Protein AF-A0A918FER2-F1 (afdb_monomer_lite)

InterPro domains:
  IPR001851 ABC transporter, permease [PF02653] (56-322)
  IPR025997 Periplasmic binding protein [PF13407] (488-711)
  IPR028082 Periplasmic binding protein-like I [SSF53822] (485-763)

Organism: Agromyces mediolanus (NCBI:txid41986)

Structure (mmCIF, N/CA/C/O backbone):
data_AF-A0A918FER2-F1
#
_entry.id   AF-A0A918FER2-F1
#
loop_
_atom_site.group_PDB
_atom_site.id
_atom_site.type_symbol
_atom_site.label_atom_id
_atom_site.label_alt_id
_atom_site.label_comp_id
_atom_site.label_asym_id
_atom_site.label_entity_id
_atom_site.label_seq_id
_atom_site.pdbx_PDB_ins_code
_atom_site.Cartn_x
_atom_site.Cartn_y
_atom_site.Cartn_z
_atom_site.occupancy
_atom_site.B_iso_or_equiv
_atom_site.auth_seq_id
_atom_site.auth_comp_id
_atom_site.auth_asym_id
_atom_site.auth_atom_id
_atom_site.pdbx_PDB_model_num
ATOM 1 N N . MET A 1 1 ? -54.517 50.974 -13.335 1.00 48.16 1 MET A N 1
ATOM 2 C CA . MET A 1 1 ? -53.170 50.864 -13.932 1.00 48.16 1 MET A CA 1
ATOM 3 C C . MET A 1 1 ? -52.234 51.800 -13.189 1.00 48.16 1 MET A C 1
ATOM 5 O O . MET A 1 1 ? -52.351 53.001 -13.363 1.00 48.16 1 MET A O 1
ATOM 9 N N . THR A 1 2 ? -51.326 51.252 -12.390 1.00 38.78 2 THR A N 1
ATOM 10 C CA . THR A 1 2 ? -50.052 51.884 -12.016 1.00 38.78 2 THR A CA 1
ATOM 11 C C . THR A 1 2 ? -49.075 50.735 -11.804 1.00 38.78 2 THR A C 1
ATOM 13 O O . THR A 1 2 ? -49.137 50.017 -10.811 1.00 38.78 2 THR A O 1
ATOM 16 N N . ALA A 1 3 ? -48.263 50.483 -12.828 1.00 41.47 3 ALA A N 1
ATOM 17 C CA . ALA A 1 3 ? -47.212 49.483 -12.801 1.00 41.47 3 ALA A CA 1
ATOM 18 C C . ALA A 1 3 ? -46.114 49.957 -11.840 1.00 41.47 3 ALA A C 1
ATOM 20 O O . ALA A 1 3 ? -45.508 51.006 -12.060 1.00 41.47 3 ALA A O 1
ATOM 21 N N . ALA A 1 4 ? -45.879 49.202 -10.768 1.00 41.88 4 ALA A N 1
ATOM 22 C CA . ALA A 1 4 ? -44.687 49.361 -9.954 1.00 41.88 4 ALA A CA 1
ATOM 23 C C . ALA A 1 4 ? -43.509 48.768 -10.735 1.00 41.88 4 ALA A C 1
ATOM 25 O O . ALA A 1 4 ? -43.391 47.555 -10.892 1.00 41.88 4 ALA A O 1
ATOM 26 N N . THR A 1 5 ? -42.670 49.644 -11.275 1.00 47.91 5 THR A N 1
ATOM 27 C CA . THR A 1 5 ? -41.392 49.292 -11.889 1.00 47.91 5 THR A CA 1
ATOM 28 C C . THR A 1 5 ? -40.481 48.700 -10.812 1.00 47.91 5 THR A C 1
ATOM 30 O O . THR A 1 5 ? -39.968 49.431 -9.965 1.00 47.91 5 THR A O 1
ATOM 33 N N . GLU A 1 6 ? -40.281 47.380 -10.820 1.00 47.19 6 GLU A N 1
ATOM 34 C CA . GLU A 1 6 ? -39.258 46.738 -9.991 1.00 47.19 6 GLU A CA 1
ATOM 35 C C . GLU A 1 6 ? -37.868 47.238 -10.416 1.00 47.19 6 GLU A C 1
ATOM 37 O O . GLU A 1 6 ? -37.349 46.907 -11.486 1.00 47.19 6 GLU A O 1
ATOM 42 N N . LEU A 1 7 ? -37.259 48.077 -9.577 1.00 54.41 7 LEU A N 1
ATOM 43 C CA . LEU A 1 7 ? -35.878 48.523 -9.732 1.00 54.41 7 LEU A CA 1
ATOM 44 C C . LEU A 1 7 ? -34.942 47.314 -9.592 1.00 54.41 7 LEU A C 1
ATOM 46 O O . LEU A 1 7 ? -34.794 46.743 -8.512 1.00 54.41 7 LEU A O 1
ATOM 50 N N . ARG A 1 8 ? -34.289 46.925 -10.693 1.00 53.41 8 ARG A N 1
ATOM 51 C CA . ARG A 1 8 ? -33.249 45.886 -10.687 1.00 53.41 8 ARG A CA 1
ATOM 52 C C . ARG A 1 8 ? -32.100 46.310 -9.752 1.00 53.41 8 ARG A C 1
ATOM 54 O O . ARG A 1 8 ? -31.626 47.439 -9.872 1.00 53.41 8 ARG A O 1
ATOM 61 N N . PRO A 1 9 ? -31.595 45.421 -8.875 1.00 56.19 9 PRO A N 1
ATOM 62 C CA . PRO A 1 9 ? -30.518 45.758 -7.944 1.00 56.19 9 PRO A CA 1
ATOM 63 C C . PRO A 1 9 ? -29.244 46.152 -8.697 1.00 56.19 9 PRO A C 1
ATOM 65 O O . PRO A 1 9 ? -28.885 45.499 -9.687 1.00 56.19 9 PRO A O 1
ATOM 68 N N . SER A 1 10 ? -28.565 47.200 -8.217 1.00 66.88 10 SER A N 1
ATOM 69 C CA . SER A 1 10 ? -27.328 47.727 -8.808 1.00 66.88 10 SER A CA 1
ATOM 70 C C . SER A 1 10 ? -26.169 46.729 -8.680 1.00 66.88 10 SER A C 1
ATOM 72 O O . SER A 1 10 ? -26.169 45.868 -7.797 1.00 66.88 10 SER A O 1
ATOM 74 N N . ALA A 1 11 ? -25.154 46.829 -9.546 1.00 57.12 11 ALA A N 1
ATOM 75 C CA . ALA A 1 11 ? -24.003 45.916 -9.548 1.00 57.12 11 ALA A CA 1
ATOM 76 C C . ALA A 1 11 ? -23.303 45.826 -8.173 1.00 57.12 11 ALA A C 1
ATOM 78 O O . ALA A 1 11 ? -22.949 44.733 -7.735 1.00 57.12 11 ALA A O 1
ATOM 79 N N . GLY A 1 12 ? -23.208 46.941 -7.437 1.00 60.78 12 GLY A N 1
ATOM 80 C CA . GLY A 1 12 ? -22.651 46.974 -6.079 1.00 60.78 12 GLY A CA 1
ATOM 81 C C . GLY A 1 12 ? -23.504 46.240 -5.035 1.00 60.78 12 GLY A C 1
ATOM 82 O O . GLY A 1 12 ? -22.964 45.572 -4.157 1.00 60.78 12 GLY A O 1
ATOM 83 N N . GLN A 1 13 ? -24.836 46.281 -5.153 1.00 65.75 13 GLN A N 1
ATOM 84 C CA . GLN A 1 13 ? -25.739 45.521 -4.277 1.00 65.75 13 GLN A CA 1
ATOM 85 C C . GLN A 1 13 ? -25.707 44.018 -4.587 1.00 65.75 13 GLN A C 1
ATOM 87 O O . GLN A 1 13 ? -25.812 43.202 -3.671 1.00 65.75 13 GLN A O 1
ATOM 92 N N . ARG A 1 14 ? -25.498 43.645 -5.858 1.00 59.22 14 ARG A N 1
ATOM 93 C CA . ARG A 1 14 ? -25.289 42.248 -6.272 1.00 59.22 14 ARG A CA 1
ATOM 94 C C . ARG A 1 14 ? -23.961 41.696 -5.754 1.00 59.22 14 ARG A C 1
ATOM 96 O O . ARG A 1 14 ? -23.954 40.602 -5.205 1.00 59.22 14 ARG A O 1
ATOM 103 N N . LEU A 1 15 ? -22.876 42.470 -5.846 1.00 57.56 15 LEU A N 1
ATOM 104 C CA . LEU A 1 15 ? -21.558 42.102 -5.310 1.00 57.56 15 LEU A CA 1
ATOM 105 C C . LEU A 1 15 ? -21.571 41.973 -3.779 1.00 57.56 15 LEU A C 1
ATOM 107 O O . LEU A 1 15 ? -21.057 40.996 -3.242 1.00 57.56 15 LEU A O 1
ATOM 111 N N . ALA A 1 16 ? -22.230 42.895 -3.069 1.00 58.44 16 ALA A N 1
ATOM 112 C CA . ALA A 1 16 ? -22.393 42.810 -1.616 1.00 58.44 16 ALA A CA 1
ATOM 113 C C . ALA A 1 16 ? -23.278 41.624 -1.182 1.00 58.44 16 ALA A C 1
ATOM 115 O O . ALA A 1 16 ? -23.031 41.014 -0.140 1.00 58.44 16 ALA A O 1
ATOM 116 N N . GLY A 1 17 ? -24.296 41.277 -1.978 1.00 59.69 17 GLY A N 1
ATOM 117 C CA . GLY A 1 17 ? -25.113 40.077 -1.786 1.00 59.69 17 GLY A CA 1
ATOM 118 C C . GLY A 1 17 ? -24.310 38.791 -1.983 1.00 59.69 17 GLY A C 1
ATOM 119 O O . GLY A 1 17 ? -24.342 37.928 -1.109 1.00 59.69 17 GLY A O 1
ATOM 120 N N . LEU A 1 18 ? -23.530 38.715 -3.069 1.00 58.47 18 LEU A N 1
ATOM 121 C CA . LEU A 1 18 ? -22.666 37.580 -3.404 1.00 58.47 18 LEU A CA 1
ATOM 122 C C . LEU A 1 18 ? -21.584 37.358 -2.334 1.00 58.47 18 LEU A C 1
ATOM 124 O O . LEU A 1 18 ? -21.415 36.240 -1.848 1.00 58.47 18 LEU A O 1
ATOM 128 N N . ALA A 1 19 ? -20.922 38.433 -1.892 1.00 57.97 19 ALA A N 1
ATOM 129 C CA . ALA A 1 19 ? -19.929 38.396 -0.820 1.00 57.97 19 ALA A CA 1
ATOM 130 C C . ALA A 1 19 ? -20.535 37.925 0.514 1.00 57.97 19 ALA A C 1
ATOM 132 O O . ALA A 1 19 ? -19.949 37.096 1.205 1.00 57.97 19 ALA A O 1
ATOM 133 N N . ARG A 1 20 ? -21.751 38.372 0.861 1.00 58.91 20 ARG A N 1
ATOM 134 C CA . ARG A 1 20 ? -22.459 37.897 2.066 1.00 58.91 20 ARG A CA 1
ATOM 135 C C . ARG A 1 20 ? -22.850 36.420 1.990 1.00 58.91 20 ARG A C 1
ATOM 137 O O . ARG A 1 20 ? -22.833 35.750 3.019 1.00 58.91 20 ARG A O 1
ATOM 144 N N . THR A 1 21 ? -23.189 35.896 0.812 1.00 60.78 21 THR A N 1
ATOM 145 C CA . THR A 1 21 ? -23.451 34.457 0.623 1.00 60.78 21 THR A CA 1
ATOM 146 C C . THR A 1 21 ? -22.181 33.610 0.666 1.00 60.78 21 THR A C 1
ATOM 148 O O . THR A 1 21 ? -22.208 32.543 1.278 1.00 60.78 21 THR A O 1
ATOM 151 N N . LEU A 1 22 ? -21.071 34.093 0.102 1.00 57.53 22 LEU A N 1
ATOM 152 C CA . LEU A 1 22 ? -19.774 33.406 0.110 1.00 57.53 22 LEU A CA 1
ATOM 153 C C . LEU A 1 22 ? -19.157 33.342 1.518 1.00 57.53 22 LEU A C 1
ATOM 155 O O . LEU A 1 22 ? -18.599 32.321 1.896 1.00 57.53 22 LEU A O 1
ATOM 159 N N . ILE A 1 23 ? -19.350 34.385 2.330 1.00 60.88 23 ILE A N 1
ATOM 160 C CA . ILE A 1 23 ? -18.881 34.452 3.729 1.00 60.88 23 ILE A CA 1
ATOM 161 C C . ILE A 1 23 ? -19.868 33.764 4.699 1.00 60.88 23 ILE A C 1
ATOM 163 O O . ILE A 1 23 ? -19.594 33.602 5.889 1.00 60.88 23 ILE A O 1
ATOM 167 N N . SER A 1 24 ? -21.038 33.325 4.222 1.00 66.56 24 SER A N 1
ATOM 168 C CA . SER A 1 24 ? -21.959 32.549 5.056 1.00 66.56 24 SER A CA 1
ATOM 169 C C . SER A 1 24 ? -21.382 31.153 5.349 1.00 66.56 24 SER A C 1
ATOM 171 O O . SER A 1 24 ? -20.681 30.603 4.498 1.00 66.56 24 SER A O 1
ATOM 173 N N . PRO A 1 25 ? -21.737 30.504 6.477 1.00 61.22 25 PRO A N 1
ATOM 174 C CA . PRO A 1 25 ? -21.296 29.135 6.777 1.00 61.22 25 PRO A CA 1
ATOM 175 C C . PRO A 1 25 ? -21.616 28.108 5.676 1.00 61.22 25 PRO A C 1
ATOM 177 O O . PRO A 1 25 ? -21.004 27.053 5.626 1.00 61.22 25 PRO A O 1
ATOM 180 N N . ARG A 1 26 ? -22.572 28.417 4.785 1.00 70.12 26 ARG A N 1
ATOM 181 C CA . ARG A 1 26 ? -22.946 27.578 3.635 1.00 70.12 26 ARG A CA 1
ATOM 182 C C . ARG A 1 26 ? -22.037 27.780 2.416 1.00 70.12 26 ARG A C 1
ATOM 184 O O . ARG A 1 26 ? -21.954 26.883 1.589 1.00 70.12 26 ARG A O 1
ATOM 191 N N . GLY A 1 27 ? -21.423 28.958 2.278 1.00 76.25 27 GLY A N 1
ATOM 192 C CA . GLY A 1 27 ? -20.553 29.331 1.156 1.00 76.25 27 GLY A CA 1
ATOM 193 C C . GLY A 1 27 ? -19.060 29.159 1.445 1.00 76.25 27 GLY A C 1
ATOM 194 O O . GLY A 1 27 ? -18.279 29.006 0.510 1.00 76.25 27 GLY A O 1
ATOM 195 N N . ALA A 1 28 ? -18.674 29.124 2.725 1.00 85.50 28 ALA A N 1
ATOM 196 C CA . ALA A 1 28 ? -17.279 29.045 3.152 1.00 85.50 28 ALA A CA 1
ATOM 197 C C . ALA A 1 28 ? -16.548 27.797 2.627 1.00 85.50 28 ALA A C 1
ATOM 199 O O . ALA A 1 28 ? -15.401 27.909 2.209 1.00 85.50 28 ALA A O 1
ATOM 200 N N . VAL A 1 29 ? -17.216 26.637 2.576 1.00 89.81 29 VAL A N 1
ATOM 201 C CA . VAL A 1 29 ? -16.616 25.401 2.039 1.00 89.81 29 VAL A CA 1
ATOM 202 C C . VAL A 1 29 ? -16.303 25.503 0.545 1.00 89.81 29 VAL A C 1
ATOM 204 O O . VAL A 1 29 ? -15.283 24.998 0.100 1.00 89.81 29 VAL A O 1
ATOM 207 N N . PHE A 1 30 ? -17.124 26.216 -0.232 1.00 92.12 30 PHE A N 1
ATOM 208 C CA . PHE A 1 30 ? -16.874 26.423 -1.661 1.00 92.12 30 PHE A CA 1
ATOM 209 C C . PHE A 1 30 ? -15.722 27.398 -1.888 1.00 92.12 30 PHE A C 1
ATOM 211 O O . PHE A 1 30 ? -14.919 27.184 -2.788 1.00 92.12 30 PHE A O 1
ATOM 218 N N . LEU A 1 31 ? -15.616 28.444 -1.059 1.00 90.88 31 LEU A N 1
ATOM 219 C CA . LEU A 1 31 ? -14.439 29.314 -1.070 1.00 90.88 31 LEU A CA 1
ATOM 220 C C . LEU A 1 31 ? -13.173 28.526 -0.731 1.00 90.88 31 LEU A C 1
ATOM 222 O O . LEU A 1 31 ? -12.190 28.643 -1.451 1.00 90.88 31 LEU A O 1
ATOM 226 N N . LEU A 1 32 ? -13.208 27.717 0.333 1.00 91.50 32 LEU A N 1
ATOM 227 C CA . LEU A 1 32 ? -12.089 26.862 0.725 1.00 91.50 32 LEU A CA 1
ATOM 228 C C . LEU A 1 32 ? -11.700 25.912 -0.411 1.00 91.50 32 LEU A C 1
ATOM 230 O O . LEU A 1 32 ? -10.533 25.857 -0.771 1.00 91.50 32 LEU A O 1
ATOM 234 N N . LEU A 1 33 ? -12.672 25.225 -1.014 1.00 94.56 33 LEU A N 1
ATOM 235 C CA . LEU A 1 33 ? -12.437 24.328 -2.141 1.00 94.56 33 LEU A CA 1
ATOM 236 C C . LEU A 1 33 ? -11.772 25.057 -3.313 1.00 94.56 33 LEU A C 1
ATOM 238 O O . LEU A 1 33 ? -10.762 24.587 -3.817 1.00 94.56 33 LEU A O 1
ATOM 242 N N . VAL A 1 34 ? -12.287 26.221 -3.724 1.00 95.06 34 VAL A N 1
ATOM 243 C CA . VAL A 1 34 ? -11.679 27.006 -4.812 1.00 95.06 34 VAL A CA 1
ATOM 244 C C . VAL A 1 34 ? -10.248 27.417 -4.465 1.00 95.06 34 VAL A C 1
ATOM 246 O O . VAL A 1 34 ? -9.369 27.299 -5.312 1.00 95.06 34 VAL A O 1
ATOM 249 N N . LEU A 1 35 ? -9.994 27.861 -3.231 1.00 95.31 35 LEU A N 1
ATOM 250 C CA . LEU A 1 35 ? -8.645 28.218 -2.783 1.00 95.31 35 LEU A CA 1
ATOM 251 C C . LEU A 1 35 ? -7.691 27.019 -2.823 1.00 95.31 35 LEU A C 1
ATOM 253 O O . LEU A 1 35 ? -6.567 27.166 -3.293 1.00 95.31 35 LEU A O 1
ATOM 257 N N . LEU A 1 36 ? -8.143 25.846 -2.374 1.00 95.44 36 LEU A N 1
ATOM 258 C CA . LEU A 1 36 ? -7.354 24.616 -2.417 1.00 95.44 36 LEU A CA 1
ATOM 259 C C . LEU A 1 36 ? -7.064 24.194 -3.858 1.00 95.44 36 LEU A C 1
ATOM 261 O O . LEU A 1 36 ? -5.912 23.947 -4.183 1.00 95.44 36 LEU A O 1
ATOM 265 N N . LEU A 1 37 ? -8.063 24.185 -4.744 1.00 94.38 37 LEU A N 1
ATOM 266 C CA . LEU A 1 37 ? -7.865 23.827 -6.153 1.00 94.38 37 LEU A CA 1
ATOM 267 C C . LEU A 1 37 ? -6.895 24.782 -6.863 1.00 94.38 37 LEU A C 1
ATOM 269 O O . LEU A 1 37 ? -6.052 24.332 -7.632 1.00 94.38 37 LEU A O 1
ATOM 273 N N . VAL A 1 38 ? -6.973 26.087 -6.579 1.00 95.50 38 VAL A N 1
ATOM 274 C CA . VAL A 1 38 ? -6.016 27.075 -7.105 1.00 95.50 38 VAL A CA 1
ATOM 275 C C . VAL A 1 38 ? -4.612 26.833 -6.549 1.00 95.50 38 VAL A C 1
ATOM 277 O O . VAL A 1 38 ? -3.648 26.921 -7.303 1.00 95.50 38 VAL A O 1
ATOM 280 N N . ALA A 1 39 ? -4.479 26.506 -5.261 1.00 93.31 39 ALA A N 1
ATOM 281 C CA . ALA A 1 39 ? -3.186 26.189 -4.657 1.00 93.31 39 ALA A CA 1
ATOM 282 C C . ALA A 1 39 ? -2.562 24.920 -5.262 1.00 93.31 39 ALA A C 1
ATOM 284 O O . ALA A 1 39 ? -1.378 24.921 -5.581 1.00 93.31 39 ALA A O 1
ATOM 285 N N . ILE A 1 40 ? -3.364 23.873 -5.484 1.00 91.00 40 ILE A N 1
ATOM 286 C CA . ILE A 1 40 ? -2.924 22.633 -6.136 1.00 91.00 40 ILE A CA 1
ATOM 287 C C . ILE A 1 40 ? -2.462 22.926 -7.564 1.00 91.00 40 ILE A C 1
ATOM 289 O O . ILE A 1 40 ? -1.357 22.544 -7.923 1.00 91.00 40 ILE A O 1
ATOM 293 N N . ALA A 1 41 ? -3.260 23.652 -8.352 1.00 91.19 41 ALA A N 1
ATOM 294 C CA . ALA A 1 41 ? -2.900 24.020 -9.722 1.00 91.19 41 ALA A CA 1
ATOM 295 C C . ALA A 1 41 ? -1.647 24.913 -9.797 1.00 91.19 41 ALA A C 1
ATOM 297 O O . ALA A 1 41 ? -0.934 24.893 -10.795 1.00 91.19 41 ALA A O 1
ATOM 298 N N . ALA A 1 42 ? -1.372 25.705 -8.756 1.00 91.56 42 ALA A N 1
ATOM 299 C CA . ALA A 1 42 ? -0.164 26.519 -8.676 1.00 91.56 42 ALA A CA 1
ATOM 300 C C . ALA A 1 42 ? 1.094 25.694 -8.350 1.00 91.56 42 ALA A C 1
ATOM 302 O O . ALA A 1 42 ? 2.165 26.027 -8.849 1.00 91.56 42 ALA A O 1
ATOM 303 N N . LEU A 1 43 ? 0.974 24.644 -7.527 1.00 87.75 43 LEU A N 1
ATOM 304 C CA . LEU A 1 43 ? 2.083 23.733 -7.210 1.00 87.75 43 LEU A CA 1
ATOM 305 C C . LEU A 1 43 ? 2.320 22.695 -8.310 1.00 87.75 43 LEU A C 1
ATOM 307 O O . LEU A 1 43 ? 3.462 22.365 -8.606 1.00 87.75 43 LEU A O 1
ATOM 311 N N . ASN A 1 44 ? 1.247 22.203 -8.924 1.00 84.88 44 ASN A N 1
ATOM 312 C CA . ASN A 1 44 ? 1.282 21.226 -10.000 1.00 84.88 44 ASN A CA 1
ATOM 313 C C . ASN A 1 44 ? 0.408 21.722 -11.169 1.00 84.88 44 ASN A C 1
ATOM 315 O O . ASN A 1 44 ? -0.805 21.482 -11.175 1.00 84.88 44 ASN A O 1
ATOM 319 N N . PRO A 1 45 ? 1.000 22.417 -12.161 1.00 86.56 45 PRO A N 1
ATOM 320 C CA . PRO A 1 45 ? 0.268 22.940 -13.314 1.00 86.56 45 PRO A CA 1
ATOM 321 C C . PRO A 1 45 ? -0.505 21.877 -14.103 1.00 86.56 45 PRO A C 1
ATOM 323 O O . PRO A 1 45 ? -1.579 22.185 -14.618 1.00 86.56 45 PRO A O 1
ATOM 326 N N . SER A 1 46 ? -0.025 20.627 -14.144 1.00 83.44 46 SER A N 1
ATOM 327 C CA . SER A 1 46 ? -0.708 19.517 -14.824 1.00 83.44 46 SER A CA 1
ATOM 328 C C . SER A 1 46 ? -2.064 19.198 -14.193 1.00 83.44 46 SER A C 1
ATOM 330 O O . SER A 1 46 ? -2.974 18.751 -14.880 1.00 83.44 46 SER A O 1
ATOM 332 N N . PHE A 1 47 ? -2.276 19.504 -12.908 1.00 80.62 47 PHE A N 1
ATOM 333 C CA . PHE A 1 47 ? -3.588 19.349 -12.268 1.00 80.62 47 PHE A CA 1
ATOM 334 C C . PHE A 1 47 ? -4.675 20.239 -12.898 1.00 80.62 47 PHE A C 1
ATOM 336 O O . PHE A 1 47 ? -5.863 19.925 -12.813 1.00 80.62 47 PHE A O 1
ATOM 343 N N . ALA A 1 48 ? -4.289 21.356 -13.528 1.00 87.75 48 ALA A N 1
ATOM 344 C CA . ALA A 1 48 ? -5.225 22.229 -14.231 1.00 87.75 48 ALA A CA 1
ATOM 345 C C . ALA A 1 48 ? -5.696 21.642 -15.574 1.00 87.75 48 ALA A C 1
ATOM 347 O O . ALA A 1 48 ? -6.661 22.150 -16.153 1.00 87.75 48 ALA A O 1
ATOM 348 N N . GLU A 1 49 ? -5.042 20.589 -16.071 1.00 87.94 49 GLU A N 1
ATOM 349 C CA . GLU A 1 49 ? -5.477 19.888 -17.272 1.00 87.94 49 GLU A CA 1
ATOM 350 C C . GLU A 1 49 ? -6.826 19.197 -17.019 1.00 87.94 49 GLU A C 1
ATOM 352 O O . GLU A 1 49 ? -7.005 18.528 -15.995 1.00 87.94 49 GLU A O 1
ATOM 357 N N . PRO A 1 50 ? -7.805 19.317 -17.935 1.00 87.06 50 PRO A N 1
ATOM 358 C CA . PRO A 1 50 ? -9.138 18.766 -17.701 1.00 87.06 50 PRO A CA 1
ATOM 359 C C . PRO A 1 50 ? -9.154 17.241 -17.498 1.00 87.06 50 PRO A C 1
ATOM 361 O O . PRO A 1 50 ? -9.987 16.744 -16.739 1.00 87.06 50 PRO A O 1
ATOM 364 N N . SER A 1 51 ? -8.228 16.515 -18.133 1.00 79.50 51 SER A N 1
ATOM 365 C CA . SER A 1 51 ? -8.035 15.066 -17.987 1.00 79.50 51 SER A CA 1
ATOM 366 C C . SER A 1 51 ? -7.538 14.681 -16.584 1.00 79.50 51 SER A C 1
ATOM 368 O O . SER A 1 51 ? -8.016 13.712 -15.996 1.00 79.50 51 SER A O 1
ATOM 370 N N . GLN A 1 52 ? -6.637 15.467 -15.991 1.00 81.62 52 GLN A N 1
ATOM 371 C CA . GLN A 1 52 ? -6.161 15.257 -14.620 1.00 81.62 52 GLN A CA 1
ATOM 372 C C . GLN A 1 52 ? -7.228 15.651 -13.597 1.00 81.62 52 GLN A C 1
ATOM 374 O O . GLN A 1 52 ? -7.491 14.926 -12.634 1.00 81.62 52 GLN A O 1
ATOM 379 N N . PHE A 1 53 ? -7.924 16.762 -13.846 1.00 88.81 53 PHE A N 1
ATOM 380 C CA . PHE A 1 53 ? -9.008 17.209 -12.982 1.00 88.81 53 PHE A CA 1
ATOM 381 C C . PHE A 1 53 ? -10.161 16.197 -12.929 1.00 88.81 53 PHE A C 1
ATOM 383 O O . PHE A 1 53 ? -10.681 15.915 -11.847 1.00 88.81 53 PHE A O 1
ATOM 390 N N . ILE A 1 54 ? -10.562 15.603 -14.061 1.00 90.50 54 ILE A N 1
ATOM 391 C CA . ILE A 1 54 ? -11.649 14.613 -14.060 1.00 90.50 54 ILE A CA 1
ATOM 392 C C . ILE A 1 54 ? -11.253 13.319 -13.332 1.00 90.50 54 ILE A C 1
ATOM 394 O O . ILE A 1 54 ? -12.086 12.762 -12.615 1.00 90.50 54 ILE A O 1
ATOM 398 N N . ARG A 1 55 ? -9.983 12.893 -13.412 1.00 84.75 55 ARG A N 1
ATOM 399 C CA . ARG A 1 55 ? -9.448 11.760 -12.630 1.00 84.75 55 ARG A CA 1
ATOM 400 C C . ARG A 1 55 ? -9.464 12.046 -11.130 1.00 84.75 55 ARG A C 1
ATOM 402 O O . ARG A 1 55 ? -9.852 11.185 -10.341 1.00 84.75 55 ARG A O 1
ATOM 409 N N . PHE A 1 56 ? -9.138 13.276 -10.725 1.00 89.69 56 PHE A N 1
ATOM 410 C CA . PHE A 1 56 ? -9.315 13.705 -9.337 1.00 89.69 56 PHE A CA 1
ATOM 411 C C . PHE A 1 56 ? -10.784 13.588 -8.904 1.00 89.69 56 PHE A C 1
ATOM 413 O O . PHE A 1 56 ? -11.074 12.988 -7.870 1.00 89.69 56 PHE A O 1
ATOM 420 N N . VAL A 1 57 ? -11.733 14.083 -9.707 1.00 93.69 57 VAL A N 1
ATOM 421 C CA . VAL A 1 57 ? -13.167 13.975 -9.385 1.00 93.69 57 VAL A CA 1
ATOM 422 C C . VAL A 1 57 ? -13.622 12.512 -9.300 1.00 93.69 57 VAL A C 1
ATOM 424 O O . VAL A 1 57 ? -14.393 12.178 -8.399 1.00 93.69 57 VAL A O 1
ATOM 427 N N . GLN A 1 58 ? -13.126 11.634 -10.179 1.00 90.56 58 GLN A N 1
ATOM 428 C CA . GLN A 1 58 ? -13.395 10.192 -10.145 1.00 90.56 58 GLN A CA 1
ATOM 429 C C . GLN A 1 58 ? -12.969 9.556 -8.821 1.00 90.56 58 GLN A C 1
ATOM 431 O O . GLN A 1 58 ? -13.772 8.839 -8.225 1.00 90.56 58 GLN A O 1
ATOM 436 N N . ARG A 1 59 ? -11.759 9.863 -8.335 1.00 88.19 59 ARG A N 1
ATOM 437 C CA . ARG A 1 59 ? -11.236 9.363 -7.052 1.00 88.19 59 ARG A CA 1
ATOM 438 C C . ARG A 1 59 ? -12.030 9.876 -5.848 1.00 88.19 59 ARG A C 1
ATOM 440 O O . ARG A 1 59 ? -12.224 9.154 -4.878 1.00 88.19 59 ARG A O 1
ATOM 447 N N . VAL A 1 60 ? -12.514 11.118 -5.904 1.00 94.69 60 VAL A N 1
ATOM 448 C CA . VAL A 1 60 ? -13.269 11.742 -4.800 1.00 94.69 60 VAL A CA 1
ATOM 449 C C . VAL A 1 60 ? -14.742 11.315 -4.770 1.00 94.69 60 VAL A C 1
ATOM 451 O O . VAL A 1 60 ? -15.399 11.402 -3.728 1.00 94.69 60 VAL A O 1
ATOM 454 N N . ALA A 1 61 ? -15.291 10.838 -5.889 1.00 96.69 61 ALA A N 1
ATOM 455 C CA . ALA A 1 61 ? -16.710 10.516 -6.008 1.00 96.69 61 ALA A CA 1
ATOM 456 C C . ALA A 1 61 ? -17.233 9.511 -4.956 1.00 96.69 61 ALA A C 1
ATOM 458 O O . ALA A 1 61 ? -18.266 9.819 -4.349 1.00 96.69 61 ALA A O 1
ATOM 459 N N . PRO A 1 62 ? -16.556 8.381 -4.655 1.00 96.50 62 PRO A N 1
ATOM 460 C CA . PRO A 1 62 ? -16.988 7.465 -3.598 1.00 96.50 62 PRO A CA 1
ATOM 461 C C . PRO A 1 62 ? -17.082 8.155 -2.232 1.00 96.50 62 PRO A C 1
ATOM 463 O O . PRO A 1 62 ? -18.116 8.069 -1.569 1.00 96.50 62 PRO A O 1
ATOM 466 N N . VAL A 1 63 ? -16.064 8.934 -1.850 1.00 96.50 63 VAL A N 1
ATOM 467 C CA . VAL A 1 63 ? -16.037 9.686 -0.582 1.00 96.50 63 VAL A CA 1
ATOM 468 C C . VAL A 1 63 ? -17.198 10.682 -0.508 1.00 96.50 63 VAL A C 1
ATOM 470 O O . VAL A 1 63 ? -17.896 10.765 0.505 1.00 96.50 63 VAL A O 1
ATOM 473 N N . ALA A 1 64 ? -17.466 11.407 -1.597 1.00 98.12 64 ALA A N 1
ATOM 474 C CA . ALA A 1 64 ? -18.583 12.344 -1.668 1.00 98.12 64 ALA A CA 1
ATOM 475 C C . ALA A 1 64 ? -19.952 11.645 -1.553 1.00 98.12 64 ALA A C 1
ATOM 477 O O . ALA A 1 64 ? -20.857 12.179 -0.908 1.00 98.12 64 ALA A O 1
ATOM 478 N N . ILE A 1 65 ? -20.112 10.444 -2.120 1.00 98.44 65 ILE A N 1
ATOM 479 C CA . ILE A 1 65 ? -21.338 9.638 -2.006 1.00 98.44 65 ILE A CA 1
ATOM 480 C C . ILE A 1 65 ? -21.565 9.186 -0.558 1.00 98.44 65 ILE A C 1
ATOM 482 O O . ILE A 1 65 ? -22.676 9.351 -0.039 1.00 98.44 65 ILE A O 1
ATOM 486 N N . VAL A 1 66 ? -20.526 8.686 0.122 1.00 98.06 66 VAL A N 1
ATOM 487 C CA . VAL A 1 66 ? -20.608 8.315 1.546 1.00 98.06 66 VAL A CA 1
ATOM 488 C C . VAL A 1 66 ? -20.932 9.543 2.402 1.00 98.06 66 VAL A C 1
ATOM 490 O O . VAL A 1 66 ? -21.844 9.489 3.225 1.00 98.06 66 VAL A O 1
ATOM 493 N N . ALA A 1 67 ? -20.295 10.692 2.145 1.00 98.00 67 ALA A N 1
ATOM 494 C CA . ALA A 1 67 ? -20.593 11.951 2.834 1.00 98.00 67 ALA A CA 1
ATOM 495 C C . ALA A 1 67 ? -22.052 12.414 2.636 1.00 98.00 67 ALA A C 1
ATOM 497 O O . ALA A 1 67 ? -22.683 12.914 3.570 1.00 98.00 67 ALA A O 1
ATOM 498 N N . ILE A 1 68 ? -22.635 12.217 1.447 1.00 98.31 68 ILE A N 1
ATOM 499 C CA . ILE A 1 68 ? -24.061 12.487 1.189 1.00 98.31 68 ILE A CA 1
ATOM 500 C C . ILE A 1 68 ? -24.966 11.562 2.017 1.00 98.31 68 ILE A C 1
ATOM 502 O O . ILE A 1 68 ? -25.996 12.014 2.519 1.00 98.31 68 ILE A O 1
ATOM 506 N N . GLY A 1 69 ? -24.599 10.289 2.184 1.00 97.69 69 GLY A N 1
ATOM 507 C CA . GLY A 1 69 ? -25.315 9.364 3.067 1.00 97.69 69 GLY A CA 1
ATOM 508 C C . GLY A 1 69 ? -25.243 9.817 4.526 1.00 97.69 69 GLY A C 1
ATOM 509 O O . GLY A 1 69 ? -26.273 10.024 5.177 1.00 97.69 69 GLY A O 1
ATOM 510 N N . GLN A 1 70 ? -24.023 10.089 4.994 1.00 97.31 70 GLN A N 1
ATOM 511 C CA . GLN A 1 70 ? -23.745 10.510 6.364 1.00 97.31 70 GLN A CA 1
ATOM 512 C C . GLN A 1 70 ? -24.418 11.845 6.718 1.00 97.31 70 GLN A C 1
ATOM 514 O O . GLN A 1 70 ? -24.868 12.051 7.846 1.00 97.31 70 GLN A O 1
ATOM 519 N N . TYR A 1 71 ? -24.580 12.746 5.742 1.00 97.19 71 TYR A N 1
ATOM 520 C CA . TYR A 1 71 ? -25.347 13.983 5.897 1.00 97.19 71 TYR A CA 1
ATOM 521 C C . TYR A 1 71 ? -26.758 13.739 6.452 1.00 97.19 71 TYR A C 1
ATOM 523 O O . TYR A 1 71 ? -27.189 14.459 7.356 1.00 97.19 71 TYR A O 1
ATOM 531 N N . PHE A 1 72 ? -27.491 12.750 5.931 1.00 97.25 72 PHE A N 1
ATOM 532 C CA . PHE A 1 72 ? -28.868 12.500 6.366 1.00 97.25 72 PHE A CA 1
ATOM 533 C C . PHE A 1 72 ? -28.937 11.995 7.808 1.00 97.25 72 PHE A C 1
ATOM 535 O O . PHE A 1 72 ? -29.860 12.370 8.534 1.00 97.25 72 PHE A O 1
ATOM 542 N N . VAL A 1 73 ? -27.948 11.208 8.232 1.00 96.94 73 VAL A N 1
ATOM 543 C CA . VAL A 1 73 ? -27.832 10.698 9.603 1.00 96.94 73 VAL A CA 1
ATOM 544 C C . VAL A 1 73 ? -27.474 11.834 10.567 1.00 96.94 73 VAL A C 1
ATOM 546 O O . VAL A 1 73 ? -28.211 12.086 11.526 1.00 96.94 73 VAL A O 1
ATOM 549 N N . ILE A 1 74 ? -26.429 12.610 10.254 1.00 95.50 74 ILE A N 1
ATOM 550 C CA . ILE A 1 74 ? -25.953 13.709 11.111 1.00 95.50 74 ILE A CA 1
ATOM 551 C C . ILE A 1 74 ? -26.995 14.817 11.234 1.00 95.50 74 ILE A C 1
ATOM 553 O O . ILE A 1 74 ? -27.246 15.304 12.337 1.00 95.50 74 ILE A O 1
ATOM 557 N N . VAL A 1 75 ? -27.665 15.209 10.144 1.00 94.88 75 VAL A N 1
ATOM 558 C CA . VAL A 1 75 ? -28.727 16.228 10.213 1.00 94.88 75 VAL A CA 1
ATOM 559 C C . VAL A 1 75 ? -29.921 15.755 11.044 1.00 94.88 75 VAL A C 1
ATOM 561 O O . VAL A 1 75 ? -30.570 16.592 11.675 1.00 94.88 75 VAL A O 1
ATOM 564 N N . GLY A 1 76 ? -30.178 14.446 11.092 1.00 93.06 76 GLY A N 1
ATOM 565 C CA . GLY A 1 76 ? -31.173 13.822 11.967 1.00 93.06 76 GLY A CA 1
ATOM 566 C C . GLY A 1 76 ? -30.780 13.764 13.448 1.00 93.06 76 GLY A C 1
ATOM 567 O O . GLY A 1 76 ? -31.619 13.396 14.271 1.00 93.06 76 GLY A O 1
ATOM 568 N N . GLY A 1 77 ? -29.550 14.166 13.788 1.00 91.19 77 GLY A N 1
ATOM 569 C CA . GLY A 1 77 ? -29.013 14.164 15.149 1.00 91.19 77 GLY A CA 1
ATOM 570 C C . GLY A 1 77 ? -28.361 12.845 15.567 1.00 91.19 77 GLY A C 1
ATOM 571 O O . GLY A 1 77 ? -28.213 12.613 16.762 1.00 91.19 77 GLY A O 1
ATOM 572 N N . GLU A 1 78 ? -27.998 11.988 14.611 1.00 94.69 78 GLU A N 1
ATOM 573 C CA . GLU A 1 78 ? -27.407 10.667 14.850 1.00 94.69 78 GLU A CA 1
ATOM 574 C C . GLU A 1 78 ? -26.015 10.546 14.198 1.00 94.69 78 GLU A C 1
ATOM 576 O O . GLU A 1 78 ? -25.582 11.451 13.486 1.00 94.69 78 GLU A O 1
ATOM 581 N N . PHE A 1 79 ? -25.324 9.422 14.412 1.00 93.44 79 PHE A N 1
ATOM 582 C CA . PHE A 1 79 ? -24.044 9.091 13.769 1.00 93.44 79 PHE A CA 1
ATOM 583 C C . PHE A 1 79 ? -24.081 7.686 13.169 1.00 93.44 79 PHE A C 1
ATOM 585 O O . PHE A 1 79 ? -24.668 6.788 13.771 1.00 93.44 79 PHE A O 1
ATOM 592 N N . ASP A 1 80 ? -23.430 7.492 12.022 1.00 96.69 80 ASP A N 1
ATOM 593 C CA . ASP A 1 80 ? -23.198 6.164 11.453 1.00 96.69 80 ASP A CA 1
ATOM 594 C C . ASP A 1 80 ? -21.702 5.910 11.267 1.00 96.69 80 ASP A C 1
ATOM 596 O O . ASP A 1 80 ? -21.068 6.500 10.394 1.00 96.69 80 ASP A O 1
ATOM 600 N N . LEU A 1 81 ? -21.142 5.058 12.124 1.00 95.94 81 LEU A N 1
ATOM 601 C CA . LEU A 1 81 ? -19.752 4.606 12.053 1.00 95.94 81 LEU A CA 1
ATOM 602 C C . LEU A 1 81 ? -19.579 3.323 11.236 1.00 95.94 81 LEU A C 1
ATOM 604 O O . LEU A 1 81 ? -18.462 2.947 10.912 1.00 95.94 81 LEU A O 1
ATOM 608 N N . SER A 1 82 ? -20.670 2.654 10.857 1.00 97.31 82 SER A N 1
ATOM 609 C CA . SER A 1 82 ? -20.585 1.373 10.149 1.00 97.31 82 SER A CA 1
ATOM 610 C C . SER A 1 82 ? -20.221 1.522 8.669 1.00 97.31 82 SER A C 1
ATOM 612 O O . SER A 1 82 ? -19.912 0.530 8.014 1.00 97.31 82 SER A O 1
ATOM 614 N N . MET A 1 83 ? -20.222 2.745 8.126 1.00 94.88 83 MET A N 1
ATOM 615 C CA . MET A 1 83 ? -20.079 2.993 6.687 1.00 94.88 83 MET A CA 1
ATOM 616 C C . MET A 1 83 ? -18.804 2.391 6.091 1.00 94.88 83 MET A C 1
ATOM 618 O O . MET A 1 83 ? -18.888 1.788 5.024 1.00 94.88 83 MET A O 1
ATOM 622 N N . GLY A 1 84 ? -17.659 2.498 6.773 1.00 92.69 84 GLY A N 1
ATOM 623 C CA . GLY A 1 84 ? -16.412 1.906 6.290 1.00 92.69 84 GLY A CA 1
ATOM 624 C C . GLY A 1 84 ? -16.468 0.385 6.231 1.00 92.69 84 GLY A C 1
ATOM 625 O O . GLY A 1 84 ? -16.213 -0.209 5.190 1.00 92.69 84 GLY A O 1
ATOM 626 N N . SER A 1 85 ? -16.934 -0.259 7.301 1.00 95.06 85 SER A N 1
ATOM 627 C CA . SER A 1 85 ? -17.127 -1.717 7.311 1.00 95.06 85 SER A CA 1
ATOM 628 C C . SER A 1 85 ? -18.149 -2.202 6.272 1.00 95.06 85 SER A C 1
ATOM 630 O O . SER A 1 85 ? -17.979 -3.276 5.705 1.00 95.06 85 SER A O 1
ATOM 632 N N . VAL A 1 86 ? -19.178 -1.397 5.964 1.00 97.94 86 VAL A N 1
ATOM 633 C CA . VAL A 1 86 ? -20.126 -1.693 4.882 1.00 97.94 86 VAL A CA 1
ATOM 634 C C . VAL A 1 86 ? -19.415 -1.621 3.537 1.00 97.94 86 VAL A C 1
ATOM 636 O O . VAL A 1 86 ? -19.555 -2.552 2.757 1.00 97.94 86 VAL A O 1
ATOM 639 N N . VAL A 1 87 ? -18.629 -0.571 3.267 1.00 97.25 87 VAL A N 1
ATOM 640 C CA . VAL A 1 87 ? -17.815 -0.468 2.040 1.00 97.25 87 VAL A CA 1
ATOM 641 C C . VAL A 1 87 ? -16.921 -1.700 1.886 1.00 97.25 87 VAL A C 1
ATOM 643 O O . VAL A 1 87 ? -16.974 -2.349 0.844 1.00 97.25 87 VAL A O 1
ATOM 646 N N . THR A 1 88 ? -16.171 -2.064 2.930 1.00 93.50 88 THR A N 1
ATOM 647 C CA . THR A 1 88 ? -15.322 -3.264 2.946 1.00 93.50 88 THR A CA 1
ATOM 648 C C . THR A 1 88 ? -16.124 -4.531 2.639 1.00 93.50 88 THR A C 1
ATOM 650 O O . THR A 1 88 ? -15.743 -5.298 1.759 1.00 93.50 88 THR A O 1
ATOM 653 N N . ALA A 1 89 ? -17.257 -4.742 3.317 1.00 94.88 89 ALA A N 1
ATOM 654 C CA . ALA A 1 89 ? -18.091 -5.919 3.094 1.00 94.88 89 ALA A CA 1
ATOM 655 C C . ALA A 1 89 ? -18.587 -5.997 1.645 1.00 94.88 89 ALA A C 1
ATOM 657 O O . ALA A 1 89 ? -18.567 -7.069 1.053 1.00 94.88 89 ALA A O 1
ATOM 658 N N . GLN A 1 90 ? -18.977 -4.872 1.041 1.00 95.31 90 GLN A N 1
ATOM 659 C CA . GLN A 1 90 ? -19.403 -4.854 -0.359 1.00 95.31 90 GLN A CA 1
ATOM 660 C C . GLN A 1 90 ? -18.276 -5.205 -1.325 1.00 95.31 90 GLN A C 1
ATOM 662 O O . GLN A 1 90 ? -18.497 -5.947 -2.279 1.00 95.31 90 GLN A O 1
ATOM 667 N N . VAL A 1 91 ? -17.076 -4.687 -1.080 1.00 91.44 91 VAL A N 1
ATOM 668 C CA . VAL A 1 91 ? -15.903 -4.988 -1.903 1.00 91.44 91 VAL A CA 1
ATOM 669 C C . VAL A 1 91 ? -15.600 -6.489 -1.868 1.00 91.44 91 VAL A C 1
ATOM 671 O O . VAL A 1 91 ? -15.456 -7.113 -2.918 1.00 91.44 91 VAL A O 1
ATOM 674 N N . VAL A 1 92 ? -15.620 -7.089 -0.676 1.00 90.25 92 VAL A N 1
ATOM 675 C CA . VAL A 1 92 ? -15.409 -8.530 -0.473 1.00 90.25 92 VAL A CA 1
ATOM 676 C C . VAL A 1 92 ? -16.524 -9.371 -1.098 1.00 90.25 92 VAL A C 1
ATOM 678 O O . VAL A 1 92 ? -16.221 -10.342 -1.790 1.00 90.25 92 VAL A O 1
ATOM 681 N N . ILE A 1 93 ? -17.794 -8.981 -0.931 1.00 92.50 93 ILE A N 1
ATOM 682 C CA . ILE A 1 93 ? -18.947 -9.637 -1.573 1.00 92.50 93 ILE A CA 1
ATOM 683 C C . ILE A 1 93 ? -18.785 -9.640 -3.096 1.00 92.50 93 ILE A C 1
ATOM 685 O O . ILE A 1 93 ? -19.032 -10.663 -3.733 1.00 92.50 93 ILE A O 1
ATOM 689 N N . ALA A 1 94 ? -18.368 -8.515 -3.683 1.00 90.31 94 ALA A N 1
ATOM 690 C CA . ALA A 1 94 ? -18.150 -8.421 -5.119 1.00 90.31 94 ALA A CA 1
ATOM 691 C C . ALA A 1 94 ? -17.035 -9.372 -5.576 1.00 90.31 94 ALA A C 1
ATOM 693 O O . ALA A 1 94 ? -17.279 -10.178 -6.469 1.00 90.31 94 ALA A O 1
ATOM 694 N N . GLY A 1 95 ? -15.856 -9.330 -4.944 1.00 85.50 95 GLY A N 1
ATOM 695 C CA . GLY A 1 95 ? -14.727 -10.198 -5.305 1.00 85.50 95 GLY A CA 1
ATOM 696 C C . GLY A 1 95 ? -15.050 -11.689 -5.192 1.00 85.50 95 GLY A C 1
ATOM 697 O O . GLY A 1 95 ? -14.936 -12.421 -6.172 1.00 85.50 95 GLY A O 1
ATOM 698 N N . ASN A 1 96 ? -15.556 -12.119 -4.033 1.00 84.69 96 ASN A N 1
ATOM 699 C CA . ASN A 1 96 ? -15.760 -13.538 -3.725 1.00 84.69 96 ASN A CA 1
ATOM 700 C C . ASN A 1 96 ? -16.954 -14.154 -4.472 1.00 84.69 96 ASN A C 1
ATOM 702 O O . ASN A 1 96 ? -16.902 -15.315 -4.869 1.00 84.69 96 ASN A O 1
ATOM 706 N N . LEU A 1 97 ? -18.054 -13.410 -4.666 1.00 89.00 97 LEU A N 1
ATOM 707 C CA . LEU A 1 97 ? -19.275 -13.991 -5.245 1.00 89.00 97 LEU A CA 1
ATOM 708 C C . LEU A 1 97 ? -19.399 -13.799 -6.754 1.00 89.00 97 LEU A C 1
ATOM 710 O O . LEU A 1 97 ? -20.032 -14.630 -7.409 1.00 89.00 97 LEU A O 1
ATOM 714 N N . ILE A 1 98 ? -18.839 -12.724 -7.318 1.00 88.25 98 ILE A N 1
ATOM 715 C CA . ILE A 1 98 ? -18.825 -12.541 -8.776 1.00 88.25 98 ILE A CA 1
ATOM 716 C C . ILE A 1 98 ? -17.726 -13.421 -9.376 1.00 88.25 98 ILE A C 1
ATOM 718 O O . ILE A 1 98 ? -17.982 -14.135 -10.348 1.00 88.25 98 ILE A O 1
ATOM 722 N N . GLY A 1 99 ? -16.525 -13.421 -8.781 1.00 77.50 99 GLY A N 1
ATOM 723 C CA . GLY A 1 99 ? -15.351 -14.060 -9.378 1.00 77.50 99 GLY A CA 1
ATOM 724 C C . GLY A 1 99 ? -15.155 -13.597 -10.827 1.00 77.50 99 GLY A C 1
ATOM 725 O O . GLY A 1 99 ? -15.497 -12.469 -11.168 1.00 77.50 99 GLY A O 1
ATOM 726 N N . GLN A 1 100 ? -14.681 -14.478 -11.708 1.00 80.56 100 GLN A N 1
ATOM 727 C CA . GLN A 1 100 ? -14.503 -14.181 -13.142 1.00 80.56 100 GLN A CA 1
ATOM 728 C C . GLN A 1 100 ? -15.768 -14.411 -14.001 1.00 80.56 100 GLN A C 1
ATOM 730 O O . GLN A 1 100 ? -15.708 -14.363 -15.226 1.00 80.56 100 GLN A O 1
ATOM 735 N N . ASP A 1 101 ? -16.928 -14.666 -13.387 1.00 83.94 101 ASP A N 1
ATOM 736 C CA . ASP A 1 101 ? -18.174 -14.964 -14.103 1.00 83.94 101 ASP A CA 1
ATOM 737 C C . ASP A 1 101 ? -19.066 -13.716 -14.218 1.00 83.94 101 ASP A C 1
ATOM 739 O O . ASP A 1 101 ? -19.783 -13.341 -13.286 1.00 83.94 101 ASP A O 1
ATOM 743 N N . GLU A 1 102 ? -19.072 -13.085 -15.397 1.00 87.69 102 GLU A N 1
ATOM 744 C CA . GLU A 1 102 ? -19.893 -11.895 -15.667 1.00 87.69 102 GLU A CA 1
ATOM 745 C C . GLU A 1 102 ? -21.398 -12.127 -15.458 1.00 87.69 102 GLU A C 1
ATOM 747 O O . GLU A 1 102 ? -22.127 -11.189 -15.121 1.00 87.69 102 GLU A O 1
ATOM 752 N N . SER A 1 103 ? -21.892 -13.363 -15.598 1.00 90.31 103 SER A N 1
ATOM 753 C CA . SER A 1 103 ? -23.317 -13.659 -15.407 1.00 90.31 103 SER A CA 1
ATOM 754 C C . SER A 1 103 ? -23.768 -13.450 -13.956 1.00 90.31 103 SER A C 1
ATOM 756 O O . SER A 1 103 ? -24.942 -13.157 -13.701 1.00 90.31 103 SER A O 1
ATOM 758 N N . LYS A 1 104 ? -22.827 -13.511 -13.002 1.00 90.69 104 LYS A N 1
ATOM 759 C CA . LYS A 1 104 ? -23.068 -13.266 -11.576 1.00 90.69 104 LYS A CA 1
ATOM 760 C C . LYS A 1 104 ? -23.073 -11.782 -11.211 1.00 90.69 104 LYS A C 1
ATOM 762 O O . LYS A 1 104 ? -23.594 -11.430 -10.153 1.00 90.69 104 LYS A O 1
ATOM 767 N N . ALA A 1 105 ? -22.587 -10.894 -12.080 1.00 90.38 105 ALA A N 1
ATOM 768 C CA . ALA A 1 105 ? -22.458 -9.467 -11.783 1.00 90.38 105 ALA A CA 1
ATOM 769 C C . ALA A 1 105 ? -23.795 -8.815 -11.381 1.00 90.38 105 ALA A C 1
ATOM 771 O O . ALA A 1 105 ? -23.889 -8.146 -10.353 1.00 90.38 105 ALA A O 1
ATOM 772 N N . LEU A 1 106 ? -24.861 -9.044 -12.155 1.00 93.19 106 LEU A N 1
ATOM 773 C CA . LEU A 1 106 ? -26.194 -8.499 -11.868 1.00 93.19 106 LEU A CA 1
ATOM 774 C C . LEU A 1 106 ? -26.858 -9.080 -10.604 1.00 93.19 106 LEU A C 1
ATOM 776 O O . LEU A 1 106 ? -27.333 -8.286 -9.784 1.00 93.19 106 LEU A O 1
ATOM 780 N N . PRO A 1 107 ? -26.940 -10.413 -10.404 1.00 95.31 107 PRO A N 1
ATOM 781 C CA . PRO A 1 107 ? -27.540 -10.961 -9.189 1.00 95.31 107 PRO A CA 1
ATOM 782 C C . PRO A 1 107 ? -26.740 -10.599 -7.932 1.00 95.31 107 PRO A C 1
ATOM 784 O O . PRO A 1 107 ? -27.350 -10.285 -6.909 1.00 95.31 107 PRO A O 1
ATOM 787 N N . VAL A 1 108 ? -25.404 -10.555 -8.004 1.00 95.25 108 VAL A N 1
ATOM 788 C CA . VAL A 1 108 ? -24.577 -10.118 -6.870 1.00 95.25 108 VAL A CA 1
ATOM 789 C C . VAL A 1 108 ? -24.751 -8.623 -6.610 1.00 95.25 108 VAL A C 1
ATOM 791 O O . VAL A 1 108 ? -24.919 -8.243 -5.460 1.00 95.25 108 VAL A O 1
ATOM 794 N N . LEU A 1 109 ? -24.850 -7.766 -7.632 1.00 95.38 109 LEU A N 1
ATOM 795 C CA . LEU A 1 109 ? -25.167 -6.346 -7.426 1.00 95.38 109 LEU A CA 1
ATOM 796 C C . LEU A 1 109 ? -26.508 -6.151 -6.694 1.00 95.38 109 LEU A C 1
ATOM 798 O O . LEU A 1 109 ? -26.626 -5.302 -5.807 1.00 95.38 109 LEU A O 1
ATOM 802 N N . ALA A 1 110 ? -27.526 -6.945 -7.035 1.00 96.62 110 ALA A N 1
ATOM 803 C CA . ALA A 1 110 ? -28.805 -6.922 -6.328 1.00 96.62 110 ALA A CA 1
ATOM 804 C C . ALA A 1 110 ? -28.662 -7.385 -4.866 1.00 96.62 110 ALA A C 1
ATOM 806 O O . ALA A 1 110 ? -29.241 -6.764 -3.969 1.00 96.62 110 ALA A O 1
ATOM 807 N N . LEU A 1 111 ? -27.858 -8.426 -4.617 1.00 97.19 111 LEU A N 1
ATOM 808 C CA . LEU A 1 111 ? -27.513 -8.890 -3.272 1.00 97.19 111 LEU A CA 1
ATOM 809 C C . LEU A 1 111 ? -26.785 -7.804 -2.471 1.00 97.19 111 LEU A C 1
ATOM 811 O O . LEU A 1 111 ? -27.171 -7.543 -1.337 1.00 97.19 111 LEU A O 1
ATOM 815 N N . MET A 1 112 ? -25.799 -7.130 -3.062 1.00 97.38 112 MET A N 1
ATOM 816 C CA . MET A 1 112 ? -25.033 -6.042 -2.449 1.00 97.38 112 MET A CA 1
ATOM 817 C C . MET A 1 112 ? -25.946 -4.901 -1.987 1.00 97.38 112 MET A C 1
ATOM 819 O O . MET A 1 112 ? -25.894 -4.474 -0.829 1.00 97.38 112 MET A O 1
ATOM 823 N N . LEU A 1 113 ? -26.850 -4.450 -2.866 1.00 98.00 113 LEU A N 1
ATOM 824 C CA . LEU A 1 113 ? -27.857 -3.433 -2.543 1.00 98.00 113 LEU A CA 1
ATOM 825 C C . LEU A 1 113 ? -28.806 -3.897 -1.429 1.00 98.00 113 LEU A C 1
ATOM 827 O O . LEU A 1 113 ? -29.134 -3.116 -0.533 1.00 98.00 113 LEU A O 1
ATOM 831 N N . GLY A 1 114 ? -29.227 -5.164 -1.467 1.00 98.25 114 GLY A N 1
ATOM 832 C CA . GLY A 1 114 ? -30.040 -5.780 -0.420 1.00 98.25 114 GLY A CA 1
ATOM 833 C C . GLY A 1 114 ? -29.318 -5.828 0.927 1.00 98.25 114 GLY A C 1
ATOM 834 O O . GLY A 1 114 ? -29.884 -5.415 1.937 1.00 98.25 114 GLY A O 1
ATOM 835 N N . PHE A 1 115 ? -28.056 -6.256 0.935 1.00 98.12 115 PHE A N 1
ATOM 836 C CA . PHE A 1 115 ? -27.215 -6.347 2.124 1.00 98.12 115 PHE A CA 1
ATOM 837 C C . PHE A 1 115 ? -27.037 -4.975 2.780 1.00 98.12 115 PHE A C 1
ATOM 839 O O . PHE A 1 115 ? -27.361 -4.813 3.956 1.00 98.12 115 PHE A O 1
ATOM 846 N N . GLY A 1 116 ? -26.660 -3.948 2.011 1.00 98.12 116 GLY A N 1
ATOM 847 C CA . GLY A 1 116 ? -26.569 -2.576 2.520 1.00 98.12 116 GLY A CA 1
ATOM 848 C C . GLY A 1 116 ? -27.901 -2.062 3.077 1.00 98.12 116 GLY A C 1
ATOM 849 O O . GLY A 1 116 ? -27.968 -1.509 4.176 1.00 98.12 116 GLY A O 1
ATOM 850 N N . ALA A 1 117 ? -29.012 -2.304 2.375 1.00 98.19 117 ALA A N 1
ATOM 851 C CA . ALA A 1 117 ? -30.332 -1.925 2.876 1.00 98.19 117 ALA A CA 1
ATOM 852 C C . ALA A 1 117 ? -30.673 -2.608 4.213 1.00 98.19 117 ALA A C 1
ATOM 854 O O . ALA A 1 117 ? -31.241 -1.958 5.095 1.00 98.19 117 ALA A O 1
ATOM 855 N N . VAL A 1 118 ? -30.310 -3.886 4.383 1.00 98.50 118 VAL A N 1
ATOM 856 C CA . VAL A 1 118 ? -30.510 -4.645 5.627 1.00 98.50 118 VAL A CA 1
ATOM 857 C C . VAL A 1 118 ? -29.653 -4.085 6.757 1.00 98.50 118 VAL A C 1
ATOM 859 O O . VAL A 1 118 ? -30.193 -3.841 7.834 1.00 98.50 118 VAL A O 1
ATOM 862 N N . ILE A 1 119 ? -28.368 -3.805 6.530 1.00 98.44 119 ILE A N 1
ATOM 863 C CA . ILE A 1 119 ? -27.503 -3.213 7.563 1.00 98.44 119 ILE A CA 1
ATOM 864 C C . ILE A 1 119 ? -28.059 -1.865 8.031 1.00 98.44 119 ILE A C 1
ATOM 866 O O . ILE A 1 119 ? -28.233 -1.637 9.231 1.00 98.44 119 ILE A O 1
ATOM 870 N N . GLY A 1 120 ? -28.430 -0.990 7.093 1.00 98.06 120 GLY A N 1
ATOM 871 C CA . GLY A 1 120 ? -29.050 0.291 7.423 1.00 98.06 120 GLY A CA 1
ATOM 872 C C . GLY A 1 120 ? -30.394 0.143 8.148 1.00 98.06 120 GLY A C 1
ATOM 873 O O . GLY A 1 120 ? -30.691 0.907 9.070 1.00 98.06 120 GLY A O 1
ATOM 874 N N . LEU A 1 121 ? -31.198 -0.859 7.783 1.00 98.38 121 LEU A N 1
ATOM 875 C CA . LEU A 1 121 ? -32.454 -1.178 8.461 1.00 98.38 121 LEU A CA 1
ATOM 876 C C . LEU A 1 121 ? -32.211 -1.649 9.901 1.00 98.38 121 LEU A C 1
ATOM 878 O O . LEU A 1 121 ? -32.871 -1.149 10.809 1.00 98.38 121 LEU A O 1
ATOM 882 N N . VAL A 1 122 ? -31.263 -2.562 10.122 1.00 98.25 122 VAL A N 1
ATOM 883 C CA . VAL A 1 122 ? -30.912 -3.091 11.449 1.00 98.25 122 VAL A CA 1
ATOM 884 C C . VAL A 1 122 ? -30.407 -1.968 12.350 1.00 98.25 122 VAL A C 1
ATOM 886 O O . VAL A 1 122 ? -30.997 -1.729 13.406 1.00 98.25 122 VAL A O 1
ATOM 889 N N . ASN A 1 123 ? -29.404 -1.206 11.901 1.00 97.88 123 ASN A N 1
ATOM 890 C CA . ASN A 1 123 ? -28.888 -0.050 12.640 1.00 97.88 123 ASN A CA 1
ATOM 891 C C . ASN A 1 123 ? -30.015 0.933 12.968 1.00 97.88 123 ASN A C 1
ATOM 893 O O . ASN A 1 123 ? -30.218 1.329 14.118 1.00 97.88 123 ASN A O 1
ATOM 897 N N . GLY A 1 124 ? -30.817 1.272 11.960 1.00 97.06 124 GLY A N 1
ATOM 898 C CA . GLY A 1 124 ? -31.919 2.203 12.100 1.00 97.06 124 GLY A CA 1
ATOM 899 C C . GLY A 1 124 ? -33.019 1.733 13.050 1.00 97.06 124 GLY A C 1
ATOM 900 O O . GLY A 1 124 ? -33.564 2.549 13.792 1.00 97.06 124 GLY A O 1
ATOM 901 N N . LEU A 1 125 ? -33.381 0.449 13.055 1.00 97.25 125 LEU A N 1
ATOM 902 C CA . LEU A 1 125 ? -34.386 -0.111 13.963 1.00 97.25 125 LEU A CA 1
ATOM 903 C C . LEU A 1 125 ? -33.873 -0.163 15.401 1.00 97.25 125 LEU A C 1
ATOM 905 O O . LEU A 1 125 ? -34.595 0.253 16.306 1.00 97.25 125 LEU A O 1
ATOM 909 N N . ILE A 1 126 ? -32.629 -0.584 15.628 1.00 97.06 126 ILE A N 1
ATOM 910 C CA . ILE A 1 126 ? -32.041 -0.604 16.974 1.00 97.06 126 ILE A CA 1
ATOM 911 C C . ILE A 1 126 ? -32.003 0.823 17.548 1.00 97.06 126 ILE A C 1
ATOM 913 O O . ILE A 1 126 ? -32.467 1.064 18.664 1.00 97.06 126 ILE A O 1
ATOM 917 N N . VAL A 1 127 ? -31.559 1.805 16.760 1.00 96.06 127 VAL A N 1
ATOM 918 C CA . VAL A 1 127 ? -31.509 3.207 17.204 1.00 96.06 127 VAL A CA 1
ATOM 919 C C . VAL A 1 127 ? -32.904 3.782 17.445 1.00 96.06 127 VAL A C 1
ATOM 921 O O . VAL A 1 127 ? -33.160 4.439 18.453 1.00 96.06 127 VAL A O 1
ATOM 924 N N . SER A 1 128 ? -33.837 3.558 16.523 1.00 91.75 128 SER A N 1
ATOM 925 C CA . SER A 1 128 ? -35.136 4.233 16.559 1.00 91.75 128 SER A CA 1
ATOM 926 C C . SER A 1 128 ? -36.179 3.558 17.453 1.00 91.75 128 SER A C 1
ATOM 928 O O . SER A 1 128 ? -36.984 4.254 18.080 1.00 91.75 128 SER A O 1
ATOM 930 N N . PHE A 1 129 ? -36.178 2.225 17.513 1.00 90.00 129 PHE A N 1
ATOM 931 C CA . PHE A 1 129 ? -37.157 1.415 18.234 1.00 90.00 129 PHE A CA 1
ATOM 932 C C . PHE A 1 129 ? -36.645 1.027 19.622 1.00 90.00 129 PHE A C 1
ATOM 934 O O . PHE A 1 129 ? -37.336 1.279 20.611 1.00 90.00 129 PHE A O 1
ATOM 941 N N . LEU A 1 130 ? -35.417 0.497 19.708 1.00 90.81 130 LEU A N 1
ATOM 942 C CA . LEU A 1 130 ? -34.793 0.118 20.986 1.00 90.81 130 LEU A CA 1
ATOM 943 C C . LEU A 1 130 ? -34.185 1.318 21.729 1.00 90.81 130 LEU A C 1
ATOM 945 O O . LEU A 1 130 ? -33.897 1.213 22.917 1.00 90.81 130 LEU A O 1
ATOM 949 N N . LYS A 1 131 ? -34.065 2.478 21.064 1.00 89.12 131 LYS A N 1
ATOM 950 C CA . LYS A 1 131 ? -33.563 3.745 21.633 1.00 89.12 131 LYS A CA 1
ATOM 951 C C . LYS A 1 131 ? -32.126 3.659 22.153 1.00 89.12 131 LYS A C 1
ATOM 953 O O . LYS A 1 131 ? -31.752 4.405 23.058 1.00 89.12 131 LYS A O 1
ATOM 958 N N . VAL A 1 132 ? -31.327 2.767 21.574 1.00 93.75 132 VAL A N 1
ATOM 959 C CA . VAL A 1 132 ? -29.890 2.692 21.848 1.00 93.75 132 VAL A CA 1
ATOM 960 C C . VAL A 1 132 ? -29.195 3.859 21.129 1.00 93.75 132 VAL A C 1
ATOM 962 O O . VAL A 1 132 ? -29.565 4.167 19.993 1.00 93.75 132 VAL A O 1
ATOM 965 N N . PRO A 1 133 ? -28.210 4.535 21.747 1.00 92.50 133 PRO A N 1
ATOM 966 C CA . PRO A 1 133 ? -27.453 5.593 21.081 1.00 92.50 133 PRO A CA 1
ATOM 967 C C . PRO A 1 133 ? -26.811 5.115 19.770 1.00 92.50 133 PRO A C 1
ATOM 969 O O . PRO A 1 133 ? -26.129 4.092 19.750 1.00 92.50 133 PRO A O 1
ATOM 972 N N . SER A 1 134 ? -26.983 5.877 18.688 1.00 94.81 134 SER A N 1
ATOM 973 C CA . SER A 1 134 ? -26.509 5.516 17.340 1.00 94.81 134 SER A CA 1
ATOM 974 C C . SER A 1 134 ? -25.013 5.269 17.230 1.00 94.81 134 SER A C 1
ATOM 976 O O . SER A 1 134 ? -24.600 4.338 16.541 1.00 94.81 134 SER A O 1
ATOM 978 N N . PHE A 1 135 ? -24.210 6.035 17.965 1.00 92.31 135 PHE A N 1
ATOM 979 C CA . PHE A 1 135 ? -22.766 5.833 18.039 1.00 92.31 135 PHE A CA 1
ATOM 980 C C . PHE A 1 135 ? -22.411 4.405 18.485 1.00 92.31 135 PHE A C 1
ATOM 982 O O . PHE A 1 135 ? -21.608 3.752 17.836 1.00 92.31 135 PHE A O 1
ATOM 989 N N . ILE A 1 136 ? -23.060 3.892 19.540 1.00 93.94 136 ILE A N 1
ATOM 990 C CA . ILE A 1 136 ? -22.791 2.546 20.077 1.00 93.94 136 ILE A CA 1
ATOM 991 C C . ILE A 1 136 ? -23.254 1.472 19.091 1.00 93.94 136 ILE A C 1
ATOM 993 O O . ILE A 1 136 ? -22.516 0.532 18.817 1.00 93.94 136 ILE A O 1
ATOM 997 N N . VAL A 1 137 ? -24.462 1.620 18.536 1.00 97.00 137 VAL A N 1
ATOM 998 C CA . VAL A 1 137 ? -25.026 0.644 17.587 1.00 97.00 137 VAL A CA 1
ATOM 999 C C . VAL A 1 137 ? -24.143 0.513 16.354 1.00 97.00 137 VAL A C 1
ATOM 1001 O O . VAL A 1 137 ? -23.815 -0.593 15.942 1.00 97.00 137 VAL A O 1
ATOM 1004 N N . THR A 1 138 ? -23.753 1.642 15.769 1.00 97.19 138 THR A N 1
ATOM 1005 C CA . THR A 1 138 ? -23.002 1.642 14.513 1.00 97.19 138 THR A CA 1
ATOM 1006 C C . THR A 1 138 ? -21.522 1.339 14.703 1.00 97.19 138 THR A C 1
ATOM 1008 O O . THR A 1 138 ? -20.947 0.724 13.816 1.00 97.19 138 THR A O 1
ATOM 1011 N N . LEU A 1 139 ? -20.930 1.657 15.861 1.00 93.44 139 LEU A N 1
ATOM 1012 C CA . LEU A 1 139 ? -19.611 1.144 16.243 1.00 93.44 139 LEU A CA 1
ATOM 1013 C C . LEU A 1 139 ? -19.641 -0.383 16.405 1.00 93.44 139 LEU A C 1
ATOM 1015 O O . LEU A 1 139 ? -18.784 -1.076 15.873 1.00 93.44 139 LEU A O 1
ATOM 1019 N N . GLY A 1 140 ? -20.653 -0.921 17.092 1.00 95.50 140 GLY A N 1
ATOM 1020 C CA . GLY A 1 140 ? -20.825 -2.367 17.240 1.00 95.50 140 GLY A CA 1
ATOM 1021 C C . GLY A 1 140 ? -21.034 -3.067 15.896 1.00 95.50 140 GLY A C 1
ATOM 1022 O O . GLY A 1 140 ? -20.399 -4.080 15.628 1.00 95.50 140 GLY A O 1
ATOM 1023 N N . MET A 1 141 ? -21.860 -2.491 15.017 1.00 97.94 141 MET A N 1
ATOM 1024 C CA . MET A 1 141 ? -22.039 -2.985 13.649 1.00 97.94 141 MET A CA 1
ATOM 1025 C C . MET A 1 141 ? -20.742 -2.908 12.838 1.00 97.94 141 MET A C 1
ATOM 1027 O O . MET A 1 141 ? -20.452 -3.832 12.089 1.00 97.94 141 MET A O 1
ATOM 1031 N N . MET A 1 142 ? -19.954 -1.840 13.006 1.00 95.50 142 MET A N 1
ATOM 1032 C CA . MET A 1 142 ? -18.651 -1.691 12.357 1.00 95.50 142 MET A CA 1
ATOM 1033 C C . MET A 1 142 ? -17.714 -2.848 12.707 1.00 95.50 142 MET A C 1
ATOM 1035 O O . MET A 1 142 ? -17.155 -3.479 11.814 1.00 95.50 142 MET A O 1
ATOM 1039 N N . LEU A 1 143 ? -17.591 -3.150 14.003 1.00 91.88 143 LEU A N 1
ATOM 1040 C CA . LEU A 1 143 ? -16.765 -4.250 14.500 1.00 91.88 143 LEU A CA 1
ATOM 1041 C C . LEU A 1 143 ? -17.312 -5.614 14.065 1.00 91.88 143 LEU A C 1
ATOM 1043 O O . LEU A 1 143 ? -16.545 -6.462 13.624 1.00 91.88 143 LEU A O 1
ATOM 1047 N N . ALA A 1 144 ? -18.631 -5.813 14.137 1.00 96.00 144 ALA A N 1
ATOM 1048 C CA . ALA A 1 144 ? -19.270 -7.066 13.745 1.00 96.00 144 ALA A CA 1
ATOM 1049 C C . ALA A 1 144 ? -19.097 -7.364 12.249 1.00 96.00 144 ALA A C 1
ATOM 1051 O O . ALA A 1 144 ? -18.770 -8.489 11.884 1.00 96.00 144 ALA A O 1
ATOM 1052 N N . LEU A 1 145 ? -19.283 -6.362 11.384 1.00 95.06 145 LEU A N 1
ATOM 1053 C CA . LEU A 1 145 ? -19.084 -6.510 9.943 1.00 95.06 145 LEU A CA 1
ATOM 1054 C C . LEU A 1 145 ? -17.618 -6.738 9.595 1.00 95.06 145 LEU A C 1
ATOM 1056 O O . LEU A 1 145 ? -17.332 -7.601 8.774 1.00 95.06 145 LEU A O 1
ATOM 1060 N N . LEU A 1 146 ? -16.699 -6.000 10.222 1.00 86.81 146 LEU A N 1
ATOM 1061 C CA . LEU A 1 146 ? -15.271 -6.201 9.993 1.00 86.81 146 LEU A CA 1
ATOM 1062 C C . LEU A 1 146 ? -14.832 -7.604 10.431 1.00 86.81 146 LEU A C 1
ATOM 1064 O O . LEU A 1 146 ? -14.172 -8.291 9.661 1.00 86.81 146 LEU A O 1
ATOM 1068 N N . GLY A 1 147 ? -15.247 -8.056 11.617 1.00 85.88 147 GLY A N 1
ATOM 1069 C CA . GLY A 1 147 ? -14.964 -9.409 12.097 1.00 85.88 147 GLY A CA 1
ATOM 1070 C C . GLY A 1 147 ? -15.560 -10.490 11.194 1.00 85.88 147 GLY A C 1
ATOM 1071 O O . GLY A 1 147 ? -14.875 -11.451 10.868 1.00 85.88 147 GLY A O 1
ATOM 1072 N N . ALA A 1 148 ? -16.798 -10.308 10.722 1.00 91.69 148 ALA A N 1
ATOM 1073 C CA . ALA A 1 148 ? -17.429 -11.235 9.782 1.00 91.69 148 ALA A CA 1
ATOM 1074 C C . ALA A 1 148 ? -16.702 -11.287 8.431 1.00 91.69 148 ALA A C 1
ATOM 1076 O O . ALA A 1 148 ? -16.548 -12.365 7.866 1.00 91.69 148 ALA A O 1
ATOM 1077 N N . VAL A 1 149 ? -16.237 -10.139 7.927 1.00 88.44 149 VAL A N 1
ATOM 1078 C CA . VAL A 1 149 ? -15.422 -10.080 6.710 1.00 88.44 149 VAL A CA 1
ATOM 1079 C C . VAL A 1 149 ? -14.104 -10.816 6.912 1.00 88.44 149 VAL A C 1
ATOM 1081 O O . VAL A 1 149 ? -13.791 -11.683 6.111 1.00 88.44 149 VAL A O 1
ATOM 1084 N N . LEU A 1 150 ? -13.359 -10.513 7.978 1.00 81.75 150 LEU A N 1
ATOM 1085 C CA . LEU A 1 150 ? -12.063 -11.144 8.240 1.00 81.75 150 LEU A CA 1
ATOM 1086 C C . LEU A 1 150 ? -12.190 -12.654 8.446 1.00 81.75 150 LEU A C 1
ATOM 1088 O O . LEU A 1 150 ? -11.357 -13.399 7.944 1.00 81.75 150 LEU A O 1
ATOM 1092 N N . TYR A 1 151 ? -13.249 -13.094 9.132 1.00 84.81 151 TYR A N 1
ATOM 1093 C CA . TYR A 1 151 ? -13.571 -14.509 9.290 1.00 84.81 151 TYR A CA 1
ATOM 1094 C C . TYR A 1 151 ? -13.872 -15.176 7.945 1.00 84.81 151 TYR A C 1
ATOM 1096 O O . TYR A 1 151 ? -13.357 -16.252 7.671 1.00 84.81 151 TYR A O 1
ATOM 1104 N N . TRP A 1 152 ? -14.674 -14.534 7.088 1.00 83.25 152 TRP A N 1
ATOM 1105 C CA . TRP A 1 152 ? -15.014 -15.091 5.779 1.00 83.25 152 TRP A CA 1
ATOM 1106 C C . TRP A 1 152 ? -13.806 -15.143 4.836 1.00 83.25 152 TRP A C 1
ATOM 1108 O O . TRP A 1 152 ? -13.664 -16.097 4.083 1.00 83.25 152 TRP A O 1
ATOM 1118 N N . THR A 1 153 ? -12.925 -14.144 4.883 1.00 78.81 153 THR A N 1
ATOM 1119 C CA . THR A 1 153 ? -11.765 -14.070 3.986 1.00 78.81 153 THR A CA 1
ATOM 1120 C C . THR A 1 153 ? -10.505 -14.729 4.552 1.00 78.81 153 THR A C 1
ATOM 1122 O O . THR A 1 153 ? -9.475 -14.698 3.895 1.00 78.81 153 THR A O 1
ATOM 1125 N N . GLY A 1 154 ? -10.501 -15.216 5.797 1.00 70.12 154 GLY A N 1
ATOM 1126 C CA . GLY A 1 154 ? -9.263 -15.651 6.466 1.00 70.12 154 GLY A CA 1
ATOM 1127 C C . GLY A 1 154 ? -8.180 -14.560 6.521 1.00 70.12 154 GLY A C 1
ATOM 1128 O O . GLY A 1 154 ? -6.996 -14.860 6.553 1.00 70.12 154 GLY A O 1
ATOM 1129 N N . GLY A 1 155 ? -8.576 -13.281 6.467 1.00 63.25 155 GLY A N 1
ATOM 1130 C CA . GLY A 1 155 ? -7.657 -12.137 6.365 1.00 63.25 155 GLY A CA 1
ATOM 1131 C C . GLY A 1 155 ? -7.246 -11.696 4.946 1.00 63.25 155 GLY A C 1
ATOM 1132 O O . GLY A 1 155 ? -6.780 -10.565 4.808 1.00 63.25 155 GLY A O 1
ATOM 1133 N N . ALA A 1 156 ? -7.505 -12.479 3.889 1.00 56.75 156 ALA A N 1
ATOM 1134 C CA . ALA A 1 156 ? -7.141 -12.144 2.502 1.00 56.75 156 ALA A CA 1
ATOM 1135 C C . ALA A 1 156 ? -8.310 -12.350 1.517 1.00 56.75 156 ALA A C 1
ATOM 1137 O O . ALA A 1 156 ? -8.952 -13.391 1.490 1.00 56.75 156 ALA A O 1
ATOM 1138 N N . ALA A 1 157 ? -8.628 -11.355 0.685 1.00 58.97 157 ALA A N 1
ATOM 1139 C CA . ALA A 1 157 ? -9.760 -11.477 -0.237 1.00 58.97 157 ALA A CA 1
ATOM 1140 C C . ALA A 1 157 ? -9.421 -12.309 -1.491 1.00 58.97 157 ALA A C 1
ATOM 1142 O O . ALA A 1 157 ? -8.326 -12.201 -2.038 1.00 58.97 157 ALA A O 1
ATOM 1143 N N . THR A 1 158 ? -10.383 -13.092 -1.995 1.00 55.12 158 THR A N 1
ATOM 1144 C CA . THR A 1 158 ? -10.204 -13.949 -3.178 1.00 55.12 158 THR A CA 1
ATOM 1145 C C . THR A 1 158 ? -10.346 -13.156 -4.486 1.00 55.12 158 THR A C 1
ATOM 1147 O O . THR A 1 158 ? -11.434 -13.075 -5.052 1.00 55.12 158 THR A O 1
ATOM 1150 N N . GLY A 1 159 ? -9.257 -12.575 -4.987 1.00 62.00 159 GLY A N 1
ATOM 1151 C CA . GLY A 1 159 ? -9.177 -12.007 -6.340 1.00 62.00 159 GLY A CA 1
ATOM 1152 C C . GLY A 1 159 ? -10.177 -10.883 -6.689 1.00 62.00 159 GLY A C 1
ATOM 1153 O O . GLY A 1 159 ? -11.106 -10.539 -5.958 1.00 62.00 159 GLY A O 1
ATOM 1154 N N . ASN A 1 160 ? -9.972 -10.265 -7.853 1.00 77.50 160 ASN A N 1
ATOM 1155 C CA . ASN A 1 160 ? -10.856 -9.212 -8.358 1.00 77.50 160 ASN A CA 1
ATOM 1156 C C . ASN A 1 160 ? -12.053 -9.810 -9.127 1.00 77.50 160 ASN A C 1
ATOM 1158 O O . ASN A 1 160 ? -11.890 -10.833 -9.796 1.00 77.50 160 ASN A O 1
ATOM 1162 N N . PRO A 1 161 ? -13.246 -9.184 -9.087 1.00 81.94 161 PRO A N 1
ATOM 1163 C CA . PRO A 1 161 ? -14.385 -9.633 -9.879 1.00 81.94 161 PRO A CA 1
ATOM 1164 C C . PRO A 1 161 ? -14.170 -9.351 -11.369 1.00 81.94 161 PRO A C 1
ATOM 1166 O O . PRO A 1 161 ? -13.326 -8.531 -11.734 1.00 81.94 161 PRO A O 1
ATOM 1169 N N . ALA A 1 162 ? -14.978 -9.993 -12.214 1.00 84.31 162 ALA A N 1
ATOM 1170 C CA . ALA A 1 162 ? -14.930 -9.879 -13.667 1.00 84.31 162 ALA A CA 1
ATOM 1171 C C . ALA A 1 162 ? -14.852 -8.413 -14.127 1.00 84.31 162 ALA A C 1
ATOM 1173 O O . ALA A 1 162 ? -15.536 -7.536 -13.582 1.00 84.31 162 ALA A O 1
ATOM 1174 N N . ASP A 1 163 ? -14.042 -8.152 -15.156 1.00 81.25 163 ASP A N 1
ATOM 1175 C CA . ASP A 1 163 ? -13.714 -6.793 -15.600 1.00 81.25 163 ASP A CA 1
ATOM 1176 C C . ASP A 1 163 ? -14.951 -5.952 -15.934 1.00 81.25 163 ASP A C 1
ATOM 1178 O O . ASP A 1 163 ? -15.000 -4.775 -15.575 1.00 81.25 163 ASP A O 1
ATOM 1182 N N . GLY A 1 164 ? -15.998 -6.552 -16.511 1.00 84.19 164 GLY A N 1
ATOM 1183 C CA . GLY A 1 164 ? -17.261 -5.861 -16.777 1.00 84.19 164 GLY A CA 1
ATOM 1184 C C . GLY A 1 164 ? -17.900 -5.222 -15.532 1.00 84.19 164 GLY A C 1
ATOM 1185 O O . GLY A 1 164 ? -18.523 -4.164 -15.632 1.00 84.19 164 GLY A O 1
ATOM 1186 N N . PHE A 1 165 ? -17.713 -5.805 -14.341 1.00 87.81 165 PHE A N 1
ATOM 1187 C CA . PHE A 1 165 ? -18.156 -5.202 -13.079 1.00 87.81 165 PHE A CA 1
ATOM 1188 C C . PHE A 1 165 ? -17.214 -4.080 -12.620 1.00 87.81 165 PHE A C 1
ATOM 1190 O O . PHE A 1 165 ? -17.675 -3.028 -12.171 1.00 87.81 165 PHE A O 1
ATOM 1197 N N . ARG A 1 166 ? -15.895 -4.262 -12.773 1.00 86.50 166 ARG A N 1
ATOM 1198 C CA . ARG A 1 166 ? -14.878 -3.253 -12.417 1.00 86.50 166 ARG A CA 1
ATOM 1199 C C . ARG A 1 166 ? -15.003 -1.985 -13.259 1.00 86.50 166 ARG A C 1
ATOM 1201 O O . ARG A 1 166 ? -14.779 -0.885 -12.747 1.00 86.50 166 ARG A O 1
ATOM 1208 N N . GLU A 1 167 ? -15.456 -2.105 -14.507 1.00 87.25 167 GLU A N 1
ATOM 1209 C CA . GLU A 1 167 ? -15.733 -0.967 -15.391 1.00 87.25 167 GLU A CA 1
ATOM 1210 C C . GLU A 1 167 ? -16.741 0.033 -14.800 1.00 87.25 167 GLU A C 1
ATOM 1212 O O . GLU A 1 167 ? -16.695 1.211 -15.146 1.00 87.25 167 GLU A O 1
ATOM 1217 N N . ILE A 1 168 ? -17.599 -0.363 -13.851 1.00 88.56 168 ILE A N 1
ATOM 1218 C CA . ILE A 1 168 ? -18.500 0.566 -13.144 1.00 88.56 168 ILE A CA 1
ATOM 1219 C C . ILE A 1 168 ? -17.706 1.607 -12.328 1.00 88.56 168 ILE A C 1
ATOM 1221 O O . ILE A 1 168 ? -18.137 2.755 -12.198 1.00 88.56 168 ILE A O 1
ATOM 1225 N N . GLY A 1 169 ? -16.549 1.216 -11.781 1.00 84.31 169 GLY A N 1
ATOM 1226 C CA . GLY A 1 169 ? -15.684 2.065 -10.958 1.00 84.31 169 GLY A CA 1
ATOM 1227 C C . GLY A 1 169 ? -14.582 2.790 -11.737 1.00 84.31 169 GLY A C 1
ATOM 1228 O O . GLY A 1 169 ? -14.404 4.003 -11.567 1.00 84.31 169 GLY A O 1
ATOM 1229 N N . ARG A 1 170 ? -13.853 2.070 -12.604 1.00 83.00 170 ARG A N 1
ATOM 1230 C CA . ARG A 1 170 ? -12.719 2.630 -13.374 1.00 83.00 170 ARG A CA 1
ATOM 1231 C C . ARG A 1 170 ? -13.085 3.143 -14.766 1.00 83.00 170 ARG A C 1
ATOM 1233 O O . ARG A 1 170 ? -12.400 4.023 -15.284 1.00 83.00 170 ARG A O 1
ATOM 1240 N N . GLY A 1 171 ? -14.162 2.624 -15.351 1.00 86.50 171 GLY A N 1
ATOM 1241 C CA . GLY A 1 171 ? -14.572 2.912 -16.719 1.00 86.50 171 GLY A CA 1
ATOM 1242 C C . GLY A 1 171 ? -15.339 4.224 -16.880 1.00 86.50 171 GLY A C 1
ATOM 1243 O O . GLY A 1 171 ? -15.635 4.961 -15.932 1.00 86.50 171 GLY A O 1
ATOM 1244 N N . GLY A 1 172 ? -15.701 4.520 -18.126 1.00 89.00 172 GLY A N 1
ATOM 1245 C CA . GLY A 1 172 ? -16.425 5.736 -18.471 1.00 89.00 172 GLY A CA 1
ATOM 1246 C C . GLY A 1 172 ? -16.723 5.867 -19.956 1.00 89.00 172 GLY A C 1
ATOM 1247 O O . GLY A 1 172 ? -16.332 5.039 -20.777 1.00 89.00 172 GLY A O 1
ATOM 1248 N N . ILE A 1 173 ? -17.407 6.950 -20.308 1.00 89.62 173 ILE A N 1
ATOM 1249 C CA . ILE A 1 173 ? -17.698 7.309 -21.696 1.00 89.62 173 ILE A CA 1
ATOM 1250 C C . ILE A 1 173 ? -16.436 7.939 -22.295 1.00 89.62 173 ILE A C 1
ATOM 1252 O O . ILE A 1 173 ? -16.065 9.047 -21.908 1.00 89.62 173 ILE A O 1
ATOM 1256 N N . ARG A 1 174 ? -15.772 7.233 -23.216 1.00 87.44 174 ARG A N 1
ATOM 1257 C CA . ARG A 1 174 ? -14.551 7.693 -23.904 1.00 87.44 174 ARG A CA 1
ATOM 1258 C C . ARG A 1 174 ? -14.873 8.584 -25.114 1.00 87.44 174 ARG A C 1
ATOM 1260 O O . ARG A 1 174 ? -15.972 8.519 -25.664 1.00 87.44 174 ARG A O 1
ATOM 1267 N N . GLY A 1 175 ? -13.900 9.387 -25.547 1.00 80.94 175 GLY A N 1
ATOM 1268 C CA . GLY A 1 175 ? -13.979 10.217 -26.756 1.00 80.94 175 GLY A CA 1
ATOM 1269 C C . GLY A 1 175 ? -14.702 11.552 -26.564 1.00 80.94 175 GLY A C 1
ATOM 1270 O O . GLY A 1 175 ? -15.202 12.126 -27.532 1.00 80.94 175 GLY A O 1
ATOM 1271 N N . ILE A 1 176 ? -14.792 12.048 -25.326 1.00 86.00 176 ILE A N 1
ATOM 1272 C CA . ILE A 1 176 ? -15.415 13.346 -25.044 1.00 86.00 176 ILE A CA 1
ATOM 1273 C C . ILE A 1 176 ? -14.373 14.449 -25.254 1.00 86.00 176 ILE A C 1
ATOM 1275 O O . ILE A 1 176 ? -13.350 14.442 -24.567 1.00 86.00 176 ILE A O 1
ATOM 1279 N N . PRO A 1 177 ? -14.626 15.427 -26.146 1.00 79.00 177 PRO A N 1
ATOM 1280 C CA . PRO A 1 177 ? -13.702 16.532 -26.359 1.00 79.00 177 PRO A CA 1
ATOM 1281 C C . PRO A 1 177 ? -13.357 17.227 -25.036 1.00 79.00 177 PRO A C 1
ATOM 1283 O O . PRO A 1 177 ? -14.253 17.485 -24.233 1.00 79.00 177 PRO A O 1
ATOM 1286 N N . VAL A 1 178 ? -12.081 17.578 -24.850 1.00 80.12 178 VAL A N 1
ATOM 1287 C CA . VAL A 1 178 ? -11.507 18.282 -23.682 1.00 80.12 178 VAL A CA 1
ATOM 1288 C C . VAL A 1 178 ? -11.148 17.394 -22.483 1.00 80.12 178 VAL A C 1
ATOM 1290 O O . VAL A 1 178 ? -10.114 17.656 -21.884 1.00 80.12 178 VAL A O 1
ATOM 1293 N N . ILE A 1 179 ? -11.942 16.379 -22.119 1.00 79.12 179 ILE A N 1
ATOM 1294 C CA . ILE A 1 179 ? -11.714 15.563 -20.897 1.00 79.12 179 ILE A CA 1
ATOM 1295 C C . ILE A 1 179 ? -11.317 14.102 -21.162 1.00 79.12 179 ILE A C 1
ATOM 1297 O O . ILE A 1 179 ? -11.024 13.387 -20.208 1.00 79.12 179 ILE A O 1
ATOM 1301 N N . ASP A 1 180 ? -11.326 13.668 -22.425 1.00 79.69 180 ASP A N 1
ATOM 1302 C CA . ASP A 1 180 ? -11.052 12.314 -22.940 1.00 79.69 180 ASP A CA 1
ATOM 1303 C C . ASP A 1 180 ? -12.029 11.225 -22.472 1.00 79.69 180 ASP A C 1
ATOM 1305 O O . ASP A 1 180 ? -12.622 10.525 -23.300 1.00 79.69 180 ASP A O 1
ATOM 1309 N N . ILE A 1 181 ? -12.263 11.115 -21.164 1.00 84.62 181 ILE A N 1
ATOM 1310 C CA . ILE A 1 181 ? -13.174 10.162 -20.534 1.00 84.62 181 ILE A CA 1
ATOM 1311 C C . ILE A 1 181 ? -14.085 10.865 -19.520 1.00 84.62 181 ILE A C 1
ATOM 1313 O O . ILE A 1 181 ? -13.637 11.672 -18.708 1.00 84.62 181 ILE A O 1
ATOM 1317 N N . LEU A 1 182 ? -15.382 10.548 -19.544 1.00 91.25 182 LEU A N 1
ATOM 1318 C CA . LEU A 1 182 ? -16.320 10.878 -18.467 1.00 91.25 182 LEU A CA 1
ATOM 1319 C C . LEU A 1 182 ? -16.576 9.620 -17.628 1.00 91.25 182 LEU A C 1
ATOM 1321 O O . LEU A 1 182 ? -17.316 8.742 -18.083 1.00 91.25 182 LEU A O 1
ATOM 1325 N N . PRO A 1 183 ? -15.999 9.519 -16.420 1.00 92.00 183 PRO A N 1
ATOM 1326 C CA . PRO A 1 183 ? -16.098 8.316 -15.601 1.00 92.00 183 PRO A CA 1
ATOM 1327 C C . PRO A 1 183 ? -17.521 8.060 -15.103 1.00 92.00 183 PRO A C 1
ATOM 1329 O O . PRO A 1 183 ? -18.249 8.994 -14.741 1.00 92.00 183 PRO A O 1
ATOM 1332 N N . TRP A 1 184 ? -17.910 6.787 -15.013 1.00 92.81 184 TRP A N 1
ATOM 1333 C CA . TRP A 1 184 ? -19.227 6.405 -14.492 1.00 92.81 184 TRP A CA 1
ATOM 1334 C C . TRP A 1 184 ? -19.425 6.837 -13.037 1.00 92.81 184 TRP A C 1
ATOM 1336 O O . TRP A 1 184 ? -20.526 7.249 -12.668 1.00 92.81 184 TRP A O 1
ATOM 1346 N N . SER A 1 185 ? -18.358 6.855 -12.234 1.00 92.75 185 SER A N 1
ATOM 1347 C CA . SER A 1 185 ? -18.386 7.346 -10.851 1.00 92.75 185 SER A CA 1
ATOM 1348 C C . SER A 1 185 ? -18.848 8.805 -10.746 1.00 92.75 185 SER A C 1
ATOM 1350 O O . SER A 1 185 ? -19.619 9.145 -9.847 1.00 92.75 185 SER A O 1
ATOM 1352 N N . VAL A 1 186 ? -18.463 9.662 -11.701 1.00 94.75 186 VAL A N 1
ATOM 1353 C CA . VAL A 1 186 ? -18.888 11.070 -11.761 1.00 94.75 186 VAL A CA 1
ATOM 1354 C C . VAL A 1 186 ? -20.373 11.163 -12.102 1.00 94.75 186 VAL A C 1
ATOM 1356 O O . VAL A 1 186 ? -21.111 11.921 -11.469 1.00 94.75 186 VAL A O 1
ATOM 1359 N N . VAL A 1 187 ? -20.843 10.361 -13.060 1.00 96.25 187 VAL A N 1
ATOM 1360 C CA . VAL A 1 187 ? -22.266 10.297 -13.429 1.00 96.25 187 VAL A CA 1
ATOM 1361 C C . VAL A 1 187 ? -23.108 9.815 -12.245 1.00 96.25 187 VAL A C 1
ATOM 1363 O O . VAL A 1 187 ? -24.109 10.446 -11.900 1.00 96.25 187 VAL A O 1
ATOM 1366 N N . ILE A 1 188 ? -22.679 8.743 -11.577 1.00 97.06 188 ILE A N 1
ATOM 1367 C CA . ILE A 1 188 ? -23.348 8.175 -10.403 1.00 97.06 188 ILE A CA 1
ATOM 1368 C C . ILE A 1 188 ? -23.369 9.187 -9.255 1.00 97.06 188 ILE A C 1
ATOM 1370 O O . ILE A 1 188 ? -24.428 9.405 -8.667 1.00 97.06 188 ILE A O 1
ATOM 1374 N N . LEU A 1 189 ? -22.258 9.878 -8.981 1.00 97.81 189 LEU A N 1
ATOM 1375 C CA . LEU A 1 189 ? -22.210 10.960 -7.996 1.00 97.81 189 LEU A CA 1
ATOM 1376 C C . LEU A 1 189 ? -23.243 12.048 -8.306 1.00 97.81 189 LEU A C 1
ATOM 1378 O O . LEU A 1 189 ? -23.969 12.475 -7.407 1.00 97.81 189 LEU A O 1
ATOM 1382 N N . VAL A 1 190 ? -23.337 12.498 -9.562 1.00 97.88 190 VAL A N 1
ATOM 1383 C CA . VAL A 1 190 ? -24.319 13.514 -9.970 1.00 97.88 190 VAL A CA 1
ATOM 1384 C C . VAL A 1 190 ? -25.744 13.011 -9.742 1.00 97.88 190 VAL A C 1
ATOM 1386 O O . VAL A 1 190 ? -26.561 13.742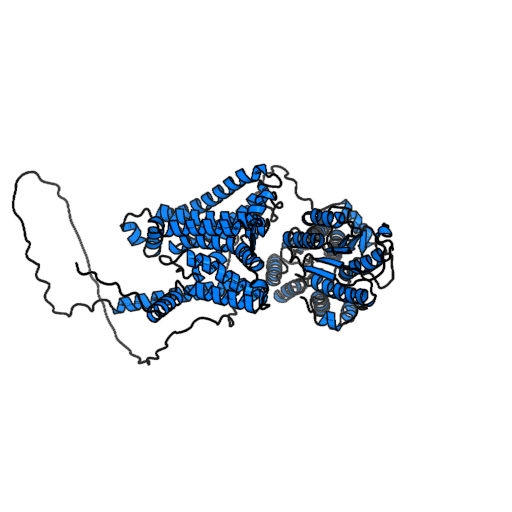 -9.179 1.00 97.88 190 VAL A O 1
ATOM 1389 N N . VAL A 1 191 ? -26.046 11.765 -10.114 1.00 98.00 191 VAL A N 1
ATOM 1390 C CA . VAL A 1 191 ? -27.364 11.151 -9.888 1.00 98.00 191 VAL A CA 1
ATOM 1391 C C . VAL A 1 191 ? -27.686 11.081 -8.393 1.00 98.00 191 VAL A C 1
ATOM 1393 O O . VAL A 1 191 ? -28.745 11.556 -7.974 1.00 98.00 191 VAL A O 1
ATOM 1396 N N . VAL A 1 192 ? -26.768 10.565 -7.572 1.00 98.00 192 VAL A N 1
ATOM 1397 C CA . VAL A 1 192 ? -26.921 10.479 -6.112 1.00 98.00 192 VAL A CA 1
ATOM 1398 C C . VAL A 1 192 ? -27.123 11.867 -5.506 1.00 98.00 192 VAL A C 1
ATOM 1400 O O . VAL A 1 192 ? -28.032 12.060 -4.698 1.00 98.00 192 VAL A O 1
ATOM 1403 N N . LEU A 1 193 ? -26.345 12.864 -5.928 1.00 97.88 193 LEU A N 1
ATOM 1404 C CA . LEU A 1 193 ? -26.465 14.237 -5.447 1.00 97.88 193 LEU A CA 1
ATOM 1405 C C . LEU A 1 193 ? -27.817 14.857 -5.823 1.00 97.88 193 LEU A C 1
ATOM 1407 O O . LEU A 1 193 ? -28.449 15.503 -4.985 1.00 97.88 193 LEU A O 1
ATOM 1411 N N . VAL A 1 194 ? -28.297 14.650 -7.053 1.00 97.81 194 VAL A N 1
ATOM 1412 C CA . VAL A 1 194 ? -29.616 15.126 -7.499 1.00 97.81 194 VAL A CA 1
ATOM 1413 C C . VAL A 1 194 ? -30.731 14.489 -6.670 1.00 97.81 194 VAL A C 1
ATOM 1415 O O . VAL A 1 194 ? -31.605 15.208 -6.174 1.00 97.81 194 VAL A O 1
ATOM 1418 N N . LEU A 1 195 ? -30.682 13.170 -6.457 1.00 97.31 195 LEU A N 1
ATOM 1419 C CA . LEU A 1 195 ? -31.643 12.453 -5.617 1.00 97.31 195 LEU A CA 1
ATOM 1420 C C . LEU A 1 195 ? -31.601 12.947 -4.169 1.00 97.31 195 LEU A C 1
ATOM 1422 O O . LEU A 1 195 ? -32.644 13.235 -3.579 1.00 97.31 195 LEU A O 1
ATOM 1426 N N . ALA A 1 196 ? -30.410 13.130 -3.606 1.00 96.69 196 ALA A N 1
ATOM 1427 C CA . ALA A 1 196 ? -30.237 13.615 -2.246 1.00 96.69 196 ALA A CA 1
ATOM 1428 C C . ALA A 1 196 ? -30.777 15.044 -2.073 1.00 96.69 196 ALA A C 1
ATOM 1430 O O . ALA A 1 196 ? -31.500 15.341 -1.119 1.00 96.69 196 ALA A O 1
ATOM 1431 N N . VAL A 1 197 ? -30.509 15.933 -3.031 1.00 96.31 197 VAL A N 1
ATOM 1432 C CA . VAL A 1 197 ? -31.071 17.289 -3.062 1.00 96.31 197 VAL A CA 1
ATOM 1433 C C . VAL A 1 197 ? -32.596 17.257 -3.183 1.00 96.31 197 VAL A C 1
ATOM 1435 O O . VAL A 1 197 ? -33.286 18.053 -2.536 1.00 96.31 197 VAL A O 1
ATOM 1438 N N . TRP A 1 198 ? -33.136 16.344 -3.989 1.00 95.44 198 TRP A N 1
ATOM 1439 C CA . TRP A 1 198 ? -34.574 16.146 -4.114 1.00 95.44 198 TRP A CA 1
ATOM 1440 C C . TRP A 1 198 ? -35.189 15.696 -2.781 1.00 95.44 198 TRP A C 1
ATOM 1442 O O . TRP A 1 198 ? -36.079 16.382 -2.272 1.00 95.44 198 TRP A O 1
ATOM 1452 N N . PHE A 1 199 ? -34.663 14.646 -2.141 1.00 93.69 199 PHE A N 1
ATOM 1453 C CA . PHE A 1 199 ? -35.126 14.170 -0.830 1.00 93.69 199 PHE A CA 1
ATOM 1454 C C . PHE A 1 199 ? -35.022 15.236 0.267 1.00 93.69 199 PHE A C 1
ATOM 1456 O O . PHE A 1 199 ? -35.970 15.422 1.038 1.00 93.69 199 PHE A O 1
ATOM 1463 N N . ALA A 1 200 ? -33.923 15.996 0.298 1.00 92.81 200 ALA A N 1
ATOM 1464 C CA . ALA A 1 200 ? -33.693 17.060 1.274 1.00 92.81 200 ALA A CA 1
ATOM 1465 C C . ALA A 1 200 ? -34.729 18.198 1.179 1.00 92.81 200 ALA A C 1
ATOM 1467 O O . ALA A 1 200 ? -35.057 18.834 2.182 1.00 92.81 200 ALA A O 1
ATOM 1468 N N . ARG A 1 201 ? -35.275 18.465 -0.017 1.00 92.25 201 ARG A N 1
ATOM 1469 C CA . ARG A 1 201 ? -36.285 19.519 -0.235 1.00 92.25 201 ARG A CA 1
ATOM 1470 C C . ARG A 1 201 ? -37.719 19.072 0.047 1.00 92.25 201 ARG A C 1
ATOM 1472 O O . ARG A 1 201 ? -38.585 19.927 0.271 1.00 92.25 201 ARG A O 1
ATOM 1479 N N . ARG A 1 202 ? -37.984 17.765 0.017 1.00 93.50 202 ARG A N 1
ATOM 1480 C CA . ARG A 1 202 ? -39.307 17.166 0.253 1.00 93.50 202 ARG A CA 1
ATOM 1481 C C . ARG A 1 202 ? -39.654 17.157 1.752 1.00 93.50 202 ARG A C 1
ATOM 1483 O O . ARG A 1 202 ? -38.792 17.444 2.585 1.00 93.50 202 ARG A O 1
ATOM 1490 N N . PRO A 1 203 ? -40.916 16.846 2.124 1.00 92.12 203 PRO A N 1
ATOM 1491 C CA . PRO A 1 203 ? -41.317 16.761 3.529 1.00 92.12 203 PRO A CA 1
ATOM 1492 C C . PRO A 1 203 ? -40.386 15.877 4.365 1.00 92.12 203 PRO A C 1
ATOM 1494 O O . PRO A 1 203 ? -40.048 16.265 5.473 1.00 92.12 203 PRO A O 1
ATOM 1497 N N . PHE A 1 204 ? -39.886 14.778 3.788 1.00 91.75 204 PHE A N 1
ATOM 1498 C CA . PHE A 1 204 ? -38.897 13.891 4.404 1.00 91.75 204 PHE A CA 1
ATOM 1499 C C . PHE A 1 204 ? -37.668 14.640 4.949 1.00 91.75 204 PHE A C 1
ATOM 1501 O O . PHE A 1 204 ? -37.426 14.609 6.153 1.00 91.75 204 PHE A O 1
ATOM 1508 N N . GLY A 1 205 ? -36.948 15.394 4.109 1.00 92.25 205 GLY A N 1
ATOM 1509 C CA . GLY A 1 205 ? -35.777 16.165 4.542 1.00 92.25 205 GLY A CA 1
ATOM 1510 C C . GLY A 1 205 ? -36.098 17.232 5.592 1.00 92.25 205 GLY A C 1
ATOM 1511 O O . GLY A 1 205 ? -35.354 17.405 6.556 1.00 92.25 205 GLY A O 1
ATOM 1512 N N . ARG A 1 206 ? -37.251 17.905 5.470 1.00 91.12 206 ARG A N 1
ATOM 1513 C CA . ARG A 1 206 ? -37.713 18.879 6.478 1.00 91.12 206 ARG A CA 1
ATOM 1514 C C . ARG A 1 206 ? -37.999 18.213 7.824 1.00 91.12 206 ARG A C 1
ATOM 1516 O O . ARG A 1 206 ? -37.700 18.798 8.861 1.00 91.12 206 ARG A O 1
ATOM 1523 N N . THR A 1 207 ? -38.553 17.002 7.812 1.00 92.81 207 THR A N 1
ATOM 1524 C CA . THR A 1 207 ? -38.808 16.215 9.021 1.00 92.81 207 THR A CA 1
ATOM 1525 C C . THR A 1 207 ? -37.510 15.740 9.668 1.00 92.81 207 THR A C 1
ATOM 1527 O O . THR A 1 207 ? -37.407 15.835 10.885 1.00 92.81 207 THR A O 1
ATOM 1530 N N . ILE A 1 208 ? -36.503 15.311 8.897 1.00 94.50 208 ILE A N 1
ATOM 1531 C CA . ILE A 1 208 ? -35.173 14.956 9.434 1.00 94.50 208 ILE A CA 1
ATOM 1532 C C . ILE A 1 208 ? -34.547 16.156 10.148 1.00 94.50 208 ILE A C 1
ATOM 1534 O O . ILE A 1 208 ? -34.128 16.043 11.296 1.00 94.50 208 ILE A O 1
ATOM 1538 N N . ILE A 1 209 ? -34.553 17.328 9.505 1.00 92.44 209 ILE A N 1
ATOM 1539 C CA . ILE A 1 209 ? -34.049 18.572 10.103 1.00 92.44 209 ILE A CA 1
ATOM 1540 C C . ILE A 1 209 ? -34.809 18.903 11.398 1.00 92.44 209 ILE A C 1
ATOM 1542 O O . ILE A 1 209 ? -34.195 19.239 12.406 1.00 92.44 209 ILE A O 1
ATOM 1546 N N . ALA A 1 210 ? -36.140 18.788 11.401 1.00 90.62 210 ALA A N 1
ATOM 1547 C CA . ALA A 1 210 ? -36.939 19.038 12.601 1.00 90.62 210 ALA A CA 1
ATOM 1548 C C . ALA A 1 210 ? -36.625 18.047 13.737 1.00 90.62 210 ALA A C 1
ATOM 1550 O O . ALA A 1 210 ? -36.566 18.451 14.898 1.00 90.62 210 ALA A O 1
ATOM 1551 N N . LEU A 1 211 ? -36.399 16.770 13.405 1.00 90.38 211 LEU A N 1
ATOM 1552 C CA . LEU A 1 211 ? -36.011 15.731 14.361 1.00 90.38 211 LEU A CA 1
ATOM 1553 C C . LEU A 1 211 ? -34.635 16.003 14.973 1.00 90.38 211 LEU A C 1
ATOM 1555 O O . LEU A 1 211 ? -34.490 15.838 16.181 1.00 90.38 211 LEU A O 1
ATOM 1559 N N . GLY A 1 212 ? -33.665 16.445 14.169 1.00 90.31 212 GLY A N 1
ATOM 1560 C CA . GLY A 1 212 ? -32.329 16.783 14.654 1.00 90.31 212 GLY A CA 1
ATOM 1561 C C . GLY A 1 212 ? -32.274 18.075 15.475 1.00 90.31 212 GLY A C 1
ATOM 1562 O O . GLY A 1 212 ? -31.484 18.163 16.404 1.00 90.31 212 GLY A O 1
ATOM 1563 N N . ASP A 1 213 ? -33.112 19.079 15.184 1.00 88.81 213 ASP A N 1
ATOM 1564 C CA . ASP A 1 213 ? -33.131 20.326 15.973 1.00 88.81 213 ASP A CA 1
ATOM 1565 C C . ASP A 1 213 ? -33.850 20.138 17.320 1.00 88.81 213 ASP A C 1
ATOM 1567 O O . ASP A 1 213 ? -33.356 20.571 18.364 1.00 88.81 213 ASP A O 1
ATOM 1571 N N . ASN A 1 214 ? -35.022 19.485 17.319 1.00 87.62 214 ASN A N 1
ATOM 1572 C CA . ASN A 1 214 ? -35.752 19.162 18.543 1.00 87.62 214 ASN A CA 1
ATOM 1573 C C . ASN A 1 214 ? -36.625 17.897 18.381 1.00 87.62 214 ASN A C 1
ATOM 1575 O O . ASN A 1 214 ? -37.786 17.991 17.954 1.00 87.62 214 ASN A O 1
ATOM 1579 N N . PRO A 1 215 ? -36.126 16.716 18.796 1.00 84.69 215 PRO A N 1
ATOM 1580 C CA . PRO A 1 215 ? -36.844 15.454 18.614 1.00 84.69 215 PRO A CA 1
ATOM 1581 C C . PRO A 1 215 ? -38.151 15.395 19.419 1.00 84.69 215 PRO A C 1
ATOM 1583 O O . PRO A 1 215 ? -39.119 14.766 18.988 1.00 84.69 215 PRO A O 1
ATOM 1586 N N . THR A 1 216 ? -38.212 16.083 20.563 1.00 83.88 216 THR A N 1
ATOM 1587 C CA . THR A 1 216 ? -39.398 16.143 21.427 1.00 83.88 216 THR A CA 1
ATOM 1588 C C . THR A 1 216 ? -40.534 16.905 20.749 1.00 83.88 216 THR A C 1
ATOM 1590 O O . THR A 1 216 ? -41.650 16.395 20.649 1.00 83.88 216 THR A O 1
ATOM 1593 N N . THR A 1 217 ? -40.250 18.097 20.215 1.00 84.00 217 THR A N 1
ATOM 1594 C CA . THR A 1 217 ? -41.246 18.907 19.496 1.00 84.00 217 THR A CA 1
ATOM 1595 C C . THR A 1 217 ? -41.700 18.219 18.213 1.00 84.00 217 THR A C 1
ATOM 1597 O O . THR A 1 217 ? -42.893 18.187 17.924 1.00 84.00 217 THR A O 1
ATOM 1600 N N . ALA A 1 218 ? -40.778 17.604 17.465 1.00 84.81 218 ALA A N 1
ATOM 1601 C CA . ALA A 1 218 ? -41.120 16.859 16.256 1.00 84.81 218 ALA A CA 1
ATOM 1602 C C . ALA A 1 218 ? -42.096 15.701 16.541 1.00 84.81 218 ALA A C 1
ATOM 1604 O O . ALA A 1 218 ? -43.024 15.466 15.759 1.00 84.81 218 ALA A O 1
ATOM 1605 N N . ARG A 1 219 ? -41.937 15.011 17.679 1.00 82.00 219 ARG A N 1
ATOM 1606 C CA . ARG A 1 219 ? -42.844 13.936 18.106 1.00 82.00 219 ARG A CA 1
ATOM 1607 C C . ARG A 1 219 ? -44.236 14.456 18.475 1.00 82.00 219 ARG A C 1
ATOM 1609 O O . ARG A 1 219 ? -45.222 13.833 18.092 1.00 82.00 219 ARG A O 1
ATOM 1616 N N . PHE A 1 220 ? -44.332 15.598 19.161 1.00 86.81 220 PHE A N 1
ATOM 1617 C CA . PHE A 1 220 ? -45.626 16.224 19.477 1.00 86.81 220 PHE A CA 1
ATOM 1618 C C . PHE A 1 220 ? -46.380 16.715 18.234 1.00 86.81 220 PHE A C 1
ATOM 1620 O O . PHE A 1 220 ? -47.606 16.735 18.236 1.00 86.81 220 PHE A O 1
ATOM 1627 N N . SER A 1 221 ? -45.670 17.006 17.144 1.00 84.06 221 SER A N 1
ATOM 1628 C CA . SER A 1 221 ? -46.260 17.318 15.835 1.00 84.06 221 SER A CA 1
ATOM 1629 C C . SER A 1 221 ? -46.752 16.082 15.056 1.00 84.06 221 SER A C 1
ATOM 1631 O O . SER A 1 221 ? -47.043 16.187 13.866 1.00 84.06 221 SER A O 1
ATOM 1633 N N . GLY A 1 222 ? -46.814 14.900 15.685 1.00 82.56 222 GLY A N 1
ATOM 1634 C CA . GLY A 1 222 ? -47.355 13.672 15.087 1.00 82.56 222 GLY A CA 1
ATOM 1635 C C . GLY A 1 222 ? -46.440 12.987 14.065 1.00 82.56 222 GLY A C 1
ATOM 1636 O O . GLY A 1 222 ? -46.882 12.092 13.344 1.00 82.56 222 GLY A O 1
ATOM 1637 N N . THR A 1 223 ? -45.165 13.383 13.976 1.00 84.06 223 THR A N 1
ATOM 1638 C CA . THR A 1 223 ? -44.227 12.754 13.036 1.00 84.06 223 THR A CA 1
ATOM 1639 C C . THR A 1 223 ? -43.876 11.334 13.485 1.00 84.06 223 THR A C 1
ATOM 1641 O O . THR A 1 223 ? -43.593 11.079 14.657 1.00 84.06 223 THR A O 1
ATOM 1644 N N . ARG A 1 224 ? -43.872 10.385 12.539 1.00 85.94 224 ARG A N 1
ATOM 1645 C CA . ARG A 1 224 ? -43.398 9.011 12.772 1.00 85.94 224 ARG A CA 1
ATOM 1646 C C . ARG A 1 224 ? -41.871 9.004 12.832 1.00 85.94 224 ARG A C 1
ATOM 1648 O O . ARG A 1 224 ? -41.206 8.596 11.885 1.00 85.94 224 ARG A O 1
ATOM 1655 N N . SER A 1 225 ? -41.332 9.502 13.942 1.00 84.56 225 SER A N 1
ATOM 1656 C CA . SER A 1 225 ? -39.896 9.710 14.143 1.00 84.56 225 SER A CA 1
ATOM 1657 C C . SER A 1 225 ? -39.073 8.443 13.927 1.00 84.56 225 SER A C 1
ATOM 1659 O O . SER A 1 225 ? -37.974 8.533 13.389 1.00 84.56 225 SER A O 1
ATOM 1661 N N . TRP A 1 226 ? -39.612 7.279 14.304 1.00 89.31 226 TRP A N 1
ATOM 1662 C CA . TRP A 1 226 ? -38.874 6.026 14.225 1.00 89.31 226 TRP A CA 1
ATOM 1663 C C . TRP A 1 226 ? -38.521 5.660 12.777 1.00 89.31 226 TRP A C 1
ATOM 1665 O O . TRP A 1 226 ? -37.348 5.525 12.458 1.00 89.31 226 TRP A O 1
ATOM 1675 N N . TRP A 1 227 ? -39.508 5.648 11.875 1.00 91.50 227 TRP A N 1
ATOM 1676 C CA . TRP A 1 227 ? -39.295 5.291 10.470 1.00 91.50 227 TRP A CA 1
ATOM 1677 C C . TRP A 1 227 ? -38.425 6.308 9.734 1.00 91.50 227 TRP A C 1
ATOM 1679 O O . TRP A 1 227 ? -37.598 5.936 8.905 1.00 91.50 227 TRP A O 1
ATOM 1689 N N . VAL A 1 228 ? -38.588 7.598 10.047 1.00 93.38 228 VAL A N 1
ATOM 1690 C CA . VAL A 1 228 ? -37.763 8.649 9.439 1.00 93.38 228 VAL A CA 1
ATOM 1691 C C . VAL A 1 228 ? -36.296 8.458 9.822 1.00 93.38 228 VAL A C 1
ATOM 1693 O O . VAL A 1 228 ? -35.454 8.504 8.933 1.00 93.38 228 VAL A O 1
ATOM 1696 N N . LYS A 1 229 ? -35.995 8.172 11.098 1.00 93.44 229 LYS A N 1
ATOM 1697 C CA . LYS A 1 229 ? -34.630 7.852 11.544 1.00 93.44 229 LYS A CA 1
ATOM 1698 C C . LYS A 1 229 ? -34.115 6.545 10.939 1.00 93.44 229 LYS A C 1
ATOM 1700 O O . LYS A 1 229 ? -32.996 6.511 10.454 1.00 93.44 229 LYS A O 1
ATOM 1705 N N . THR A 1 230 ? -34.916 5.482 10.890 1.00 96.69 230 THR A N 1
ATOM 1706 C CA . THR A 1 230 ? -34.495 4.227 10.241 1.00 96.69 230 THR A CA 1
ATOM 1707 C C . THR A 1 230 ? -34.127 4.445 8.775 1.00 96.69 230 THR A C 1
ATOM 1709 O O . THR A 1 230 ? -33.085 3.986 8.316 1.00 96.69 230 THR A O 1
ATOM 1712 N N . SER A 1 231 ? -34.935 5.227 8.058 1.00 96.69 231 SER A N 1
ATOM 1713 C CA . SER A 1 231 ? -34.696 5.537 6.648 1.00 96.69 231 SER A CA 1
ATOM 1714 C C . SER A 1 231 ? -33.381 6.295 6.425 1.00 96.69 231 SER A C 1
ATOM 1716 O O . SER A 1 231 ? -32.769 6.122 5.376 1.00 96.69 231 SER A O 1
ATOM 1718 N N . THR A 1 232 ? -32.911 7.115 7.378 1.00 97.19 232 THR A N 1
ATOM 1719 C CA . THR A 1 232 ? -31.612 7.797 7.229 1.00 97.19 232 THR A CA 1
ATOM 1720 C C . THR A 1 232 ? -30.438 6.825 7.301 1.00 97.19 232 THR A C 1
ATOM 1722 O O . THR A 1 232 ? -29.510 6.974 6.516 1.00 97.19 232 THR A O 1
ATOM 1725 N N . PHE A 1 233 ? -30.497 5.800 8.160 1.00 98.31 233 PHE A N 1
ATOM 1726 C CA . PHE A 1 233 ? -29.477 4.739 8.200 1.00 98.31 233 PHE A CA 1
ATOM 1727 C C . PHE A 1 233 ? -29.516 3.847 6.954 1.00 98.31 233 PHE A C 1
ATOM 1729 O O . PHE A 1 233 ? -28.471 3.441 6.457 1.00 98.31 233 PHE A O 1
ATOM 1736 N N . MET A 1 234 ? -30.700 3.598 6.385 1.00 98.25 234 MET A N 1
ATOM 1737 C CA . MET A 1 234 ? -30.807 2.915 5.089 1.00 98.25 234 MET A CA 1
ATOM 1738 C C . MET A 1 234 ? -30.154 3.722 3.963 1.00 98.25 234 MET A C 1
ATOM 1740 O O . MET A 1 234 ? -29.393 3.162 3.183 1.00 98.25 234 MET A O 1
ATOM 1744 N N . ILE A 1 235 ? -30.403 5.036 3.890 1.00 97.94 235 ILE A N 1
ATOM 1745 C CA . ILE A 1 235 ? -29.752 5.914 2.900 1.00 97.94 235 ILE A CA 1
ATOM 1746 C C . ILE A 1 235 ? -28.233 5.924 3.107 1.00 97.94 235 ILE A C 1
ATOM 1748 O O . ILE A 1 235 ? -27.491 5.831 2.137 1.00 97.94 235 ILE A O 1
ATOM 1752 N N . SER A 1 236 ? -27.781 5.992 4.360 1.00 98.06 236 SER A N 1
ATOM 1753 C CA . SER A 1 236 ? -26.368 5.915 4.740 1.00 98.06 236 SER A CA 1
ATOM 1754 C C . SER A 1 236 ? -25.702 4.641 4.211 1.00 98.06 236 SER A C 1
ATOM 1756 O O . SER A 1 236 ? -24.762 4.709 3.420 1.00 98.06 236 SER A O 1
ATOM 1758 N N . SER A 1 237 ? -26.244 3.472 4.555 1.00 98.44 237 SER A N 1
ATOM 1759 C CA . SER A 1 237 ? -25.670 2.186 4.155 1.00 98.44 237 SER A CA 1
ATOM 1760 C C . SER A 1 237 ? -25.789 1.916 2.647 1.00 98.44 237 SER A C 1
ATOM 1762 O O . SER A 1 237 ? -24.880 1.346 2.046 1.00 98.44 237 SER A O 1
ATOM 1764 N N . LEU A 1 238 ? -26.848 2.401 1.987 1.00 98.44 238 LEU A N 1
ATOM 1765 C CA . LEU A 1 238 ? -26.954 2.359 0.523 1.00 98.44 238 LEU A CA 1
ATOM 1766 C C . LEU A 1 238 ? -25.917 3.262 -0.156 1.00 98.44 238 LEU A C 1
ATOM 1768 O O . LEU A 1 238 ? -25.324 2.852 -1.148 1.00 98.44 238 LEU A O 1
ATOM 1772 N N . SER A 1 239 ? -25.645 4.455 0.381 1.00 98.38 239 SER A N 1
ATOM 1773 C CA . SER A 1 239 ? -24.549 5.303 -0.101 1.00 98.38 239 SER A CA 1
ATOM 1774 C C . SER A 1 239 ? -23.191 4.620 0.070 1.00 98.38 239 SER A C 1
ATOM 1776 O O . SER A 1 239 ? -22.405 4.600 -0.873 1.00 98.38 239 SER A O 1
ATOM 1778 N N . ALA A 1 240 ? -22.930 4.019 1.236 1.00 98.19 240 ALA A N 1
ATOM 1779 C CA . ALA A 1 240 ? -21.737 3.201 1.464 1.00 98.19 240 ALA A CA 1
ATOM 1780 C C . ALA A 1 240 ? -21.661 2.029 0.474 1.00 98.19 240 ALA A C 1
ATOM 1782 O O . ALA A 1 240 ? -20.594 1.716 -0.041 1.00 98.19 240 ALA A O 1
ATOM 1783 N N . THR A 1 241 ? -22.806 1.445 0.120 1.00 98.31 241 THR A N 1
ATOM 1784 C CA . THR A 1 241 ? -22.862 0.353 -0.851 1.00 98.31 241 THR A CA 1
ATOM 1785 C C . THR A 1 241 ? -22.502 0.795 -2.259 1.00 98.31 241 THR A C 1
ATOM 1787 O O . THR A 1 241 ? -21.676 0.162 -2.908 1.00 98.31 241 THR A O 1
ATOM 1790 N N . VAL A 1 242 ? -23.063 1.914 -2.718 1.00 98.06 242 VAL A N 1
ATOM 1791 C CA . VAL A 1 242 ? -22.708 2.500 -4.017 1.00 98.06 242 VAL A CA 1
ATOM 1792 C C . VAL A 1 242 ? -21.226 2.878 -4.050 1.00 98.06 242 VAL A C 1
ATOM 1794 O O . VAL A 1 242 ? -20.562 2.625 -5.049 1.00 98.06 242 VAL A O 1
ATOM 1797 N N . ALA A 1 243 ? -20.689 3.438 -2.964 1.00 97.56 243 ALA A N 1
ATOM 1798 C CA . ALA A 1 243 ? -19.262 3.726 -2.864 1.00 97.56 243 ALA A CA 1
ATOM 1799 C C . ALA A 1 243 ? -18.409 2.450 -2.938 1.00 97.56 243 ALA A C 1
ATOM 1801 O O . ALA A 1 243 ? -17.439 2.438 -3.684 1.00 97.56 243 ALA A O 1
ATOM 1802 N N . GLY A 1 244 ? -18.804 1.369 -2.256 1.00 95.69 244 GLY A N 1
ATOM 1803 C CA . GLY A 1 244 ? -18.148 0.061 -2.353 1.00 95.69 244 GLY A CA 1
ATOM 1804 C C . GLY A 1 244 ? -18.121 -0.481 -3.782 1.00 95.69 244 GLY A C 1
ATOM 1805 O O . GLY A 1 244 ? -17.054 -0.835 -4.266 1.00 95.69 244 GLY A O 1
ATOM 1806 N N . VAL A 1 245 ? -19.251 -0.446 -4.501 1.00 95.50 245 VAL A N 1
ATOM 1807 C CA . VAL A 1 245 ? -19.315 -0.860 -5.920 1.00 95.50 245 VAL A CA 1
ATOM 1808 C C . VAL A 1 245 ? -18.338 -0.060 -6.789 1.00 95.50 245 VAL A C 1
ATOM 1810 O O . VAL A 1 245 ? -17.659 -0.628 -7.638 1.00 95.50 245 VAL A O 1
ATOM 1813 N N . LEU A 1 246 ? -18.242 1.255 -6.576 1.00 94.69 246 LEU A N 1
ATOM 1814 C CA . LEU A 1 246 ? -17.293 2.098 -7.308 1.00 94.69 246 LEU A CA 1
ATOM 1815 C C . LEU A 1 246 ? -15.837 1.789 -6.939 1.00 94.69 246 LEU A C 1
ATOM 1817 O O . LEU A 1 246 ? -14.966 1.805 -7.806 1.00 94.69 246 LEU A O 1
ATOM 1821 N N . LEU A 1 247 ? -15.572 1.514 -5.662 1.00 91.12 247 LEU A N 1
ATOM 1822 C CA . LEU A 1 247 ? -14.229 1.247 -5.158 1.00 91.12 247 LEU A CA 1
ATOM 1823 C C . LEU A 1 247 ? -13.695 -0.112 -5.594 1.00 91.12 247 LEU A C 1
ATOM 1825 O O . LEU A 1 247 ? -12.500 -0.206 -5.813 1.00 91.12 247 LEU A O 1
ATOM 1829 N N . VAL A 1 248 ? -14.543 -1.112 -5.840 1.00 88.06 248 VAL A N 1
ATOM 1830 C CA . VAL A 1 248 ? -14.112 -2.390 -6.441 1.00 88.06 248 VAL A CA 1
ATOM 1831 C C . VAL A 1 248 ? -13.356 -2.173 -7.756 1.00 88.06 248 VAL A C 1
ATOM 1833 O O . VAL A 1 248 ? -12.352 -2.826 -8.021 1.00 88.06 248 VAL A O 1
ATOM 1836 N N . GLY A 1 249 ? -13.830 -1.247 -8.594 1.00 77.62 249 GLY A N 1
ATOM 1837 C CA . GLY A 1 249 ? -13.181 -0.951 -9.868 1.00 77.62 249 GLY A CA 1
ATOM 1838 C C . GLY A 1 249 ? -11.901 -0.126 -9.744 1.00 77.62 249 GLY A C 1
ATOM 1839 O O . GLY A 1 249 ? -11.052 -0.232 -10.617 1.00 77.62 249 GLY A O 1
ATOM 1840 N N . TYR A 1 250 ? -11.780 0.699 -8.698 1.00 69.69 250 TYR A N 1
ATOM 1841 C CA . TYR A 1 250 ? -10.715 1.702 -8.556 1.00 69.69 250 TYR A CA 1
ATOM 1842 C C . TYR A 1 250 ? -9.617 1.327 -7.546 1.00 69.69 250 TYR A C 1
ATOM 1844 O O . TYR A 1 250 ? -8.469 1.705 -7.729 1.00 69.69 250 TYR A O 1
ATOM 1852 N N . ALA A 1 251 ? -9.978 0.641 -6.463 1.00 67.00 251 ALA A N 1
ATOM 1853 C CA . ALA A 1 251 ? -9.113 0.291 -5.335 1.00 67.00 251 ALA A CA 1
ATOM 1854 C C . ALA A 1 251 ? -8.907 -1.230 -5.184 1.00 67.00 251 ALA A C 1
ATOM 1856 O O . ALA A 1 251 ? -8.252 -1.660 -4.240 1.00 67.00 251 ALA A O 1
ATOM 1857 N N . GLY A 1 252 ? -9.490 -2.038 -6.078 1.00 70.50 252 GLY A N 1
ATOM 1858 C CA . GLY A 1 252 ? -9.426 -3.498 -6.016 1.00 70.50 252 GLY A CA 1
ATOM 1859 C C . GLY A 1 252 ? -10.206 -4.100 -4.843 1.00 70.50 252 GLY A C 1
ATOM 1860 O O . GLY A 1 252 ? -11.048 -3.445 -4.216 1.00 70.50 252 GLY A O 1
ATOM 1861 N N . VAL A 1 253 ? -9.947 -5.380 -4.565 1.00 76.56 253 VAL A N 1
ATOM 1862 C CA . VAL A 1 253 ? -10.608 -6.137 -3.496 1.00 76.56 253 VAL A CA 1
ATOM 1863 C C . VAL A 1 253 ? -9.646 -6.424 -2.347 1.00 76.56 253 VAL A C 1
ATOM 1865 O O . VAL A 1 253 ? -8.875 -7.372 -2.404 1.00 76.56 253 VAL A O 1
ATOM 1868 N N . HIS A 1 254 ? -9.759 -5.657 -1.257 1.00 70.25 254 HIS A N 1
ATOM 1869 C CA . HIS A 1 254 ? -9.057 -5.937 0.001 1.00 70.25 254 HIS A CA 1
ATOM 1870 C C . HIS A 1 254 ? -9.956 -5.707 1.232 1.00 70.25 254 HIS A C 1
ATOM 1872 O O . HIS A 1 254 ? -10.797 -4.799 1.221 1.00 70.25 254 HIS A O 1
ATOM 1878 N N . PRO A 1 255 ? -9.756 -6.450 2.342 1.00 71.69 255 PRO A N 1
ATOM 1879 C CA . PRO A 1 255 ? -10.510 -6.261 3.590 1.00 71.69 255 PRO A CA 1
ATOM 1880 C C . PRO A 1 255 ? -10.309 -4.887 4.264 1.00 71.69 255 PRO A C 1
ATOM 1882 O O . PRO A 1 255 ? -11.001 -4.542 5.221 1.00 71.69 255 PRO A O 1
ATOM 1885 N N . SER A 1 256 ? -9.377 -4.070 3.775 1.00 79.12 256 SER A N 1
ATOM 1886 C CA . SER A 1 256 ? -9.063 -2.737 4.297 1.00 79.12 256 SER A CA 1
ATOM 1887 C C . SER A 1 256 ? -9.653 -1.580 3.479 1.00 79.12 256 SER A C 1
ATOM 1889 O O . SER A 1 256 ? -9.590 -0.448 3.952 1.00 79.12 256 SER A O 1
ATOM 1891 N N . VAL A 1 257 ? -10.274 -1.821 2.313 1.00 84.31 257 VAL A N 1
ATOM 1892 C CA . VAL A 1 257 ? -10.679 -0.750 1.368 1.00 84.31 257 VAL A CA 1
ATOM 1893 C C . VAL A 1 257 ? -11.596 0.305 1.995 1.00 84.31 257 VAL A C 1
ATOM 1895 O O . VAL A 1 257 ? -11.475 1.494 1.704 1.00 84.31 257 VAL A O 1
ATOM 1898 N N . GLY A 1 258 ? -12.521 -0.105 2.863 1.00 86.19 258 GLY A N 1
ATOM 1899 C CA . GLY A 1 258 ? -13.438 0.807 3.541 1.00 86.19 258 GLY A CA 1
ATOM 1900 C C . GLY A 1 258 ? -12.905 1.418 4.839 1.00 86.19 258 GLY A C 1
ATOM 1901 O O . GLY A 1 258 ? -13.593 2.249 5.429 1.00 86.19 258 GLY A O 1
ATOM 1902 N N . ARG A 1 259 ? -11.715 1.035 5.317 1.00 87.12 259 ARG A N 1
ATOM 1903 C CA . ARG A 1 259 ? -11.182 1.488 6.612 1.00 87.12 259 ARG A CA 1
ATOM 1904 C C . ARG A 1 259 ? -11.072 3.017 6.645 1.00 87.12 259 ARG A C 1
ATOM 1906 O O . ARG A 1 259 ? -10.514 3.625 5.737 1.00 87.12 259 ARG A O 1
ATOM 1913 N N . GLY A 1 260 ? -11.620 3.648 7.685 1.00 86.81 260 GLY A N 1
ATOM 1914 C CA . GLY A 1 260 ? -11.545 5.097 7.883 1.00 86.81 260 GLY A CA 1
ATOM 1915 C C . GLY A 1 260 ? -12.575 5.919 7.100 1.00 86.81 260 GLY A C 1
ATOM 1916 O O . GLY A 1 260 ? -12.744 7.107 7.400 1.00 86.81 260 GLY A O 1
ATOM 1917 N N . TYR A 1 261 ? -13.327 5.325 6.160 1.00 92.81 261 TYR A N 1
ATOM 1918 C CA . TYR A 1 261 ? -14.343 6.044 5.374 1.00 92.81 261 TYR A CA 1
ATOM 1919 C C . TYR A 1 261 ? -15.431 6.671 6.250 1.00 92.81 261 TYR A C 1
ATOM 1921 O O . TYR A 1 261 ? -15.958 7.734 5.916 1.00 92.81 261 TYR A O 1
ATOM 1929 N N . GLU A 1 262 ? -15.759 6.056 7.385 1.00 92.56 262 GLU A N 1
ATOM 1930 C CA . GLU A 1 262 ? -16.674 6.605 8.381 1.00 92.56 262 GLU A CA 1
ATOM 1931 C C . GLU A 1 262 ? -16.189 7.954 8.928 1.00 92.56 262 GLU A C 1
ATOM 1933 O O . GLU A 1 262 ? -16.959 8.919 8.984 1.00 92.56 262 GLU A O 1
ATOM 1938 N N . PHE A 1 263 ? -14.901 8.066 9.263 1.00 91.81 263 PHE A N 1
ATOM 1939 C CA . PHE A 1 263 ? -14.315 9.294 9.791 1.00 91.81 263 PHE A CA 1
ATOM 1940 C C . PHE A 1 263 ? -14.091 10.331 8.691 1.00 91.81 263 PHE A C 1
ATOM 1942 O O . PHE A 1 263 ? -14.345 11.521 8.915 1.00 91.81 263 PHE A O 1
ATOM 1949 N N . THR A 1 264 ? -13.706 9.907 7.486 1.00 93.25 264 THR A N 1
ATOM 1950 C CA . THR A 1 264 ? -13.564 10.800 6.329 1.00 93.25 264 THR A CA 1
ATOM 1951 C C . THR A 1 264 ? -14.915 11.409 5.954 1.00 93.25 264 THR A C 1
ATOM 1953 O O . THR A 1 264 ? -15.019 12.625 5.779 1.00 93.25 264 THR A O 1
ATOM 1956 N N . ALA A 1 265 ? -15.989 10.613 5.936 1.00 95.19 265 ALA A N 1
ATOM 1957 C CA . ALA A 1 265 ? -17.340 11.096 5.668 1.00 95.19 265 ALA A CA 1
ATOM 1958 C C . ALA A 1 265 ? -17.838 12.076 6.742 1.00 95.19 265 ALA A C 1
ATOM 1960 O O . ALA A 1 265 ? -18.409 13.115 6.404 1.00 95.19 265 ALA A O 1
ATOM 1961 N N . ILE A 1 266 ? -17.597 11.796 8.030 1.00 93.69 266 ILE A N 1
ATOM 1962 C CA . ILE A 1 266 ? -17.928 12.731 9.120 1.00 93.69 266 ILE A CA 1
ATOM 1963 C C . ILE A 1 266 ? -17.171 14.045 8.926 1.00 93.69 266 ILE A C 1
ATOM 1965 O O . ILE A 1 266 ? -17.780 15.115 8.954 1.00 93.69 266 ILE A O 1
ATOM 1969 N N . THR A 1 267 ? -15.864 13.975 8.680 1.00 93.31 267 THR A N 1
ATOM 1970 C CA . THR A 1 267 ? -15.009 15.153 8.490 1.00 93.31 267 THR A CA 1
ATOM 1971 C C . THR A 1 267 ? -15.479 15.990 7.306 1.00 93.31 267 THR A C 1
ATOM 1973 O O . THR A 1 267 ? -15.656 17.199 7.443 1.00 93.31 267 THR A O 1
ATOM 1976 N N . ALA A 1 268 ? -15.776 15.353 6.172 1.00 94.88 268 ALA A N 1
ATOM 1977 C CA . ALA A 1 268 ? -16.313 15.997 4.979 1.00 94.88 268 ALA A CA 1
ATOM 1978 C C . ALA A 1 268 ? -17.645 16.717 5.254 1.00 94.88 268 ALA A C 1
ATOM 1980 O O . ALA A 1 268 ? -17.808 17.895 4.929 1.00 94.88 268 ALA A O 1
ATOM 1981 N N . VAL A 1 269 ? -18.596 16.039 5.904 1.00 94.19 269 VAL A N 1
ATOM 1982 C CA . VAL A 1 269 ? -19.911 16.600 6.256 1.00 94.19 269 VAL A CA 1
ATOM 1983 C C . VAL A 1 269 ? -19.769 17.816 7.177 1.00 94.19 269 VAL A C 1
ATOM 1985 O O . VAL A 1 269 ? -20.441 18.837 6.994 1.00 94.19 269 VAL A O 1
ATOM 1988 N N . VAL A 1 270 ? -18.863 17.726 8.146 1.00 91.44 270 VAL A N 1
ATOM 1989 C CA . VAL A 1 270 ? -18.589 18.777 9.125 1.00 91.44 270 VAL A CA 1
ATOM 1990 C C . VAL A 1 270 ? -17.873 19.972 8.496 1.00 91.44 270 VAL A C 1
ATOM 1992 O O . VAL A 1 270 ? -18.272 21.114 8.737 1.00 91.44 270 VAL A O 1
ATOM 1995 N N . LEU A 1 271 ? -16.885 19.730 7.633 1.00 90.50 271 LEU A N 1
ATOM 1996 C CA . LEU A 1 271 ? -16.214 20.759 6.837 1.00 90.50 271 LEU A CA 1
ATOM 1997 C C . LEU A 1 271 ? -17.204 21.471 5.900 1.00 90.50 271 LEU A C 1
ATOM 1999 O O . LEU A 1 271 ? -17.138 22.685 5.715 1.00 90.50 271 LEU A O 1
ATOM 2003 N N . GLY A 1 272 ? -18.202 20.732 5.404 1.00 89.50 272 GLY A N 1
ATOM 2004 C CA . GLY A 1 272 ? -19.375 21.246 4.694 1.00 89.50 272 GLY A CA 1
ATOM 2005 C C . GLY A 1 272 ? -20.334 22.103 5.535 1.00 89.50 272 GLY A C 1
ATOM 2006 O O . GLY A 1 272 ? -21.349 22.582 5.024 1.00 89.50 272 GLY A O 1
ATOM 2007 N N . GLY A 1 273 ? -20.054 22.319 6.823 1.00 86.81 273 GLY A N 1
ATOM 2008 C CA . GLY A 1 273 ? -20.823 23.203 7.701 1.00 86.81 273 GLY A CA 1
ATOM 2009 C C . GLY A 1 273 ? -22.086 22.572 8.291 1.00 86.81 273 GLY A C 1
ATOM 2010 O O . GLY A 1 273 ? -22.996 23.289 8.727 1.00 86.81 273 GLY A O 1
ATOM 2011 N N . VAL A 1 274 ? -22.176 21.242 8.293 1.00 89.56 274 VAL A N 1
ATOM 2012 C CA . VAL A 1 274 ? -23.254 20.508 8.962 1.00 89.56 274 VAL A CA 1
ATOM 2013 C C . VAL A 1 274 ? -22.957 20.424 10.455 1.00 89.56 274 VAL A C 1
ATOM 2015 O O . VAL A 1 274 ? -21.834 20.162 10.877 1.00 89.56 274 VAL A O 1
ATOM 2018 N N . VAL A 1 275 ? -23.969 20.689 11.277 1.00 87.19 275 VAL A N 1
ATOM 2019 C CA . VAL A 1 275 ? -23.788 20.760 12.728 1.00 87.19 275 VAL A CA 1
ATOM 2020 C C . VAL A 1 275 ? -23.833 19.360 13.329 1.00 87.19 275 VAL A C 1
ATOM 2022 O O . VAL A 1 275 ? -24.851 18.677 13.232 1.00 87.19 275 VAL A O 1
ATOM 2025 N N . LEU A 1 276 ? -22.753 18.977 14.015 1.00 80.12 276 LEU A N 1
ATOM 2026 C CA . LEU A 1 276 ? -22.703 17.781 14.856 1.00 80.12 276 LEU A CA 1
ATOM 2027 C C . LEU A 1 276 ? -23.755 17.902 15.967 1.00 80.12 276 LEU A C 1
ATOM 2029 O O . LEU A 1 276 ? -23.703 18.831 16.776 1.00 80.12 276 LEU A O 1
ATOM 2033 N N . GLY A 1 277 ? -24.747 17.009 15.952 1.00 73.69 277 GLY A N 1
ATOM 2034 C CA . GLY A 1 277 ? -25.946 17.080 16.797 1.00 73.69 277 GLY A CA 1
ATOM 2035 C C . GLY A 1 277 ? -27.234 17.463 16.057 1.00 73.69 277 GLY A C 1
ATOM 2036 O O . GLY A 1 277 ? -28.292 17.486 16.673 1.00 73.69 277 GLY A O 1
ATOM 2037 N N . GLY A 1 278 ? -27.164 17.720 14.748 1.00 85.50 278 GLY A N 1
ATOM 2038 C CA . GLY A 1 278 ? -28.328 17.781 13.869 1.00 85.50 278 GLY A CA 1
ATOM 2039 C C . GLY A 1 278 ? -29.022 19.134 13.751 1.00 85.50 278 GLY A C 1
ATOM 2040 O O . GLY A 1 278 ? -28.568 20.180 14.222 1.00 85.50 278 GLY A O 1
ATOM 2041 N N . GLY A 1 279 ? -30.116 19.130 12.989 1.00 85.50 279 GLY A N 1
ATOM 2042 C CA . GLY A 1 279 ? -31.006 20.277 12.813 1.00 85.50 279 GLY A CA 1
ATOM 2043 C C . GLY A 1 279 ? -30.518 21.369 11.862 1.00 85.50 279 GLY A C 1
ATOM 2044 O O . GLY A 1 279 ? -31.286 22.268 11.515 1.00 85.50 279 GLY A O 1
ATOM 2045 N N . ARG A 1 280 ? -29.259 21.333 11.404 1.00 88.25 280 ARG A N 1
ATOM 2046 C CA . ARG A 1 280 ? -28.722 22.296 10.425 1.00 88.25 280 ARG A CA 1
ATOM 2047 C C . ARG A 1 280 ? -27.669 21.661 9.528 1.00 88.25 280 ARG A C 1
ATOM 2049 O O . ARG A 1 280 ? -26.670 21.145 10.012 1.00 88.25 280 ARG A O 1
ATOM 2056 N N . GLY A 1 281 ? -27.856 21.804 8.220 1.00 89.19 281 GLY A N 1
ATOM 2057 C CA . GLY A 1 281 ? -26.879 21.387 7.221 1.00 89.19 281 GLY A CA 1
ATOM 2058 C C . GLY A 1 281 ? -27.416 21.528 5.800 1.00 89.19 281 GLY A C 1
ATOM 2059 O O . GLY A 1 281 ? -28.627 21.641 5.599 1.00 89.19 281 GLY A O 1
ATOM 2060 N N . TRP A 1 282 ? -26.525 21.485 4.810 1.00 91.25 282 TRP A N 1
ATOM 2061 C CA . TRP A 1 282 ? -26.893 21.458 3.395 1.00 91.25 282 TRP A CA 1
ATOM 2062 C C . TRP A 1 282 ? -26.148 20.339 2.664 1.00 91.25 282 TRP A C 1
ATOM 2064 O O . TRP A 1 282 ? -24.924 20.313 2.677 1.00 91.25 282 TRP A O 1
ATOM 2074 N N . VAL A 1 283 ? -26.885 19.438 2.009 1.00 94.56 283 VAL A N 1
ATOM 2075 C CA . VAL A 1 283 ? -26.311 18.230 1.387 1.00 94.56 283 VAL A CA 1
ATOM 2076 C C . VAL A 1 283 ? -25.265 18.531 0.311 1.00 94.56 283 VAL A C 1
ATOM 2078 O O . VAL A 1 283 ? -24.256 17.845 0.220 1.00 94.56 283 VAL A O 1
ATOM 2081 N N . VAL A 1 284 ? -25.451 19.610 -0.457 1.00 95.06 284 VAL A N 1
ATOM 2082 C CA . VAL A 1 284 ? -24.477 20.020 -1.484 1.00 95.06 284 VAL A CA 1
ATOM 2083 C C . VAL A 1 284 ? -23.183 20.515 -0.840 1.00 95.06 284 VAL A C 1
ATOM 2085 O O . VAL A 1 284 ? -22.106 20.266 -1.367 1.00 95.06 284 VAL A O 1
ATOM 2088 N N . ALA A 1 285 ? -23.273 21.178 0.316 1.00 91.44 285 ALA A N 1
ATOM 2089 C CA . ALA A 1 285 ? -22.088 21.597 1.055 1.00 91.44 285 ALA A CA 1
ATOM 2090 C C . ALA A 1 285 ? -21.363 20.408 1.701 1.00 91.44 285 ALA A C 1
ATOM 2092 O O . ALA A 1 285 ? -20.143 20.437 1.768 1.00 91.44 285 ALA A O 1
ATOM 2093 N N . ALA A 1 286 ? -22.078 19.351 2.108 1.00 94.06 286 ALA A N 1
ATOM 2094 C CA . ALA A 1 286 ? -21.457 18.106 2.567 1.00 94.06 286 ALA A CA 1
ATOM 2095 C C . ALA A 1 286 ? -20.660 17.415 1.445 1.00 94.06 286 ALA A C 1
ATOM 2097 O O . ALA A 1 286 ? -19.510 17.046 1.656 1.00 94.06 286 ALA A O 1
ATOM 2098 N N . ALA A 1 287 ? -21.227 17.329 0.235 1.00 96.62 287 ALA A N 1
ATOM 2099 C CA . ALA A 1 287 ? -20.500 16.833 -0.934 1.00 96.62 287 ALA A CA 1
ATOM 2100 C C . ALA A 1 287 ? -19.278 17.714 -1.257 1.00 96.62 287 ALA A C 1
ATOM 2102 O O . ALA A 1 287 ? -18.180 17.201 -1.436 1.00 96.62 287 ALA A O 1
ATOM 2103 N N . ALA A 1 288 ? -19.433 19.044 -1.254 1.00 96.06 288 ALA A N 1
ATOM 2104 C CA . ALA A 1 288 ? -18.315 19.974 -1.443 1.00 96.06 288 ALA A CA 1
ATOM 2105 C C . ALA A 1 288 ? -17.247 19.862 -0.340 1.00 96.06 288 ALA A C 1
ATOM 2107 O O . ALA A 1 288 ? -16.071 20.083 -0.607 1.00 96.06 288 ALA A O 1
ATOM 2108 N N . GLY A 1 289 ? -17.642 19.498 0.881 1.00 95.62 289 GLY A N 1
ATOM 2109 C CA . GLY A 1 289 ? -16.734 19.211 1.985 1.00 95.62 289 GLY A CA 1
ATOM 2110 C C . GLY A 1 289 ? -15.863 17.983 1.734 1.00 95.62 289 GLY A C 1
ATOM 2111 O O . GLY A 1 289 ? -14.687 18.025 2.072 1.00 95.62 289 GLY A O 1
ATOM 2112 N N . ALA A 1 290 ? -16.384 16.944 1.071 1.00 97.12 290 ALA A N 1
ATOM 2113 C CA . ALA A 1 290 ? -15.575 15.801 0.635 1.00 97.12 290 ALA A CA 1
ATOM 2114 C C . ALA A 1 290 ? -14.519 16.230 -0.393 1.00 97.12 290 ALA A C 1
ATOM 2116 O O . ALA A 1 290 ? -13.344 15.925 -0.231 1.00 97.12 290 ALA A O 1
ATOM 2117 N N . PHE A 1 291 ? -14.910 17.038 -1.386 1.00 97.56 291 PHE A N 1
ATOM 2118 C CA . PHE A 1 291 ? -13.958 17.620 -2.337 1.00 97.56 291 PHE A CA 1
ATOM 2119 C C . PHE A 1 291 ? -12.919 18.515 -1.667 1.00 97.56 291 PHE A C 1
ATOM 2121 O O . PHE A 1 291 ? -11.751 18.454 -2.030 1.00 97.56 291 PHE A O 1
ATOM 2128 N N . ALA A 1 292 ? -13.315 19.340 -0.696 1.00 96.38 292 ALA A N 1
ATOM 2129 C CA . ALA A 1 292 ? -12.382 20.207 0.016 1.00 96.38 292 ALA A CA 1
ATOM 2130 C C . ALA A 1 292 ? -11.392 19.395 0.864 1.00 96.38 292 ALA A C 1
ATOM 2132 O O . ALA A 1 292 ? -10.212 19.725 0.896 1.00 96.38 292 ALA A O 1
ATOM 2133 N N . LEU A 1 293 ? -11.856 18.329 1.518 1.00 94.81 293 LEU A N 1
ATOM 2134 C CA . LEU A 1 293 ? -11.009 17.450 2.318 1.00 94.81 293 LEU A CA 1
ATOM 2135 C C . LEU A 1 293 ? -9.996 16.696 1.443 1.00 94.81 293 LEU A C 1
ATOM 2137 O O . LEU A 1 293 ? -8.803 16.724 1.725 1.00 94.81 293 LEU A O 1
ATOM 2141 N N . GLU A 1 294 ? -10.440 16.104 0.335 1.00 93.94 294 GLU A N 1
ATOM 2142 C CA . GLU A 1 294 ? -9.537 15.385 -0.572 1.00 93.94 294 GLU A CA 1
ATOM 2143 C C . GLU A 1 294 ? -8.606 16.318 -1.357 1.00 93.94 294 GLU A C 1
ATOM 2145 O O . GLU A 1 294 ? -7.454 15.971 -1.625 1.00 93.94 294 GLU A O 1
ATOM 2150 N N . ALA A 1 295 ? -9.054 17.534 -1.684 1.00 94.38 295 ALA A N 1
ATOM 2151 C CA . ALA A 1 295 ? -8.183 18.568 -2.235 1.00 94.38 295 ALA A CA 1
ATOM 2152 C C . ALA A 1 295 ? -7.101 18.971 -1.220 1.00 94.38 295 ALA A C 1
ATOM 2154 O O . ALA A 1 295 ? -5.943 19.120 -1.594 1.00 94.38 295 ALA A O 1
ATOM 2155 N N . LEU A 1 296 ? -7.440 19.095 0.068 1.00 93.88 296 LEU A N 1
ATOM 2156 C CA . LEU A 1 296 ? -6.455 19.369 1.114 1.00 93.88 296 LEU A CA 1
ATOM 2157 C C . LEU A 1 296 ? -5.398 18.261 1.191 1.00 93.88 296 LEU A C 1
ATOM 2159 O O . LEU A 1 296 ? -4.212 18.569 1.219 1.00 93.88 296 LEU A O 1
ATOM 2163 N N . PHE A 1 297 ? -5.798 16.990 1.181 1.00 89.06 297 PHE A N 1
ATOM 2164 C CA . PHE A 1 297 ? -4.839 15.881 1.206 1.00 89.06 297 PHE A CA 1
ATOM 2165 C C . PHE A 1 297 ? -3.990 15.804 -0.064 1.00 89.06 297 PHE A C 1
ATOM 2167 O O . PHE A 1 297 ? -2.785 15.595 0.022 1.00 89.06 297 PHE A O 1
ATOM 2174 N N . THR A 1 298 ? -4.585 16.068 -1.228 1.00 85.94 298 THR A N 1
ATOM 2175 C CA . THR A 1 298 ? -3.843 16.163 -2.495 1.00 85.94 298 THR A CA 1
ATOM 2176 C C . THR A 1 298 ? -2.813 17.298 -2.449 1.00 85.94 298 THR A C 1
ATOM 2178 O O . THR A 1 298 ? -1.682 17.125 -2.892 1.00 85.94 298 THR A O 1
ATOM 2181 N N . LEU A 1 299 ? -3.175 18.443 -1.863 1.00 89.00 299 LEU A N 1
ATOM 2182 C CA . LEU A 1 299 ? -2.267 19.572 -1.674 1.00 89.00 299 LEU A CA 1
ATOM 2183 C C . LEU A 1 299 ? -1.105 19.225 -0.734 1.00 89.00 299 LEU A C 1
ATOM 2185 O O . LEU A 1 299 ? 0.032 19.570 -1.036 1.00 89.00 299 LEU A O 1
ATOM 2189 N N . LEU A 1 300 ? -1.385 18.560 0.392 1.00 85.81 300 LEU A N 1
ATOM 2190 C CA . LEU A 1 300 ? -0.355 18.118 1.338 1.00 85.81 300 LEU A CA 1
ATOM 2191 C C . LEU A 1 300 ? 0.624 17.142 0.679 1.00 85.81 300 LEU A C 1
ATOM 2193 O O . LEU A 1 300 ? 1.830 17.304 0.836 1.00 85.81 300 LEU A O 1
ATOM 2197 N N . ASN A 1 301 ? 0.108 16.208 -0.122 1.00 81.56 301 ASN A N 1
ATOM 2198 C CA . ASN A 1 301 ? 0.931 15.267 -0.873 1.00 81.56 301 ASN A CA 1
ATOM 2199 C C . ASN A 1 301 ? 1.875 15.988 -1.850 1.00 81.56 301 ASN A C 1
ATOM 2201 O O . ASN A 1 301 ? 3.077 15.762 -1.832 1.00 81.56 301 ASN A O 1
ATOM 2205 N N . PHE A 1 302 ? 1.365 16.936 -2.646 1.00 80.75 302 PHE A N 1
ATOM 2206 C CA . PHE A 1 302 ? 2.213 17.740 -3.541 1.00 80.75 302 PHE A CA 1
ATOM 2207 C C . PHE A 1 302 ? 3.169 18.688 -2.814 1.00 80.75 302 PHE A C 1
ATOM 2209 O O . PHE A 1 302 ? 4.159 19.121 -3.396 1.00 80.75 302 PHE A O 1
ATOM 2216 N N . ALA A 1 303 ? 2.897 19.017 -1.553 1.00 77.94 303 ALA A N 1
ATOM 2217 C CA . ALA A 1 303 ? 3.813 19.774 -0.710 1.00 77.94 303 ALA A CA 1
ATOM 2218 C C . ALA A 1 303 ? 4.895 18.892 -0.050 1.00 77.94 303 ALA A C 1
ATOM 2220 O O . ALA A 1 303 ? 5.656 19.405 0.770 1.00 77.94 303 ALA A O 1
ATOM 2221 N N . GLY A 1 304 ? 4.959 17.593 -0.373 1.00 76.25 304 GLY A N 1
ATOM 2222 C CA . GLY A 1 304 ? 5.928 16.647 0.188 1.00 76.25 304 GLY A CA 1
ATOM 2223 C C . GLY A 1 304 ? 5.650 16.275 1.646 1.00 76.25 304 GLY A C 1
ATOM 2224 O O . GLY A 1 304 ? 6.552 15.836 2.354 1.00 76.25 304 GLY A O 1
ATOM 2225 N N . VAL A 1 305 ? 4.422 16.490 2.132 1.00 76.00 305 VAL A N 1
ATOM 2226 C CA . VAL A 1 305 ? 4.039 16.107 3.495 1.00 76.00 305 VAL A CA 1
ATOM 2227 C C . VAL A 1 305 ? 3.740 14.606 3.515 1.00 76.00 305 VAL A C 1
ATOM 2229 O O . VAL A 1 305 ? 2.876 14.169 2.751 1.00 76.00 305 VAL A O 1
ATOM 2232 N N . PRO A 1 306 ? 4.381 13.824 4.405 1.00 69.38 306 PRO A N 1
ATOM 2233 C CA . PRO A 1 306 ? 4.113 12.395 4.528 1.00 69.38 306 PRO A CA 1
ATOM 2234 C C . PRO A 1 306 ? 2.626 12.088 4.744 1.00 69.38 306 PRO A C 1
ATOM 2236 O O . PRO A 1 306 ? 1.927 12.787 5.487 1.00 69.38 306 PRO A O 1
ATOM 2239 N N . SER A 1 307 ? 2.140 11.009 4.131 1.00 64.88 307 SER A N 1
ATOM 2240 C CA . SER A 1 307 ? 0.738 10.574 4.213 1.00 64.88 307 SER A CA 1
ATOM 2241 C C . SER A 1 307 ? 0.295 10.224 5.640 1.00 64.88 307 SER A C 1
ATOM 2243 O O . SER A 1 307 ? -0.889 10.352 5.952 1.00 64.88 307 SER A O 1
ATOM 2245 N N . THR A 1 308 ? 1.230 9.895 6.537 1.00 71.56 308 THR A N 1
ATOM 2246 C CA . THR A 1 308 ? 0.985 9.640 7.970 1.00 71.56 308 THR A CA 1
ATOM 2247 C C . THR A 1 308 ? 0.319 10.819 8.688 1.00 71.56 308 THR A C 1
ATOM 2249 O O . THR A 1 308 ? -0.434 10.632 9.644 1.00 71.56 308 THR A O 1
ATOM 2252 N N . TYR A 1 309 ? 0.500 12.051 8.200 1.00 75.44 309 TYR A N 1
ATOM 2253 C CA . TYR A 1 309 ? -0.166 13.228 8.766 1.00 75.44 309 TYR A CA 1
ATOM 2254 C C . TYR A 1 309 ? -1.651 13.335 8.396 1.00 75.44 309 TYR A C 1
ATOM 2256 O O . TYR A 1 309 ? -2.361 14.151 8.991 1.00 75.44 309 TYR A O 1
ATOM 2264 N N . ARG A 1 310 ? -2.147 12.540 7.438 1.00 75.75 310 ARG A N 1
ATOM 2265 C CA . ARG A 1 310 ? -3.536 12.602 6.954 1.00 75.75 310 ARG A CA 1
ATOM 2266 C C . ARG A 1 310 ? -4.538 12.428 8.092 1.00 75.75 310 ARG A C 1
ATOM 2268 O O . ARG A 1 310 ? -5.410 13.282 8.274 1.00 75.75 310 ARG A O 1
ATOM 2275 N N . ASP A 1 311 ? -4.364 11.386 8.896 1.00 79.06 311 ASP A N 1
ATOM 2276 C CA . ASP A 1 311 ? -5.276 11.056 9.995 1.00 79.06 311 ASP A CA 1
ATOM 2277 C C . ASP A 1 311 ? -5.170 12.056 11.146 1.00 79.06 311 ASP A C 1
ATOM 2279 O O . ASP A 1 311 ? -6.185 12.461 11.720 1.00 79.06 311 ASP A O 1
ATOM 2283 N N . ALA A 1 312 ? -3.960 12.550 11.428 1.00 83.00 312 ALA A N 1
ATOM 2284 C CA . ALA A 1 312 ? -3.742 13.604 12.414 1.00 83.00 312 ALA A CA 1
ATOM 2285 C C . ALA A 1 312 ? -4.464 14.906 12.019 1.00 83.00 312 ALA A C 1
ATOM 2287 O O . ALA A 1 312 ? -5.168 15.511 12.834 1.00 83.00 312 ALA A O 1
ATOM 2288 N N . VAL A 1 313 ? -4.349 15.320 10.751 1.00 84.75 313 VAL A N 1
ATOM 2289 C CA . VAL A 1 313 ? -5.055 16.489 10.204 1.00 84.75 313 VAL A CA 1
ATOM 2290 C C . VAL A 1 313 ? -6.567 16.266 10.238 1.00 84.75 313 VAL A C 1
ATOM 2292 O O . VAL A 1 313 ? -7.308 17.154 10.667 1.00 84.75 313 VAL A O 1
ATOM 2295 N N . GLN A 1 314 ? -7.038 15.080 9.848 1.00 85.56 314 GLN A N 1
ATOM 2296 C CA . GLN A 1 314 ? -8.452 14.716 9.900 1.00 85.56 314 GLN A CA 1
ATOM 2297 C C . GLN A 1 314 ? -9.012 14.807 11.329 1.00 85.56 314 GLN A C 1
ATOM 2299 O O . GLN A 1 314 ? -10.028 15.472 11.561 1.00 85.56 314 GLN A O 1
ATOM 2304 N N . GLY A 1 315 ? -8.320 14.216 12.306 1.00 85.88 315 GLY A N 1
ATOM 2305 C CA . GLY A 1 315 ? -8.683 14.275 13.721 1.00 85.88 315 GLY A CA 1
ATOM 2306 C C . GLY A 1 315 ? -8.715 15.709 14.255 1.00 85.88 315 GLY A C 1
ATOM 2307 O O . GLY A 1 315 ? -9.683 16.111 14.909 1.00 85.88 315 GLY A O 1
ATOM 2308 N N . ALA A 1 316 ? -7.716 16.524 13.903 1.00 88.44 316 ALA A N 1
ATOM 2309 C CA . ALA A 1 316 ? -7.682 17.937 14.264 1.00 88.44 316 ALA A CA 1
ATOM 2310 C C . ALA A 1 316 ? -8.892 18.706 13.704 1.00 88.44 316 ALA A C 1
ATOM 2312 O O . ALA A 1 316 ? -9.516 19.482 14.434 1.00 88.44 316 ALA A O 1
ATOM 2313 N N . ILE A 1 317 ? -9.283 18.465 12.445 1.00 88.12 317 ILE A N 1
ATOM 2314 C CA . ILE A 1 317 ? -10.466 19.091 11.831 1.00 88.12 317 ILE A CA 1
ATOM 2315 C C . ILE A 1 317 ? -11.737 18.738 12.615 1.00 88.12 317 ILE A C 1
ATOM 2317 O O . ILE A 1 317 ? -12.525 19.635 12.934 1.00 88.12 317 ILE A O 1
ATOM 2321 N N . ILE A 1 318 ? -11.929 17.462 12.969 1.00 84.50 318 ILE A N 1
ATOM 2322 C CA . ILE A 1 318 ? -13.090 17.017 13.755 1.00 84.50 318 ILE A CA 1
ATOM 2323 C C . ILE A 1 318 ? -13.118 17.724 15.117 1.00 84.50 318 ILE A C 1
ATOM 2325 O O . ILE A 1 318 ? -14.139 18.318 15.479 1.00 84.50 318 ILE A O 1
ATOM 2329 N N . ILE A 1 319 ? -12.006 17.706 15.860 1.00 85.38 319 ILE A N 1
ATOM 2330 C CA . ILE A 1 319 ? -11.907 18.322 17.193 1.00 85.38 319 ILE A CA 1
ATOM 2331 C C . ILE A 1 319 ? -12.228 19.816 17.120 1.00 85.38 319 ILE A C 1
ATOM 2333 O O . ILE A 1 319 ? -13.059 20.315 17.887 1.00 85.38 319 ILE A O 1
ATOM 2337 N N . LEU A 1 320 ? -11.612 20.535 16.177 1.00 83.75 320 LEU A N 1
ATOM 2338 C CA . LEU A 1 320 ? -11.830 21.969 15.990 1.00 83.75 320 LEU A CA 1
ATOM 2339 C C . LEU A 1 320 ? -13.290 22.276 15.657 1.00 83.75 320 LEU A C 1
ATOM 2341 O O . LEU A 1 320 ? -13.872 23.220 16.202 1.00 83.75 320 LEU A O 1
ATOM 2345 N N . ALA A 1 321 ? -13.914 21.463 14.811 1.00 78.31 321 ALA A N 1
ATOM 2346 C CA . ALA A 1 321 ? -15.304 21.655 14.447 1.00 78.31 321 ALA A CA 1
ATOM 2347 C C . ALA A 1 321 ? -16.273 21.385 15.610 1.00 78.31 321 ALA A C 1
ATOM 2349 O O . ALA A 1 321 ? -17.209 22.165 15.829 1.00 78.31 321 ALA A O 1
ATOM 2350 N N . VAL A 1 322 ? -16.032 20.336 16.404 1.00 77.69 322 VAL A N 1
ATOM 2351 C CA . VAL A 1 322 ? -16.790 20.059 17.635 1.00 77.69 322 VAL A CA 1
ATOM 2352 C C . VAL A 1 322 ? -16.626 21.210 18.630 1.00 77.69 322 VAL A C 1
ATOM 2354 O O . VAL A 1 322 ? -17.622 21.723 19.151 1.00 77.69 322 VAL A O 1
ATOM 2357 N N . ALA A 1 323 ? -15.393 21.666 18.864 1.00 80.31 323 ALA A N 1
ATOM 2358 C CA . ALA A 1 323 ? -15.092 22.763 19.781 1.00 80.31 323 ALA A CA 1
ATOM 2359 C C . ALA A 1 323 ? -15.787 24.071 19.357 1.00 80.31 323 ALA A C 1
ATOM 2361 O O . ALA A 1 323 ? -16.392 24.774 20.180 1.00 80.31 323 ALA A O 1
ATOM 2362 N N . TYR A 1 324 ? -15.782 24.376 18.058 1.00 79.44 324 TYR A N 1
ATOM 2363 C CA . TYR A 1 324 ? -16.495 25.521 17.499 1.00 79.44 324 TYR A CA 1
ATOM 2364 C C . TYR A 1 324 ? -18.020 25.402 17.677 1.00 79.44 324 TYR A C 1
ATOM 2366 O O . TYR A 1 324 ? -18.690 26.348 18.113 1.00 79.44 324 TYR A O 1
ATOM 2374 N N . SER A 1 325 ? -18.593 24.226 17.412 1.00 70.81 325 SER A N 1
ATOM 2375 C CA . SER A 1 325 ? -20.026 23.974 17.615 1.00 70.81 325 SER A CA 1
ATOM 2376 C C . SER A 1 325 ? -20.431 24.131 19.091 1.00 70.81 325 SER A C 1
ATOM 2378 O O . SER A 1 325 ? -21.397 24.828 19.420 1.00 70.81 325 SER A O 1
ATOM 2380 N N . ALA A 1 326 ? -19.640 23.577 20.015 1.00 72.94 326 ALA A N 1
ATOM 2381 C CA . ALA A 1 326 ? -19.908 23.629 21.450 1.00 72.94 326 ALA A CA 1
ATOM 2382 C C . ALA A 1 326 ? -19.864 25.061 22.018 1.00 72.94 326 ALA A C 1
ATOM 2384 O O . ALA A 1 326 ? -20.720 25.453 22.823 1.00 72.94 326 ALA A O 1
ATOM 2385 N N . THR A 1 327 ? -18.891 25.872 21.595 1.00 73.12 327 THR A N 1
ATOM 2386 C CA . THR A 1 327 ? -18.724 27.258 22.068 1.00 73.12 327 THR A CA 1
ATOM 2387 C C . THR A 1 327 ? -19.816 28.187 21.535 1.00 73.12 327 THR A C 1
ATOM 2389 O O . THR A 1 327 ? -20.406 28.959 22.301 1.00 73.12 327 THR A O 1
ATOM 2392 N N . THR A 1 328 ? -20.167 28.069 20.252 1.00 68.44 328 THR A N 1
ATOM 2393 C CA . THR A 1 328 ? -21.235 28.870 19.630 1.00 68.44 328 THR A CA 1
ATOM 2394 C C . THR A 1 328 ? -22.621 28.532 20.188 1.00 68.44 328 THR A C 1
ATOM 2396 O O . THR A 1 328 ? -23.440 29.432 20.411 1.00 68.44 328 THR A O 1
ATOM 2399 N N . PHE A 1 329 ? -22.885 27.260 20.501 1.00 62.06 329 PHE A N 1
ATOM 2400 C CA . PHE A 1 329 ? -24.131 26.832 21.139 1.00 62.06 329 PHE A CA 1
ATOM 2401 C C . PHE A 1 329 ? -24.279 27.382 22.570 1.00 62.06 329 PHE A C 1
ATOM 2403 O O . PHE A 1 329 ? -25.336 27.913 22.932 1.00 62.06 329 PHE A O 1
ATOM 2410 N N . ARG A 1 330 ? -23.205 27.337 23.375 1.00 60.38 330 ARG A N 1
ATOM 2411 C CA . ARG A 1 330 ? -23.181 27.898 24.742 1.00 60.38 330 ARG A CA 1
ATOM 2412 C C . ARG A 1 330 ? -23.377 29.419 24.754 1.00 60.38 330 ARG A C 1
ATOM 2414 O O . ARG A 1 330 ? -24.123 29.927 25.595 1.00 60.38 330 ARG A O 1
ATOM 2421 N N . ALA A 1 331 ? -22.772 30.142 23.809 1.00 58.78 331 ALA A N 1
ATOM 2422 C CA . ALA A 1 331 ? -22.926 31.593 23.685 1.00 58.78 331 ALA A CA 1
ATOM 2423 C C . ALA A 1 331 ? -24.385 32.009 23.408 1.00 58.78 331 ALA A C 1
ATOM 2425 O O . ALA A 1 331 ? -24.892 32.953 24.014 1.00 58.78 331 ALA A O 1
ATOM 2426 N N . ARG A 1 332 ? -25.100 31.259 22.559 1.00 58.34 332 ARG A N 1
ATOM 2427 C CA . ARG A 1 332 ? -26.514 31.523 22.231 1.00 58.34 332 ARG A CA 1
ATOM 2428 C C . ARG A 1 332 ? -27.469 31.238 23.392 1.00 58.34 332 ARG A C 1
ATOM 2430 O O . ARG A 1 332 ? -28.404 32.009 23.604 1.00 58.34 332 ARG A O 1
ATOM 2437 N N . ARG A 1 333 ? -27.232 30.176 24.176 1.00 56.53 333 ARG A N 1
ATOM 2438 C CA . ARG A 1 333 ? -28.018 29.901 25.399 1.00 56.53 333 ARG A CA 1
ATOM 2439 C C . ARG A 1 333 ? -27.838 30.996 26.453 1.00 56.53 333 ARG A C 1
ATOM 2441 O O . ARG A 1 333 ? -28.821 31.401 27.065 1.00 56.53 333 ARG A O 1
ATOM 2448 N N . ARG A 1 334 ? -26.617 31.521 26.618 1.00 50.06 334 ARG A N 1
ATOM 2449 C CA . ARG A 1 334 ? -26.348 32.671 27.501 1.00 50.06 334 ARG A CA 1
ATOM 2450 C C . ARG A 1 334 ? -27.049 33.950 27.032 1.00 50.06 334 ARG A C 1
ATOM 2452 O O . ARG A 1 334 ? -27.598 34.651 27.869 1.00 50.06 334 ARG A O 1
ATOM 2459 N N . GLY A 1 335 ? -27.091 34.221 25.724 1.00 49.62 335 GLY A N 1
ATOM 2460 C CA . GLY A 1 335 ? -27.829 35.365 25.165 1.00 49.62 335 GLY A CA 1
ATOM 2461 C C . GLY A 1 335 ? -29.337 35.305 25.443 1.00 49.62 335 GLY A C 1
ATOM 2462 O O . GLY A 1 335 ? -29.901 36.263 25.959 1.00 49.62 335 GLY A O 1
ATOM 2463 N N . ARG A 1 336 ? -29.973 34.145 25.220 1.00 52.03 336 ARG A N 1
ATOM 2464 C CA . ARG A 1 336 ? -31.406 33.944 25.519 1.00 52.03 336 ARG A CA 1
ATOM 2465 C C . ARG A 1 336 ? -31.748 34.013 27.009 1.00 52.03 336 ARG A C 1
ATOM 2467 O O . ARG A 1 336 ? -32.832 34.466 27.351 1.00 52.03 336 ARG A O 1
ATOM 2474 N N . ALA A 1 337 ? -30.845 33.584 27.892 1.00 52.50 337 ALA A N 1
ATOM 2475 C CA . ALA A 1 337 ? -31.038 33.711 29.339 1.00 52.50 337 ALA A CA 1
ATOM 2476 C C . ALA A 1 337 ? -30.979 35.175 29.821 1.00 52.50 337 ALA A C 1
ATOM 2478 O O . ALA A 1 337 ? -31.571 35.499 30.845 1.00 52.50 337 ALA A O 1
ATOM 2479 N N . LEU A 1 338 ? -30.297 36.055 29.077 1.00 53.94 338 LEU A N 1
ATOM 2480 C CA . LEU A 1 338 ? -30.222 37.495 29.349 1.00 53.94 338 LEU A CA 1
ATOM 2481 C C . LEU A 1 338 ? -31.394 38.288 28.737 1.00 53.94 338 LEU A C 1
ATOM 2483 O O . LEU A 1 338 ? -31.686 39.381 29.208 1.00 53.94 338 LEU A O 1
ATOM 2487 N N . GLU A 1 339 ? -32.069 37.743 27.718 1.00 49.34 339 GLU A N 1
ATOM 2488 C CA . GLU A 1 339 ? -33.271 38.318 27.082 1.00 49.34 339 GLU A CA 1
ATOM 2489 C C . GLU A 1 339 ? -34.596 37.815 27.679 1.00 49.34 339 GLU A C 1
ATOM 2491 O O . GLU A 1 339 ? -35.668 38.239 27.241 1.00 49.34 339 GLU A O 1
ATOM 2496 N N . ALA A 1 340 ? -34.562 36.921 28.674 1.00 44.94 340 ALA A N 1
ATOM 2497 C CA . ALA A 1 340 ? -35.769 36.548 29.406 1.00 44.94 340 ALA A CA 1
ATOM 2498 C C . ALA A 1 340 ? -36.399 37.823 30.013 1.00 44.94 340 ALA A C 1
ATOM 2500 O O . ALA A 1 340 ? -35.675 38.589 30.657 1.00 44.94 340 ALA A O 1
ATOM 2501 N N . PRO A 1 341 ? -37.707 38.090 29.809 1.00 49.22 341 PRO A N 1
ATOM 2502 C CA . PRO A 1 341 ? -38.319 39.321 30.286 1.00 49.22 341 PRO A CA 1
ATOM 2503 C C . PRO A 1 341 ? -38.096 39.443 31.791 1.00 49.22 341 PRO A C 1
ATOM 2505 O O . PRO A 1 341 ? -38.430 38.524 32.543 1.00 49.22 341 PRO A O 1
ATOM 2508 N N . ALA A 1 342 ? -37.508 40.564 32.216 1.00 54.69 342 ALA A N 1
ATOM 2509 C CA . ALA A 1 342 ? -37.325 40.875 33.623 1.00 54.69 342 ALA A CA 1
ATOM 2510 C C . ALA A 1 342 ? -38.658 40.661 34.352 1.00 54.69 342 ALA A C 1
ATOM 2512 O O . ALA A 1 342 ? -39.700 41.152 33.910 1.00 54.69 342 ALA A O 1
ATOM 2513 N N . GLY A 1 343 ? -38.615 39.874 35.428 1.00 54.78 343 GLY A N 1
ATOM 2514 C CA . GLY A 1 343 ? -39.782 39.569 36.243 1.00 54.78 343 GLY A CA 1
ATOM 2515 C C . GLY A 1 343 ? -40.580 40.832 36.563 1.00 54.78 343 GLY A C 1
ATOM 2516 O O . GLY A 1 343 ? -40.021 41.903 36.802 1.00 54.78 343 GLY A O 1
ATOM 2517 N N . ARG A 1 344 ? -41.905 40.687 36.528 1.00 53.84 344 ARG A N 1
ATOM 2518 C CA . ARG A 1 344 ? -42.887 41.729 36.843 1.00 53.84 344 ARG A CA 1
ATOM 2519 C C . ARG A 1 344 ? -42.462 42.491 38.114 1.00 53.84 344 ARG A C 1
ATOM 2521 O O . ARG A 1 344 ? -42.155 41.829 39.106 1.00 53.84 344 ARG A O 1
ATOM 2528 N N . PRO A 1 345 ? -42.440 43.839 38.125 1.00 60.22 345 PRO A N 1
ATOM 2529 C CA . PRO A 1 345 ? -42.081 44.579 39.330 1.00 60.22 345 PRO A CA 1
ATOM 2530 C C . PRO A 1 345 ? -43.031 44.198 40.482 1.00 60.22 345 PRO A C 1
ATOM 2532 O O . PRO A 1 345 ? -44.241 44.059 40.247 1.00 60.22 345 PRO A O 1
ATOM 2535 N N . PRO A 1 346 ? -42.516 44.000 41.710 1.00 52.12 346 PRO A N 1
ATOM 2536 C CA . PRO A 1 346 ? -43.347 43.611 42.840 1.00 52.12 346 PRO A CA 1
ATOM 2537 C C . PRO A 1 346 ? -44.355 44.730 43.130 1.00 52.12 346 PRO A C 1
ATOM 2539 O O . PRO A 1 346 ? -43.963 45.854 43.426 1.00 52.12 346 PRO A O 1
ATOM 2542 N N . GLY A 1 347 ? -45.650 44.423 43.001 1.00 60.12 347 GLY A N 1
ATOM 2543 C CA . GLY A 1 347 ? -46.753 45.355 43.277 1.00 60.12 347 GLY A CA 1
ATOM 2544 C C . GLY A 1 347 ? -47.698 45.658 42.107 1.00 60.12 347 GLY A C 1
ATOM 2545 O O . GLY A 1 347 ? -48.680 46.366 42.304 1.00 60.12 347 GLY A O 1
ATOM 2546 N N . ALA A 1 348 ? -47.468 45.125 40.902 1.00 52.50 348 ALA A N 1
ATOM 2547 C CA . ALA A 1 348 ? -48.427 45.288 39.805 1.00 52.50 348 ALA A CA 1
ATOM 2548 C C . ALA A 1 348 ? -49.713 44.459 40.060 1.00 52.50 348 ALA A C 1
ATOM 2550 O O . ALA A 1 348 ? -49.600 43.240 40.230 1.00 52.50 348 ALA A O 1
ATOM 2551 N N . PRO A 1 349 ? -50.924 45.059 40.041 1.00 60.47 349 PRO A N 1
ATOM 2552 C CA . PRO A 1 349 ? -52.176 44.323 40.223 1.00 60.47 349 PRO A CA 1
ATOM 2553 C C . PRO A 1 349 ? -52.335 43.215 39.169 1.00 60.47 349 PRO A C 1
ATOM 2555 O O . PRO A 1 349 ? -51.877 43.385 38.030 1.00 60.47 349 PRO A O 1
ATOM 2558 N N . PRO A 1 350 ? -52.966 42.072 39.492 1.00 57.56 350 PRO A N 1
ATOM 2559 C CA . PRO A 1 350 ? -53.267 41.052 38.492 1.00 57.56 350 PRO A CA 1
ATOM 2560 C C . PRO A 1 350 ? -54.108 41.652 37.349 1.00 57.56 350 PRO A C 1
ATOM 2562 O O . PRO A 1 350 ? -54.896 42.569 37.595 1.00 57.56 350 PRO A O 1
ATOM 2565 N N . PRO A 1 351 ? -53.924 41.196 36.094 1.00 57.19 351 PRO A N 1
ATOM 2566 C CA . PRO A 1 351 ? -54.713 41.695 34.973 1.00 57.19 351 PRO A CA 1
ATOM 2567 C C . PRO A 1 351 ? -56.195 41.436 35.252 1.00 57.19 351 PRO A C 1
ATOM 2569 O O . PRO A 1 351 ? -56.562 40.318 35.614 1.00 57.19 351 PRO A O 1
ATOM 2572 N N . GLN A 1 352 ? -57.037 42.458 35.103 1.00 52.19 352 GLN A N 1
ATOM 2573 C CA . GLN A 1 352 ? -58.483 42.265 35.136 1.00 52.19 352 GLN A CA 1
ATOM 2574 C C . GLN A 1 352 ? -58.876 41.361 33.964 1.00 52.19 352 GLN A C 1
ATOM 2576 O O . GLN A 1 352 ? -58.447 41.588 32.831 1.00 52.19 352 GLN A O 1
ATOM 2581 N N . ALA A 1 353 ? -59.648 40.315 34.258 1.00 45.38 353 ALA A N 1
ATOM 2582 C CA . ALA A 1 353 ? -60.204 39.431 33.248 1.00 45.38 353 ALA A CA 1
ATOM 2583 C C . ALA A 1 353 ? -61.030 40.255 32.248 1.00 45.38 353 ALA A C 1
ATOM 2585 O O . ALA A 1 353 ? -61.864 41.071 32.645 1.00 45.38 353 ALA A O 1
ATOM 2586 N N . ALA A 1 354 ? -60.772 40.063 30.955 1.00 43.66 354 ALA A N 1
ATOM 2587 C CA . ALA A 1 354 ? -61.612 40.619 29.904 1.00 43.66 354 ALA A CA 1
ATOM 2588 C C . ALA A 1 354 ? -63.035 40.031 30.020 1.00 43.66 354 ALA A C 1
ATOM 2590 O O . ALA A 1 354 ? -63.166 38.855 30.366 1.00 43.66 354 ALA A O 1
ATOM 2591 N N . PRO A 1 355 ? -64.094 40.818 29.761 1.00 41.31 355 PRO A N 1
ATOM 2592 C CA . PRO A 1 355 ? -65.467 40.359 29.929 1.00 41.31 355 PRO A CA 1
ATOM 2593 C C . PRO A 1 355 ? -65.798 39.231 28.945 1.00 41.31 355 PRO A C 1
ATOM 2595 O O . PRO A 1 355 ? -65.572 39.357 27.740 1.00 41.31 355 PRO A O 1
ATOM 2598 N N . GLU A 1 356 ? -66.347 38.137 29.474 1.00 40.78 356 GLU A N 1
ATOM 2599 C CA . GLU A 1 356 ? -66.901 37.028 28.701 1.00 40.78 356 GLU A CA 1
ATOM 2600 C C . GLU A 1 356 ? -68.040 37.530 27.805 1.00 40.78 356 GLU A C 1
ATOM 2602 O O . GLU A 1 356 ? -69.090 37.969 28.277 1.00 40.78 356 GLU A O 1
ATOM 2607 N N . THR A 1 357 ? -67.854 37.443 26.491 1.00 38.22 357 THR A N 1
ATOM 2608 C CA . THR A 1 357 ? -68.945 37.564 25.527 1.00 38.22 357 THR A CA 1
ATOM 2609 C C . THR A 1 357 ? -69.570 36.188 25.313 1.00 38.22 357 THR A C 1
ATOM 2611 O O . THR A 1 357 ? -69.080 35.361 24.549 1.00 38.22 357 THR A O 1
ATOM 2614 N N . SER A 1 358 ? -70.681 35.938 26.003 1.00 39.41 358 SER A N 1
ATOM 2615 C CA . SER A 1 358 ? -71.598 34.840 25.688 1.00 39.41 358 SER A CA 1
ATOM 2616 C C . SER A 1 358 ? -72.507 35.225 24.513 1.00 39.41 358 SER A C 1
ATOM 2618 O O . SER A 1 358 ? -73.025 36.345 24.493 1.00 39.41 358 SER A O 1
ATOM 2620 N N . PRO A 1 359 ? -72.809 34.292 23.594 1.00 42.53 359 PRO A N 1
ATOM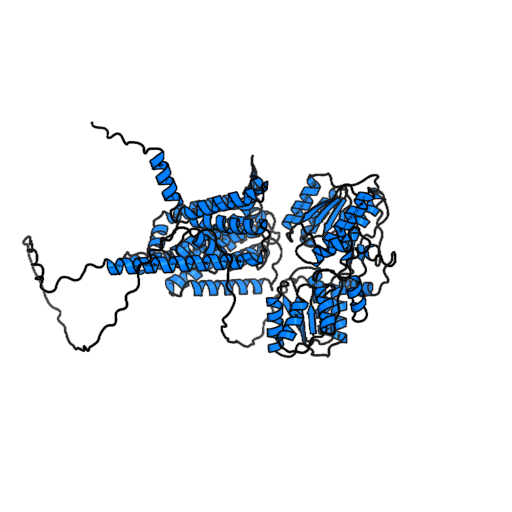 2621 C CA . PRO A 1 359 ? -74.113 34.250 22.959 1.00 42.53 359 PRO A CA 1
ATOM 2622 C C . PRO A 1 359 ? -74.882 32.993 23.388 1.00 42.53 359 PRO A C 1
ATOM 2624 O O . PRO A 1 359 ? -74.588 31.872 22.988 1.00 42.53 359 PRO A O 1
ATOM 2627 N N . ALA A 1 360 ? -75.868 33.248 24.244 1.00 35.94 360 ALA A N 1
ATOM 2628 C CA . ALA A 1 360 ? -77.239 32.746 24.255 1.00 35.94 360 ALA A CA 1
ATOM 2629 C C . ALA A 1 360 ? -77.599 31.395 23.582 1.00 35.94 360 ALA A C 1
ATOM 2631 O O . ALA A 1 360 ? -77.586 31.253 22.365 1.00 35.94 360 ALA A O 1
ATOM 2632 N N . SER A 1 361 ? -78.214 30.551 24.425 1.00 37.75 361 SER A N 1
ATOM 2633 C CA . SER A 1 361 ? -79.538 29.924 24.237 1.00 37.75 361 SER A CA 1
ATOM 2634 C C . SER A 1 361 ? -79.707 28.734 23.281 1.00 37.75 361 SER A C 1
ATOM 2636 O O . SER A 1 361 ? -79.816 28.901 22.070 1.00 37.75 361 SER A O 1
ATOM 2638 N N . GLY A 1 362 ? -80.042 27.582 23.882 1.00 32.53 362 GLY A N 1
ATOM 2639 C CA . GLY A 1 362 ? -81.080 26.692 23.349 1.00 32.53 362 GLY A CA 1
ATOM 2640 C C . GLY A 1 362 ? -80.967 25.219 23.754 1.00 32.53 362 GLY A C 1
ATOM 2641 O O . GLY A 1 362 ? -80.326 24.483 23.027 1.00 32.53 362 GLY A O 1
ATOM 2642 N N . ALA A 1 363 ? -81.635 24.842 24.863 1.00 32.56 363 ALA A N 1
ATOM 2643 C CA . ALA A 1 363 ? -82.347 23.572 25.168 1.00 32.56 363 ALA A CA 1
ATOM 2644 C C . ALA A 1 363 ? -81.692 22.209 24.798 1.00 32.56 363 ALA A C 1
ATOM 2646 O O . ALA A 1 363 ? -81.222 22.022 23.692 1.00 32.56 363 ALA A O 1
ATOM 2647 N N . LYS A 1 364 ? -81.742 21.117 25.571 1.00 33.69 364 LYS A N 1
ATOM 2648 C CA . LYS A 1 364 ? -82.513 20.657 26.744 1.00 33.69 364 LYS A CA 1
ATOM 2649 C C . LYS A 1 364 ? -81.920 19.266 27.117 1.00 33.69 364 LYS A C 1
ATOM 2651 O O . LYS A 1 364 ? -81.584 18.555 26.179 1.00 33.69 364 LYS A O 1
ATOM 2656 N N . THR A 1 365 ? -81.875 18.924 28.420 1.00 34.00 365 THR A N 1
ATOM 2657 C CA . THR A 1 365 ? -82.059 17.576 29.062 1.00 34.00 365 THR A CA 1
ATOM 2658 C C . THR A 1 365 ? -81.215 16.376 28.561 1.00 34.00 365 THR A C 1
ATOM 2660 O O . THR A 1 365 ? -81.123 16.158 27.366 1.00 34.00 365 THR A O 1
ATOM 2663 N N . ASP A 1 366 ? -80.615 15.484 29.356 1.00 32.53 366 ASP A N 1
ATOM 2664 C CA . ASP A 1 366 ? -80.877 15.012 30.721 1.00 32.53 366 ASP A CA 1
ATOM 2665 C C . ASP A 1 366 ? -79.676 14.176 31.248 1.00 32.53 366 ASP A C 1
ATOM 2667 O O . ASP A 1 366 ? -78.858 13.692 30.470 1.00 32.53 366 ASP A O 1
ATOM 2671 N N . GLU A 1 367 ? -79.663 13.986 32.574 1.00 33.12 367 GLU A N 1
ATOM 2672 C CA . GLU A 1 367 ? -79.058 12.887 33.363 1.00 33.12 367 GLU A CA 1
ATOM 2673 C C . GLU A 1 367 ? -77.551 12.864 33.759 1.00 33.12 367 GLU A C 1
ATOM 2675 O O . GLU A 1 367 ? -76.622 12.680 32.979 1.00 33.12 367 GLU A O 1
ATOM 2680 N N . LEU A 1 368 ? -77.377 12.996 35.085 1.00 30.02 368 LEU A N 1
ATOM 2681 C CA . LEU A 1 368 ? -76.277 12.627 36.004 1.00 30.02 368 LEU A CA 1
ATOM 2682 C C . LEU A 1 368 ? -76.171 11.083 36.193 1.00 30.02 368 LEU A C 1
ATOM 2684 O O . LEU A 1 368 ? -77.030 10.384 35.660 1.00 30.02 368 LEU A O 1
ATOM 2688 N N . PRO A 1 369 ? -75.316 10.511 37.089 1.00 52.06 369 PRO A N 1
ATOM 2689 C CA . PRO A 1 369 ? -74.103 11.006 37.781 1.00 52.06 369 PRO A CA 1
ATOM 2690 C C . PRO A 1 369 ? -72.916 9.998 37.748 1.00 52.06 369 PRO A C 1
ATOM 2692 O O . PRO A 1 369 ? -73.055 8.849 37.340 1.00 52.06 369 PRO A O 1
ATOM 2695 N N . GLY A 1 370 ? -71.753 10.381 38.295 1.00 31.67 370 GLY A N 1
ATOM 2696 C CA . GLY A 1 370 ? -70.656 9.434 38.550 1.00 31.67 370 GLY A CA 1
ATOM 2697 C C . GLY A 1 370 ? -69.489 10.011 39.350 1.00 31.67 370 GLY A C 1
ATOM 2698 O O . GLY A 1 370 ? -68.449 10.330 38.793 1.00 31.67 370 GLY A O 1
ATOM 2699 N N . ASP A 1 371 ? -69.715 10.157 40.650 1.00 35.44 371 ASP A N 1
ATOM 2700 C CA . ASP A 1 371 ? -68.808 10.557 41.734 1.00 35.44 371 ASP A CA 1
ATOM 2701 C C . ASP A 1 371 ? -67.526 9.693 41.845 1.00 35.44 371 ASP A C 1
ATOM 2703 O O . ASP A 1 371 ? -67.606 8.480 41.655 1.00 35.44 371 ASP A O 1
ATOM 2707 N N . ALA A 1 372 ? -66.376 10.296 42.203 1.00 33.00 372 ALA A N 1
ATOM 2708 C CA . ALA A 1 372 ? -65.517 9.836 43.313 1.00 33.00 372 ALA A CA 1
ATOM 2709 C C . ALA A 1 372 ? -64.118 10.508 43.385 1.00 33.00 372 ALA A C 1
ATOM 2711 O O . ALA A 1 372 ? -63.213 10.213 42.611 1.00 33.00 372 ALA A O 1
ATOM 2712 N N . ARG A 1 373 ? -63.935 11.267 44.478 1.00 31.34 373 ARG A N 1
ATOM 2713 C CA . ARG A 1 373 ? -62.830 11.170 45.469 1.00 31.34 373 ARG A CA 1
ATOM 2714 C C . ARG A 1 373 ? -61.401 11.660 45.131 1.00 31.34 373 ARG A C 1
ATOM 2716 O O . ARG A 1 373 ? -60.535 10.943 44.650 1.00 31.34 373 ARG A O 1
ATOM 2723 N N . HIS A 1 374 ? -61.158 12.881 45.607 1.00 31.89 374 HIS A N 1
ATOM 2724 C CA . HIS A 1 374 ? -60.051 13.372 46.464 1.00 31.89 374 HIS A CA 1
ATOM 2725 C C . HIS A 1 374 ? -59.544 12.395 47.576 1.00 31.89 374 HIS A C 1
ATOM 2727 O O . HIS A 1 374 ? -60.241 11.405 47.803 1.00 31.89 374 HIS A O 1
ATOM 2733 N N . PRO A 1 375 ? -58.491 12.691 48.403 1.00 49.09 375 PRO A N 1
ATOM 2734 C CA . PRO A 1 375 ? -57.602 13.884 48.480 1.00 49.09 375 PRO A CA 1
ATOM 2735 C C . PRO A 1 375 ? -56.109 13.636 48.919 1.00 49.09 375 PRO A C 1
ATOM 2737 O O . PRO A 1 375 ? -55.696 12.509 49.166 1.00 49.09 375 PRO A O 1
ATOM 2740 N N . CYS A 1 376 ? -55.386 14.758 49.148 1.00 30.75 376 CYS A N 1
ATOM 2741 C CA . CYS A 1 376 ? -54.353 15.014 50.193 1.00 30.75 376 CYS A CA 1
ATOM 2742 C C . CYS A 1 376 ? -52.877 14.622 49.936 1.00 30.75 376 CYS A C 1
ATOM 2744 O O . CYS A 1 376 ? -52.625 13.589 49.338 1.00 30.75 376 CYS A O 1
ATOM 2746 N N . THR A 1 377 ? -51.822 15.301 50.430 1.00 34.78 377 THR A N 1
ATOM 2747 C CA . THR A 1 377 ? -51.497 16.654 50.978 1.00 34.78 377 THR A CA 1
ATOM 2748 C C . THR A 1 377 ? -49.973 16.680 51.300 1.00 34.78 377 THR A C 1
ATOM 2750 O O . THR A 1 377 ? -49.348 15.625 51.328 1.00 34.78 377 THR A O 1
ATOM 2753 N N . HIS A 1 378 ? -49.443 17.872 51.653 1.00 32.81 378 HIS A N 1
ATOM 2754 C CA . HIS A 1 378 ? -48.192 18.185 52.402 1.00 32.81 378 HIS A CA 1
ATOM 2755 C C . HIS A 1 378 ? -46.847 18.190 51.643 1.00 32.81 378 HIS A C 1
ATOM 2757 O O . HIS A 1 378 ? -46.655 17.408 50.728 1.00 32.81 378 HIS A O 1
ATOM 2763 N N . SER A 1 379 ? -45.821 18.984 51.992 1.00 29.64 379 SER A N 1
ATOM 2764 C CA . SER A 1 379 ? -45.656 20.272 52.703 1.00 29.64 379 SER A CA 1
ATOM 2765 C C . SER A 1 379 ? -44.172 20.696 52.608 1.00 29.64 379 SER A C 1
ATOM 2767 O O . SER A 1 379 ? -43.322 19.822 52.535 1.00 29.64 379 SER A O 1
ATOM 2769 N N . LEU A 1 380 ? -43.923 22.014 52.619 1.00 34.31 380 LEU A N 1
ATOM 2770 C CA . LEU A 1 380 ? -42.791 22.804 53.159 1.00 34.31 380 LEU A CA 1
ATOM 2771 C C . LEU A 1 380 ? -41.378 22.186 53.311 1.00 34.31 380 LEU A C 1
ATOM 2773 O O . LEU A 1 380 ? -41.214 21.166 53.961 1.00 34.31 380 LEU A O 1
ATOM 2777 N N . ASP A 1 381 ? -40.356 22.913 52.828 1.00 30.58 381 ASP A N 1
ATOM 2778 C CA . ASP A 1 381 ? -39.382 23.607 53.701 1.00 30.58 381 ASP A CA 1
ATOM 2779 C C . ASP A 1 381 ? -38.442 24.566 52.939 1.00 30.58 381 ASP A C 1
ATOM 2781 O O . ASP A 1 381 ? -38.140 24.393 51.757 1.00 30.58 381 ASP A O 1
ATOM 2785 N N . ALA A 1 382 ? -38.026 25.624 53.639 1.00 32.84 382 ALA A N 1
ATOM 2786 C CA . ALA A 1 382 ? -37.173 26.719 53.187 1.00 32.84 382 ALA A CA 1
ATOM 2787 C C . ALA A 1 382 ? -36.134 27.056 54.267 1.00 32.84 382 ALA A C 1
ATOM 2789 O O . ALA A 1 382 ? -36.521 27.240 55.409 1.00 32.84 382 ALA A O 1
ATOM 2790 N N . GLU A 1 383 ? -34.867 27.233 53.881 1.00 31.78 383 GLU A N 1
ATOM 2791 C CA . GLU A 1 383 ? -33.757 27.913 54.588 1.00 31.78 383 GLU A CA 1
ATOM 2792 C C . GLU A 1 383 ? -32.595 27.990 53.560 1.00 31.78 383 GLU A C 1
ATOM 2794 O O . GLU A 1 383 ? -32.429 27.075 52.766 1.00 31.78 383 GLU A O 1
ATOM 2799 N N . GLY A 1 384 ? -31.746 29.006 53.387 1.00 28.61 384 GLY A N 1
ATOM 2800 C CA . GLY A 1 384 ? -31.481 30.260 54.078 1.00 28.61 384 GLY A CA 1
ATOM 2801 C C . GLY A 1 384 ? -29.972 30.581 53.977 1.00 28.61 384 GLY A C 1
ATOM 2802 O O . GLY A 1 384 ? -29.169 29.790 54.446 1.00 28.61 384 GLY A O 1
ATOM 2803 N N . ARG A 1 385 ? -29.613 31.781 53.463 1.00 31.58 385 ARG A N 1
ATOM 2804 C CA . ARG A 1 385 ? -28.320 32.523 53.639 1.00 31.58 385 ARG A CA 1
ATOM 2805 C C . ARG A 1 385 ? -27.066 31.983 52.897 1.00 31.58 385 ARG A C 1
ATOM 2807 O O . ARG A 1 385 ? -26.943 30.799 52.674 1.00 31.58 385 ARG A O 1
ATOM 2814 N N . GLN A 1 386 ? -26.053 32.764 52.485 1.00 29.95 386 GLN A N 1
ATOM 2815 C CA . GLN A 1 386 ? -25.744 34.202 52.540 1.00 29.95 386 GLN A CA 1
ATOM 2816 C C . GLN A 1 386 ? -24.572 34.542 51.578 1.00 29.95 386 GLN A C 1
ATOM 2818 O O . GLN A 1 386 ? -23.610 33.796 51.480 1.00 29.95 386 GLN A O 1
ATOM 2823 N N . ARG A 1 387 ? -24.650 35.745 50.987 1.00 31.47 387 ARG A N 1
ATOM 2824 C CA . ARG A 1 387 ? -23.591 36.751 50.712 1.00 31.47 387 ARG A CA 1
ATOM 2825 C C . ARG A 1 387 ? -22.287 36.405 49.953 1.00 31.47 387 ARG A C 1
ATOM 2827 O O . ARG A 1 387 ? -21.335 35.886 50.508 1.00 31.47 387 ARG A O 1
ATOM 2834 N N . ASN A 1 388 ? -22.211 37.027 48.769 1.00 32.03 388 ASN A N 1
ATOM 2835 C CA . ASN A 1 388 ? -21.315 38.140 48.395 1.00 32.03 388 ASN A CA 1
ATOM 2836 C C . ASN A 1 388 ? -19.793 37.978 48.578 1.00 32.03 388 ASN A C 1
ATOM 2838 O O . ASN A 1 388 ? -19.297 38.074 49.693 1.00 32.03 388 ASN A O 1
ATOM 2842 N N . GLN A 1 389 ? -19.059 38.026 47.461 1.00 32.00 389 GLN A N 1
ATOM 2843 C CA . GLN A 1 389 ? -17.894 38.905 47.305 1.00 32.00 389 GLN A CA 1
ATOM 2844 C C . GLN A 1 389 ? -17.653 39.192 45.816 1.00 32.00 389 GLN A C 1
ATOM 2846 O O . GLN A 1 389 ? -17.538 38.287 44.994 1.00 32.00 389 GLN A O 1
ATOM 2851 N N . GLY A 1 390 ? -17.645 40.478 45.467 1.00 29.20 390 GLY A N 1
ATOM 2852 C CA . GLY A 1 390 ? -17.378 40.944 44.114 1.00 29.20 390 GLY A CA 1
ATOM 2853 C C . GLY A 1 390 ? -15.891 40.913 43.780 1.00 29.20 390 GLY A C 1
ATOM 2854 O O . GLY A 1 390 ? -15.038 41.112 44.643 1.00 29.20 390 GLY A O 1
ATOM 2855 N N . ARG A 1 391 ? -15.584 40.763 42.490 1.00 28.88 391 ARG A N 1
ATOM 2856 C CA . ARG A 1 391 ? -14.315 41.232 41.939 1.00 28.88 391 ARG A CA 1
ATOM 2857 C C . ARG A 1 391 ? -14.502 41.734 40.512 1.00 28.88 391 ARG A C 1
ATOM 2859 O O . ARG A 1 391 ? -14.954 41.028 39.618 1.00 28.88 391 ARG A O 1
ATOM 2866 N N . PHE A 1 392 ? -14.174 43.009 40.372 1.00 32.72 392 PHE A N 1
ATOM 2867 C CA . PHE A 1 392 ? -13.994 43.775 39.149 1.00 32.72 392 PHE A CA 1
ATOM 2868 C C . PHE A 1 392 ? -12.949 43.090 38.254 1.00 32.72 392 PHE A C 1
ATOM 2870 O O . PHE A 1 392 ? -11.816 42.935 38.701 1.00 32.72 392 PHE A O 1
ATOM 2877 N N . VAL A 1 393 ? -13.280 42.745 37.003 1.00 30.80 393 VAL A N 1
ATOM 2878 C CA . VAL A 1 393 ? -12.272 42.552 35.943 1.00 30.80 393 VAL A CA 1
ATOM 2879 C C . VAL A 1 393 ? -12.792 43.077 34.598 1.00 30.80 393 VAL A C 1
ATOM 2881 O O . VAL A 1 393 ? -13.717 42.550 33.989 1.00 30.80 393 VAL A O 1
ATOM 2884 N N . MET A 1 394 ? -12.170 44.186 34.204 1.00 29.06 394 MET A N 1
ATOM 2885 C CA . MET A 1 394 ? -11.852 44.708 32.873 1.00 29.06 394 MET A CA 1
ATOM 2886 C C . MET A 1 394 ? -12.446 44.006 31.630 1.00 29.06 394 MET A C 1
ATOM 2888 O O . MET A 1 394 ? -12.100 42.882 31.278 1.00 29.06 394 MET A O 1
ATOM 2892 N N . ARG A 1 395 ? -13.255 44.759 30.870 1.00 32.34 395 ARG A N 1
ATOM 2893 C CA . ARG A 1 395 ? -13.631 44.457 29.479 1.00 32.34 395 ARG A CA 1
ATOM 2894 C C . ARG A 1 395 ? -12.403 44.572 28.565 1.00 32.34 395 ARG A C 1
ATOM 2896 O O . ARG A 1 395 ? -11.943 45.683 28.312 1.00 32.34 395 ARG A O 1
ATOM 2903 N N . ARG A 1 396 ? -11.960 43.467 27.962 1.00 29.52 396 ARG A N 1
ATOM 2904 C CA . ARG A 1 396 ? -11.267 43.487 26.662 1.00 29.52 396 ARG A CA 1
ATOM 2905 C C . ARG A 1 396 ? -12.211 42.933 25.599 1.00 29.52 396 ARG A C 1
ATOM 2907 O O . ARG A 1 396 ? -12.664 41.797 25.686 1.00 29.52 396 ARG A O 1
ATOM 2914 N N . ARG A 1 397 ? -12.547 43.771 24.617 1.00 31.80 397 ARG A N 1
ATOM 2915 C CA . ARG A 1 397 ? -13.220 43.359 23.382 1.00 31.80 397 ARG A CA 1
ATOM 2916 C C . ARG A 1 397 ? -12.195 42.605 22.536 1.00 31.80 397 ARG A C 1
ATOM 2918 O O . ARG A 1 397 ? -11.283 43.234 22.018 1.00 31.80 397 ARG A O 1
ATOM 2925 N N . PHE A 1 398 ? -12.354 41.294 22.397 1.00 26.98 398 PHE A N 1
ATOM 2926 C CA . PHE A 1 398 ? -11.744 40.547 21.301 1.00 26.98 398 PHE A CA 1
ATOM 2927 C C . PHE A 1 398 ? -12.787 40.410 20.192 1.00 26.98 398 PHE A C 1
ATOM 2929 O O . PHE A 1 398 ? -13.789 39.712 20.332 1.00 26.98 398 PHE A O 1
ATOM 2936 N N . THR A 1 399 ? -12.579 41.149 19.108 1.00 27.94 399 THR A N 1
ATOM 2937 C CA . THR A 1 399 ? -13.204 40.901 17.809 1.00 27.94 399 THR A CA 1
ATOM 2938 C C . THR A 1 399 ? -12.608 39.619 17.244 1.00 27.94 399 THR A C 1
ATOM 2940 O O . THR A 1 399 ? -11.436 39.594 16.888 1.00 27.94 399 THR A O 1
ATOM 2943 N N . VAL A 1 400 ? -13.408 38.553 17.186 1.00 28.80 400 VAL A N 1
ATOM 2944 C CA . VAL A 1 400 ? -13.056 37.325 16.465 1.00 28.80 400 VAL A CA 1
ATOM 2945 C C . VAL A 1 400 ? -13.342 37.573 14.988 1.00 28.80 400 VAL A C 1
ATOM 2947 O O . VAL A 1 400 ? -14.491 37.528 14.551 1.00 28.80 400 VAL A O 1
ATOM 2950 N N . ALA A 1 401 ? -12.292 37.886 14.242 1.00 28.78 401 ALA A N 1
ATOM 2951 C CA . ALA A 1 401 ? -12.253 37.780 12.796 1.00 28.78 401 ALA A CA 1
ATOM 2952 C C . ALA A 1 401 ? -11.042 36.909 12.446 1.00 28.78 401 ALA A C 1
ATOM 2954 O O . ALA A 1 401 ? -9.970 37.109 13.010 1.00 28.78 401 ALA A O 1
ATOM 2955 N N . SER A 1 402 ? -11.264 35.972 11.522 1.00 29.66 402 SER A N 1
ATOM 2956 C CA . SER A 1 402 ? -10.273 35.093 10.887 1.00 29.66 402 SER A CA 1
ATOM 2957 C C . SER A 1 402 ? -9.853 33.855 11.693 1.00 29.66 402 SER A C 1
ATOM 2959 O O . SER A 1 402 ? -8.970 33.902 12.538 1.00 29.66 402 SER A O 1
ATOM 2961 N N . ALA A 1 403 ? -10.467 32.719 11.356 1.00 30.38 403 ALA A N 1
ATOM 2962 C CA . ALA A 1 403 ? -9.888 31.390 11.535 1.00 30.38 403 ALA A CA 1
ATOM 2963 C C . ALA A 1 403 ? -9.857 30.721 10.152 1.00 30.38 403 ALA A C 1
ATOM 2965 O O . ALA A 1 403 ? -10.796 30.046 9.742 1.00 30.38 403 ALA A O 1
ATOM 2966 N N . MET A 1 404 ? -8.802 31.016 9.402 1.00 33.56 404 MET A N 1
ATOM 2967 C CA . MET A 1 404 ? -8.273 30.187 8.325 1.00 33.56 404 MET A CA 1
ATOM 2968 C C . MET A 1 404 ? -6.754 30.333 8.402 1.00 33.56 404 MET A C 1
ATOM 2970 O O . MET A 1 404 ? -6.264 31.450 8.556 1.00 33.56 404 MET A O 1
ATOM 2974 N N . VAL A 1 405 ? -6.065 29.199 8.274 1.00 35.53 405 VAL A N 1
ATOM 2975 C CA . VAL A 1 405 ? -4.612 28.992 8.384 1.00 35.53 405 VAL A CA 1
ATOM 2976 C C . VAL A 1 405 ? -4.094 28.950 9.827 1.00 35.53 405 VAL A C 1
ATOM 2978 O O . VAL A 1 405 ? -4.007 29.961 10.516 1.00 35.53 405 VAL A O 1
ATOM 2981 N N . GLY A 1 406 ? -3.742 27.742 10.271 1.00 30.00 406 GLY A N 1
ATOM 2982 C CA . GLY A 1 406 ? -3.078 27.496 11.550 1.00 30.00 406 GLY A CA 1
ATOM 2983 C C . GLY A 1 406 ? -3.327 26.086 12.075 1.00 30.00 406 GLY A C 1
ATOM 2984 O O . GLY A 1 406 ? -3.981 25.932 13.100 1.00 30.00 406 GLY A O 1
ATOM 2985 N N . ALA A 1 407 ? -2.838 25.064 11.371 1.00 29.52 407 ALA A N 1
ATOM 2986 C CA . ALA A 1 407 ? -2.778 23.696 11.885 1.00 29.52 407 ALA A CA 1
ATOM 2987 C C . ALA A 1 407 ? -1.350 23.154 11.738 1.00 29.52 407 ALA A C 1
ATOM 2989 O O . ALA A 1 407 ? -1.112 22.196 11.022 1.00 29.52 407 ALA A O 1
ATOM 2990 N N . VAL A 1 408 ? -0.400 23.815 12.401 1.00 33.16 408 VAL A N 1
ATOM 2991 C CA . VAL A 1 408 ? 0.870 23.217 12.830 1.00 33.16 408 VAL A CA 1
ATOM 2992 C C . VAL A 1 408 ? 1.190 23.857 14.174 1.00 33.16 408 VAL A C 1
ATOM 2994 O O . VAL A 1 408 ? 1.588 25.018 14.205 1.00 33.16 408 VAL A O 1
ATOM 2997 N N . ALA A 1 409 ? 0.903 23.144 15.266 1.00 28.61 409 ALA A N 1
ATOM 2998 C CA . ALA A 1 409 ? 1.571 23.257 16.567 1.00 28.61 409 ALA A CA 1
ATOM 2999 C C . ALA A 1 409 ? 0.771 22.523 17.659 1.00 28.61 409 ALA A C 1
ATOM 3001 O O . ALA A 1 409 ? -0.332 22.938 18.008 1.00 28.61 409 ALA A O 1
ATOM 3002 N N . LEU A 1 410 ? 1.432 21.519 18.246 1.00 28.83 410 LEU A N 1
ATOM 3003 C CA . LEU A 1 410 ? 1.159 20.838 19.516 1.00 28.83 410 LEU A CA 1
ATOM 3004 C C . LEU A 1 410 ? -0.090 19.946 19.607 1.00 28.83 410 LEU A C 1
ATOM 3006 O O . LEU A 1 410 ? -1.213 20.433 19.655 1.00 28.83 410 LEU A O 1
ATOM 3010 N N . MET A 1 411 ? 0.139 18.655 19.872 1.00 27.92 411 MET A N 1
ATOM 3011 C CA . MET A 1 411 ? -0.040 18.112 21.227 1.00 27.92 411 MET A CA 1
ATOM 3012 C C . MET A 1 411 ? 0.619 16.733 21.362 1.00 27.92 411 MET A C 1
ATOM 3014 O O . MET A 1 411 ? 0.280 15.792 20.656 1.00 27.92 411 MET A O 1
ATOM 3018 N N . THR A 1 412 ? 1.555 16.648 22.305 1.00 31.67 412 THR A N 1
ATOM 3019 C CA . THR A 1 412 ? 2.078 15.423 22.904 1.00 31.67 412 THR A CA 1
ATOM 3020 C C . THR A 1 412 ? 1.304 15.097 24.190 1.00 31.67 412 THR A C 1
ATOM 3022 O O . THR A 1 412 ? 0.890 16.002 24.914 1.00 31.67 412 THR A O 1
ATOM 3025 N N . LEU A 1 413 ? 1.224 13.791 24.471 1.00 29.98 413 LEU A N 1
ATOM 3026 C CA . LEU A 1 413 ? 0.963 13.103 25.746 1.00 29.98 413 LEU A CA 1
ATOM 3027 C C . LEU A 1 413 ? -0.480 12.886 26.262 1.00 29.98 413 LEU A C 1
ATOM 3029 O O . LEU A 1 413 ? -1.191 13.807 26.657 1.00 29.98 413 LEU A O 1
ATOM 3033 N N . ALA A 1 414 ? -0.728 11.579 26.448 1.00 28.56 414 ALA A N 1
ATOM 3034 C CA . ALA A 1 414 ? -1.298 10.890 27.613 1.00 28.56 414 ALA A CA 1
ATOM 3035 C C . ALA A 1 414 ? -2.772 10.449 27.578 1.00 28.56 414 ALA A C 1
ATOM 3037 O O . ALA A 1 414 ? -3.690 11.266 27.538 1.00 28.56 414 ALA A O 1
ATOM 3038 N N . GLY A 1 415 ? -2.967 9.145 27.823 1.00 24.83 415 GLY A N 1
ATOM 3039 C CA . GLY A 1 415 ? -3.949 8.707 28.818 1.00 24.83 415 GLY A CA 1
ATOM 3040 C C . GLY A 1 415 ? -4.714 7.419 28.519 1.00 24.83 415 GLY A C 1
ATOM 3041 O O . GLY A 1 415 ? -5.823 7.481 28.008 1.00 24.83 415 GLY A O 1
ATOM 3042 N N . CYS A 1 416 ? -4.117 6.298 28.926 1.00 23.00 416 CYS A N 1
ATOM 3043 C CA . CYS A 1 416 ? -4.681 5.038 29.431 1.00 23.00 416 CYS A CA 1
ATOM 3044 C C . CYS A 1 416 ? -6.213 4.845 29.452 1.00 23.00 416 CYS A C 1
ATOM 3046 O O . CYS A 1 416 ? -6.924 5.619 30.093 1.00 23.00 416 CYS A O 1
ATOM 3048 N N . THR A 1 417 ? -6.679 3.675 28.992 1.00 26.14 417 THR A N 1
ATOM 3049 C CA . THR A 1 417 ? -7.835 2.986 29.598 1.00 26.14 417 THR A CA 1
ATOM 3050 C C . THR A 1 417 ? -7.604 1.475 29.659 1.00 26.14 417 THR A C 1
ATOM 3052 O O . THR A 1 417 ? -7.130 0.878 28.702 1.00 26.14 417 THR A O 1
ATOM 3055 N N . THR A 1 418 ? -7.954 0.901 30.802 1.00 27.06 418 THR A N 1
ATOM 3056 C CA . THR A 1 418 ? -7.816 -0.488 31.268 1.00 27.06 418 THR A CA 1
ATOM 3057 C C . THR A 1 418 ? -8.927 -1.433 30.768 1.00 27.06 418 THR A C 1
ATOM 3059 O O . THR A 1 418 ? -10.078 -1.006 30.821 1.00 27.06 418 THR A O 1
ATOM 3062 N N . ASP A 1 419 ? -8.552 -2.667 30.372 1.00 26.44 419 ASP A N 1
ATOM 3063 C CA . ASP A 1 419 ? -9.113 -4.040 30.610 1.00 26.44 419 ASP A CA 1
ATOM 3064 C C . ASP A 1 419 ? -10.648 -4.296 30.770 1.00 26.44 419 ASP A C 1
ATOM 3066 O O . ASP A 1 419 ? -11.359 -3.383 31.191 1.00 26.44 419 ASP A O 1
ATOM 3070 N N . PRO A 1 420 ? -11.206 -5.533 30.582 1.00 35.44 420 PRO A N 1
ATOM 3071 C CA . PRO A 1 420 ? -10.537 -6.845 30.619 1.00 35.44 420 PRO A CA 1
ATOM 3072 C C . PRO A 1 420 ? -10.927 -7.924 29.573 1.00 35.44 420 PRO A C 1
ATOM 3074 O O . PRO A 1 420 ? -11.978 -7.902 28.933 1.00 35.44 420 PRO A O 1
ATOM 3077 N N . SER A 1 421 ? -10.020 -8.900 29.507 1.00 25.23 421 SER A N 1
ATOM 3078 C CA . SER A 1 421 ? -10.099 -10.317 29.117 1.00 25.23 421 SER A CA 1
ATOM 3079 C C . SER A 1 421 ? -11.465 -11.022 28.983 1.00 25.23 421 SER A C 1
ATOM 3081 O O . SER A 1 421 ? -12.340 -10.945 29.847 1.00 25.23 421 SER A O 1
ATOM 3083 N N . VAL A 1 422 ? -11.557 -11.880 27.956 1.00 24.34 422 VAL A N 1
ATOM 3084 C CA . VAL A 1 422 ? -12.383 -13.099 27.962 1.00 24.34 422 VAL A CA 1
ATOM 3085 C C . VAL A 1 422 ? -11.548 -14.253 27.404 1.00 24.34 422 VAL A C 1
ATOM 3087 O O . VAL A 1 422 ? -11.150 -14.241 26.245 1.00 24.34 422 VAL A O 1
ATOM 3090 N N . THR A 1 423 ? -11.283 -15.235 28.260 1.00 23.08 423 THR A N 1
ATOM 3091 C CA . THR A 1 423 ? -10.656 -16.523 27.952 1.00 23.08 423 THR A CA 1
ATOM 3092 C C . THR A 1 423 ? -11.695 -17.552 27.493 1.00 23.08 423 THR A C 1
ATOM 3094 O O . THR A 1 423 ? -12.635 -17.846 28.228 1.00 23.08 423 THR A O 1
ATOM 3097 N N . ASP A 1 424 ? -11.439 -18.088 26.304 1.00 24.88 424 ASP A N 1
ATOM 3098 C CA . ASP A 1 424 ? -11.281 -19.509 25.961 1.00 24.88 424 ASP A CA 1
ATOM 3099 C C . ASP A 1 424 ? -12.467 -20.494 25.790 1.00 24.88 424 ASP A C 1
ATOM 3101 O O . ASP A 1 424 ? -13.371 -20.624 26.615 1.00 24.88 424 ASP A O 1
ATOM 3105 N N . SER A 1 425 ? -12.283 -21.314 24.743 1.00 24.00 425 SER A N 1
ATOM 3106 C CA . SER A 1 425 ? -12.766 -22.681 24.468 1.00 24.00 425 SER A CA 1
ATOM 3107 C C . SER A 1 425 ? -14.226 -22.963 24.048 1.00 24.00 425 SER A C 1
ATOM 3109 O O . SER A 1 425 ? -15.176 -22.878 24.825 1.00 24.00 425 SER A O 1
ATOM 3111 N N . SER A 1 426 ? -14.402 -23.451 22.809 1.00 23.50 426 SER A N 1
ATOM 3112 C CA . SER A 1 426 ? -15.040 -24.760 22.530 1.00 23.50 426 SER A CA 1
ATOM 3113 C C . SER A 1 426 ? -14.953 -25.155 21.043 1.00 23.50 426 SER A C 1
ATOM 3115 O O . SER A 1 426 ? -15.188 -24.347 20.149 1.00 23.50 426 SER A O 1
ATOM 3117 N N . GLU A 1 427 ? -14.589 -26.418 20.821 1.00 22.95 427 GLU A N 1
ATOM 3118 C CA . GLU A 1 427 ? -14.321 -27.092 19.545 1.00 22.95 427 GLU A CA 1
ATOM 3119 C C . GLU A 1 427 ? -15.567 -27.387 18.677 1.00 22.95 427 GLU A C 1
ATOM 3121 O O . GLU A 1 427 ? -16.626 -27.741 19.200 1.00 22.95 427 GLU A O 1
ATOM 3126 N N . ALA A 1 428 ? -15.313 -27.407 17.353 1.00 27.14 428 ALA A N 1
ATOM 3127 C CA . ALA A 1 428 ? -15.910 -28.222 16.271 1.00 27.14 428 ALA A CA 1
ATOM 3128 C C . ALA A 1 428 ? -17.348 -27.898 15.768 1.00 27.14 428 ALA A C 1
ATOM 3130 O O . ALA A 1 428 ? -18.192 -27.485 16.563 1.00 27.14 428 ALA A O 1
ATOM 3131 N N . PRO A 1 429 ? -17.690 -28.125 14.466 1.00 28.20 429 PRO A N 1
ATOM 3132 C CA . PRO A 1 429 ? -17.113 -29.144 13.572 1.00 28.20 429 PRO A CA 1
ATOM 3133 C C . PRO A 1 429 ? -16.751 -28.723 12.129 1.00 28.20 429 PRO A C 1
ATOM 3135 O O . PRO A 1 429 ? -17.191 -27.703 11.605 1.00 28.20 429 PRO A O 1
ATOM 3138 N N . GLU A 1 430 ? -15.967 -29.604 11.501 1.00 30.77 430 GLU A N 1
ATOM 3139 C CA . GLU A 1 430 ? -15.594 -29.670 10.083 1.00 30.77 430 GLU A CA 1
ATOM 3140 C C . GLU A 1 430 ? -16.782 -29.493 9.118 1.00 30.77 430 GLU A C 1
ATOM 3142 O O . GLU A 1 430 ? -17.795 -30.192 9.230 1.00 30.77 430 GLU A O 1
ATOM 3147 N N . SER A 1 431 ? -16.614 -28.655 8.088 1.00 23.81 431 SER A N 1
ATOM 3148 C CA . SER A 1 431 ? -17.315 -28.838 6.813 1.00 23.81 431 SER A CA 1
ATOM 3149 C C . SER A 1 431 ? -16.608 -28.147 5.640 1.00 23.81 431 SER A C 1
ATOM 3151 O O . SER A 1 431 ? -16.509 -26.924 5.612 1.00 23.81 431 SER A O 1
ATOM 3153 N N . SER A 1 432 ? -16.244 -28.991 4.666 1.00 23.61 432 SER A N 1
ATOM 3154 C CA . SER A 1 432 ? -15.967 -28.766 3.236 1.00 23.61 432 SER A CA 1
ATOM 3155 C C . SER A 1 432 ? -14.795 -27.864 2.835 1.00 23.61 432 SER A C 1
ATOM 3157 O O . SER A 1 432 ? -14.911 -26.645 2.841 1.00 23.61 432 SER A O 1
ATOM 3159 N N . GLU A 1 433 ? -13.730 -28.528 2.376 1.00 28.66 433 GLU A N 1
ATOM 3160 C CA . GLU A 1 433 ? -12.600 -28.013 1.595 1.00 28.66 433 GLU A CA 1
ATOM 3161 C C . GLU A 1 433 ? -13.059 -27.086 0.450 1.00 28.66 433 GLU A C 1
ATOM 3163 O O . GLU A 1 433 ? -13.571 -27.532 -0.579 1.00 28.66 433 GLU A O 1
ATOM 3168 N N . GLU A 1 434 ? -12.844 -25.785 0.630 1.00 25.25 434 GLU A N 1
ATOM 3169 C CA . GLU A 1 434 ? -12.653 -24.818 -0.450 1.00 25.25 434 GLU A CA 1
ATOM 3170 C C . GLU A 1 434 ? -11.138 -24.625 -0.587 1.00 25.25 434 GLU A C 1
ATOM 3172 O O . GLU A 1 434 ? -10.456 -24.415 0.414 1.00 25.25 434 GLU A O 1
ATOM 3177 N N . ALA A 1 435 ? -10.597 -24.785 -1.798 1.00 27.66 435 ALA A N 1
ATOM 3178 C CA . ALA A 1 435 ? -9.157 -24.830 -2.044 1.00 27.66 435 ALA A CA 1
ATOM 3179 C C . ALA A 1 435 ? -8.448 -23.568 -1.519 1.00 27.66 435 ALA A C 1
ATOM 3181 O O . ALA A 1 435 ? -8.535 -22.495 -2.120 1.00 27.66 435 ALA A O 1
ATOM 3182 N N . SER A 1 436 ? -7.740 -23.719 -0.399 1.00 27.61 436 SER A N 1
ATOM 3183 C CA . SER A 1 436 ? -6.734 -22.781 0.083 1.00 27.61 436 SER A CA 1
ATOM 3184 C C . SER A 1 436 ? -5.683 -22.590 -1.005 1.00 27.61 436 SER A C 1
ATOM 3186 O O . SER A 1 436 ? -5.222 -23.573 -1.586 1.00 27.61 436 SER A O 1
ATOM 3188 N N . VAL A 1 437 ? -5.290 -21.347 -1.290 1.00 43.78 437 VAL A N 1
ATOM 3189 C CA . VAL A 1 437 ? -4.053 -21.104 -2.042 1.00 43.78 437 VAL A CA 1
ATOM 3190 C C . VAL A 1 437 ? -2.928 -21.658 -1.177 1.00 43.78 437 VAL A C 1
ATOM 3192 O O . VAL A 1 437 ? -2.597 -21.089 -0.140 1.00 43.78 437 VAL A O 1
ATOM 3195 N N . GLU A 1 438 ? -2.427 -22.828 -1.546 1.00 58.47 438 GLU A N 1
ATOM 3196 C CA . GLU A 1 438 ? -1.307 -23.463 -0.872 1.00 58.47 438 GLU A CA 1
ATOM 3197 C C . GLU A 1 438 ? -0.057 -22.663 -1.252 1.00 58.47 438 GLU A C 1
ATOM 3199 O O . GLU A 1 438 ? 0.465 -22.779 -2.357 1.00 58.47 438 GLU A O 1
ATOM 3204 N N . TRP A 1 439 ? 0.371 -21.762 -0.365 1.00 70.38 439 TRP A N 1
ATOM 3205 C CA . TRP A 1 439 ? 1.578 -20.950 -0.562 1.00 70.38 439 TRP A CA 1
ATOM 3206 C C . TRP A 1 439 ? 2.861 -21.784 -0.511 1.00 70.38 439 TRP A C 1
ATOM 3208 O O . TRP A 1 439 ? 3.922 -21.316 -0.923 1.00 70.38 439 TRP A O 1
ATOM 3218 N N . PHE A 1 440 ? 2.763 -23.017 -0.012 1.00 85.56 440 PHE A N 1
ATOM 3219 C CA . PHE A 1 440 ? 3.870 -23.944 0.099 1.00 85.56 440 PHE A CA 1
ATOM 3220 C C . PHE A 1 440 ? 3.932 -24.872 -1.125 1.00 85.56 440 PHE A C 1
ATOM 3222 O O . PHE A 1 440 ? 3.160 -25.817 -1.251 1.00 85.56 440 PHE A O 1
ATOM 3229 N N . ASP A 1 441 ? 4.890 -24.621 -2.016 1.00 89.00 441 ASP A N 1
ATOM 3230 C CA . ASP A 1 441 ? 5.234 -25.514 -3.124 1.00 89.00 441 ASP A CA 1
ATOM 3231 C C . ASP A 1 441 ? 6.491 -26.310 -2.750 1.00 89.00 441 ASP A C 1
ATOM 3233 O O . ASP A 1 441 ? 7.599 -25.772 -2.700 1.00 89.00 441 ASP A O 1
ATOM 3237 N N . GLN A 1 442 ? 6.321 -27.610 -2.497 1.00 91.69 442 GLN A N 1
ATOM 3238 C CA . GLN A 1 442 ? 7.414 -28.494 -2.087 1.00 91.69 442 GLN A CA 1
ATOM 3239 C C . GLN A 1 442 ? 8.514 -28.616 -3.157 1.00 91.69 442 GLN A C 1
ATOM 3241 O O . GLN A 1 442 ? 9.689 -28.705 -2.809 1.00 91.69 442 GLN A O 1
ATOM 3246 N N . ALA A 1 443 ? 8.170 -28.596 -4.449 1.00 93.00 443 ALA A N 1
ATOM 3247 C CA . ALA A 1 443 ? 9.160 -28.711 -5.518 1.00 93.00 443 ALA A CA 1
ATOM 3248 C C . ALA A 1 443 ? 9.997 -27.430 -5.640 1.00 93.00 443 ALA A C 1
ATOM 3250 O O . ALA A 1 443 ? 11.216 -27.504 -5.815 1.00 93.00 443 ALA A O 1
ATOM 3251 N N . LEU A 1 444 ? 9.361 -26.262 -5.510 1.00 91.50 444 LEU A N 1
ATOM 3252 C CA . LEU A 1 444 ? 10.061 -24.979 -5.496 1.00 91.50 444 LEU A CA 1
ATOM 3253 C C . LEU A 1 444 ? 10.911 -24.814 -4.226 1.00 91.50 444 LEU A C 1
ATOM 3255 O O . LEU A 1 444 ? 12.043 -24.342 -4.322 1.00 91.50 444 LEU A O 1
ATOM 3259 N N . PHE A 1 445 ? 10.411 -25.252 -3.066 1.00 94.88 445 PHE A N 1
ATOM 3260 C CA . PHE A 1 445 ? 11.175 -25.309 -1.816 1.00 94.88 445 PHE A CA 1
ATOM 3261 C C . PHE A 1 445 ? 12.452 -26.146 -1.982 1.00 94.88 445 PHE A C 1
ATOM 3263 O O . PHE A 1 445 ? 13.545 -25.671 -1.674 1.00 94.88 445 PHE A O 1
ATOM 3270 N N . ASP A 1 446 ? 12.340 -27.360 -2.532 1.00 95.75 446 ASP A N 1
ATOM 3271 C CA . ASP A 1 446 ? 13.488 -28.252 -2.737 1.00 95.75 446 ASP A CA 1
ATOM 3272 C C . ASP A 1 446 ? 14.486 -27.686 -3.761 1.00 95.75 446 ASP A C 1
ATOM 3274 O O . ASP A 1 446 ? 15.700 -27.778 -3.550 1.00 95.75 446 ASP A O 1
ATOM 3278 N N . LYS A 1 447 ? 13.992 -27.062 -4.845 1.00 94.94 447 LYS A N 1
ATOM 3279 C CA . LYS A 1 447 ? 14.826 -26.372 -5.847 1.00 94.94 447 LYS A CA 1
ATOM 3280 C C . LYS A 1 447 ? 15.646 -25.259 -5.192 1.00 94.94 447 LYS A C 1
ATOM 3282 O O . LYS A 1 447 ? 16.874 -25.283 -5.272 1.00 94.94 447 LYS A O 1
ATOM 3287 N N . GLN A 1 448 ? 14.982 -24.330 -4.506 1.00 95.69 448 GLN A N 1
ATOM 3288 C CA . GLN A 1 448 ? 15.641 -23.183 -3.878 1.00 95.69 448 GLN A CA 1
ATOM 3289 C C . GLN A 1 448 ? 16.602 -23.612 -2.762 1.00 95.69 448 GLN A C 1
ATOM 3291 O O . GLN A 1 448 ? 17.686 -23.045 -2.627 1.00 95.69 448 GLN A O 1
ATOM 3296 N N . ASN A 1 449 ? 16.260 -24.650 -1.992 1.00 96.06 449 ASN A N 1
ATOM 3297 C CA . ASN A 1 449 ? 17.160 -25.186 -0.975 1.00 96.06 449 ASN A CA 1
ATOM 3298 C C . ASN A 1 449 ? 18.451 -25.756 -1.587 1.00 96.06 449 ASN A C 1
ATOM 3300 O O . ASN A 1 449 ? 19.544 -25.509 -1.082 1.00 96.06 449 ASN A O 1
ATOM 3304 N N . ALA A 1 450 ? 18.346 -26.488 -2.700 1.00 95.75 450 ALA A N 1
ATOM 3305 C CA . ALA A 1 450 ? 19.518 -27.003 -3.402 1.00 95.75 450 ALA A CA 1
ATOM 3306 C C . ALA A 1 450 ? 20.393 -25.865 -3.960 1.00 95.75 450 ALA A C 1
ATOM 3308 O O . ALA A 1 450 ? 21.621 -25.910 -3.839 1.00 95.75 450 ALA A O 1
ATOM 3309 N N . GLU A 1 451 ? 19.766 -24.826 -4.520 1.00 95.44 451 GLU A N 1
ATOM 3310 C CA . GLU A 1 451 ? 20.435 -23.665 -5.120 1.00 95.44 451 GLU A CA 1
ATOM 3311 C C . GLU A 1 451 ? 21.282 -22.860 -4.125 1.00 95.44 451 GLU A C 1
ATOM 3313 O O . GLU A 1 451 ? 22.336 -22.362 -4.521 1.00 95.44 451 GLU A O 1
ATOM 3318 N N . ARG A 1 452 ? 20.917 -22.814 -2.832 1.00 94.25 452 ARG A N 1
ATOM 3319 C CA . ARG A 1 452 ? 21.712 -22.153 -1.767 1.00 94.25 452 ARG A CA 1
ATOM 3320 C C . ARG A 1 452 ? 23.155 -22.653 -1.684 1.00 94.25 452 ARG A C 1
ATOM 3322 O O . ARG A 1 452 ? 24.045 -21.924 -1.256 1.00 94.25 452 ARG A O 1
ATOM 3329 N N . THR A 1 453 ? 23.391 -23.904 -2.078 1.00 92.56 453 THR A N 1
ATOM 3330 C CA . THR A 1 453 ? 24.709 -24.556 -1.992 1.00 92.56 453 THR A CA 1
ATOM 3331 C C . THR A 1 453 ? 25.492 -24.540 -3.306 1.00 92.56 453 THR A C 1
ATOM 3333 O O . THR A 1 453 ? 26.634 -25.005 -3.355 1.00 92.56 453 THR A O 1
ATOM 3336 N N . VAL A 1 454 ? 24.901 -24.014 -4.383 1.00 94.38 454 VAL A N 1
ATOM 3337 C CA . VAL A 1 454 ? 25.542 -23.946 -5.697 1.00 94.38 454 VAL A CA 1
ATOM 3338 C C . VAL A 1 454 ? 26.496 -22.757 -5.741 1.00 94.38 454 VAL A C 1
ATOM 3340 O O . VAL A 1 454 ? 26.139 -21.640 -5.379 1.00 94.38 454 VAL A O 1
ATOM 3343 N N . VAL A 1 455 ? 27.722 -22.986 -6.217 1.00 93.12 455 VAL A N 1
ATOM 3344 C CA . VAL A 1 455 ? 28.686 -21.905 -6.457 1.00 93.12 455 VAL A CA 1
ATOM 3345 C C . VAL A 1 455 ? 28.244 -21.127 -7.701 1.00 93.12 455 VAL A C 1
ATOM 3347 O O . VAL A 1 455 ? 28.179 -21.734 -8.772 1.00 93.12 455 VAL A O 1
ATOM 3350 N N . PRO A 1 456 ? 27.964 -19.815 -7.603 1.00 93.94 456 PRO A N 1
ATOM 3351 C CA . PRO A 1 456 ? 27.514 -19.035 -8.749 1.00 93.94 456 PRO A CA 1
ATOM 3352 C C . PRO A 1 456 ? 28.576 -18.945 -9.851 1.00 93.94 456 PRO A C 1
ATOM 3354 O O . PRO A 1 456 ? 29.765 -18.759 -9.585 1.00 93.94 456 PRO A O 1
ATOM 3357 N N . GLU A 1 457 ? 28.141 -19.022 -11.105 1.00 94.75 457 GLU A N 1
ATOM 3358 C CA . GLU A 1 457 ? 28.989 -18.845 -12.280 1.00 94.75 457 GLU A CA 1
ATOM 3359 C C . GLU A 1 457 ? 29.062 -17.366 -12.666 1.00 94.75 457 GLU A C 1
ATOM 3361 O O . GLU A 1 457 ? 28.036 -16.705 -12.782 1.00 94.75 457 GLU A O 1
ATOM 3366 N N . GLY A 1 458 ? 30.263 -16.833 -12.905 1.00 93.38 458 GLY A N 1
ATOM 3367 C CA . GLY A 1 458 ? 30.455 -15.453 -13.356 1.00 93.38 458 GLY A CA 1
ATOM 3368 C C . GLY A 1 458 ? 31.707 -14.793 -12.771 1.00 93.38 458 GLY A C 1
ATOM 3369 O O . GLY A 1 458 ? 32.501 -15.449 -12.096 1.00 93.38 458 GLY A O 1
ATOM 3370 N N . PRO A 1 459 ? 31.930 -13.499 -13.053 1.00 93.88 459 PRO A N 1
ATOM 3371 C CA . PRO A 1 459 ? 33.073 -12.763 -12.523 1.00 93.88 459 PRO A CA 1
ATOM 3372 C C . PRO A 1 459 ? 33.024 -12.633 -10.991 1.00 93.88 459 PRO A C 1
ATOM 3374 O O . PRO A 1 459 ? 31.987 -12.324 -10.402 1.00 93.88 459 PRO A O 1
ATOM 3377 N N . GLU A 1 460 ? 34.169 -12.846 -10.339 1.00 90.12 460 GLU A N 1
ATOM 3378 C CA . GLU A 1 460 ? 34.334 -12.630 -8.897 1.00 90.12 460 GLU A CA 1
ATOM 3379 C C . GLU A 1 460 ? 34.173 -11.139 -8.554 1.00 90.12 460 GLU A C 1
ATOM 3381 O O . GLU A 1 460 ? 34.617 -10.265 -9.303 1.00 90.12 460 GLU A O 1
ATOM 3386 N N . GLY A 1 461 ? 33.511 -10.841 -7.432 1.00 89.25 461 GLY A N 1
ATOM 3387 C CA . GLY A 1 461 ? 33.240 -9.467 -6.994 1.00 89.25 461 GLY A CA 1
ATOM 3388 C C . GLY A 1 461 ? 32.158 -8.733 -7.795 1.00 89.25 461 GLY A C 1
ATOM 3389 O O . GLY A 1 461 ? 31.949 -7.547 -7.567 1.00 89.25 461 GLY A O 1
ATOM 3390 N N . GLN A 1 462 ? 31.468 -9.411 -8.719 1.00 94.75 462 GLN A N 1
ATOM 3391 C CA . GLN A 1 462 ? 30.379 -8.837 -9.520 1.00 94.75 462 GLN A CA 1
ATOM 3392 C C . GLN A 1 462 ? 29.128 -9.728 -9.453 1.00 94.75 462 GLN A C 1
ATOM 3394 O O . GLN A 1 462 ? 28.729 -10.319 -10.460 1.00 94.75 462 GLN A O 1
ATOM 3399 N N . PRO A 1 463 ? 28.498 -9.858 -8.272 1.00 95.00 463 PRO A N 1
ATOM 3400 C CA . PRO A 1 463 ? 27.389 -10.790 -8.062 1.00 95.00 463 PRO A CA 1
ATOM 3401 C C . PRO A 1 463 ? 26.159 -10.493 -8.938 1.00 95.00 463 PRO A C 1
ATOM 3403 O O . PRO A 1 463 ? 25.423 -11.407 -9.286 1.00 95.00 463 PRO A O 1
ATOM 3406 N N . TRP A 1 464 ? 25.980 -9.251 -9.398 1.00 95.94 464 TRP A N 1
ATOM 3407 C CA . TRP A 1 464 ? 24.940 -8.852 -10.361 1.00 95.94 464 TRP A CA 1
ATOM 3408 C C . TRP A 1 464 ? 25.143 -9.393 -11.790 1.00 95.94 464 TRP A C 1
ATOM 3410 O O . TRP A 1 464 ? 24.255 -9.239 -12.628 1.00 95.94 464 TRP A O 1
ATOM 3420 N N . LEU A 1 465 ? 26.304 -9.982 -12.098 1.00 95.69 465 LEU A N 1
ATOM 3421 C CA . LEU A 1 465 ? 26.581 -10.702 -13.349 1.00 95.69 465 LEU A CA 1
ATOM 3422 C C . LEU A 1 465 ? 26.688 -12.216 -13.155 1.00 95.69 465 LEU A C 1
ATOM 3424 O O . LEU A 1 465 ? 26.869 -12.936 -14.138 1.00 95.69 465 LEU A O 1
ATOM 3428 N N . GLN A 1 466 ? 26.631 -12.688 -11.911 1.00 96.44 466 GLN A N 1
ATOM 3429 C CA . GLN A 1 466 ? 26.697 -14.110 -11.619 1.00 96.44 466 GLN A CA 1
ATOM 3430 C C . GLN A 1 466 ? 25.347 -14.777 -11.875 1.00 96.44 466 GLN A C 1
ATOM 3432 O O . GLN A 1 466 ? 24.321 -14.106 -11.967 1.00 96.44 466 GLN A O 1
ATOM 3437 N N . THR A 1 467 ? 25.347 -16.097 -12.011 1.00 95.44 467 THR A N 1
ATOM 3438 C CA . THR A 1 467 ? 24.130 -16.882 -12.206 1.00 95.44 467 THR A CA 1
ATOM 3439 C C . THR A 1 467 ? 24.259 -18.269 -11.587 1.00 95.44 467 THR A C 1
ATOM 3441 O O . THR A 1 467 ? 25.353 -18.826 -11.508 1.00 95.44 467 THR A O 1
ATOM 3444 N N . ILE A 1 468 ? 23.137 -18.846 -11.174 1.00 94.31 468 ILE A N 1
ATOM 3445 C CA . ILE A 1 468 ? 23.029 -20.216 -10.668 1.00 94.31 468 ILE A CA 1
ATOM 3446 C C . ILE A 1 468 ? 22.236 -21.038 -11.691 1.00 94.31 468 ILE A C 1
ATOM 3448 O O . ILE A 1 468 ? 21.198 -20.586 -12.160 1.00 94.31 468 ILE A O 1
ATOM 3452 N N . ASN A 1 469 ? 22.737 -22.223 -12.060 1.00 87.88 469 ASN A N 1
ATOM 3453 C CA . ASN A 1 469 ? 22.052 -23.190 -12.935 1.00 87.88 469 ASN A CA 1
ATOM 3454 C C . ASN A 1 469 ? 21.498 -22.611 -14.261 1.00 87.88 469 ASN A C 1
ATOM 3456 O O . ASN A 1 469 ? 20.409 -22.983 -14.693 1.00 87.88 469 ASN A O 1
ATOM 3460 N N . ALA A 1 470 ? 22.234 -21.708 -14.918 1.00 88.00 470 ALA A N 1
ATOM 3461 C CA . ALA A 1 470 ? 21.720 -20.975 -16.075 1.00 88.00 470 ALA A CA 1
ATOM 3462 C C . ALA A 1 470 ? 21.471 -21.850 -17.312 1.00 88.00 470 ALA A C 1
ATOM 3464 O O . ALA A 1 470 ? 22.394 -22.435 -17.885 1.00 88.00 470 ALA A O 1
ATOM 3465 N N . GLU A 1 471 ? 20.236 -21.816 -17.808 1.00 93.94 471 GLU A N 1
ATOM 3466 C CA . GLU A 1 471 ? 19.910 -22.169 -19.189 1.00 93.94 471 GLU A CA 1
ATOM 3467 C C . GLU A 1 471 ? 19.944 -20.904 -20.051 1.00 93.94 471 GLU A C 1
ATOM 3469 O O . GLU A 1 471 ? 19.279 -19.923 -19.737 1.00 93.94 471 GLU A O 1
ATOM 3474 N N . LEU A 1 472 ? 20.739 -20.897 -21.123 1.00 95.94 472 LEU A N 1
ATOM 3475 C CA . LEU A 1 472 ? 20.949 -19.710 -21.955 1.00 95.94 472 LEU A CA 1
ATOM 3476 C C . LEU A 1 472 ? 19.956 -19.633 -23.123 1.00 95.94 472 LEU A C 1
ATOM 3478 O O . LEU A 1 472 ? 19.722 -20.627 -23.811 1.00 95.94 472 LEU A O 1
ATOM 3482 N N . VAL A 1 473 ? 19.455 -18.428 -23.408 1.00 95.44 473 VAL A N 1
ATOM 3483 C CA . VAL A 1 473 ? 18.633 -18.122 -24.586 1.00 95.44 473 VAL A CA 1
ATOM 3484 C C . VAL A 1 473 ? 19.411 -17.318 -25.627 1.00 95.44 473 VAL A C 1
ATOM 3486 O O . VAL A 1 473 ? 20.195 -16.422 -25.302 1.00 95.44 473 VAL A O 1
ATOM 3489 N N . ASP A 1 474 ? 19.179 -17.631 -26.904 1.00 95.88 474 ASP A N 1
ATOM 3490 C CA . ASP A 1 474 ? 19.725 -16.871 -28.029 1.00 95.88 474 ASP A CA 1
ATOM 3491 C C . ASP A 1 474 ? 18.995 -15.535 -28.210 1.00 95.88 474 ASP A C 1
ATOM 3493 O O . ASP A 1 474 ? 17.781 -15.474 -28.413 1.00 95.88 474 ASP A O 1
ATOM 3497 N N . THR A 1 475 ? 19.762 -14.450 -28.175 1.00 97.25 475 THR A N 1
ATOM 3498 C CA . THR A 1 475 ? 19.271 -13.075 -28.312 1.00 97.25 475 THR A CA 1
ATOM 3499 C C . THR A 1 475 ? 19.699 -12.438 -29.633 1.00 97.25 475 THR A C 1
ATOM 3501 O O . THR A 1 475 ? 19.409 -11.264 -29.860 1.00 97.25 475 THR A O 1
ATOM 3504 N N . ALA A 1 476 ? 20.340 -13.183 -30.546 1.00 97.19 476 ALA A N 1
ATOM 3505 C CA . ALA A 1 476 ? 20.883 -12.649 -31.798 1.00 97.19 476 ALA A CA 1
ATOM 3506 C C . ALA A 1 476 ? 19.845 -11.900 -32.657 1.00 97.19 476 ALA A C 1
ATOM 3508 O O . ALA A 1 476 ? 20.194 -10.967 -33.380 1.00 97.19 476 ALA A O 1
ATOM 3509 N N . GLN A 1 477 ? 18.561 -12.261 -32.553 1.00 96.25 477 GLN A N 1
ATOM 3510 C CA . GLN A 1 477 ? 17.454 -11.566 -33.222 1.00 96.25 477 GLN A CA 1
ATOM 3511 C C . GLN A 1 477 ? 17.239 -10.114 -32.750 1.00 96.25 477 GLN A C 1
ATOM 3513 O O . GLN A 1 477 ? 16.688 -9.307 -33.497 1.00 96.25 477 GLN A O 1
ATOM 3518 N N . TYR A 1 478 ? 17.688 -9.772 -31.541 1.00 96.69 478 TYR A N 1
ATOM 3519 C CA . TYR A 1 478 ? 17.596 -8.434 -30.949 1.00 96.69 478 TYR A CA 1
ATOM 3520 C C . TYR A 1 478 ? 18.884 -7.614 -31.113 1.00 96.69 478 TYR A C 1
ATOM 3522 O O . TYR A 1 478 ? 18.930 -6.445 -30.712 1.00 96.69 478 TYR A O 1
ATOM 3530 N N . ALA A 1 479 ? 19.919 -8.201 -31.727 1.00 96.62 479 ALA A N 1
ATOM 3531 C CA . ALA A 1 479 ? 21.191 -7.538 -31.958 1.00 96.62 479 ALA A CA 1
ATOM 3532 C C . ALA A 1 479 ? 20.991 -6.249 -32.763 1.00 96.62 479 ALA A C 1
ATOM 3534 O O . ALA A 1 479 ? 20.341 -6.223 -33.813 1.00 96.62 479 ALA A O 1
ATOM 3535 N N . SER A 1 480 ? 21.555 -5.151 -32.274 1.00 93.19 480 SER A N 1
ATOM 3536 C CA . SER A 1 480 ? 21.360 -3.844 -32.885 1.00 93.19 480 SER A CA 1
ATOM 3537 C C . SER A 1 480 ? 22.541 -2.911 -32.636 1.00 93.19 480 SER A C 1
ATOM 3539 O O . SER A 1 480 ? 23.335 -3.095 -31.720 1.00 93.19 480 SER A O 1
ATOM 3541 N N . THR A 1 481 ? 22.686 -1.906 -33.499 1.00 90.75 481 THR A N 1
ATOM 3542 C CA . THR A 1 481 ? 23.763 -0.914 -33.401 1.00 90.75 481 THR A CA 1
ATOM 3543 C C . THR A 1 481 ? 23.216 0.447 -33.002 1.00 90.75 481 THR A C 1
ATOM 3545 O O . THR A 1 481 ? 22.199 0.883 -33.549 1.00 90.75 481 THR A O 1
ATOM 3548 N N . GLY A 1 482 ? 23.959 1.154 -32.154 1.00 91.75 482 GLY A N 1
ATOM 3549 C CA . GLY A 1 482 ? 23.605 2.488 -31.677 1.00 91.75 482 GLY A CA 1
ATOM 3550 C C . GLY A 1 482 ? 22.707 2.463 -30.436 1.00 91.75 482 GLY A C 1
ATOM 3551 O O . GLY A 1 482 ? 22.200 1.405 -30.067 1.00 91.75 482 GLY A O 1
ATOM 3552 N N . PRO A 1 483 ? 22.521 3.628 -29.796 1.00 94.88 483 PRO A N 1
ATOM 3553 C CA . PRO A 1 483 ? 21.826 3.722 -28.521 1.00 94.88 483 PRO A CA 1
ATOM 3554 C C . PRO A 1 483 ? 20.323 3.446 -28.669 1.00 94.88 483 PRO A C 1
ATOM 3556 O O . PRO A 1 483 ? 19.705 3.878 -29.647 1.00 94.88 483 PRO A O 1
ATOM 3559 N N . LYS A 1 484 ? 19.753 2.728 -27.695 1.00 97.56 484 LYS A N 1
ATOM 3560 C CA . LYS A 1 484 ? 18.365 2.233 -27.683 1.00 97.56 484 LYS A CA 1
ATOM 3561 C C . LYS A 1 484 ? 17.518 2.833 -26.568 1.00 97.56 484 LYS A C 1
ATOM 3563 O O . LYS A 1 484 ? 18.047 3.141 -25.503 1.00 97.56 484 LYS A O 1
ATOM 3568 N N . LYS A 1 485 ? 16.207 2.966 -26.784 1.00 97.88 485 LYS A N 1
ATOM 3569 C CA . LYS A 1 485 ? 15.276 3.425 -25.744 1.00 97.88 485 LYS A CA 1
ATOM 3570 C C . LYS A 1 485 ? 14.818 2.257 -24.868 1.00 97.88 485 LYS A C 1
ATOM 3572 O O . LYS A 1 485 ? 14.245 1.292 -25.372 1.00 97.88 485 LYS A O 1
ATOM 3577 N N . ALA A 1 486 ? 15.014 2.376 -23.557 1.00 98.38 486 ALA A N 1
ATOM 3578 C CA . ALA A 1 486 ? 14.433 1.466 -22.574 1.00 98.38 486 ALA A CA 1
ATOM 3579 C C . ALA A 1 486 ? 13.126 2.040 -22.005 1.00 98.38 486 ALA A C 1
ATOM 3581 O O . ALA A 1 486 ? 13.013 3.244 -21.777 1.00 98.38 486 ALA A O 1
ATOM 3582 N N . CYS A 1 487 ? 12.148 1.178 -21.755 1.00 98.69 487 CYS A N 1
ATOM 3583 C CA . CYS A 1 487 ? 10.898 1.539 -21.092 1.00 98.69 487 CYS A CA 1
ATOM 3584 C C . CYS A 1 487 ? 10.764 0.707 -19.824 1.00 98.69 487 CYS A C 1
ATOM 3586 O O . CYS A 1 487 ? 10.685 -0.518 -19.901 1.00 98.69 487 CYS A O 1
ATOM 3588 N N . PHE A 1 488 ? 10.800 1.363 -18.666 1.00 98.56 488 PHE A N 1
ATOM 3589 C CA . PHE A 1 488 ? 10.793 0.703 -17.368 1.00 98.56 488 PHE A CA 1
ATOM 3590 C C . PHE A 1 488 ? 9.447 0.899 -16.662 1.00 98.56 488 PHE A C 1
ATOM 3592 O O . PHE A 1 488 ? 9.100 2.011 -16.263 1.00 98.56 488 PHE A O 1
ATOM 3599 N N . ALA A 1 489 ? 8.694 -0.191 -16.504 1.00 98.06 489 ALA A N 1
ATOM 3600 C CA . ALA A 1 489 ? 7.472 -0.238 -15.705 1.00 98.06 489 ALA A CA 1
ATOM 3601 C C . ALA A 1 489 ? 7.784 -0.825 -14.320 1.00 98.06 489 ALA A C 1
ATOM 3603 O O . ALA A 1 489 ? 7.979 -2.034 -14.169 1.00 98.06 489 ALA A O 1
ATOM 3604 N N . ASN A 1 490 ? 7.834 0.036 -13.310 1.00 97.06 490 ASN A N 1
ATOM 3605 C CA . ASN A 1 490 ? 8.208 -0.315 -11.945 1.00 97.06 490 ASN A CA 1
ATOM 3606 C C . ASN A 1 490 ? 6.978 -0.491 -11.043 1.00 97.06 490 ASN A C 1
ATOM 3608 O O . ASN A 1 490 ? 6.033 0.291 -11.142 1.00 97.06 490 ASN A O 1
ATOM 3612 N N . ALA A 1 491 ? 7.017 -1.460 -10.124 1.00 91.94 491 ALA A N 1
ATOM 3613 C CA . ALA A 1 491 ? 5.959 -1.660 -9.134 1.00 91.94 491 ALA A CA 1
ATOM 3614 C C . ALA A 1 491 ? 5.824 -0.457 -8.185 1.00 91.94 491 ALA A C 1
ATOM 3616 O O . ALA A 1 491 ? 4.736 0.101 -8.033 1.00 91.94 491 ALA A O 1
ATOM 3617 N N . SER A 1 492 ? 6.923 -0.051 -7.544 1.00 90.50 492 SER A N 1
ATOM 3618 C CA . SER A 1 492 ? 6.947 1.081 -6.612 1.00 90.50 492 SER A CA 1
ATOM 3619 C C . SER A 1 492 ? 8.365 1.481 -6.196 1.00 90.50 492 SER A C 1
ATOM 3621 O O . SER A 1 492 ? 9.346 0.777 -6.442 1.00 90.50 492 SER A O 1
ATOM 3623 N N . ILE A 1 493 ? 8.468 2.603 -5.492 1.00 92.06 493 ILE A N 1
ATOM 3624 C CA . ILE A 1 493 ? 9.643 3.045 -4.719 1.00 92.06 493 ILE A CA 1
ATOM 3625 C C . ILE A 1 493 ? 9.282 3.230 -3.231 1.00 92.06 493 ILE A C 1
ATOM 3627 O O . ILE A 1 493 ? 9.840 4.080 -2.531 1.00 92.06 493 ILE A O 1
ATOM 3631 N N . SER A 1 494 ? 8.299 2.459 -2.751 1.00 84.88 494 SER A N 1
ATOM 3632 C CA . SER A 1 494 ? 7.608 2.689 -1.475 1.00 84.88 494 SER A CA 1
ATOM 3633 C C . SER A 1 494 ? 8.383 2.267 -0.228 1.00 84.88 494 SER A C 1
ATOM 3635 O O . SER A 1 494 ? 8.035 2.715 0.863 1.00 84.88 494 SER A O 1
ATOM 3637 N N . ASN A 1 495 ? 9.444 1.471 -0.375 1.00 86.31 495 ASN A N 1
ATOM 3638 C CA . ASN A 1 495 ? 10.273 1.008 0.737 1.00 86.31 495 ASN A CA 1
ATOM 3639 C C . ASN A 1 495 ? 11.777 1.254 0.495 1.00 86.31 495 ASN A C 1
ATOM 3641 O O . ASN A 1 495 ? 12.196 1.493 -0.647 1.00 86.31 495 ASN A O 1
ATOM 3645 N N . PRO A 1 496 ? 12.608 1.201 1.551 1.00 89.50 496 PRO A N 1
ATOM 3646 C CA . PRO A 1 496 ? 14.035 1.481 1.452 1.00 89.50 496 PRO A CA 1
ATOM 3647 C C . PRO A 1 496 ? 14.801 0.537 0.515 1.00 89.50 496 PRO A C 1
ATOM 3649 O O . PRO A 1 496 ? 15.670 1.012 -0.216 1.00 89.50 496 PRO A O 1
ATOM 3652 N N . TRP A 1 497 ? 14.438 -0.750 0.444 1.00 92.31 497 TRP A N 1
ATOM 3653 C CA . TRP A 1 497 ? 15.063 -1.708 -0.478 1.00 92.31 497 TRP A CA 1
ATOM 3654 C C . TRP A 1 497 ? 14.889 -1.279 -1.940 1.00 92.31 497 TRP A C 1
ATOM 3656 O O . TRP A 1 497 ? 15.866 -1.165 -2.689 1.00 92.31 497 TRP A O 1
ATOM 3666 N N . ARG A 1 498 ? 13.654 -0.941 -2.337 1.00 92.69 498 ARG A N 1
ATOM 3667 C CA . ARG A 1 498 ? 13.352 -0.443 -3.689 1.00 92.69 498 ARG A CA 1
ATOM 3668 C C . ARG A 1 498 ? 14.038 0.890 -3.967 1.00 92.69 498 ARG A C 1
ATOM 3670 O O . ARG A 1 498 ? 14.483 1.118 -5.084 1.00 92.69 498 ARG A O 1
ATOM 3677 N N . GLN A 1 499 ? 14.176 1.759 -2.967 1.00 94.44 499 GLN A N 1
ATOM 3678 C CA . GLN A 1 499 ? 14.873 3.040 -3.119 1.00 94.44 499 GLN A CA 1
ATOM 3679 C C . GLN A 1 499 ? 16.379 2.868 -3.342 1.00 94.44 499 GLN A C 1
ATOM 3681 O O . GLN A 1 499 ? 16.936 3.516 -4.229 1.00 94.44 499 GLN A O 1
ATOM 3686 N N . THR A 1 500 ? 17.045 1.984 -2.593 1.00 95.38 500 THR A N 1
ATOM 3687 C CA . THR A 1 500 ? 18.460 1.664 -2.835 1.00 95.38 500 THR A CA 1
ATOM 3688 C C . THR A 1 500 ? 18.646 1.052 -4.222 1.00 95.38 500 THR A C 1
ATOM 3690 O O . THR A 1 500 ? 19.506 1.504 -4.981 1.00 95.38 500 THR A O 1
ATOM 3693 N N . GLY A 1 501 ? 17.773 0.115 -4.601 1.00 96.38 501 GLY A N 1
ATOM 3694 C CA . GLY A 1 501 ? 17.781 -0.503 -5.924 1.00 96.38 501 GLY A CA 1
ATOM 3695 C C . GLY A 1 501 ? 17.574 0.508 -7.056 1.00 96.38 501 GLY A C 1
ATOM 3696 O O . GLY A 1 501 ? 18.331 0.533 -8.028 1.00 96.38 501 GLY A O 1
ATOM 3697 N N . TRP A 1 502 ? 16.612 1.418 -6.895 1.00 96.38 502 TRP A N 1
ATOM 3698 C CA . TRP A 1 502 ? 16.342 2.514 -7.823 1.00 96.38 502 TRP A CA 1
ATOM 3699 C C . TRP A 1 502 ? 17.574 3.393 -8.061 1.00 96.38 502 TRP A C 1
ATOM 3701 O O . TRP A 1 502 ? 17.907 3.707 -9.208 1.00 96.38 502 TRP A O 1
ATOM 3711 N N . ILE A 1 503 ? 18.272 3.788 -6.992 1.00 96.38 503 ILE A N 1
ATOM 3712 C CA . ILE A 1 503 ? 19.493 4.598 -7.091 1.00 96.38 503 ILE A CA 1
ATOM 3713 C C . ILE A 1 503 ? 20.564 3.843 -7.887 1.00 96.38 503 ILE A C 1
ATOM 3715 O O . ILE A 1 503 ? 21.144 4.411 -8.821 1.00 96.38 503 ILE A O 1
ATOM 3719 N N . THR A 1 504 ? 20.776 2.564 -7.562 1.00 97.19 504 THR A N 1
ATOM 3720 C CA . THR A 1 504 ? 21.739 1.684 -8.236 1.00 97.19 504 THR A CA 1
ATOM 3721 C C . THR A 1 504 ? 21.428 1.539 -9.726 1.00 97.19 504 THR A C 1
ATOM 3723 O O . THR A 1 504 ? 22.306 1.761 -10.565 1.00 97.19 504 THR A O 1
ATOM 3726 N N . MET A 1 505 ? 20.170 1.268 -10.081 1.00 97.62 505 MET A N 1
ATOM 3727 C CA . MET A 1 505 ? 19.726 1.164 -11.473 1.00 97.62 505 MET A CA 1
ATOM 3728 C C . MET A 1 505 ? 19.969 2.469 -12.242 1.00 97.62 505 MET A C 1
ATOM 3730 O O . MET A 1 505 ? 20.483 2.447 -13.359 1.00 97.62 505 MET A O 1
ATOM 3734 N N . ASN A 1 506 ? 19.678 3.625 -11.640 1.00 96.88 506 ASN A N 1
ATOM 3735 C CA . ASN A 1 506 ? 19.896 4.920 -12.287 1.00 96.88 506 ASN A CA 1
ATOM 3736 C C . ASN A 1 506 ? 21.381 5.259 -12.483 1.00 96.88 506 ASN A C 1
ATOM 3738 O O . ASN A 1 506 ? 21.731 5.882 -13.487 1.00 96.88 506 ASN A O 1
ATOM 3742 N N . GLN A 1 507 ? 22.279 4.854 -11.576 1.00 97.38 507 GLN A N 1
ATOM 3743 C CA . GLN A 1 507 ? 23.716 5.044 -11.816 1.00 97.38 507 GLN A CA 1
ATOM 3744 C C . GLN A 1 507 ? 24.241 4.085 -12.890 1.00 97.38 507 GLN A C 1
ATOM 3746 O O . GLN A 1 507 ? 25.044 4.496 -13.729 1.00 97.38 507 GLN A O 1
ATOM 3751 N N . GLN A 1 508 ? 23.737 2.850 -12.944 1.00 98.12 508 GLN A N 1
ATOM 3752 C CA . GLN A 1 508 ? 24.052 1.921 -14.032 1.00 98.12 508 GLN A CA 1
ATOM 3753 C C . GLN A 1 508 ? 23.527 2.422 -15.386 1.00 98.12 508 GLN A C 1
ATOM 3755 O O . GLN A 1 508 ? 24.207 2.268 -16.404 1.00 98.12 508 GLN A O 1
ATOM 3760 N N . LEU A 1 509 ? 22.355 3.061 -15.414 1.00 98.06 509 LEU A N 1
ATOM 3761 C CA . LEU A 1 509 ? 21.806 3.669 -16.624 1.00 98.06 509 LEU A CA 1
ATOM 3762 C C . LEU A 1 509 ? 22.767 4.714 -17.195 1.00 98.06 509 LEU A C 1
ATOM 3764 O O . LEU A 1 509 ? 23.046 4.676 -18.390 1.00 98.06 509 LEU A O 1
ATOM 3768 N N . LYS A 1 510 ? 23.331 5.590 -16.353 1.00 97.44 510 LYS A N 1
ATOM 3769 C CA . LYS A 1 510 ? 24.309 6.601 -16.794 1.00 97.44 510 LYS A CA 1
ATOM 3770 C C . LYS A 1 510 ? 25.523 5.967 -17.468 1.00 97.44 510 LYS A C 1
ATOM 3772 O O . LYS A 1 510 ? 25.925 6.418 -18.533 1.00 97.44 510 LYS A O 1
ATOM 3777 N N . VAL A 1 511 ? 26.053 4.878 -16.904 1.00 98.12 511 VAL A N 1
ATOM 3778 C CA . VAL A 1 511 ? 27.175 4.134 -17.507 1.00 98.12 511 VAL A CA 1
ATOM 3779 C C . VAL A 1 511 ? 26.817 3.637 -18.911 1.00 98.12 511 VAL A C 1
ATOM 3781 O O . VAL A 1 511 ? 27.623 3.751 -19.833 1.00 98.12 511 VAL A O 1
ATOM 3784 N N . LEU A 1 512 ? 25.602 3.115 -19.102 1.00 97.81 512 LEU A N 1
ATOM 3785 C CA . LEU A 1 512 ? 25.152 2.629 -20.411 1.00 97.81 512 LEU A CA 1
ATOM 3786 C C . LEU A 1 512 ? 24.799 3.753 -21.390 1.00 97.81 512 LEU A C 1
ATOM 3788 O O . LEU A 1 512 ? 24.947 3.564 -22.600 1.00 97.81 512 LEU A O 1
ATOM 3792 N N . GLN A 1 513 ? 24.374 4.915 -20.896 1.00 97.81 513 GLN A N 1
ATOM 3793 C CA . GLN A 1 513 ? 24.180 6.113 -21.712 1.00 97.81 513 GLN A CA 1
ATOM 3794 C C . GLN A 1 513 ? 25.516 6.663 -22.216 1.00 97.81 513 GLN A C 1
ATOM 3796 O O . GLN A 1 513 ? 25.669 6.900 -23.414 1.00 97.81 513 GLN A O 1
ATOM 3801 N N . ASP A 1 514 ? 26.511 6.767 -21.335 1.00 97.00 514 ASP A N 1
ATOM 3802 C CA . ASP A 1 514 ? 27.863 7.209 -21.686 1.00 97.00 514 ASP A CA 1
ATOM 3803 C C . ASP A 1 514 ? 28.551 6.233 -22.655 1.00 97.00 514 ASP A C 1
ATOM 3805 O O . ASP A 1 514 ? 29.280 6.649 -23.558 1.00 97.00 514 ASP A O 1
ATOM 3809 N N . ALA A 1 515 ? 28.276 4.932 -22.520 1.00 96.56 515 ALA A N 1
ATOM 3810 C CA . ALA A 1 515 ? 28.741 3.900 -23.446 1.00 96.56 515 ALA A CA 1
ATOM 3811 C C . ALA A 1 515 ? 27.982 3.878 -24.790 1.00 96.56 515 ALA A C 1
ATOM 3813 O O . ALA A 1 515 ? 28.361 3.129 -25.692 1.00 96.56 515 ALA A 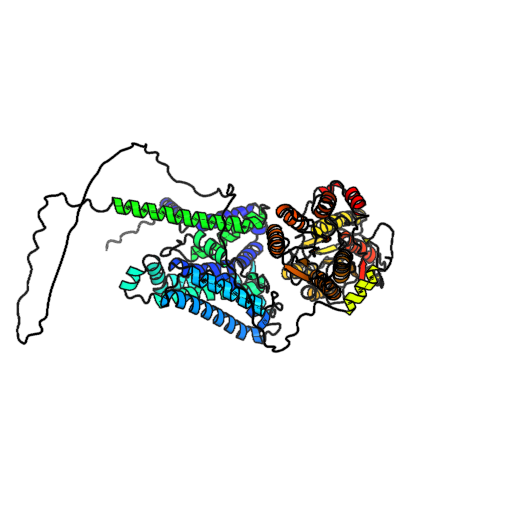O 1
ATOM 3814 N N . GLY A 1 516 ? 26.917 4.674 -24.946 1.00 96.44 516 GLY A N 1
ATOM 3815 C CA . GLY A 1 516 ? 26.103 4.718 -26.162 1.00 96.44 516 GLY A CA 1
ATOM 3816 C C . GLY A 1 516 ? 25.254 3.464 -26.399 1.00 96.44 516 GLY A C 1
ATOM 3817 O O . GLY A 1 516 ? 24.900 3.185 -27.544 1.00 96.44 516 GLY A O 1
ATOM 3818 N N . VAL A 1 517 ? 24.943 2.711 -25.340 1.00 97.00 517 VAL A N 1
ATOM 3819 C CA . VAL A 1 517 ? 24.086 1.513 -25.376 1.00 97.00 517 VAL A CA 1
ATOM 3820 C C . VAL A 1 517 ? 22.616 1.902 -25.221 1.00 97.00 517 VAL A C 1
ATOM 3822 O O . VAL A 1 517 ? 21.771 1.439 -25.984 1.00 97.00 517 VAL A O 1
ATOM 3825 N N . ILE A 1 518 ? 22.306 2.791 -24.274 1.00 97.81 518 ILE A N 1
ATOM 3826 C CA . ILE A 1 518 ? 20.946 3.286 -24.020 1.00 97.81 518 ILE A CA 1
ATOM 3827 C C . ILE A 1 518 ? 20.893 4.780 -24.348 1.00 97.81 518 ILE A C 1
ATOM 3829 O O . ILE A 1 518 ? 21.754 5.534 -23.916 1.00 97.81 518 ILE A O 1
ATOM 3833 N N . SER A 1 519 ? 19.908 5.232 -25.123 1.00 97.19 519 SER A N 1
ATOM 3834 C CA . SER A 1 519 ? 19.705 6.665 -25.391 1.00 97.19 519 SER A CA 1
ATOM 3835 C C . SER A 1 519 ? 18.997 7.341 -24.224 1.00 97.19 519 SER A C 1
ATOM 3837 O O . SER A 1 519 ? 19.439 8.365 -23.709 1.00 97.19 519 SER A O 1
ATOM 3839 N N . GLU A 1 520 ? 17.896 6.743 -23.790 1.00 96.88 520 GLU A N 1
ATOM 3840 C CA . GLU A 1 520 ? 17.058 7.209 -22.696 1.00 96.88 520 GLU A CA 1
ATOM 3841 C C . GLU A 1 520 ? 16.322 6.019 -22.079 1.00 96.88 520 GLU A C 1
ATOM 3843 O O . GLU A 1 520 ? 16.120 4.994 -22.739 1.00 96.88 520 GLU A O 1
ATOM 3848 N N . MET A 1 521 ? 15.919 6.172 -20.821 1.00 97.75 521 MET A N 1
ATOM 3849 C CA . MET A 1 521 ? 14.999 5.258 -20.161 1.00 97.75 521 MET A CA 1
ATOM 3850 C C . MET A 1 521 ? 13.797 6.057 -19.680 1.00 97.75 521 MET A C 1
ATOM 3852 O O . MET A 1 521 ? 13.949 6.968 -18.866 1.00 97.75 521 MET A O 1
ATOM 3856 N N . GLU A 1 522 ? 12.619 5.742 -20.209 1.00 97.69 522 GLU A N 1
ATOM 3857 C CA . GLU A 1 522 ? 11.371 6.291 -19.690 1.00 97.69 522 GLU A CA 1
ATOM 3858 C C . GLU A 1 522 ? 10.872 5.372 -18.585 1.00 97.69 522 GLU A C 1
ATOM 3860 O O . GLU A 1 522 ? 10.646 4.185 -18.822 1.00 97.69 522 GLU A O 1
ATOM 3865 N N . THR A 1 523 ? 10.718 5.916 -17.383 1.00 97.06 523 THR A N 1
ATOM 3866 C CA . THR A 1 523 ? 10.319 5.133 -16.218 1.00 97.06 523 THR A CA 1
ATOM 3867 C C . THR A 1 523 ? 8.962 5.564 -15.703 1.00 97.06 523 THR A C 1
ATOM 3869 O O . THR A 1 523 ? 8.686 6.760 -15.589 1.00 97.06 523 THR A O 1
ATOM 3872 N N . ARG A 1 524 ? 8.134 4.583 -15.348 1.00 96.00 524 ARG A N 1
ATOM 3873 C CA . ARG A 1 524 ? 6.830 4.784 -14.721 1.00 96.00 524 ARG A CA 1
ATOM 3874 C C . ARG A 1 524 ? 6.749 3.983 -13.433 1.00 96.00 524 ARG A C 1
ATOM 3876 O O . ARG A 1 524 ? 7.081 2.800 -13.420 1.00 96.00 524 ARG A O 1
ATOM 3883 N N . ASP A 1 525 ? 6.366 4.666 -12.362 1.00 93.44 525 ASP A N 1
ATOM 3884 C CA . ASP A 1 525 ? 6.232 4.095 -11.028 1.00 93.44 525 ASP A CA 1
ATOM 3885 C C . ASP A 1 525 ? 4.756 3.875 -10.709 1.00 93.44 525 ASP A C 1
ATOM 3887 O O . ASP A 1 525 ? 3.979 4.832 -10.647 1.00 93.44 525 ASP A O 1
ATOM 3891 N N . ALA A 1 526 ? 4.375 2.616 -10.513 1.00 89.50 526 ALA A N 1
ATOM 3892 C CA . ALA A 1 526 ? 2.981 2.245 -10.345 1.00 89.50 526 ALA A CA 1
ATOM 3893 C C . ALA A 1 526 ? 2.436 2.496 -8.932 1.00 89.50 526 ALA A C 1
ATOM 3895 O O . ALA A 1 526 ? 1.224 2.412 -8.733 1.00 89.50 526 ALA A O 1
ATOM 3896 N N . GLN A 1 527 ? 3.295 2.842 -7.967 1.00 88.62 527 GLN A N 1
ATOM 3897 C CA . GLN A 1 527 ? 2.915 3.134 -6.581 1.00 88.62 527 GLN A CA 1
ATOM 3898 C C . GLN A 1 527 ? 2.138 1.977 -5.927 1.00 88.62 527 GLN A C 1
ATOM 3900 O O . GLN A 1 527 ? 1.092 2.191 -5.313 1.00 88.62 527 GLN A O 1
ATOM 3905 N N . ASP A 1 528 ? 2.644 0.752 -6.104 1.00 81.62 528 ASP A N 1
ATOM 3906 C CA . ASP A 1 528 ? 2.082 -0.505 -5.586 1.00 81.62 528 ASP A CA 1
ATOM 3907 C C . ASP A 1 528 ? 0.682 -0.847 -6.144 1.00 81.62 528 ASP A C 1
ATOM 3909 O O . ASP A 1 528 ? -0.075 -1.620 -5.553 1.00 81.62 528 ASP A O 1
ATOM 3913 N N . SER A 1 529 ? 0.313 -0.275 -7.297 1.00 84.06 529 SER A N 1
ATOM 3914 C CA . SER A 1 529 ? -0.984 -0.491 -7.947 1.00 84.06 529 SER A CA 1
ATOM 3915 C C . SER A 1 529 ? -0.844 -1.311 -9.226 1.00 84.06 529 SER A C 1
ATOM 3917 O O . SER A 1 529 ? -0.334 -0.822 -10.236 1.00 84.06 529 SER A O 1
ATOM 3919 N N . ASP A 1 530 ? -1.403 -2.525 -9.216 1.00 82.25 530 ASP A N 1
ATOM 3920 C CA . ASP A 1 530 ? -1.494 -3.380 -10.406 1.00 82.25 530 ASP A CA 1
ATOM 3921 C C . ASP A 1 530 ? -2.156 -2.642 -11.580 1.00 82.25 530 ASP A C 1
ATOM 3923 O O . ASP A 1 530 ? -1.654 -2.646 -12.700 1.00 82.25 530 ASP A O 1
ATOM 3927 N N . ASP A 1 531 ? -3.272 -1.952 -11.327 1.00 71.81 531 ASP A N 1
ATOM 3928 C CA . ASP A 1 531 ? -4.014 -1.242 -12.374 1.00 71.81 531 ASP A CA 1
ATOM 3929 C C . ASP A 1 531 ? -3.186 -0.103 -12.990 1.00 71.81 531 ASP A C 1
ATOM 3931 O O . ASP A 1 531 ? -3.272 0.149 -14.194 1.00 71.81 531 ASP A O 1
ATOM 3935 N N . THR A 1 532 ? -2.378 0.582 -12.175 1.00 82.81 532 THR A N 1
ATOM 3936 C CA . THR A 1 532 ? -1.480 1.637 -12.660 1.00 82.81 532 THR A CA 1
ATOM 3937 C C . THR A 1 532 ? -0.374 1.027 -13.509 1.00 82.81 532 THR A C 1
ATOM 3939 O O . THR A 1 532 ? -0.144 1.492 -14.622 1.00 82.81 532 THR A O 1
ATOM 3942 N N . GLN A 1 533 ? 0.246 -0.059 -13.040 1.00 93.56 533 GLN A N 1
ATOM 3943 C CA . GLN A 1 533 ? 1.339 -0.696 -13.764 1.00 93.56 533 GLN A CA 1
ATOM 3944 C C . GLN A 1 533 ? 0.888 -1.284 -15.102 1.00 93.56 533 GLN A C 1
ATOM 3946 O O . GLN A 1 533 ? 1.581 -1.133 -16.105 1.00 93.56 533 GLN A O 1
ATOM 3951 N N . ILE A 1 534 ? -0.299 -1.897 -15.142 1.00 88.06 534 ILE A N 1
ATOM 3952 C CA . ILE A 1 534 ? -0.914 -2.372 -16.387 1.00 88.06 534 ILE A CA 1
ATOM 3953 C C . ILE A 1 534 ? -1.083 -1.206 -17.365 1.00 88.06 534 ILE A C 1
ATOM 3955 O O . ILE A 1 534 ? -0.691 -1.319 -18.525 1.00 88.06 534 ILE A O 1
ATOM 3959 N N . ALA A 1 535 ? -1.623 -0.075 -16.899 1.00 78.44 535 ALA A N 1
ATOM 3960 C CA . ALA A 1 535 ? -1.809 1.107 -17.735 1.00 78.44 535 ALA A CA 1
ATOM 3961 C C . ALA A 1 535 ? -0.479 1.712 -18.216 1.00 78.44 535 ALA A C 1
ATOM 3963 O O . ALA A 1 535 ? -0.418 2.240 -19.325 1.00 78.44 535 ALA A O 1
ATOM 3964 N N . ASP A 1 536 ? 0.576 1.634 -17.408 1.00 94.62 536 ASP A N 1
ATOM 3965 C CA . ASP A 1 536 ? 1.910 2.108 -17.768 1.00 94.62 536 ASP A CA 1
ATOM 3966 C C . ASP A 1 536 ? 2.576 1.217 -18.825 1.00 94.62 536 ASP A C 1
ATOM 3968 O O . ASP A 1 536 ? 3.171 1.736 -19.771 1.00 94.62 536 ASP A O 1
ATOM 3972 N N . ILE A 1 537 ? 2.420 -0.107 -18.720 1.00 97.31 537 ILE A N 1
ATOM 3973 C CA . ILE A 1 537 ? 2.863 -1.058 -19.751 1.00 97.31 537 ILE A CA 1
ATOM 3974 C C . ILE A 1 537 ? 2.089 -0.824 -21.054 1.00 97.31 537 ILE A C 1
ATOM 3976 O O . ILE A 1 537 ? 2.703 -0.697 -22.112 1.00 97.31 537 ILE A O 1
ATOM 3980 N N . ASP A 1 538 ? 0.760 -0.704 -20.984 1.00 88.88 538 ASP A N 1
ATOM 3981 C CA . ASP A 1 538 ? -0.078 -0.442 -22.160 1.00 88.88 538 ASP A CA 1
ATOM 3982 C C . ASP A 1 538 ? 0.281 0.896 -22.822 1.00 88.88 538 ASP A C 1
ATOM 3984 O O . ASP A 1 538 ? 0.366 0.979 -24.045 1.00 88.88 538 ASP A O 1
ATOM 3988 N N . TYR A 1 539 ? 0.582 1.927 -22.030 1.00 92.81 539 TYR A N 1
ATOM 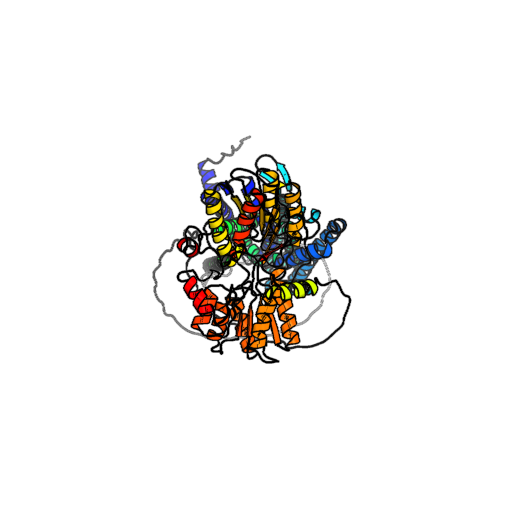3989 C CA . TYR A 1 539 ? 1.085 3.196 -22.548 1.00 92.81 539 TYR A CA 1
ATOM 3990 C C . TYR A 1 539 ? 2.400 3.020 -23.325 1.00 92.81 539 TYR A C 1
ATOM 3992 O O . TYR A 1 539 ? 2.542 3.568 -24.417 1.00 92.81 539 TYR A O 1
ATOM 4000 N N . PHE A 1 540 ? 3.359 2.253 -22.796 1.00 97.69 540 PHE A N 1
ATOM 4001 C CA . PHE A 1 540 ? 4.626 2.006 -23.488 1.00 97.69 540 PHE A CA 1
ATOM 4002 C C . PHE A 1 540 ? 4.437 1.233 -24.799 1.00 97.69 540 PHE A C 1
ATOM 4004 O O . PHE A 1 540 ? 5.127 1.506 -25.785 1.00 97.69 540 PHE A O 1
ATOM 4011 N N . ILE A 1 541 ? 3.487 0.297 -24.827 1.00 95.44 541 ILE A N 1
ATOM 4012 C CA . ILE A 1 541 ? 3.102 -0.434 -26.039 1.00 95.44 541 ILE A CA 1
ATOM 4013 C C . ILE A 1 541 ? 2.491 0.526 -27.070 1.00 95.44 541 ILE A C 1
ATOM 4015 O O . ILE A 1 541 ? 2.907 0.515 -28.231 1.00 95.44 541 ILE A O 1
ATOM 4019 N N . ASP A 1 542 ? 1.554 1.376 -26.648 1.00 90.81 542 ASP A N 1
ATOM 4020 C CA . ASP A 1 542 ? 0.839 2.320 -27.514 1.00 90.81 542 ASP A CA 1
ATOM 4021 C C . ASP A 1 542 ? 1.762 3.396 -28.110 1.00 90.81 542 ASP A C 1
ATOM 4023 O O . ASP A 1 542 ? 1.623 3.753 -29.284 1.00 90.81 542 ASP A O 1
ATOM 4027 N N . GLU A 1 543 ? 2.734 3.891 -27.337 1.00 93.94 543 GLU A N 1
ATOM 4028 C CA . GLU A 1 543 ? 3.752 4.828 -27.828 1.00 93.94 543 GLU A CA 1
ATOM 4029 C C . GLU A 1 543 ? 4.645 4.202 -28.912 1.00 93.94 543 GLU A C 1
ATOM 4031 O O . GLU A 1 543 ? 5.180 4.909 -29.773 1.00 93.94 543 GLU A O 1
ATOM 4036 N N . GLY A 1 544 ? 4.825 2.875 -28.886 1.00 91.44 544 GLY A N 1
ATOM 4037 C CA . GLY A 1 544 ? 5.515 2.107 -29.927 1.00 91.44 544 GLY A CA 1
ATOM 4038 C C . GLY A 1 544 ? 6.992 2.468 -30.132 1.00 91.44 544 GLY A C 1
ATOM 4039 O O . GLY A 1 544 ? 7.580 2.098 -31.151 1.00 91.44 544 GLY A O 1
ATOM 4040 N N . ASN A 1 545 ? 7.597 3.205 -29.196 1.00 94.88 545 ASN A N 1
ATOM 4041 C CA . ASN A 1 545 ? 8.963 3.724 -29.296 1.00 94.88 545 ASN A CA 1
ATOM 4042 C C . ASN A 1 545 ? 9.972 3.005 -28.382 1.00 94.88 545 ASN A C 1
ATOM 4044 O O . ASN A 1 545 ? 11.148 3.362 -28.387 1.00 94.88 545 ASN A O 1
ATOM 4048 N N . CYS A 1 546 ? 9.538 1.986 -27.638 1.00 96.81 546 CYS A N 1
ATOM 4049 C CA . CYS A 1 546 ? 10.408 1.164 -26.804 1.00 96.81 546 CYS A CA 1
ATOM 4050 C C . CYS A 1 546 ? 11.231 0.187 -27.659 1.00 96.81 546 CYS A C 1
ATOM 4052 O O . CYS A 1 546 ? 10.699 -0.527 -28.517 1.00 96.81 546 CYS A O 1
ATOM 4054 N N . ASP A 1 547 ? 12.541 0.124 -27.415 1.00 98.25 547 ASP A N 1
ATOM 4055 C CA . ASP A 1 547 ? 13.410 -0.913 -27.978 1.00 98.25 547 ASP A CA 1
ATOM 4056 C C . ASP A 1 547 ? 13.530 -2.130 -27.050 1.00 98.25 547 ASP A C 1
ATOM 4058 O O . ASP A 1 547 ? 13.833 -3.218 -27.532 1.00 98.25 547 ASP A O 1
ATOM 4062 N N . ILE A 1 548 ? 13.278 -1.954 -25.750 1.00 98.62 548 ILE A N 1
ATOM 4063 C CA . ILE A 1 548 ? 13.231 -3.005 -24.726 1.00 98.62 548 ILE A CA 1
ATOM 4064 C C . ILE A 1 548 ? 12.266 -2.603 -23.606 1.00 98.62 548 ILE A C 1
ATOM 4066 O O . ILE A 1 548 ? 12.208 -1.428 -23.227 1.00 98.62 548 ILE A O 1
ATOM 4070 N N . PHE A 1 549 ? 11.540 -3.579 -23.065 1.00 98.81 549 PHE A N 1
ATOM 4071 C CA . PHE A 1 549 ? 10.738 -3.413 -21.855 1.00 98.81 549 PHE A CA 1
ATOM 4072 C C . PHE A 1 549 ? 11.493 -3.986 -20.660 1.00 98.81 549 PHE A C 1
ATOM 4074 O O . PHE A 1 549 ? 11.913 -5.141 -20.684 1.00 98.81 549 PHE A O 1
ATOM 4081 N N . LEU A 1 550 ? 11.649 -3.180 -19.616 1.00 98.75 550 LEU A N 1
ATOM 4082 C CA . LEU A 1 550 ? 12.094 -3.618 -18.299 1.00 98.75 550 LEU A CA 1
ATOM 4083 C C . LEU A 1 550 ? 10.867 -3.577 -17.390 1.00 98.75 550 LEU A C 1
ATOM 4085 O O . LEU A 1 550 ? 10.166 -2.565 -17.358 1.00 98.75 550 LEU A O 1
ATOM 4089 N N . ILE A 1 551 ? 10.564 -4.661 -16.685 1.00 98.56 551 ILE A N 1
ATOM 4090 C CA . ILE A 1 551 ? 9.348 -4.755 -15.873 1.00 98.56 551 ILE A CA 1
ATOM 4091 C C . ILE A 1 551 ? 9.709 -5.358 -14.516 1.00 98.56 551 ILE A C 1
ATOM 4093 O O . ILE A 1 551 ? 10.254 -6.454 -14.454 1.00 98.56 551 ILE A O 1
ATOM 4097 N N . SER A 1 552 ? 9.398 -4.642 -13.433 1.00 97.31 552 SER A N 1
ATOM 4098 C CA . SER A 1 552 ? 9.408 -5.183 -12.065 1.00 97.31 552 SER A CA 1
ATOM 4099 C C . SER A 1 552 ? 7.956 -5.332 -11.615 1.00 97.31 552 SER A C 1
ATOM 4101 O O . SER A 1 552 ? 7.359 -4.324 -11.235 1.00 97.31 552 SER A O 1
ATOM 4103 N N . PRO A 1 553 ? 7.333 -6.517 -11.747 1.00 94.50 553 PRO A N 1
ATOM 4104 C CA . PRO A 1 553 ? 5.903 -6.709 -11.519 1.00 94.50 553 PRO A CA 1
ATOM 4105 C C . PRO A 1 553 ? 5.470 -6.365 -10.092 1.00 94.50 553 PRO A C 1
ATOM 4107 O O . PRO A 1 553 ? 6.145 -6.716 -9.131 1.00 94.50 553 PRO A O 1
ATOM 4110 N N . ASN A 1 554 ? 4.306 -5.736 -9.929 1.00 88.56 554 ASN A N 1
ATOM 4111 C CA . ASN A 1 554 ? 3.699 -5.536 -8.616 1.00 88.56 554 ASN A CA 1
ATOM 4112 C C . ASN A 1 554 ? 3.065 -6.831 -8.093 1.00 88.56 554 ASN A C 1
ATOM 4114 O O . ASN A 1 554 ? 3.215 -7.159 -6.920 1.00 88.56 554 ASN A O 1
ATOM 4118 N N . SER A 1 555 ? 2.425 -7.621 -8.952 1.00 83.69 555 SER A N 1
ATOM 4119 C CA . SER A 1 555 ? 1.950 -8.956 -8.589 1.00 83.69 555 SER A CA 1
ATOM 4120 C C . SER A 1 555 ? 2.062 -9.936 -9.749 1.00 83.69 555 SER A C 1
ATOM 4122 O O . SER A 1 555 ? 1.825 -9.600 -10.910 1.00 83.69 555 SER A O 1
ATOM 4124 N N . THR A 1 556 ? 2.391 -11.181 -9.420 1.00 83.75 556 THR A N 1
ATOM 4125 C CA . THR A 1 556 ? 2.666 -12.232 -10.401 1.00 83.75 556 THR A CA 1
ATOM 4126 C C . THR A 1 556 ? 1.456 -12.513 -11.300 1.00 83.75 556 THR A C 1
ATOM 4128 O O . THR A 1 556 ? 1.536 -12.415 -12.527 1.00 83.75 556 THR A O 1
ATOM 4131 N N . ALA A 1 557 ? 0.290 -12.785 -10.709 1.00 79.50 557 ALA A N 1
ATOM 4132 C CA . ALA A 1 557 ? -0.907 -13.135 -11.473 1.00 79.50 557 ALA A CA 1
ATOM 4133 C C . ALA A 1 557 ? -1.489 -11.947 -12.261 1.00 79.50 557 ALA A C 1
ATOM 4135 O O . ALA A 1 557 ? -1.846 -12.106 -13.428 1.00 79.50 557 ALA A O 1
ATOM 4136 N N . ALA A 1 558 ? -1.581 -10.752 -11.662 1.00 79.38 558 ALA A N 1
ATOM 4137 C CA . ALA A 1 558 ? -2.227 -9.622 -12.332 1.00 79.38 558 ALA A CA 1
ATOM 4138 C C . ALA A 1 558 ? -1.368 -9.040 -13.462 1.00 79.38 558 ALA A C 1
ATOM 4140 O O . ALA A 1 558 ? -1.920 -8.551 -14.448 1.00 79.38 558 ALA A O 1
ATOM 4141 N N . MET A 1 559 ? -0.035 -9.095 -13.343 1.00 92.31 559 MET A N 1
ATOM 4142 C CA . MET A 1 559 ? 0.865 -8.546 -14.364 1.00 92.31 559 MET A CA 1
ATOM 4143 C C . MET A 1 559 ? 1.046 -9.462 -15.568 1.00 92.31 559 MET A C 1
ATOM 4145 O O . MET A 1 559 ? 1.356 -8.960 -16.648 1.00 92.31 559 MET A O 1
ATOM 4149 N N . THR A 1 560 ? 0.809 -10.770 -15.424 1.00 93.69 560 THR A N 1
ATOM 4150 C CA . THR A 1 560 ? 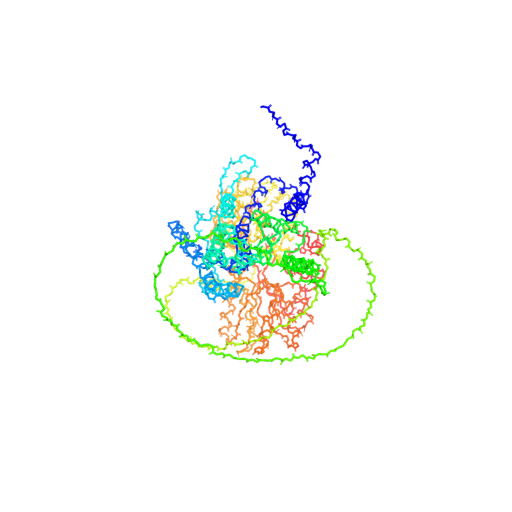1.047 -11.756 -16.493 1.00 93.69 560 THR A CA 1
ATOM 4151 C C . THR A 1 560 ? 0.437 -11.332 -17.840 1.00 93.69 560 THR A C 1
ATOM 4153 O O . THR A 1 560 ? 1.196 -11.201 -18.800 1.00 93.69 560 THR A O 1
ATOM 4156 N N . PRO A 1 561 ? -0.860 -10.965 -17.944 1.00 91.50 561 PRO A N 1
ATOM 4157 C CA . PRO A 1 561 ? -1.437 -10.582 -19.234 1.00 91.50 561 PRO A CA 1
ATOM 4158 C C . PRO A 1 561 ? -0.862 -9.285 -19.819 1.00 91.50 561 PRO A C 1
ATOM 4160 O O . PRO A 1 561 ? -0.910 -9.083 -21.030 1.00 91.50 561 PRO A O 1
ATOM 4163 N N . ALA A 1 562 ? -0.384 -8.353 -18.987 1.00 93.44 562 ALA A N 1
ATOM 4164 C CA . ALA A 1 562 ? 0.235 -7.114 -19.465 1.00 93.44 562 ALA A CA 1
ATOM 4165 C C . ALA A 1 562 ? 1.649 -7.369 -20.000 1.00 93.44 562 ALA A C 1
ATOM 4167 O O . ALA A 1 562 ? 2.021 -6.828 -21.039 1.00 93.44 562 ALA A O 1
ATOM 4168 N N . VAL A 1 563 ? 2.400 -8.249 -19.336 1.00 97.88 563 VAL A N 1
ATOM 4169 C CA . VAL A 1 563 ? 3.717 -8.694 -19.801 1.00 97.88 563 VAL A CA 1
ATOM 4170 C C . VAL A 1 563 ? 3.606 -9.455 -21.124 1.00 97.88 563 VAL A C 1
ATOM 4172 O O . VAL A 1 563 ? 4.374 -9.171 -22.040 1.00 97.88 563 VAL A O 1
ATOM 4175 N N . GLU A 1 564 ? 2.603 -10.320 -21.290 1.00 97.88 564 GLU A N 1
ATOM 4176 C CA . GLU A 1 564 ? 2.336 -10.998 -22.570 1.00 97.88 564 GLU A CA 1
ATOM 4177 C C . GLU A 1 564 ? 2.076 -10.007 -23.710 1.00 97.88 564 GLU A C 1
ATOM 4179 O O . GLU A 1 564 ? 2.663 -10.132 -24.783 1.00 97.88 564 GLU A O 1
ATOM 4184 N N . ARG A 1 565 ? 1.290 -8.949 -23.464 1.00 98.00 565 ARG A N 1
ATOM 4185 C CA . ARG A 1 565 ? 1.085 -7.886 -24.464 1.00 98.00 565 ARG A CA 1
ATOM 4186 C C . ARG A 1 565 ? 2.376 -7.146 -24.813 1.00 98.00 565 ARG A C 1
ATOM 4188 O O . ARG A 1 565 ? 2.561 -6.771 -25.969 1.00 98.00 565 ARG A O 1
ATOM 4195 N N . ALA A 1 566 ? 3.270 -6.932 -23.847 1.00 98.00 566 ALA A N 1
ATOM 4196 C CA . ALA A 1 566 ? 4.580 -6.345 -24.121 1.00 98.00 566 ALA A CA 1
ATOM 4197 C C . ALA A 1 566 ? 5.433 -7.283 -24.993 1.00 98.00 566 ALA A C 1
ATOM 4199 O O . ALA A 1 566 ? 6.045 -6.827 -25.961 1.00 98.00 566 ALA A O 1
ATOM 4200 N N . CYS A 1 567 ? 5.411 -8.591 -24.721 1.00 97.88 567 CYS A N 1
ATOM 4201 C CA . CYS A 1 567 ? 6.076 -9.613 -25.535 1.00 97.88 567 CYS A CA 1
ATOM 4202 C C . CYS A 1 567 ? 5.529 -9.656 -26.977 1.00 97.88 567 CYS A C 1
ATOM 4204 O O . CYS A 1 567 ? 6.306 -9.730 -27.933 1.00 97.88 567 CYS A O 1
ATOM 4206 N N . ASP A 1 568 ? 4.211 -9.514 -27.159 1.00 98.00 568 ASP A N 1
ATOM 4207 C CA . ASP A 1 568 ? 3.543 -9.516 -28.471 1.00 98.00 568 ASP A CA 1
ATOM 4208 C C . ASP A 1 568 ? 3.999 -8.378 -29.404 1.00 98.00 568 ASP A C 1
ATOM 4210 O O . ASP A 1 568 ? 3.830 -8.456 -30.624 1.00 98.00 568 ASP A O 1
ATOM 4214 N N . THR A 1 569 ? 4.635 -7.329 -28.867 1.00 97.56 569 THR A N 1
ATOM 4215 C CA . THR A 1 569 ? 5.255 -6.268 -29.681 1.00 97.56 569 THR A CA 1
ATOM 4216 C C . THR A 1 569 ? 6.478 -6.748 -30.475 1.00 97.56 569 THR A C 1
ATOM 4218 O O . THR A 1 569 ? 6.954 -6.044 -31.371 1.00 97.56 569 THR A O 1
ATOM 4221 N N . GLY A 1 570 ? 7.016 -7.929 -30.146 1.00 96.25 570 GLY A N 1
ATOM 4222 C CA . GLY A 1 570 ? 8.247 -8.477 -30.715 1.00 96.25 570 GLY A CA 1
ATOM 4223 C C . GLY A 1 570 ? 9.522 -7.811 -30.191 1.00 96.25 570 GLY A C 1
ATOM 4224 O O . GLY A 1 570 ? 10.605 -8.062 -30.723 1.00 96.25 570 GLY A O 1
ATOM 4225 N N . LYS A 1 571 ? 9.416 -6.946 -29.177 1.00 97.69 571 LYS A N 1
ATOM 4226 C CA . LYS A 1 571 ? 10.558 -6.359 -28.467 1.00 97.69 571 LYS A CA 1
ATOM 4227 C C . LYS A 1 571 ? 11.007 -7.283 -27.332 1.00 97.69 571 LYS A C 1
ATOM 4229 O O . LYS A 1 571 ? 10.177 -8.000 -26.780 1.00 97.69 571 LYS A O 1
ATOM 4234 N N . PRO A 1 572 ? 12.299 -7.277 -26.964 1.00 98.25 572 PRO A N 1
ATOM 4235 C CA . PRO A 1 572 ? 12.754 -8.013 -25.797 1.00 98.25 572 PRO A CA 1
ATOM 4236 C C . PRO A 1 572 ? 12.069 -7.471 -24.535 1.00 98.25 572 PRO A C 1
ATOM 4238 O O . PRO A 1 572 ? 11.941 -6.256 -24.355 1.00 98.25 572 PRO A O 1
ATOM 4241 N N . VAL A 1 573 ? 11.648 -8.387 -23.665 1.00 98.75 573 VAL A N 1
ATOM 4242 C CA . VAL A 1 573 ? 11.077 -8.088 -22.349 1.00 98.75 573 VAL A CA 1
ATOM 4243 C C . VAL A 1 573 ? 11.968 -8.718 -21.287 1.00 98.75 573 VAL A C 1
ATOM 4245 O O . VAL A 1 573 ? 12.280 -9.904 -21.362 1.00 98.75 573 VAL A O 1
ATOM 4248 N N . VAL A 1 574 ? 12.387 -7.915 -20.315 1.00 98.75 574 VAL A N 1
ATOM 4249 C CA . VAL A 1 574 ? 13.181 -8.330 -19.157 1.00 98.75 574 VAL A CA 1
ATOM 4250 C C . VAL A 1 574 ? 12.322 -8.145 -17.916 1.00 98.75 574 VAL A C 1
ATOM 4252 O O . VAL A 1 574 ? 11.899 -7.024 -17.623 1.00 98.75 574 VAL A O 1
ATOM 4255 N N . VAL A 1 575 ? 12.074 -9.233 -17.193 1.00 98.50 575 VAL A N 1
ATOM 4256 C CA . VAL A 1 575 ? 11.351 -9.213 -15.916 1.00 98.50 575 VAL A CA 1
ATOM 4257 C C . VAL A 1 575 ? 12.357 -9.351 -14.779 1.00 98.50 575 VAL A C 1
ATOM 4259 O O . VAL A 1 575 ? 13.340 -10.077 -14.920 1.00 98.50 575 VAL A O 1
ATOM 4262 N N . PHE A 1 576 ? 12.152 -8.657 -13.660 1.00 97.38 576 PHE A N 1
ATOM 4263 C CA . PHE A 1 576 ? 12.981 -8.852 -12.470 1.00 97.38 576 PHE A CA 1
ATOM 4264 C C . PHE A 1 576 ? 12.233 -8.618 -11.156 1.00 97.38 576 PHE A C 1
ATOM 4266 O O . PHE A 1 576 ? 11.156 -8.019 -11.159 1.00 97.38 576 PHE A O 1
ATOM 4273 N N . ASP A 1 577 ? 12.835 -9.045 -10.039 1.00 93.12 577 ASP A N 1
ATOM 4274 C CA . ASP A 1 577 ? 12.301 -8.983 -8.666 1.00 93.12 577 ASP A CA 1
ATOM 4275 C C . ASP A 1 577 ? 11.111 -9.926 -8.433 1.00 93.12 577 ASP A C 1
ATOM 4277 O O . ASP A 1 577 ? 11.246 -10.924 -7.727 1.00 93.12 577 ASP A O 1
ATOM 4281 N N . ARG A 1 578 ? 9.970 -9.671 -9.081 1.00 89.44 578 ARG A N 1
ATOM 4282 C CA . ARG A 1 578 ? 8.791 -10.552 -9.037 1.00 89.44 578 ARG A CA 1
ATOM 4283 C C . ARG A 1 578 ? 8.561 -11.219 -10.390 1.00 89.44 578 ARG A C 1
ATOM 4285 O O . ARG A 1 578 ? 8.876 -10.649 -11.432 1.00 89.44 578 ARG A O 1
ATOM 4292 N N . GLY A 1 579 ? 8.027 -12.436 -10.365 1.00 89.06 579 GLY A N 1
ATOM 4293 C CA . GLY A 1 579 ? 7.803 -13.239 -11.567 1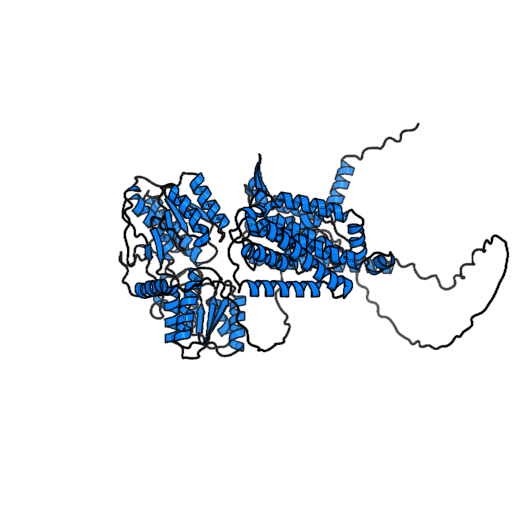.00 89.06 579 GLY A CA 1
ATOM 4294 C C . GLY A 1 579 ? 6.487 -12.933 -12.285 1.00 89.06 579 GLY A C 1
ATOM 4295 O O . GLY A 1 579 ? 5.701 -12.078 -11.880 1.00 89.06 579 GLY A O 1
ATOM 4296 N N . VAL A 1 580 ? 6.236 -13.682 -13.359 1.00 91.06 580 VAL A N 1
ATOM 4297 C CA . VAL A 1 580 ? 4.954 -13.768 -14.080 1.00 91.06 580 VAL A CA 1
ATOM 4298 C C . VAL A 1 580 ? 4.685 -15.222 -14.470 1.00 91.06 580 VAL A C 1
ATOM 4300 O O . VAL A 1 580 ? 5.599 -16.036 -14.515 1.00 91.06 580 VAL A O 1
ATOM 4303 N N . GLN A 1 581 ? 3.432 -15.565 -14.759 1.00 90.44 581 GLN A N 1
ATOM 4304 C CA . GLN A 1 581 ? 2.997 -16.922 -15.113 1.00 90.44 581 GLN A CA 1
ATOM 4305 C C . GLN A 1 581 ? 3.063 -17.160 -16.628 1.00 90.44 581 GLN A C 1
ATOM 4307 O O . GLN A 1 581 ? 2.101 -17.620 -17.239 1.00 90.44 581 GLN A O 1
ATOM 4312 N N . THR A 1 582 ? 4.179 -16.779 -17.248 1.00 91.25 582 THR A N 1
ATOM 4313 C CA . THR A 1 582 ? 4.398 -16.911 -18.690 1.00 91.25 582 THR A CA 1
ATOM 4314 C C . THR A 1 582 ? 5.892 -16.958 -18.995 1.00 91.25 582 THR A C 1
ATOM 4316 O O . THR A 1 582 ? 6.675 -16.238 -18.377 1.00 91.25 582 THR A O 1
ATOM 4319 N N . ASP A 1 583 ? 6.273 -17.755 -19.990 1.00 93.38 583 ASP A N 1
ATOM 4320 C CA . ASP A 1 583 ? 7.666 -17.910 -20.434 1.00 93.38 583 ASP A CA 1
ATOM 4321 C C . ASP A 1 583 ? 8.041 -16.899 -21.537 1.00 93.38 583 ASP A C 1
ATOM 4323 O O . ASP A 1 583 ? 9.066 -17.034 -22.200 1.00 93.38 583 ASP A O 1
ATOM 4327 N N . CYS A 1 584 ? 7.182 -15.905 -21.804 1.00 96.25 584 CYS A N 1
ATOM 4328 C CA . CYS A 1 584 ? 7.409 -14.928 -22.871 1.00 96.25 584 CYS A CA 1
ATOM 4329 C C . CYS A 1 584 ? 8.595 -13.964 -22.653 1.00 96.25 584 CYS A C 1
ATOM 4331 O O . CYS A 1 584 ? 9.174 -13.539 -23.662 1.00 96.25 584 CYS A O 1
ATOM 4333 N N . PRO A 1 585 ? 8.974 -13.572 -21.414 1.00 98.19 585 PRO A N 1
ATOM 4334 C CA . PRO A 1 585 ? 10.144 -12.731 -21.204 1.00 98.19 585 PRO A CA 1
ATOM 4335 C C . PRO A 1 585 ? 11.419 -13.397 -21.720 1.00 98.19 585 PRO A C 1
ATOM 4337 O O . PRO A 1 585 ? 11.597 -14.606 -21.626 1.00 98.19 585 PRO A O 1
ATOM 4340 N N . VAL A 1 586 ? 12.350 -12.588 -22.225 1.00 98.06 586 VAL A N 1
ATOM 4341 C CA . VAL A 1 586 ? 13.668 -13.072 -22.662 1.00 98.06 586 VAL A CA 1
ATOM 4342 C C . VAL A 1 586 ? 14.477 -13.571 -21.468 1.00 98.06 586 VAL A C 1
ATOM 4344 O O . VAL A 1 586 ? 15.236 -14.525 -21.587 1.00 98.06 586 VAL A O 1
ATOM 4347 N N . THR A 1 587 ? 14.340 -12.902 -20.325 1.00 98.25 587 THR A N 1
ATOM 4348 C CA . THR A 1 587 ? 14.992 -13.301 -19.081 1.00 98.25 587 THR A CA 1
ATOM 4349 C C . THR A 1 587 ? 14.165 -12.848 -17.883 1.00 98.25 587 THR A C 1
ATOM 4351 O O . THR A 1 587 ? 13.571 -11.760 -17.909 1.00 98.25 587 THR A O 1
ATOM 4354 N N . PHE A 1 588 ? 14.139 -13.679 -16.844 1.00 97.62 588 PHE A N 1
ATOM 4355 C CA . PHE A 1 588 ? 13.625 -13.350 -15.522 1.00 97.62 588 PHE A CA 1
ATOM 4356 C C . PHE A 1 588 ? 14.778 -13.312 -14.518 1.00 97.62 588 PHE A C 1
ATOM 4358 O O . PHE A 1 588 ? 15.432 -14.321 -14.275 1.00 97.62 588 PHE A O 1
ATOM 4365 N N . ILE A 1 589 ? 15.036 -12.142 -13.942 1.00 98.00 589 ILE A N 1
ATOM 4366 C CA . ILE A 1 589 ? 16.134 -11.912 -13.003 1.00 98.00 589 ILE A CA 1
ATOM 4367 C C . ILE A 1 589 ? 15.592 -11.899 -11.579 1.00 98.00 589 ILE A C 1
ATOM 4369 O O . ILE A 1 589 ? 14.779 -11.050 -11.218 1.00 98.00 589 ILE A O 1
ATOM 4373 N N . HIS A 1 590 ? 16.093 -12.792 -10.741 1.00 95.62 590 HIS A N 1
ATOM 4374 C CA . HIS A 1 590 ? 15.693 -12.863 -9.341 1.00 95.62 590 HIS A CA 1
ATOM 4375 C C . HIS A 1 590 ? 16.811 -13.495 -8.510 1.00 95.62 590 HIS A C 1
ATOM 4377 O O . HIS A 1 590 ? 17.634 -14.233 -9.049 1.00 95.62 590 HIS A O 1
ATOM 4383 N N . PRO A 1 591 ? 16.895 -13.226 -7.200 1.00 95.31 591 PRO A N 1
ATOM 4384 C CA . PRO A 1 591 ? 17.713 -14.044 -6.311 1.00 95.31 591 PRO A CA 1
ATOM 4385 C C . PRO A 1 591 ? 17.072 -15.433 -6.157 1.00 95.31 591 PRO A C 1
ATOM 4387 O O . PRO A 1 591 ? 15.946 -15.636 -6.604 1.00 95.31 591 PRO A O 1
ATOM 4390 N N . ILE A 1 592 ? 17.754 -16.382 -5.511 1.00 95.50 592 ILE A N 1
ATOM 4391 C CA . ILE A 1 592 ? 17.277 -17.773 -5.348 1.00 95.50 592 ILE A CA 1
ATOM 4392 C C . ILE A 1 592 ? 15.782 -17.848 -4.978 1.00 95.50 592 ILE A C 1
ATOM 4394 O O . ILE A 1 592 ? 15.026 -18.569 -5.625 1.00 95.50 592 ILE A O 1
ATOM 4398 N N . GLY A 1 593 ? 15.326 -17.041 -4.014 1.00 93.31 593 GLY A N 1
ATOM 4399 C CA . GLY A 1 593 ? 13.902 -16.794 -3.797 1.00 93.31 593 GLY A CA 1
ATOM 4400 C C . GLY A 1 593 ? 13.471 -16.771 -2.333 1.00 93.31 593 GLY A C 1
ATOM 4401 O O . GLY A 1 593 ? 14.288 -16.778 -1.405 1.00 93.31 593 GLY A O 1
ATOM 4402 N N . GLY A 1 594 ? 12.150 -16.698 -2.134 1.00 93.44 594 GLY A N 1
ATOM 4403 C CA . GLY A 1 594 ? 11.528 -16.570 -0.816 1.00 93.44 594 GLY A CA 1
ATOM 4404 C C . GLY A 1 594 ? 11.722 -17.795 0.079 1.00 93.44 594 GLY A C 1
ATOM 4405 O O . GLY A 1 594 ? 12.017 -17.626 1.259 1.00 93.44 594 GLY A O 1
ATOM 4406 N N . PHE A 1 595 ? 11.645 -19.016 -0.462 1.00 95.69 595 PHE A N 1
ATOM 4407 C CA . PHE A 1 595 ? 11.894 -20.223 0.331 1.00 95.69 595 PHE A CA 1
ATOM 4408 C C . PHE A 1 595 ? 13.351 -20.310 0.777 1.00 95.69 595 PHE A C 1
ATOM 4410 O O . PHE A 1 595 ? 13.586 -20.561 1.950 1.00 95.69 595 PHE A O 1
ATOM 4417 N N . ALA A 1 596 ? 14.327 -20.038 -0.098 1.00 96.06 596 ALA A N 1
ATOM 4418 C CA . ALA A 1 596 ? 15.738 -20.016 0.309 1.00 96.06 596 ALA A CA 1
ATOM 4419 C C . ALA A 1 596 ? 15.987 -19.032 1.461 1.00 96.06 596 ALA A C 1
ATOM 4421 O O . ALA A 1 596 ? 16.659 -19.375 2.430 1.00 96.06 596 ALA A O 1
ATOM 4422 N N . TRP A 1 597 ? 15.377 -17.846 1.383 1.00 95.56 597 TRP A N 1
ATOM 4423 C CA . TRP A 1 597 ? 15.441 -16.836 2.440 1.00 95.56 597 TRP A CA 1
ATOM 4424 C C . TRP A 1 597 ? 14.815 -17.362 3.745 1.00 95.56 597 TRP A C 1
ATOM 4426 O O . TRP A 1 597 ? 15.395 -17.223 4.824 1.00 95.56 597 TRP A O 1
ATOM 4436 N N . GLY A 1 598 ? 13.639 -17.997 3.659 1.00 96.50 598 GLY A N 1
ATOM 4437 C CA . GLY A 1 598 ? 12.942 -18.577 4.814 1.00 96.50 598 GLY A CA 1
ATOM 4438 C C . GLY A 1 598 ? 13.726 -19.712 5.469 1.00 96.50 598 GLY A C 1
ATOM 4439 O O . GLY A 1 598 ? 13.765 -19.808 6.691 1.00 96.50 598 GLY A O 1
ATOM 4440 N N . ILE A 1 599 ? 14.414 -20.525 4.666 1.00 97.44 599 ILE A N 1
ATOM 4441 C CA . ILE A 1 599 ? 15.264 -21.608 5.156 1.00 97.44 599 ILE A CA 1
ATOM 4442 C C . ILE A 1 599 ? 16.499 -21.044 5.870 1.00 97.44 599 ILE A C 1
ATOM 4444 O O . ILE A 1 599 ? 16.743 -21.430 7.008 1.00 97.44 599 ILE A O 1
ATOM 4448 N N . ASP A 1 600 ? 17.238 -20.104 5.259 1.00 96.69 600 ASP A N 1
ATOM 4449 C CA . ASP A 1 600 ? 18.420 -19.469 5.878 1.00 96.69 600 ASP A CA 1
ATOM 4450 C C . ASP A 1 600 ? 18.098 -18.899 7.269 1.00 96.69 600 ASP A C 1
ATOM 4452 O O . ASP A 1 600 ? 18.857 -19.058 8.226 1.00 96.69 600 ASP A O 1
ATOM 4456 N N . THR A 1 601 ? 16.957 -18.218 7.374 1.00 97.50 601 THR A N 1
ATOM 4457 C CA . THR A 1 601 ? 16.536 -17.571 8.617 1.00 97.50 601 THR A CA 1
ATOM 4458 C C . THR A 1 601 ? 16.023 -18.556 9.653 1.00 97.50 601 THR A C 1
ATOM 4460 O O . THR A 1 601 ? 16.363 -18.419 10.826 1.00 97.50 601 THR A O 1
ATOM 4463 N N . ALA A 1 602 ? 15.247 -19.560 9.254 1.00 97.94 602 ALA A N 1
ATOM 4464 C CA . ALA A 1 602 ? 14.748 -20.561 10.185 1.00 97.94 602 ALA A CA 1
ATOM 4465 C C . ALA A 1 602 ? 15.858 -21.477 10.702 1.00 97.94 602 ALA A C 1
ATOM 4467 O O . ALA A 1 602 ? 15.931 -21.683 11.909 1.00 97.94 602 ALA A O 1
ATOM 4468 N N . GLU A 1 603 ? 16.756 -21.959 9.835 1.00 98.06 603 GLU A N 1
ATOM 4469 C CA . GLU A 1 603 ? 17.924 -22.755 10.243 1.00 98.06 603 GLU A CA 1
ATOM 4470 C C . GLU A 1 603 ? 18.776 -21.987 11.259 1.00 98.06 603 GLU A C 1
ATOM 4472 O O . GLU A 1 603 ? 19.135 -22.534 12.298 1.00 98.06 603 GLU A O 1
ATOM 4477 N N . PHE A 1 604 ? 19.009 -20.690 11.032 1.00 98.31 604 PHE A N 1
ATOM 4478 C CA . PHE A 1 604 ? 19.743 -19.858 11.983 1.00 98.31 604 PHE A CA 1
ATOM 4479 C C . PHE A 1 604 ? 19.059 -19.747 13.351 1.00 98.31 604 PHE A C 1
ATOM 4481 O O . PHE A 1 604 ? 19.735 -19.861 14.375 1.00 98.31 604 PHE A O 1
ATOM 4488 N N . LEU A 1 605 ? 17.740 -19.521 13.397 1.00 98.38 605 LEU A N 1
ATOM 4489 C CA . LEU A 1 605 ? 17.021 -19.499 14.672 1.00 98.38 605 LEU A CA 1
ATOM 4490 C C . LEU A 1 605 ? 17.060 -20.881 15.340 1.00 98.38 605 LEU A C 1
ATOM 4492 O O . LEU A 1 605 ? 17.365 -20.964 16.522 1.00 98.38 605 LEU A O 1
ATOM 4496 N N . ILE A 1 606 ? 16.823 -21.962 14.595 1.00 98.50 606 ILE A N 1
ATOM 4497 C CA . ILE A 1 606 ? 16.835 -23.339 15.113 1.00 98.50 606 ILE A CA 1
ATOM 4498 C C . ILE A 1 606 ? 18.203 -23.709 15.700 1.00 98.50 606 ILE A C 1
ATOM 4500 O O . ILE A 1 606 ? 18.263 -24.326 16.760 1.00 98.50 606 ILE A O 1
ATOM 4504 N N . ASP A 1 607 ? 19.300 -23.296 15.066 1.00 98.25 607 ASP A N 1
ATOM 4505 C CA . ASP A 1 607 ? 20.660 -23.566 15.545 1.00 98.25 607 ASP A CA 1
ATOM 4506 C C . ASP A 1 607 ? 21.006 -22.833 16.855 1.00 98.25 607 ASP A C 1
ATOM 4508 O O . ASP A 1 607 ? 21.965 -23.201 17.540 1.00 98.25 607 ASP A O 1
ATOM 4512 N N . ASN A 1 608 ? 20.240 -21.798 17.211 1.00 98.25 608 ASN A N 1
ATOM 4513 C CA . ASN A 1 608 ? 20.479 -20.949 18.380 1.00 98.25 608 ASN A CA 1
ATOM 4514 C C . ASN A 1 608 ? 19.370 -21.027 19.443 1.00 98.25 608 ASN A C 1
ATOM 4516 O O . ASN A 1 608 ? 19.493 -20.370 20.477 1.00 98.25 608 ASN A O 1
ATOM 4520 N N . LEU A 1 609 ? 18.316 -21.809 19.205 1.00 97.94 609 LEU A N 1
ATOM 4521 C CA . LEU A 1 609 ? 17.162 -21.955 20.091 1.00 97.94 609 LEU A CA 1
ATOM 4522 C C . LEU A 1 609 ? 16.966 -23.414 20.516 1.00 97.94 609 LEU A C 1
ATOM 4524 O O . LEU A 1 609 ? 17.426 -24.354 19.869 1.00 97.94 609 LEU A O 1
ATOM 4528 N N . GLU A 1 610 ? 16.269 -23.612 21.629 1.00 97.25 610 GLU A N 1
ATOM 4529 C CA . GLU A 1 610 ? 15.908 -24.925 22.147 1.00 97.25 610 GLU A CA 1
ATOM 4530 C C . GLU A 1 610 ? 14.469 -25.307 21.777 1.00 97.25 610 GLU A C 1
ATOM 4532 O O . GLU A 1 610 ? 13.601 -24.478 21.515 1.00 97.25 610 GLU A O 1
ATOM 4537 N N . LYS A 1 611 ? 14.179 -26.611 21.779 1.00 96.81 611 LYS A N 1
ATOM 4538 C CA . LYS A 1 611 ? 12.816 -27.101 21.558 1.00 96.81 611 LYS A CA 1
ATOM 4539 C C . LYS A 1 611 ? 11.861 -26.538 22.619 1.00 96.81 611 LYS A C 1
ATOM 4541 O O . LYS A 1 611 ? 12.064 -26.774 23.810 1.00 96.81 611 LYS A O 1
ATOM 4546 N N . GLY A 1 612 ? 10.761 -25.936 22.174 1.00 95.19 612 GLY A N 1
ATOM 4547 C CA . GLY A 1 612 ? 9.775 -25.258 23.016 1.00 95.19 612 GLY A CA 1
ATOM 4548 C C . GLY A 1 612 ? 10.048 -23.766 23.212 1.00 95.19 612 GLY A C 1
ATOM 4549 O O . GLY A 1 612 ? 9.213 -23.093 23.808 1.00 95.19 612 GLY A O 1
ATOM 4550 N N . ASP A 1 613 ? 11.172 -23.245 22.711 1.00 98.06 613 ASP A N 1
ATOM 4551 C CA . ASP A 1 613 ? 11.416 -21.806 22.692 1.00 98.06 613 ASP A CA 1
ATOM 4552 C C . ASP A 1 613 ? 10.426 -21.101 21.774 1.00 98.06 613 ASP A C 1
ATOM 4554 O O . ASP A 1 613 ? 9.995 -21.629 20.744 1.00 98.06 613 ASP A O 1
ATOM 4558 N N . LYS A 1 614 ? 10.086 -19.873 22.155 1.00 98.06 614 LYS A N 1
ATOM 4559 C CA . LYS A 1 614 ? 9.098 -19.058 21.476 1.00 98.06 614 LYS A CA 1
ATOM 4560 C C . LYS A 1 614 ? 9.748 -18.119 20.470 1.00 98.06 614 LYS A C 1
ATOM 4562 O O . LYS A 1 614 ? 10.631 -17.328 20.818 1.00 98.06 614 LYS A O 1
ATOM 4567 N N . VAL A 1 615 ? 9.225 -18.142 19.247 1.00 98.50 615 VAL A N 1
ATOM 4568 C CA . VAL A 1 615 ? 9.591 -17.218 18.170 1.00 98.50 615 VAL A CA 1
ATOM 4569 C C . VAL A 1 615 ? 8.403 -16.335 17.821 1.00 98.50 615 VAL A C 1
ATOM 4571 O O . VAL A 1 615 ? 7.315 -16.825 17.532 1.00 98.50 615 VAL A O 1
ATOM 4574 N N . VAL A 1 616 ? 8.614 -15.021 17.817 1.00 97.88 616 VAL A N 1
ATOM 4575 C CA . VAL A 1 616 ? 7.630 -14.070 17.289 1.00 97.88 616 VAL A CA 1
ATOM 4576 C C . VAL A 1 616 ? 8.040 -13.684 15.876 1.00 97.88 616 VAL A C 1
ATOM 4578 O O . VAL A 1 616 ? 9.086 -13.071 15.661 1.00 97.88 616 VAL A O 1
ATOM 4581 N N . ALA A 1 617 ? 7.204 -14.056 14.916 1.00 97.44 617 ALA A N 1
ATOM 4582 C CA . ALA A 1 617 ? 7.355 -13.743 13.513 1.00 97.44 617 ALA A CA 1
ATOM 4583 C C . ALA A 1 617 ? 6.664 -12.418 13.171 1.00 97.44 617 ALA A C 1
ATOM 4585 O O . ALA A 1 617 ? 5.449 -12.256 13.297 1.00 97.44 617 ALA A O 1
ATOM 4586 N N . LEU A 1 618 ? 7.459 -11.451 12.736 1.00 95.75 618 LEU A N 1
ATOM 4587 C CA . LEU A 1 618 ? 7.039 -10.113 12.352 1.00 95.75 618 LEU A CA 1
ATOM 4588 C C . LEU A 1 618 ? 6.979 -10.047 10.828 1.00 95.75 618 LEU A C 1
ATOM 4590 O O . LEU A 1 618 ? 8.011 -9.987 10.164 1.00 95.75 618 LEU A O 1
ATOM 4594 N N . ARG A 1 619 ? 5.762 -10.084 10.287 1.00 92.56 619 ARG A N 1
ATOM 4595 C CA . ARG A 1 619 ? 5.493 -10.118 8.848 1.00 92.56 619 ARG A CA 1
ATOM 4596 C C . ARG A 1 619 ? 5.019 -8.755 8.366 1.00 92.56 619 ARG A C 1
ATOM 4598 O O . ARG A 1 619 ? 4.127 -8.190 8.990 1.00 92.56 619 ARG A O 1
ATOM 4605 N N . ILE A 1 620 ? 5.535 -8.189 7.276 1.00 84.44 620 ILE A N 1
ATOM 4606 C CA . ILE A 1 620 ? 5.088 -6.844 6.859 1.00 84.44 620 ILE A CA 1
ATOM 4607 C C . ILE A 1 620 ? 3.676 -6.883 6.253 1.00 84.44 620 ILE A C 1
ATOM 4609 O O . ILE A 1 620 ? 2.766 -6.233 6.777 1.00 84.44 620 ILE A O 1
ATOM 4613 N N . LEU A 1 621 ? 3.473 -7.596 5.139 1.00 77.69 621 LEU A N 1
ATOM 4614 C CA . LEU A 1 621 ? 2.225 -7.560 4.361 1.00 77.69 621 LEU A CA 1
ATOM 4615 C C . LEU A 1 621 ? 1.733 -8.972 4.010 1.00 77.69 621 LEU A C 1
ATOM 4617 O O . LEU A 1 621 ? 2.542 -9.797 3.589 1.00 77.69 621 LEU A O 1
ATOM 4621 N N . PRO A 1 622 ? 0.416 -9.239 4.091 1.00 79.69 622 PRO A N 1
ATOM 4622 C CA . PRO A 1 622 ? -0.162 -10.483 3.590 1.00 79.69 622 PRO A CA 1
ATOM 4623 C C . PRO A 1 622 ? -0.283 -10.482 2.061 1.00 79.69 622 PRO A C 1
ATOM 4625 O O . PRO A 1 622 ? -0.544 -9.445 1.446 1.00 79.69 622 PRO A O 1
ATOM 4628 N N . GLY A 1 623 ? -0.208 -11.666 1.455 1.00 72.31 623 GLY A N 1
ATOM 4629 C CA . GLY A 1 623 ? -0.561 -11.920 0.055 1.00 72.31 623 GLY A CA 1
ATOM 4630 C C . GLY A 1 623 ? 0.513 -11.563 -0.976 1.00 72.31 623 GLY A C 1
ATOM 4631 O O . GLY A 1 623 ? 0.220 -11.563 -2.171 1.00 72.31 623 GLY A O 1
ATOM 4632 N N . VAL A 1 624 ? 1.738 -11.260 -0.539 1.00 76.00 624 VAL A N 1
ATOM 4633 C CA . VAL A 1 624 ? 2.898 -11.083 -1.425 1.00 76.00 624 VAL A CA 1
ATOM 4634 C C . VAL A 1 624 ? 3.627 -12.416 -1.528 1.00 76.00 624 VAL A C 1
ATOM 4636 O O . VAL A 1 624 ? 4.170 -12.889 -0.537 1.00 76.00 624 VAL A O 1
ATOM 4639 N N . ASP A 1 625 ? 3.667 -12.999 -2.724 1.00 78.81 625 ASP A N 1
ATOM 4640 C CA . ASP A 1 625 ? 4.229 -14.329 -3.000 1.00 78.81 625 ASP A CA 1
ATOM 4641 C C . ASP A 1 625 ? 5.589 -14.593 -2.339 1.00 78.81 625 ASP A C 1
ATOM 4643 O O . ASP A 1 625 ? 5.738 -15.575 -1.616 1.00 78.81 625 ASP A O 1
ATOM 4647 N N . VAL A 1 626 ? 6.561 -13.698 -2.514 1.00 85.88 626 VAL A N 1
ATOM 4648 C CA . VAL A 1 626 ? 7.898 -13.835 -1.921 1.00 85.88 626 VAL A CA 1
ATOM 4649 C C . VAL A 1 626 ? 7.841 -13.839 -0.388 1.00 85.88 626 VAL A C 1
ATOM 4651 O O . VAL A 1 626 ? 8.572 -14.607 0.232 1.00 85.88 626 VAL A O 1
ATOM 4654 N N . LEU A 1 627 ? 6.982 -13.024 0.236 1.00 88.56 627 LEU A N 1
ATOM 4655 C CA . LEU A 1 627 ? 6.851 -12.957 1.701 1.00 88.56 627 LEU A CA 1
ATOM 4656 C C . LEU A 1 627 ? 6.109 -14.175 2.265 1.00 88.56 627 LEU A C 1
ATOM 4658 O O . LEU A 1 627 ? 6.488 -14.705 3.308 1.00 88.56 627 LEU A O 1
ATOM 4662 N N . GLU A 1 628 ? 5.087 -14.656 1.558 1.00 88.75 628 GLU A N 1
ATOM 4663 C CA . GLU A 1 628 ? 4.368 -15.880 1.922 1.00 88.75 628 GLU A CA 1
ATOM 4664 C C . GLU A 1 628 ? 5.290 -17.104 1.837 1.00 88.75 628 GLU A C 1
ATOM 4666 O O . GLU A 1 628 ? 5.307 -17.920 2.753 1.00 88.75 628 GLU A O 1
ATOM 4671 N N . GLN A 1 629 ? 6.132 -17.196 0.801 1.00 92.44 629 GLN A N 1
ATOM 4672 C CA . GLN A 1 629 ? 7.141 -18.257 0.684 1.00 92.44 629 GLN A CA 1
ATOM 4673 C C . GLN A 1 629 ? 8.168 -18.217 1.826 1.00 92.44 629 GLN A C 1
ATOM 4675 O O . GLN A 1 629 ? 8.520 -19.270 2.360 1.00 92.44 629 GLN A O 1
ATOM 4680 N N . ARG A 1 630 ? 8.636 -17.020 2.225 1.00 95.56 630 ARG A N 1
ATOM 4681 C CA . ARG A 1 630 ? 9.560 -16.851 3.365 1.00 95.56 630 ARG A CA 1
ATOM 4682 C C . ARG A 1 630 ? 8.969 -17.449 4.635 1.00 95.56 630 ARG A C 1
ATOM 4684 O O . ARG A 1 630 ? 9.621 -18.269 5.279 1.00 95.56 630 ARG A O 1
ATOM 4691 N N . TRP A 1 631 ? 7.737 -17.058 4.966 1.00 96.12 631 TRP A N 1
ATOM 4692 C CA . TRP A 1 631 ? 7.070 -17.547 6.168 1.00 96.12 631 TRP A CA 1
ATOM 4693 C C . TRP A 1 631 ? 6.761 -19.039 6.082 1.00 96.12 631 TRP A C 1
ATOM 4695 O O . TRP A 1 631 ? 7.083 -19.769 7.007 1.00 96.12 631 TRP A O 1
ATOM 4705 N N . ALA A 1 632 ? 6.236 -19.519 4.955 1.00 95.00 632 ALA A N 1
ATOM 4706 C CA . ALA A 1 632 ? 5.863 -20.922 4.804 1.00 95.00 632 ALA A CA 1
ATOM 4707 C C . ALA A 1 632 ? 7.072 -21.878 4.907 1.00 95.00 632 ALA A C 1
ATOM 4709 O O . ALA A 1 632 ? 6.945 -22.978 5.445 1.00 95.00 632 ALA A O 1
ATOM 4710 N N . ALA A 1 633 ? 8.262 -21.471 4.439 1.00 96.25 633 ALA A N 1
ATOM 4711 C CA . ALA A 1 633 ? 9.499 -22.212 4.710 1.00 96.25 633 ALA A CA 1
ATOM 4712 C C . ALA A 1 633 ? 9.866 -22.202 6.199 1.00 96.25 633 ALA A C 1
ATOM 4714 O O . ALA A 1 633 ? 10.209 -23.250 6.747 1.00 96.25 633 ALA A O 1
ATOM 4715 N N . ALA A 1 634 ? 9.813 -21.031 6.837 1.00 97.69 634 ALA A N 1
ATOM 4716 C CA . ALA A 1 634 ? 10.223 -20.883 8.225 1.00 97.69 634 ALA A CA 1
ATOM 4717 C C . ALA A 1 634 ? 9.291 -21.621 9.193 1.00 97.69 634 ALA A C 1
ATOM 4719 O O . ALA A 1 634 ? 9.767 -22.383 10.027 1.00 97.69 634 ALA A O 1
ATOM 4720 N N . GLU A 1 635 ? 7.979 -21.463 9.026 1.00 97.06 635 GLU A N 1
ATOM 4721 C CA . GLU A 1 635 ? 6.934 -22.137 9.799 1.00 97.06 635 GLU A CA 1
ATOM 4722 C C . GLU A 1 635 ? 7.100 -23.658 9.746 1.00 97.06 635 GLU A C 1
ATOM 4724 O O . GLU A 1 635 ? 7.199 -24.303 10.788 1.00 97.06 635 GLU A O 1
ATOM 4729 N N . LYS A 1 636 ? 7.268 -24.225 8.543 1.00 95.38 636 LYS A N 1
ATOM 4730 C CA . LYS A 1 636 ? 7.522 -25.662 8.373 1.00 95.38 636 LYS A CA 1
ATOM 4731 C C . LYS A 1 636 ? 8.744 -26.131 9.172 1.00 95.38 636 LYS A C 1
ATOM 4733 O O . LYS A 1 636 ? 8.692 -27.169 9.828 1.00 95.38 636 LYS A O 1
ATOM 4738 N N . LEU A 1 637 ? 9.854 -25.397 9.102 1.00 97.69 637 LEU A N 1
ATOM 4739 C CA . LEU A 1 637 ? 11.095 -25.778 9.783 1.00 97.69 637 LEU A CA 1
ATOM 4740 C C . LEU A 1 637 ? 11.005 -25.592 11.302 1.00 97.69 637 LEU A C 1
ATOM 4742 O O . LEU A 1 637 ? 11.528 -26.419 12.050 1.00 97.69 637 LEU A O 1
ATOM 4746 N N . PHE A 1 638 ? 10.311 -24.553 11.769 1.00 98.12 638 PHE A N 1
ATOM 4747 C CA . PHE A 1 638 ? 10.026 -24.353 13.187 1.00 98.12 638 PHE A CA 1
ATOM 4748 C C . PHE A 1 638 ? 9.165 -25.483 13.751 1.00 98.12 638 PHE A C 1
ATOM 4750 O O . PHE A 1 638 ? 9.519 -26.040 14.793 1.00 98.12 638 PHE A O 1
ATOM 4757 N N . ASP A 1 639 ? 8.123 -25.901 13.033 1.00 96.19 639 ASP A N 1
ATOM 4758 C CA . ASP A 1 639 ? 7.281 -27.036 13.414 1.00 96.19 639 ASP A CA 1
ATOM 4759 C C . ASP A 1 639 ? 8.085 -28.344 13.506 1.00 96.19 639 ASP A C 1
ATOM 4761 O O . ASP A 1 639 ? 7.964 -29.097 14.478 1.00 96.19 639 ASP A O 1
ATOM 4765 N N . GLU A 1 640 ? 8.952 -28.610 12.523 1.00 97.00 640 GLU A N 1
ATOM 4766 C CA . GLU A 1 640 ? 9.822 -29.793 12.503 1.00 97.00 640 GLU A CA 1
ATOM 4767 C C . GLU A 1 640 ? 10.845 -29.792 13.656 1.00 97.00 640 GLU A C 1
ATOM 4769 O O . GLU A 1 640 ? 11.117 -30.843 14.251 1.00 97.00 640 GLU A O 1
ATOM 4774 N N . ALA A 1 641 ? 11.377 -28.620 14.016 1.00 97.62 641 ALA A N 1
ATOM 4775 C CA . ALA A 1 641 ? 12.296 -28.438 15.139 1.00 97.62 641 ALA A CA 1
ATOM 4776 C C . ALA A 1 641 ? 11.589 -28.407 16.512 1.00 97.62 641 ALA A C 1
ATOM 4778 O O . ALA A 1 641 ? 12.220 -28.632 17.550 1.00 97.62 641 ALA A O 1
ATOM 4779 N N . GLY A 1 642 ? 10.270 -28.194 16.533 1.00 96.62 642 GLY A N 1
ATOM 4780 C CA . GLY A 1 642 ? 9.475 -28.025 17.747 1.00 96.62 642 GLY A CA 1
ATOM 4781 C C . GLY A 1 642 ? 9.677 -26.665 18.421 1.00 96.62 642 GLY A C 1
ATOM 4782 O O . GLY A 1 642 ? 9.691 -26.605 19.650 1.00 96.62 642 GLY A O 1
ATOM 4783 N N . ILE A 1 643 ? 9.866 -25.613 17.627 1.00 98.06 643 ILE A N 1
ATOM 4784 C CA . ILE A 1 643 ? 9.880 -24.209 18.047 1.00 98.06 643 ILE A CA 1
ATOM 4785 C C . ILE A 1 643 ? 8.436 -23.691 18.093 1.00 98.06 643 ILE A C 1
ATOM 4787 O O . ILE A 1 643 ? 7.652 -23.948 17.183 1.00 98.06 643 ILE A O 1
ATOM 4791 N N . GLU A 1 644 ? 8.068 -22.958 19.144 1.00 96.69 644 GLU A N 1
ATOM 4792 C CA . GLU A 1 644 ? 6.736 -22.359 19.283 1.00 96.69 644 GLU A CA 1
ATOM 4793 C C . GLU A 1 644 ? 6.685 -21.011 18.550 1.00 96.69 644 GLU A C 1
ATOM 4795 O O . GLU A 1 644 ? 6.937 -19.952 19.130 1.00 96.69 644 GLU A O 1
ATOM 4800 N N . ALA A 1 645 ? 6.381 -21.041 17.253 1.00 95.88 645 ALA A N 1
ATOM 4801 C CA . ALA A 1 645 ? 6.304 -19.834 16.437 1.00 95.88 645 ALA A CA 1
ATOM 4802 C C . ALA A 1 645 ? 4.885 -19.229 16.418 1.00 95.88 645 ALA A C 1
ATOM 4804 O O . ALA A 1 645 ? 3.888 -19.938 16.292 1.00 95.88 645 ALA A O 1
ATOM 4805 N N . VAL A 1 646 ? 4.792 -17.902 16.531 1.00 93.06 646 VAL A N 1
ATOM 4806 C CA . VAL A 1 646 ? 3.549 -17.124 16.367 1.00 93.06 646 VAL A CA 1
ATOM 4807 C C . VAL A 1 646 ? 3.795 -15.956 15.422 1.00 93.06 646 VAL A C 1
ATOM 4809 O O . VAL A 1 646 ? 4.823 -15.296 15.550 1.00 93.06 646 VAL A O 1
ATOM 4812 N N . ASP A 1 647 ? 2.873 -15.664 14.504 1.00 94.06 647 ASP A N 1
ATOM 4813 C CA . ASP A 1 647 ? 3.058 -14.612 13.503 1.00 94.06 647 ASP A CA 1
ATOM 4814 C C . ASP A 1 647 ? 2.067 -13.448 13.600 1.00 94.06 647 ASP A C 1
ATOM 4816 O O . ASP A 1 647 ? 0.925 -13.574 14.049 1.00 94.06 647 ASP A O 1
ATOM 4820 N N . TYR A 1 648 ? 2.535 -12.276 13.167 1.00 91.31 648 TYR A N 1
ATOM 4821 C CA . TYR A 1 648 ? 1.764 -11.039 13.153 1.00 91.31 648 TYR A CA 1
ATOM 4822 C C . TYR A 1 648 ? 2.084 -10.206 11.921 1.00 91.31 648 TYR A C 1
ATOM 4824 O O . TYR A 1 648 ? 3.250 -9.994 11.592 1.00 91.31 648 TYR A O 1
ATOM 4832 N N . PHE A 1 649 ? 1.049 -9.631 11.305 1.00 86.94 649 PHE A N 1
ATOM 4833 C CA . PHE A 1 649 ? 1.228 -8.606 10.282 1.00 86.94 649 PHE A CA 1
ATOM 4834 C C . PHE A 1 649 ? 1.433 -7.222 10.906 1.00 86.94 649 PHE A C 1
ATOM 4836 O O . PHE A 1 649 ? 0.566 -6.723 11.625 1.00 86.94 649 PHE A O 1
ATOM 4843 N N . THR A 1 650 ? 2.560 -6.589 10.596 1.00 86.44 650 THR A N 1
ATOM 4844 C CA . THR A 1 650 ? 3.027 -5.336 11.203 1.00 86.44 650 THR A CA 1
ATOM 4845 C C . THR A 1 650 ? 2.825 -4.125 10.298 1.00 86.44 650 THR A C 1
ATOM 4847 O O . THR A 1 650 ? 2.757 -2.998 10.785 1.00 86.44 650 THR A O 1
ATOM 4850 N N . GLY A 1 651 ? 2.755 -4.325 8.977 1.00 77.75 651 GLY A N 1
ATOM 4851 C CA . GLY A 1 651 ? 2.773 -3.234 8.002 1.00 77.75 651 GLY A CA 1
ATOM 4852 C C . GLY A 1 651 ? 4.048 -2.384 8.051 1.00 77.75 651 GLY A C 1
ATOM 4853 O O . GLY A 1 651 ? 3.986 -1.225 7.646 1.00 77.75 651 GLY A O 1
ATOM 4854 N N . ALA A 1 652 ? 5.152 -2.923 8.591 1.00 79.94 652 ALA A N 1
ATOM 4855 C CA . ALA A 1 652 ? 6.382 -2.186 8.906 1.00 79.94 652 ALA A CA 1
ATOM 4856 C C . ALA A 1 652 ? 6.167 -0.975 9.837 1.00 79.94 652 ALA A C 1
ATOM 4858 O O . ALA A 1 652 ? 6.963 -0.036 9.842 1.00 79.94 652 ALA A O 1
ATOM 4859 N N . ASP A 1 653 ? 5.092 -0.965 10.635 1.00 84.00 653 ASP A N 1
ATOM 4860 C CA . ASP A 1 653 ? 4.824 0.118 11.578 1.00 84.00 653 ASP A CA 1
ATOM 4861 C C . ASP A 1 653 ? 5.613 -0.090 12.887 1.00 84.00 653 ASP A C 1
ATOM 4863 O O . ASP A 1 653 ? 5.356 -1.055 13.616 1.00 84.00 653 ASP A O 1
ATOM 4867 N N . PRO A 1 654 ? 6.543 0.819 13.249 1.00 83.69 654 PRO A N 1
ATOM 4868 C CA . PRO A 1 654 ? 7.355 0.661 14.454 1.00 83.69 654 PRO A CA 1
ATOM 4869 C C . PRO A 1 654 ? 6.538 0.599 15.749 1.00 83.69 654 PRO A C 1
ATOM 4871 O O . PRO A 1 654 ? 6.951 -0.054 16.705 1.00 83.69 654 PRO A O 1
ATOM 4874 N N . ALA A 1 655 ? 5.395 1.291 15.815 1.00 78.50 655 ALA A N 1
ATOM 4875 C CA . ALA A 1 655 ? 4.574 1.311 17.020 1.00 78.50 655 ALA A CA 1
ATOM 4876 C C . ALA A 1 655 ? 3.807 -0.005 17.191 1.00 78.50 655 ALA A C 1
ATOM 4878 O O . ALA A 1 655 ? 3.716 -0.510 18.311 1.00 78.50 655 ALA A O 1
ATOM 4879 N N . GLU A 1 656 ? 3.299 -0.577 16.100 1.00 85.62 656 GLU A N 1
ATOM 4880 C CA . GLU A 1 656 ? 2.652 -1.886 16.117 1.00 85.62 656 GLU A CA 1
ATOM 4881 C C . GLU A 1 656 ? 3.661 -2.998 16.424 1.00 85.62 656 GLU A C 1
ATOM 4883 O O . GLU A 1 656 ? 3.367 -3.839 17.268 1.00 85.62 656 GLU A O 1
ATOM 4888 N N . ILE A 1 657 ? 4.876 -2.952 15.861 1.00 89.62 657 ILE A N 1
ATOM 4889 C CA . ILE A 1 657 ? 5.963 -3.895 16.194 1.00 89.62 657 ILE A CA 1
ATOM 4890 C C . ILE A 1 657 ? 6.271 -3.869 17.693 1.00 89.62 657 ILE A C 1
ATOM 4892 O O . ILE A 1 657 ? 6.240 -4.907 18.358 1.00 89.62 657 ILE A O 1
ATOM 4896 N N . LYS A 1 658 ? 6.511 -2.676 18.254 1.00 89.88 658 LYS A N 1
ATOM 4897 C CA . LYS A 1 658 ? 6.785 -2.525 19.690 1.00 89.88 658 LYS A CA 1
ATOM 4898 C C . LYS A 1 658 ? 5.639 -3.035 20.552 1.00 89.88 658 LYS A C 1
ATOM 4900 O O . LYS A 1 658 ? 5.881 -3.660 21.584 1.00 89.88 658 LYS A O 1
ATOM 4905 N N . LYS A 1 659 ? 4.397 -2.775 20.138 1.00 87.94 659 LYS A N 1
ATOM 4906 C CA . LYS A 1 659 ? 3.198 -3.254 20.827 1.00 87.94 659 LYS A CA 1
ATOM 4907 C C . LYS A 1 659 ? 3.104 -4.778 20.800 1.00 87.94 659 LYS A C 1
ATOM 4909 O O . LYS A 1 659 ? 2.933 -5.359 21.862 1.00 87.94 659 LYS A O 1
ATOM 4914 N N . ILE A 1 660 ? 3.266 -5.409 19.635 1.00 91.44 660 ILE A N 1
ATOM 4915 C CA . ILE A 1 660 ? 3.246 -6.872 19.485 1.00 91.44 660 ILE A CA 1
ATOM 4916 C C . ILE A 1 660 ? 4.283 -7.509 20.408 1.00 91.44 660 ILE A C 1
ATOM 4918 O O . ILE A 1 660 ? 3.942 -8.368 21.212 1.00 91.44 660 ILE A O 1
ATOM 4922 N N . ILE A 1 661 ? 5.531 -7.040 20.366 1.00 94.31 661 ILE A N 1
ATOM 4923 C CA . ILE A 1 661 ? 6.596 -7.603 21.205 1.00 94.31 661 ILE A CA 1
ATOM 4924 C C . ILE A 1 661 ? 6.308 -7.381 22.689 1.00 94.31 661 ILE A C 1
ATOM 4926 O O . ILE A 1 661 ? 6.472 -8.300 23.484 1.00 94.31 661 ILE A O 1
ATOM 4930 N N . SER A 1 662 ? 5.829 -6.194 23.070 1.00 91.25 662 SER A N 1
ATOM 4931 C CA . SER A 1 662 ? 5.440 -5.917 24.458 1.00 91.25 662 SER A CA 1
ATOM 4932 C C . SER A 1 662 ? 4.326 -6.855 24.936 1.00 91.25 662 SER A C 1
ATOM 4934 O O . SER A 1 662 ? 4.382 -7.358 26.058 1.00 91.25 662 SER A O 1
ATOM 4936 N N . ASP A 1 663 ? 3.328 -7.109 24.086 1.00 89.44 663 ASP A N 1
ATOM 4937 C CA . ASP A 1 663 ? 2.217 -8.013 24.378 1.00 89.44 663 ASP A CA 1
ATOM 4938 C C . ASP A 1 663 ? 2.698 -9.471 24.487 1.00 89.44 663 ASP A C 1
ATOM 4940 O O . ASP A 1 663 ? 2.223 -10.212 25.351 1.00 89.44 663 ASP A O 1
ATOM 4944 N N . GLU A 1 664 ? 3.663 -9.888 23.664 1.00 95.38 664 GLU A N 1
ATOM 4945 C CA . GLU A 1 664 ? 4.240 -11.234 23.719 1.00 95.38 664 GLU A CA 1
ATOM 4946 C C . GLU A 1 664 ? 5.162 -11.441 24.924 1.00 95.38 664 GLU A C 1
ATOM 4948 O O . GLU A 1 664 ? 5.053 -12.479 25.582 1.00 95.38 664 GLU A O 1
ATOM 4953 N N . LEU A 1 665 ? 5.979 -10.444 25.276 1.00 94.12 665 LEU A N 1
ATOM 4954 C CA . LEU A 1 665 ? 6.805 -10.438 26.489 1.00 94.12 665 LEU A CA 1
ATOM 4955 C C . LEU A 1 665 ? 5.952 -10.451 27.767 1.00 94.12 665 LEU A C 1
ATOM 4957 O O . LEU A 1 665 ? 6.343 -11.016 28.787 1.00 94.12 665 LEU A O 1
ATOM 4961 N N . ALA A 1 666 ? 4.751 -9.865 27.726 1.00 91.50 666 ALA A N 1
ATOM 4962 C CA . ALA A 1 666 ? 3.808 -9.932 28.840 1.00 91.50 666 ALA A CA 1
ATOM 4963 C C . ALA A 1 666 ? 3.209 -11.338 29.041 1.00 91.50 666 ALA A C 1
ATOM 4965 O O . ALA A 1 666 ? 2.752 -11.656 30.143 1.00 91.50 666 ALA A O 1
ATOM 4966 N N . LYS A 1 667 ? 3.195 -12.180 27.997 1.00 93.00 667 LYS A N 1
ATOM 4967 C CA . LYS A 1 667 ? 2.698 -13.567 28.053 1.00 93.00 667 LYS A CA 1
ATOM 4968 C C . LYS A 1 667 ? 3.768 -14.558 28.511 1.00 93.00 667 LYS A C 1
ATOM 4970 O O . LYS A 1 667 ? 3.416 -15.621 29.018 1.00 93.00 667 LYS A O 1
ATOM 4975 N N . GLY A 1 668 ? 5.044 -14.225 28.344 1.00 91.69 668 GLY A N 1
ATOM 4976 C CA . GLY A 1 668 ? 6.173 -15.078 28.693 1.00 91.69 668 GLY A CA 1
ATOM 4977 C C . GLY A 1 668 ? 7.460 -14.596 28.036 1.00 91.69 668 GLY A C 1
ATOM 4978 O O . GLY A 1 668 ? 7.487 -13.551 27.395 1.00 91.69 668 GLY A O 1
ATOM 4979 N N . GLU A 1 669 ? 8.531 -15.365 28.193 1.00 93.44 669 GLU A N 1
ATOM 4980 C CA . GLU A 1 669 ? 9.793 -15.074 27.515 1.00 93.44 669 GLU A CA 1
ATOM 4981 C C . GLU A 1 669 ? 9.654 -15.279 25.997 1.00 93.44 669 GLU A C 1
ATOM 4983 O O . GLU A 1 669 ? 8.922 -16.159 25.539 1.00 93.44 669 GLU A O 1
ATOM 4988 N N . VAL A 1 670 ? 10.342 -14.437 25.227 1.00 97.50 670 VAL A N 1
ATOM 4989 C CA . VAL A 1 670 ? 10.439 -14.526 23.767 1.00 97.50 670 VAL A CA 1
ATOM 4990 C C . VAL A 1 670 ? 11.914 -14.692 23.437 1.00 97.50 670 VAL A C 1
ATOM 4992 O O . VAL A 1 670 ? 12.687 -13.754 23.622 1.00 97.50 670 VAL A O 1
ATOM 4995 N N . GLN A 1 671 ? 12.308 -15.883 22.993 1.00 98.31 671 GLN A N 1
ATOM 4996 C CA . GLN A 1 671 ? 13.712 -16.207 22.737 1.00 98.31 671 GLN A CA 1
ATOM 4997 C C . GLN A 1 671 ? 14.144 -15.819 21.320 1.00 98.31 671 GLN A C 1
ATOM 4999 O O . GLN A 1 671 ? 15.314 -15.497 21.109 1.00 98.31 671 GLN A O 1
ATOM 5004 N N . GLY A 1 672 ? 13.214 -15.807 20.358 1.00 98.06 672 GLY A N 1
ATOM 5005 C CA . GLY A 1 672 ? 13.519 -15.482 18.969 1.00 98.06 672 GLY A CA 1
ATOM 5006 C C . GLY A 1 672 ? 12.587 -14.458 18.330 1.00 98.06 672 GLY A C 1
ATOM 5007 O O . GLY A 1 672 ? 11.383 -14.431 18.590 1.00 98.06 672 GLY A O 1
ATOM 5008 N N . ILE A 1 673 ? 13.151 -13.644 17.440 1.00 98.12 673 ILE A N 1
ATOM 5009 C CA . ILE A 1 673 ? 12.417 -12.783 16.512 1.00 98.12 673 ILE A CA 1
ATOM 5010 C C . ILE A 1 673 ? 12.761 -13.202 15.086 1.00 98.12 673 ILE A C 1
ATOM 5012 O O . ILE A 1 673 ? 13.909 -13.114 14.640 1.00 98.12 673 ILE A O 1
ATOM 5016 N N . TRP A 1 674 ? 11.744 -13.634 14.354 1.00 97.69 674 TRP A N 1
ATOM 5017 C CA . TRP A 1 674 ? 11.844 -13.866 12.921 1.00 97.69 674 TRP A CA 1
ATOM 5018 C C . TRP A 1 674 ? 11.203 -12.683 12.203 1.00 97.69 674 TRP A C 1
ATOM 5020 O O . TRP A 1 674 ? 10.099 -12.288 12.562 1.00 97.69 674 TRP A O 1
ATOM 5030 N N . MET A 1 675 ? 11.872 -12.072 11.231 1.00 92.69 675 MET A N 1
ATOM 5031 C CA . MET A 1 675 ? 11.344 -10.861 10.600 1.00 92.69 675 MET A CA 1
ATOM 5032 C C . MET A 1 675 ? 11.523 -10.905 9.095 1.00 92.69 675 MET A C 1
ATOM 5034 O O . MET A 1 675 ? 12.650 -10.949 8.619 1.00 92.69 675 MET A O 1
ATOM 5038 N N . ASP A 1 676 ? 10.418 -10.860 8.352 1.00 88.69 676 ASP A N 1
ATOM 5039 C CA . ASP A 1 676 ? 10.409 -11.121 6.910 1.00 88.69 676 ASP A CA 1
ATOM 5040 C C . ASP A 1 676 ? 10.960 -9.987 6.043 1.00 88.69 676 ASP A C 1
ATOM 5042 O O . ASP A 1 676 ? 10.960 -10.145 4.827 1.00 88.69 676 ASP A O 1
ATOM 5046 N N . ALA A 1 677 ? 11.408 -8.870 6.619 1.00 84.56 677 ALA A N 1
ATOM 5047 C CA . ALA A 1 677 ? 12.014 -7.741 5.913 1.00 84.56 677 ALA A CA 1
ATOM 5048 C C . ALA A 1 677 ? 12.734 -6.783 6.881 1.00 84.56 677 ALA A C 1
ATOM 5050 O O . ALA A 1 677 ? 12.458 -6.810 8.074 1.00 84.56 677 ALA A O 1
ATOM 5051 N N . GLY A 1 678 ? 13.645 -5.933 6.390 1.00 78.00 678 GLY A N 1
ATOM 5052 C CA . GLY A 1 678 ? 14.460 -5.046 7.245 1.00 78.00 678 GLY A CA 1
ATOM 5053 C C . GLY A 1 678 ? 13.679 -3.952 7.984 1.00 78.00 678 GLY A C 1
ATOM 5054 O O . GLY A 1 678 ? 14.001 -3.610 9.128 1.00 78.00 678 GLY A O 1
ATOM 5055 N N . ASP A 1 679 ? 12.597 -3.457 7.373 1.00 75.50 679 ASP A N 1
ATOM 5056 C CA . ASP A 1 679 ? 11.822 -2.335 7.901 1.00 75.50 679 ASP A CA 1
ATOM 5057 C C . ASP A 1 679 ? 11.172 -2.690 9.252 1.00 75.50 679 ASP A C 1
ATOM 5059 O O . ASP A 1 679 ? 10.186 -3.423 9.332 1.00 75.50 679 ASP A O 1
ATOM 5063 N N . GLY A 1 680 ? 11.706 -2.110 10.330 1.00 82.94 680 GLY A N 1
ATOM 5064 C CA . GLY A 1 680 ? 11.206 -2.313 11.691 1.00 82.94 680 GLY A CA 1
ATOM 5065 C C . GLY A 1 680 ? 12.108 -3.154 12.596 1.00 82.94 680 GLY A C 1
ATOM 5066 O O . GLY A 1 680 ? 11.801 -3.271 13.785 1.00 82.94 680 GLY A O 1
ATOM 5067 N N . ALA A 1 681 ? 13.255 -3.638 12.100 1.00 90.94 681 ALA A N 1
ATOM 5068 C CA . ALA A 1 681 ? 14.216 -4.415 12.889 1.00 90.94 681 ALA A CA 1
ATOM 5069 C C . ALA A 1 681 ? 14.634 -3.704 14.182 1.00 90.94 681 ALA A C 1
ATOM 5071 O O . ALA A 1 681 ? 14.608 -4.261 15.279 1.00 90.94 681 ALA A O 1
ATOM 5072 N N . VAL A 1 682 ? 14.990 -2.425 14.053 1.00 93.69 682 VAL A N 1
ATOM 5073 C CA . VAL A 1 682 ? 15.423 -1.599 15.182 1.00 93.69 682 VAL A CA 1
ATOM 5074 C C . VAL A 1 682 ? 14.288 -1.417 16.184 1.00 93.69 682 VAL A C 1
ATOM 5076 O O . VAL A 1 682 ? 14.522 -1.501 17.385 1.00 93.69 682 VAL A O 1
ATOM 5079 N N . ALA A 1 683 ? 13.051 -1.238 15.711 1.00 93.31 683 ALA A N 1
ATOM 5080 C CA . ALA A 1 683 ? 11.889 -1.106 16.584 1.00 93.31 683 ALA A CA 1
ATOM 5081 C C . ALA A 1 683 ? 11.645 -2.382 17.396 1.00 93.31 683 ALA A C 1
ATOM 5083 O O . ALA A 1 683 ? 11.250 -2.289 18.560 1.00 93.31 683 ALA A O 1
ATOM 5084 N N . ALA A 1 684 ? 11.915 -3.551 16.806 1.00 94.88 684 ALA A N 1
ATOM 5085 C CA . ALA A 1 684 ? 11.832 -4.814 17.515 1.00 94.88 684 ALA A CA 1
ATOM 5086 C C . ALA A 1 684 ? 12.868 -4.901 18.638 1.00 94.88 684 ALA A C 1
ATOM 5088 O O . ALA A 1 684 ? 12.509 -5.184 19.776 1.00 94.88 684 ALA A O 1
ATOM 5089 N N . ILE A 1 685 ? 14.127 -4.563 18.352 1.00 96.00 685 ILE A N 1
ATOM 5090 C CA . ILE A 1 685 ? 15.203 -4.547 19.355 1.00 96.00 685 ILE A CA 1
ATOM 5091 C C . ILE A 1 685 ? 14.891 -3.546 20.477 1.00 96.00 685 ILE A C 1
ATOM 5093 O O . ILE A 1 685 ? 14.983 -3.884 21.655 1.00 96.00 685 ILE A O 1
ATOM 5097 N N . GLU A 1 686 ? 14.459 -2.333 20.125 1.00 94.19 686 GLU A N 1
ATOM 5098 C CA . GLU A 1 686 ? 14.077 -1.301 21.095 1.00 94.19 686 GLU A CA 1
ATOM 5099 C C . GLU A 1 686 ? 12.920 -1.743 22.002 1.00 94.19 686 GLU A C 1
ATOM 5101 O O . GLU A 1 686 ? 12.853 -1.311 23.147 1.00 94.19 686 GLU A O 1
ATOM 5106 N N . ALA A 1 687 ? 12.015 -2.612 21.538 1.00 93.88 687 ALA A N 1
ATOM 5107 C CA . ALA A 1 687 ? 10.938 -3.135 22.378 1.00 93.88 687 ALA A CA 1
ATOM 5108 C C . ALA A 1 687 ? 11.471 -3.994 23.541 1.00 93.88 687 ALA A C 1
ATOM 5110 O O . ALA A 1 687 ? 10.940 -3.921 24.651 1.00 93.88 687 ALA A O 1
ATOM 5111 N N . PHE A 1 688 ? 12.540 -4.766 23.314 1.00 96.88 688 PHE A N 1
ATOM 5112 C CA . PHE A 1 688 ? 13.218 -5.517 24.376 1.00 96.88 688 PHE A CA 1
ATOM 5113 C C . PHE A 1 688 ? 13.979 -4.582 25.325 1.00 96.88 688 PHE A C 1
ATOM 5115 O O . PHE A 1 688 ? 13.914 -4.768 26.541 1.00 96.88 688 PHE A O 1
ATOM 5122 N N . GLU A 1 689 ? 14.621 -3.530 24.798 1.00 95.25 689 GLU A N 1
ATOM 5123 C CA . GLU A 1 689 ? 15.270 -2.487 25.613 1.00 95.25 689 GLU A CA 1
ATOM 5124 C C . GLU A 1 689 ? 14.259 -1.773 26.521 1.00 95.25 689 GLU A C 1
ATOM 5126 O O . GLU A 1 689 ? 14.490 -1.629 27.725 1.00 95.25 689 GLU A O 1
ATOM 5131 N N . ASP A 1 690 ? 13.118 -1.370 25.956 1.00 93.44 690 ASP A N 1
ATOM 5132 C CA . ASP A 1 690 ? 12.020 -0.699 26.655 1.00 93.44 690 ASP A CA 1
ATOM 5133 C C . ASP A 1 690 ? 11.426 -1.600 27.758 1.00 93.44 690 ASP A C 1
ATOM 5135 O O . ASP A 1 690 ? 11.037 -1.113 28.826 1.00 93.44 690 ASP A O 1
ATOM 5139 N N . ALA A 1 691 ? 11.397 -2.919 27.531 1.00 92.19 691 ALA A N 1
ATOM 5140 C CA . ALA A 1 691 ? 10.951 -3.919 28.501 1.00 92.19 691 ALA A CA 1
ATOM 5141 C C . ALA A 1 691 ? 12.020 -4.297 29.546 1.00 92.19 691 ALA A C 1
ATOM 5143 O O . ALA A 1 691 ? 11.688 -4.913 30.563 1.00 92.19 691 ALA A O 1
ATOM 5144 N N . GLY A 1 692 ? 13.289 -3.938 29.326 1.00 93.94 692 GLY A N 1
ATOM 5145 C CA . GLY A 1 692 ? 14.417 -4.409 30.134 1.00 93.94 692 GLY A CA 1
ATOM 5146 C C . GLY A 1 692 ? 14.623 -5.926 30.057 1.00 93.94 692 GLY A C 1
ATOM 5147 O O . GLY A 1 692 ? 15.070 -6.521 31.039 1.00 93.94 692 GLY A O 1
ATOM 5148 N N . ALA A 1 693 ? 14.244 -6.537 28.933 1.00 94.56 693 ALA A N 1
ATOM 5149 C CA . ALA A 1 693 ? 14.416 -7.957 28.650 1.00 94.56 693 ALA A CA 1
ATOM 5150 C C . ALA A 1 693 ? 15.771 -8.224 27.971 1.00 94.56 693 ALA A C 1
ATOM 5152 O O . ALA A 1 693 ? 16.367 -7.320 27.381 1.00 94.56 693 ALA A O 1
ATOM 5153 N N . ASP A 1 694 ? 16.253 -9.465 28.051 1.00 95.81 694 ASP A N 1
ATOM 5154 C CA . ASP A 1 694 ? 17.436 -9.892 27.299 1.00 95.81 694 ASP A CA 1
ATOM 5155 C C . ASP A 1 694 ? 17.143 -9.874 25.791 1.00 95.81 694 ASP A C 1
ATOM 5157 O O . ASP A 1 694 ? 16.020 -10.148 25.367 1.00 95.81 694 ASP A O 1
ATOM 5161 N N . TYR A 1 695 ? 18.146 -9.540 24.974 1.00 97.56 695 TYR A N 1
ATOM 5162 C CA . TYR A 1 695 ? 17.968 -9.493 23.522 1.00 97.56 695 TYR A CA 1
ATOM 5163 C C . TYR A 1 695 ? 17.667 -10.886 22.947 1.00 97.56 695 TYR A C 1
ATOM 5165 O O . TYR A 1 695 ? 18.339 -11.849 23.325 1.00 97.56 695 TYR A O 1
ATOM 5173 N N . PRO A 1 696 ? 16.720 -10.994 21.998 1.00 97.31 696 PRO A N 1
ATOM 5174 C CA . PRO A 1 696 ? 16.386 -12.260 21.361 1.00 97.31 696 PRO A CA 1
ATOM 5175 C C . PRO A 1 696 ? 17.447 -12.657 20.325 1.00 97.31 696 PRO A C 1
ATOM 5177 O O . PRO A 1 696 ? 18.209 -11.819 19.831 1.00 97.31 696 PRO A O 1
ATOM 5180 N N . VAL A 1 697 ? 17.437 -13.929 19.923 1.00 98.25 697 VAL A N 1
ATOM 5181 C CA . VAL A 1 697 ? 18.037 -14.353 18.649 1.00 98.25 697 VAL A CA 1
ATOM 5182 C C . VAL A 1 697 ? 17.189 -13.767 17.522 1.00 98.25 697 VAL A C 1
ATOM 5184 O O . VAL A 1 697 ? 15.976 -13.967 17.503 1.00 98.25 697 VAL A O 1
ATOM 5187 N N . MET A 1 698 ? 17.783 -13.019 16.592 1.00 96.44 698 MET A N 1
ATOM 5188 C CA . MET A 1 698 ? 16.995 -12.223 15.646 1.00 96.44 698 MET A CA 1
ATOM 5189 C C . MET A 1 698 ? 17.492 -12.277 14.201 1.00 96.44 698 MET A C 1
ATOM 5191 O O . MET A 1 698 ? 18.688 -12.298 13.926 1.00 96.44 698 MET A O 1
ATOM 5195 N N . THR A 1 699 ? 16.551 -12.212 13.261 1.00 96.06 699 THR A N 1
ATOM 5196 C CA . THR A 1 699 ? 16.821 -11.918 11.844 1.00 96.06 699 THR A CA 1
ATOM 5197 C C . THR A 1 699 ? 16.328 -10.513 11.489 1.00 96.06 699 THR A C 1
ATOM 5199 O O . THR A 1 699 ? 15.320 -10.074 12.041 1.00 96.06 699 THR A O 1
ATOM 5202 N N . GLY A 1 700 ? 17.040 -9.779 10.620 1.00 88.88 700 GLY A N 1
ATOM 5203 C CA . GLY A 1 700 ? 16.705 -8.366 10.364 1.00 88.88 700 GLY A CA 1
ATOM 5204 C C . GLY A 1 700 ? 17.124 -7.742 9.030 1.00 88.88 700 GLY A C 1
ATOM 5205 O O . GLY A 1 700 ? 17.368 -6.542 8.994 1.00 88.88 700 GLY A O 1
ATOM 5206 N N . GLU A 1 701 ? 17.197 -8.546 7.960 1.00 92.88 701 GLU A N 1
ATOM 5207 C CA . GLU A 1 701 ? 17.761 -8.218 6.627 1.00 92.88 701 GLU A CA 1
ATOM 5208 C C . GLU A 1 701 ? 19.109 -7.458 6.645 1.00 92.88 701 GLU A C 1
ATOM 5210 O O . GLU A 1 701 ? 19.701 -7.214 7.690 1.00 92.88 701 GLU A O 1
ATOM 5215 N N . ASP A 1 702 ? 19.682 -7.143 5.480 1.00 94.81 702 ASP A N 1
ATOM 5216 C CA . ASP A 1 702 ? 20.958 -6.424 5.362 1.00 94.81 702 ASP A CA 1
ATOM 5217 C C . ASP A 1 702 ? 20.817 -4.890 5.349 1.00 94.81 702 ASP A C 1
ATOM 5219 O O . ASP A 1 702 ? 21.659 -4.183 4.791 1.00 94.81 702 ASP A O 1
ATOM 5223 N N . GLU A 1 703 ? 19.773 -4.357 5.987 1.00 94.50 703 GLU A N 1
ATOM 5224 C CA . GLU A 1 703 ? 19.581 -2.917 6.162 1.00 94.50 703 GLU A CA 1
ATOM 5225 C C . GLU A 1 703 ? 20.588 -2.342 7.181 1.00 94.50 703 GLU A C 1
ATOM 5227 O O . GLU A 1 703 ? 20.816 -2.895 8.261 1.00 94.50 703 GLU A O 1
ATOM 5232 N N . MET A 1 704 ? 21.187 -1.189 6.873 1.00 95.12 704 MET A N 1
ATOM 5233 C CA . MET A 1 704 ? 22.239 -0.581 7.692 1.00 95.12 704 MET A CA 1
ATOM 5234 C C . MET A 1 704 ? 21.788 -0.238 9.114 1.00 95.12 704 MET A C 1
ATOM 5236 O O . MET A 1 704 ? 22.607 -0.309 10.035 1.00 95.12 704 MET A O 1
ATOM 5240 N N . SER A 1 705 ? 20.517 0.112 9.317 1.00 94.19 705 SER A N 1
ATOM 5241 C CA . SER A 1 705 ? 19.953 0.384 10.642 1.00 94.19 705 SER A CA 1
ATOM 5242 C C . SER A 1 705 ? 20.020 -0.853 11.546 1.00 94.19 705 SER A C 1
ATOM 5244 O O . SER A 1 705 ? 20.507 -0.769 12.679 1.00 94.19 705 SER A O 1
ATOM 5246 N N . PHE A 1 706 ? 19.644 -2.020 11.015 1.00 95.62 706 PHE A N 1
ATOM 5247 C CA . PHE A 1 706 ? 19.737 -3.295 11.712 1.00 95.62 706 PHE A CA 1
ATOM 5248 C C . PHE A 1 706 ? 21.187 -3.690 11.963 1.00 95.62 706 PHE A C 1
ATOM 5250 O O . PHE A 1 706 ? 21.532 -3.971 13.105 1.00 95.62 706 PHE A O 1
ATOM 5257 N N . LEU A 1 707 ? 22.063 -3.653 10.951 1.00 96.75 707 LEU A N 1
ATOM 5258 C CA . LEU A 1 707 ? 23.470 -4.047 11.125 1.00 96.75 707 LEU A CA 1
ATOM 5259 C C . LEU A 1 707 ? 24.172 -3.215 12.209 1.00 96.75 707 LEU A C 1
ATOM 5261 O O . LEU A 1 707 ? 24.950 -3.741 13.009 1.00 96.75 707 LEU A O 1
ATOM 5265 N N . ARG A 1 708 ? 23.878 -1.909 12.272 1.00 96.50 708 ARG A N 1
ATOM 5266 C CA . ARG A 1 708 ? 24.410 -1.018 13.313 1.00 96.50 708 ARG A CA 1
ATOM 5267 C C . ARG A 1 708 ? 23.862 -1.375 14.685 1.00 96.50 708 ARG A C 1
ATOM 5269 O O . ARG A 1 708 ? 24.651 -1.508 15.618 1.00 96.50 708 ARG A O 1
ATOM 5276 N N . LYS A 1 709 ? 22.545 -1.568 14.803 1.00 96.00 709 LYS A N 1
ATOM 5277 C CA . LYS A 1 709 ? 21.906 -1.925 16.075 1.00 96.00 709 LYS A CA 1
ATOM 5278 C C . LYS A 1 709 ? 22.340 -3.313 16.555 1.00 96.00 709 LYS A C 1
ATOM 5280 O O . LYS A 1 709 ? 22.593 -3.496 17.743 1.00 96.00 709 LYS A O 1
ATOM 5285 N N . TRP A 1 710 ? 22.524 -4.264 15.644 1.00 96.00 710 TRP A N 1
ATOM 5286 C CA . TRP A 1 710 ? 23.095 -5.578 15.922 1.00 96.00 710 TRP A CA 1
ATOM 5287 C C . TRP A 1 710 ? 24.501 -5.437 16.516 1.00 96.00 710 TRP A C 1
ATOM 5289 O O . TRP A 1 710 ? 24.769 -5.958 17.600 1.00 96.00 710 TRP A O 1
ATOM 5299 N N . LYS A 1 711 ? 25.384 -4.653 15.885 1.00 95.88 711 LYS A N 1
ATOM 5300 C CA . LYS A 1 711 ? 26.736 -4.432 16.413 1.00 95.88 711 LYS A CA 1
ATOM 5301 C C . LYS A 1 711 ? 26.753 -3.683 17.747 1.00 95.88 711 LYS A C 1
ATOM 5303 O O . LYS A 1 711 ? 27.578 -3.995 18.603 1.00 95.88 711 LYS A O 1
ATOM 5308 N N . GLU A 1 712 ? 25.878 -2.695 17.910 1.00 96.19 712 GLU A N 1
ATOM 5309 C CA . GLU A 1 712 ? 25.748 -1.896 19.133 1.00 96.19 712 GLU A CA 1
ATOM 5310 C C . GLU A 1 712 ? 25.321 -2.753 20.329 1.00 96.19 712 GLU A C 1
ATOM 5312 O O . GLU A 1 712 ? 25.905 -2.649 21.408 1.00 96.19 712 GLU A O 1
ATOM 5317 N N . THR A 1 713 ? 24.314 -3.603 20.131 1.00 96.31 713 THR A N 1
ATOM 5318 C CA . THR A 1 713 ? 23.725 -4.434 21.189 1.00 96.31 713 THR A CA 1
ATOM 5319 C C . THR A 1 713 ? 24.514 -5.711 21.453 1.00 96.31 713 THR A C 1
ATOM 5321 O O . THR A 1 713 ? 24.481 -6.229 22.568 1.00 96.31 713 THR A O 1
ATOM 5324 N N . GLY A 1 714 ? 25.239 -6.215 20.450 1.00 95.44 714 GLY A N 1
ATOM 5325 C CA . GLY A 1 714 ? 25.917 -7.505 20.523 1.00 95.44 714 GLY A CA 1
ATOM 5326 C C . GLY A 1 714 ? 24.952 -8.692 20.542 1.00 95.44 714 GLY A C 1
ATOM 5327 O O . GLY A 1 714 ? 25.328 -9.748 21.047 1.00 95.44 714 GLY A O 1
ATOM 5328 N N . LEU A 1 715 ? 23.724 -8.517 20.033 1.00 96.12 715 LEU A N 1
ATOM 5329 C CA . LEU A 1 715 ? 22.741 -9.599 19.932 1.00 96.12 715 LEU A CA 1
ATOM 5330 C C . LEU A 1 715 ? 23.219 -10.726 19.001 1.00 96.12 715 LEU A C 1
ATOM 5332 O O . LEU A 1 715 ? 24.111 -10.541 18.167 1.00 96.12 715 LEU A O 1
ATOM 5336 N N . THR A 1 716 ? 22.604 -11.899 19.121 1.00 97.94 716 THR A N 1
ATOM 5337 C CA . THR A 1 716 ? 22.821 -13.019 18.196 1.00 97.94 716 THR A CA 1
ATOM 5338 C C . THR A 1 716 ? 21.942 -12.810 16.967 1.00 97.94 716 THR A C 1
ATOM 5340 O O . THR A 1 716 ? 20.719 -12.894 17.067 1.00 97.94 716 THR A O 1
ATOM 5343 N N . GLY A 1 717 ? 22.551 -12.489 15.823 1.00 96.88 717 GLY A N 1
ATOM 5344 C CA . GLY A 1 717 ? 21.823 -12.023 14.644 1.00 96.88 717 GLY A CA 1
ATOM 5345 C C . GLY A 1 717 ? 22.203 -12.717 13.339 1.00 96.88 717 GLY A C 1
ATOM 5346 O O . GLY A 1 717 ? 23.296 -13.269 13.210 1.00 96.88 717 GLY A O 1
ATOM 5347 N N . LEU A 1 718 ? 21.300 -12.642 12.364 1.00 97.44 718 LEU A N 1
ATOM 5348 C CA . LEU A 1 718 ? 21.566 -12.930 10.957 1.00 97.44 718 LEU A CA 1
ATOM 5349 C C . LEU A 1 718 ? 20.899 -11.857 10.095 1.00 97.44 718 LEU A C 1
ATOM 5351 O O . LEU A 1 718 ? 19.737 -11.505 10.306 1.00 97.44 718 LEU A O 1
ATOM 5355 N N . ALA A 1 719 ? 21.618 -11.359 9.096 1.00 96.81 719 ALA A N 1
ATOM 5356 C CA . ALA A 1 719 ? 21.085 -10.416 8.120 1.00 96.81 719 ALA A CA 1
ATOM 5357 C C . ALA A 1 719 ? 20.856 -11.140 6.784 1.00 96.81 719 ALA A C 1
ATOM 5359 O O . ALA A 1 719 ? 21.775 -11.226 5.964 1.00 96.81 719 ALA A O 1
ATOM 5360 N N . PRO A 1 720 ? 19.670 -11.734 6.563 1.00 95.12 720 PRO A N 1
ATOM 5361 C CA . PRO A 1 720 ? 19.344 -12.367 5.292 1.00 95.12 720 PRO A CA 1
ATOM 5362 C C . PRO A 1 720 ? 19.335 -11.342 4.155 1.00 95.12 720 PRO A C 1
ATOM 5364 O O . PRO A 1 720 ? 18.961 -10.189 4.339 1.00 95.12 720 PRO A O 1
ATOM 5367 N N . VAL A 1 721 ? 19.761 -11.765 2.969 1.00 93.12 721 VAL A N 1
ATOM 5368 C CA . VAL A 1 721 ? 19.919 -10.874 1.814 1.00 93.12 721 VAL A CA 1
ATOM 5369 C C . VAL A 1 721 ? 18.901 -11.258 0.761 1.00 93.12 721 VAL A C 1
ATOM 5371 O O . VAL A 1 721 ? 18.863 -12.406 0.328 1.00 93.12 721 VAL A O 1
ATOM 5374 N N . TYR A 1 722 ? 18.124 -10.285 0.297 1.00 91.31 722 TYR A N 1
ATOM 5375 C CA . TYR A 1 722 ? 17.364 -10.399 -0.943 1.00 91.31 722 TYR A CA 1
ATOM 5376 C C . TYR A 1 722 ? 17.998 -9.465 -1.968 1.00 91.31 722 TYR A C 1
ATOM 5378 O O . TYR A 1 722 ? 17.773 -8.256 -1.960 1.00 91.31 722 TYR A O 1
ATOM 5386 N N . SER A 1 723 ? 18.882 -10.030 -2.786 1.00 91.00 723 SER A N 1
ATOM 5387 C CA . SER A 1 723 ? 19.950 -9.359 -3.535 1.00 91.00 723 SER A CA 1
ATOM 5388 C C . SER A 1 723 ? 19.560 -8.007 -4.129 1.00 91.00 723 SER A C 1
ATOM 5390 O O . SER A 1 723 ? 18.978 -7.942 -5.209 1.00 91.00 723 SER A O 1
ATOM 5392 N N . ASN A 1 724 ? 19.894 -6.907 -3.443 1.00 94.75 724 ASN A N 1
ATOM 5393 C CA . ASN A 1 724 ? 19.528 -5.558 -3.887 1.00 94.75 724 ASN A CA 1
ATOM 5394 C C . ASN A 1 724 ? 20.259 -5.165 -5.183 1.00 94.75 724 ASN A C 1
ATOM 5396 O O . ASN A 1 724 ? 19.694 -4.507 -6.056 1.00 94.75 724 ASN A O 1
ATOM 5400 N N . PHE A 1 725 ? 21.476 -5.681 -5.374 1.00 95.56 725 PHE A N 1
ATOM 5401 C CA . PHE A 1 725 ? 22.235 -5.528 -6.615 1.00 95.56 725 PHE A CA 1
ATOM 5402 C C . PHE A 1 725 ? 21.518 -6.058 -7.869 1.00 95.56 725 PHE A C 1
ATOM 5404 O O . PHE A 1 725 ? 21.921 -5.712 -8.981 1.00 95.56 725 PHE A O 1
ATOM 5411 N N . GLN A 1 726 ? 20.439 -6.842 -7.729 1.00 96.62 726 GLN A N 1
ATOM 5412 C CA . GLN A 1 726 ? 19.632 -7.297 -8.865 1.00 96.62 726 GLN A CA 1
ATOM 5413 C C . GLN A 1 726 ? 19.090 -6.144 -9.713 1.00 96.62 726 GLN A C 1
ATOM 5415 O O . GLN A 1 726 ? 18.925 -6.300 -10.914 1.00 96.62 726 GLN A O 1
ATOM 5420 N N . TRP A 1 727 ? 18.883 -4.959 -9.131 1.00 97.69 727 TRP A N 1
ATOM 5421 C CA . TRP A 1 727 ? 18.406 -3.769 -9.845 1.00 97.69 727 TRP A CA 1
ATOM 5422 C C . TRP A 1 727 ? 19.366 -3.279 -10.940 1.00 97.69 727 TRP A C 1
ATOM 5424 O O . TRP A 1 727 ? 18.979 -2.531 -11.838 1.00 97.69 727 TRP A O 1
ATOM 5434 N N . ARG A 1 728 ? 20.627 -3.716 -10.900 1.00 96.12 728 ARG A N 1
ATOM 5435 C CA . ARG A 1 728 ? 21.632 -3.435 -11.928 1.00 96.12 728 ARG A CA 1
ATOM 5436 C C . ARG A 1 728 ? 21.493 -4.358 -13.141 1.00 96.12 728 ARG A C 1
ATOM 5438 O O . ARG A 1 728 ? 21.726 -3.939 -14.278 1.00 96.12 728 ARG A O 1
ATOM 5445 N N . THR A 1 729 ? 21.124 -5.611 -12.901 1.00 98.06 729 THR A N 1
ATOM 5446 C CA . THR A 1 729 ? 21.167 -6.698 -13.881 1.00 98.06 729 THR A CA 1
ATOM 5447 C C . THR A 1 729 ? 20.233 -6.492 -15.082 1.00 98.06 729 THR A C 1
ATOM 5449 O O . THR A 1 729 ? 20.694 -6.765 -16.186 1.00 98.06 729 THR A O 1
ATOM 5452 N N . PRO A 1 730 ? 19.008 -5.929 -14.978 1.00 98.38 730 PRO A N 1
ATOM 5453 C CA . PRO A 1 730 ? 18.143 -5.691 -16.140 1.00 98.38 730 PRO A CA 1
ATOM 5454 C C . PRO A 1 730 ? 18.776 -4.810 -17.220 1.00 98.38 730 PRO A C 1
ATOM 5456 O O . PRO A 1 730 ? 18.611 -5.052 -18.415 1.00 98.38 730 PRO A O 1
ATOM 5459 N N . LEU A 1 731 ? 19.550 -3.803 -16.811 1.00 98.31 731 LEU A N 1
ATOM 5460 C CA . LEU A 1 731 ? 20.261 -2.917 -17.732 1.00 98.31 731 LEU A CA 1
ATOM 5461 C C . LEU A 1 731 ? 21.456 -3.622 -18.388 1.00 98.31 731 LEU A C 1
ATOM 5463 O O . LEU A 1 731 ? 21.712 -3.445 -19.579 1.00 98.31 731 LEU A O 1
ATOM 5467 N N . LEU A 1 732 ? 22.164 -4.464 -17.635 1.00 98.00 732 LEU A N 1
ATOM 5468 C CA . LEU A 1 732 ? 23.254 -5.284 -18.168 1.00 98.00 732 LEU A CA 1
ATOM 5469 C C . LEU A 1 732 ? 22.729 -6.393 -19.093 1.00 98.00 732 LEU A C 1
ATOM 5471 O O . LEU A 1 732 ? 23.346 -6.686 -20.117 1.00 98.00 732 LEU A O 1
ATOM 5475 N N . ALA A 1 733 ? 21.557 -6.953 -18.794 1.00 98.19 733 ALA A N 1
ATOM 5476 C CA . ALA A 1 733 ? 20.833 -7.853 -19.680 1.00 98.19 733 ALA A CA 1
ATOM 5477 C C . ALA A 1 733 ? 20.456 -7.133 -20.980 1.00 98.19 733 ALA A C 1
ATOM 5479 O O . ALA A 1 733 ? 20.736 -7.653 -22.055 1.00 98.19 733 ALA A O 1
ATOM 5480 N N . ALA A 1 734 ? 19.933 -5.903 -20.907 1.00 98.06 734 ALA A N 1
ATOM 5481 C CA . ALA A 1 734 ? 19.650 -5.093 -22.092 1.00 98.06 734 ALA A CA 1
ATOM 5482 C C . ALA A 1 734 ? 20.904 -4.869 -22.957 1.00 98.06 734 ALA A C 1
ATOM 5484 O O . ALA A 1 734 ? 20.855 -5.049 -24.174 1.00 98.06 734 ALA A O 1
ATOM 5485 N N . GLN A 1 735 ? 22.048 -4.547 -22.340 1.00 98.06 735 GLN A N 1
ATOM 5486 C CA . GLN A 1 735 ? 23.326 -4.418 -23.048 1.00 98.06 735 GLN A CA 1
ATOM 5487 C C . GLN A 1 735 ? 23.702 -5.708 -23.794 1.00 98.06 735 GLN A C 1
ATOM 5489 O O . GLN A 1 735 ? 24.060 -5.648 -24.971 1.00 98.06 735 GLN A O 1
ATOM 5494 N N . LYS A 1 736 ? 23.599 -6.865 -23.130 1.00 98.00 736 LYS A N 1
ATOM 5495 C CA . LYS A 1 736 ? 23.893 -8.179 -23.723 1.00 98.00 736 LYS A CA 1
ATOM 5496 C C . LYS A 1 736 ? 22.941 -8.525 -24.862 1.00 98.00 736 LYS A C 1
ATOM 5498 O O . LYS A 1 736 ? 23.393 -8.891 -25.944 1.00 98.00 736 LYS A O 1
ATOM 5503 N N . ILE A 1 737 ? 21.643 -8.318 -24.656 1.00 98.25 737 ILE A N 1
ATOM 5504 C CA . ILE A 1 737 ? 20.594 -8.547 -25.654 1.00 98.25 737 ILE A CA 1
ATOM 5505 C C . ILE A 1 737 ? 20.855 -7.707 -26.911 1.00 98.25 737 ILE A C 1
ATOM 5507 O O . ILE A 1 737 ? 20.840 -8.235 -28.022 1.00 98.25 737 ILE A O 1
ATOM 5511 N N . PHE A 1 738 ? 21.168 -6.416 -26.766 1.00 98.00 738 PHE A N 1
ATOM 5512 C CA . PHE A 1 738 ? 21.473 -5.560 -27.917 1.00 98.00 738 PHE A CA 1
ATOM 5513 C C . PHE A 1 738 ? 22.801 -5.902 -28.599 1.00 98.00 738 PHE A C 1
ATOM 5515 O O . PHE A 1 738 ? 22.944 -5.654 -29.797 1.00 98.00 738 PHE A O 1
ATOM 5522 N N . ALA A 1 739 ? 23.747 -6.510 -27.882 1.00 97.44 739 ALA A N 1
ATOM 5523 C CA . ALA A 1 739 ? 24.963 -7.071 -28.464 1.00 97.44 739 ALA A CA 1
ATOM 5524 C C . ALA A 1 739 ? 24.738 -8.434 -29.157 1.00 97.44 739 ALA A C 1
ATOM 5526 O O . ALA A 1 739 ? 25.643 -8.921 -29.836 1.00 97.44 739 ALA A O 1
ATOM 5527 N N . GLY A 1 740 ? 23.551 -9.042 -29.019 1.00 96.81 740 GLY A N 1
ATOM 5528 C CA . GLY A 1 740 ? 23.273 -10.406 -29.475 1.00 96.81 740 GLY A CA 1
ATOM 5529 C C . GLY A 1 740 ? 23.982 -11.481 -28.643 1.00 96.81 740 GLY A C 1
ATOM 5530 O O . GLY A 1 740 ? 24.207 -12.587 -29.131 1.00 96.81 740 GLY A O 1
ATOM 5531 N N . GLU A 1 741 ? 24.394 -11.148 -27.418 1.00 97.62 741 GLU A N 1
ATOM 5532 C CA . GLU A 1 741 ? 24.966 -12.093 -26.463 1.00 97.62 741 GLU A CA 1
ATOM 5533 C C . GLU A 1 741 ? 23.859 -12.870 -25.750 1.00 97.62 741 GLU A C 1
ATOM 5535 O O . GLU A 1 741 ? 22.862 -12.296 -25.305 1.00 97.62 741 GLU A O 1
ATOM 5540 N N . GLN A 1 742 ? 24.065 -14.176 -25.583 1.00 97.06 742 GLN A N 1
ATOM 5541 C CA . GLN A 1 742 ? 23.137 -15.017 -24.834 1.00 97.06 742 GLN A CA 1
ATOM 5542 C C . GLN A 1 742 ? 23.009 -14.548 -23.379 1.00 97.06 742 GLN A C 1
ATOM 5544 O O . GLN A 1 742 ? 23.990 -14.124 -22.757 1.00 97.06 742 GLN A O 1
ATOM 5549 N N . VAL A 1 743 ? 21.797 -14.664 -22.841 1.00 97.44 743 VAL A N 1
ATOM 5550 C CA . VAL A 1 743 ? 21.471 -14.389 -21.434 1.00 97.44 743 VAL A CA 1
ATOM 5551 C C . VAL A 1 743 ? 20.763 -15.604 -20.828 1.00 97.44 743 VAL A C 1
ATOM 5553 O O . VAL A 1 743 ? 20.177 -16.377 -21.585 1.00 97.44 743 VAL A O 1
ATOM 5556 N N . PRO A 1 744 ? 20.816 -15.817 -19.504 1.00 97.69 744 PRO A N 1
ATOM 5557 C CA . PRO A 1 744 ? 20.012 -16.850 -18.855 1.00 97.69 744 PRO A CA 1
ATOM 5558 C C . PRO A 1 744 ? 18.506 -16.615 -19.037 1.00 97.69 744 PRO A C 1
ATOM 5560 O O . PRO A 1 744 ? 18.059 -15.471 -18.962 1.00 97.69 744 PRO A O 1
ATOM 5563 N N . VAL A 1 745 ? 17.725 -17.678 -19.238 1.00 95.56 745 VAL A N 1
ATOM 5564 C CA . VAL A 1 745 ? 16.251 -17.637 -19.237 1.00 95.56 745 VAL A CA 1
ATOM 5565 C C . VAL A 1 745 ? 15.756 -17.276 -17.837 1.00 95.56 745 VAL A C 1
ATOM 5567 O O . VAL A 1 745 ? 15.125 -16.241 -17.651 1.00 95.56 745 VAL A O 1
ATOM 5570 N N . GLU A 1 746 ? 16.127 -18.075 -16.837 1.00 94.75 746 GLU A N 1
ATOM 5571 C CA . GLU A 1 746 ? 16.084 -17.685 -15.427 1.00 94.75 746 GLU A CA 1
ATOM 5572 C C . GLU A 1 746 ? 17.488 -17.239 -15.017 1.00 94.75 746 GLU A C 1
ATOM 5574 O O . GLU A 1 746 ? 18.441 -18.022 -15.021 1.00 94.75 746 GLU A O 1
ATOM 5579 N N . TRP A 1 747 ? 17.635 -15.960 -14.691 1.00 97.19 747 TRP A N 1
ATOM 5580 C CA . TRP A 1 747 ? 18.880 -15.385 -14.206 1.00 97.19 747 TRP A CA 1
ATOM 5581 C C . TRP A 1 747 ? 18.863 -15.359 -12.680 1.00 97.19 747 TRP A C 1
ATOM 5583 O O . TRP A 1 747 ? 18.611 -14.328 -12.051 1.00 97.19 747 TRP A O 1
ATOM 5593 N N . VAL A 1 748 ? 19.143 -16.527 -12.099 1.00 97.00 748 VAL A N 1
ATOM 5594 C CA . VAL A 1 748 ? 19.151 -16.734 -10.649 1.00 97.00 748 VAL A CA 1
ATOM 5595 C C . VAL A 1 748 ? 20.424 -16.151 -10.043 1.00 97.00 748 VAL A C 1
ATOM 5597 O O . VAL A 1 748 ? 21.524 -16.666 -10.251 1.00 97.00 748 VAL A O 1
ATOM 5600 N N . LEU A 1 749 ? 20.285 -15.063 -9.296 1.00 97.00 749 LEU A N 1
ATOM 5601 C CA . LEU A 1 749 ? 21.385 -14.344 -8.667 1.00 97.00 749 LEU A CA 1
ATOM 5602 C C . LEU A 1 749 ? 21.786 -14.973 -7.319 1.00 97.00 749 LEU A C 1
ATOM 5604 O O . LEU A 1 749 ? 20.931 -15.519 -6.614 1.00 97.00 749 LEU A O 1
ATOM 5608 N N . PRO A 1 750 ? 23.065 -14.844 -6.911 1.00 94.94 750 PRO A N 1
ATOM 5609 C CA . PRO A 1 750 ? 23.519 -15.290 -5.597 1.00 94.94 750 PRO A CA 1
ATOM 5610 C C . PRO A 1 750 ? 22.694 -14.653 -4.481 1.00 94.94 750 PRO A C 1
ATOM 5612 O O . PRO A 1 750 ? 22.447 -13.447 -4.515 1.00 94.94 750 PRO A O 1
ATOM 5615 N N . GLN A 1 751 ? 22.323 -15.445 -3.479 1.00 94.19 751 GLN A N 1
ATOM 5616 C CA . GLN A 1 751 ? 21.560 -15.015 -2.312 1.00 94.19 751 GLN A CA 1
ATOM 5617 C C . GLN A 1 751 ? 22.224 -15.612 -1.070 1.00 94.19 751 GLN A C 1
ATOM 5619 O O . GLN A 1 751 ? 22.073 -16.797 -0.798 1.00 94.19 751 GLN A O 1
ATOM 5624 N N . SER A 1 752 ? 23.021 -14.819 -0.355 1.00 92.25 752 SER A N 1
ATOM 5625 C CA . SER A 1 752 ? 23.729 -15.296 0.839 1.00 92.25 752 SER A CA 1
ATOM 5626 C C . SER A 1 752 ? 23.643 -14.261 1.957 1.00 92.25 752 SER A C 1
ATOM 5628 O O . SER A 1 752 ? 23.952 -13.090 1.691 1.00 92.25 752 SER A O 1
ATOM 5630 N N . PRO A 1 753 ? 23.263 -14.663 3.183 1.00 95.44 753 PRO A N 1
ATOM 5631 C CA . PRO A 1 753 ? 23.126 -13.756 4.319 1.00 95.44 753 PRO A CA 1
ATOM 5632 C C . PRO A 1 753 ? 24.466 -13.111 4.717 1.00 95.44 753 PRO A C 1
ATOM 5634 O O . PRO A 1 753 ? 25.530 -13.513 4.248 1.00 95.44 753 PRO A O 1
ATOM 5637 N N . ILE A 1 754 ? 24.409 -12.080 5.560 1.00 96.75 754 ILE A N 1
ATOM 5638 C CA . ILE A 1 754 ? 25.554 -11.546 6.309 1.00 96.75 754 ILE A CA 1
ATOM 5639 C C . ILE A 1 754 ? 25.556 -12.207 7.687 1.00 96.75 754 ILE A C 1
ATOM 5641 O O . ILE A 1 754 ? 24.565 -12.133 8.422 1.00 96.75 754 ILE A O 1
ATOM 5645 N N . THR A 1 755 ? 26.673 -12.842 8.033 1.00 97.00 755 THR A N 1
ATOM 5646 C CA . THR A 1 755 ? 26.851 -13.540 9.313 1.00 97.00 755 THR A CA 1
ATOM 5647 C C . THR A 1 755 ? 27.531 -12.660 10.366 1.00 97.00 755 THR A C 1
ATOM 5649 O O . THR A 1 755 ? 28.016 -11.560 10.080 1.00 97.00 755 THR A O 1
ATOM 5652 N N . ALA A 1 756 ? 27.606 -13.159 11.604 1.00 95.56 756 ALA A N 1
ATOM 5653 C CA . ALA A 1 756 ? 28.304 -12.486 12.699 1.00 95.56 756 ALA A CA 1
ATOM 5654 C C . ALA A 1 756 ? 29.800 -12.257 12.406 1.00 95.56 756 ALA A C 1
ATOM 5656 O O . ALA A 1 756 ? 30.382 -11.287 12.889 1.00 95.56 756 ALA A O 1
ATOM 5657 N N . GLU A 1 757 ? 30.432 -13.121 11.607 1.00 96.44 757 GLU A N 1
ATOM 5658 C CA . GLU A 1 757 ? 31.826 -12.959 11.183 1.00 96.44 757 GLU A CA 1
ATOM 5659 C C . GLU A 1 757 ? 32.004 -11.850 10.135 1.00 96.44 757 GLU A C 1
ATOM 5661 O O . GLU A 1 757 ? 33.084 -11.266 10.033 1.00 96.44 757 GLU A O 1
ATOM 5666 N N . GLU A 1 758 ? 30.957 -11.549 9.364 1.00 96.75 758 GLU A N 1
ATOM 5667 C CA . GLU A 1 758 ? 31.000 -10.616 8.236 1.00 96.75 758 GLU A CA 1
ATOM 5668 C C . GLU A 1 758 ? 30.438 -9.226 8.568 1.00 96.75 758 GLU A C 1
ATOM 5670 O O . GLU A 1 758 ? 30.730 -8.261 7.857 1.00 96.75 758 GLU A O 1
ATOM 5675 N N . VAL A 1 759 ? 29.654 -9.087 9.643 1.00 96.00 759 VAL A N 1
ATOM 5676 C CA . VAL A 1 759 ? 28.964 -7.830 9.987 1.00 96.00 759 VAL A CA 1
ATOM 5677 C C . VAL A 1 759 ? 29.918 -6.633 10.080 1.00 96.00 759 VAL A C 1
ATOM 5679 O O . VAL A 1 759 ? 29.628 -5.566 9.541 1.00 96.00 759 VAL A O 1
ATOM 5682 N N . ASP A 1 760 ? 31.102 -6.813 10.674 1.00 96.62 760 ASP A N 1
ATOM 5683 C CA . ASP A 1 760 ? 32.105 -5.748 10.807 1.00 96.62 760 ASP A CA 1
ATOM 5684 C C . ASP A 1 760 ? 32.676 -5.312 9.452 1.00 96.62 760 ASP A C 1
ATOM 5686 O O . ASP A 1 760 ? 32.946 -4.128 9.236 1.00 96.62 760 ASP A O 1
ATOM 5690 N N . GLN A 1 761 ? 32.829 -6.255 8.520 1.00 96.38 761 GLN A N 1
ATOM 5691 C CA . GLN A 1 761 ? 33.272 -5.958 7.163 1.00 96.38 761 GLN A CA 1
ATOM 5692 C C . GLN A 1 761 ? 32.221 -5.122 6.427 1.00 96.38 761 GLN A C 1
ATOM 5694 O O . GLN A 1 761 ? 32.569 -4.098 5.840 1.00 96.38 761 GLN A O 1
ATOM 5699 N N . TYR A 1 762 ? 30.946 -5.520 6.465 1.00 95.50 762 TYR A N 1
ATOM 5700 C CA . TYR A 1 762 ? 29.888 -4.801 5.749 1.00 95.50 762 TYR A CA 1
ATOM 5701 C C . TYR A 1 762 ? 29.554 -3.444 6.372 1.00 95.50 762 TYR A C 1
ATOM 5703 O O . TYR A 1 762 ? 29.255 -2.506 5.634 1.00 95.50 762 TYR A O 1
ATOM 5711 N N . LEU A 1 763 ? 29.694 -3.292 7.692 1.00 96.88 763 LEU A N 1
ATOM 5712 C CA . LEU A 1 763 ? 29.616 -1.986 8.349 1.00 96.88 763 LEU A CA 1
ATOM 5713 C C . LEU A 1 763 ? 30.729 -1.039 7.884 1.00 96.88 763 LEU A C 1
ATOM 5715 O O . LEU A 1 763 ? 30.461 0.136 7.647 1.00 96.88 763 LEU A O 1
ATOM 5719 N N . ALA A 1 764 ? 31.957 -1.543 7.725 1.00 96.25 764 ALA A N 1
ATOM 5720 C CA . ALA A 1 764 ? 33.081 -0.747 7.237 1.00 96.25 764 ALA A CA 1
ATOM 5721 C C . ALA A 1 764 ? 32.946 -0.385 5.748 1.00 96.25 764 ALA A C 1
ATOM 5723 O O . ALA A 1 764 ? 33.270 0.734 5.356 1.00 96.25 764 ALA A O 1
ATOM 5724 N N . LEU A 1 765 ? 32.449 -1.308 4.917 1.00 93.94 765 LEU A N 1
ATOM 5725 C CA . LEU A 1 765 ? 32.205 -1.053 3.491 1.00 93.94 765 LEU A CA 1
ATOM 5726 C C . LEU A 1 765 ? 31.122 0.010 3.259 1.00 93.94 765 LEU A C 1
ATOM 5728 O O . LEU A 1 765 ? 31.193 0.740 2.276 1.00 93.94 765 LEU A O 1
ATOM 5732 N N . ASN A 1 766 ? 30.167 0.121 4.183 1.00 95.56 766 ASN A N 1
ATOM 5733 C CA . ASN A 1 766 ? 29.030 1.038 4.115 1.00 95.56 766 ASN A CA 1
ATOM 5734 C C . ASN A 1 766 ? 29.144 2.196 5.127 1.00 95.56 766 ASN A C 1
ATOM 5736 O O . ASN A 1 766 ? 28.135 2.734 5.603 1.00 95.56 766 ASN A O 1
ATOM 5740 N N . GLU A 1 767 ? 30.369 2.586 5.494 1.00 93.62 767 GLU A N 1
ATOM 5741 C CA . GLU A 1 767 ? 30.597 3.741 6.362 1.00 93.62 767 GLU A CA 1
ATOM 5742 C C . GLU A 1 767 ? 30.028 5.013 5.707 1.00 93.62 767 GLU A C 1
ATOM 5744 O O . GLU A 1 767 ? 30.276 5.291 4.538 1.00 93.62 767 GLU A O 1
ATOM 5749 N N . GLY A 1 768 ? 29.237 5.782 6.460 1.00 90.75 768 GLY A N 1
ATOM 5750 C CA . GLY A 1 768 ? 28.579 6.997 5.959 1.00 90.75 768 GLY A CA 1
ATOM 5751 C C . GLY A 1 768 ? 27.213 6.773 5.303 1.00 90.75 768 GLY A C 1
ATOM 5752 O O . GLY A 1 768 ? 26.432 7.721 5.225 1.00 90.75 768 GLY A O 1
ATOM 5753 N N . MET A 1 769 ? 26.859 5.534 4.940 1.00 95.38 769 MET A N 1
ATOM 5754 C CA . MET A 1 769 ? 25.544 5.240 4.360 1.00 95.38 769 MET A CA 1
ATOM 5755 C C . MET A 1 769 ? 24.405 5.496 5.366 1.00 95.38 769 MET A C 1
ATOM 5757 O O . MET A 1 769 ? 24.587 5.285 6.572 1.00 95.38 769 MET A O 1
ATOM 5761 N N . PRO A 1 770 ? 23.230 5.958 4.902 1.00 93.31 770 PRO A N 1
ATOM 5762 C CA . PRO A 1 770 ? 22.074 6.215 5.754 1.00 93.31 770 PRO A CA 1
ATOM 5763 C C . PRO A 1 770 ? 21.435 4.914 6.247 1.00 93.31 770 PRO A C 1
ATOM 5765 O O . PRO A 1 770 ? 21.601 3.860 5.642 1.00 93.31 770 PRO A O 1
ATOM 5768 N N . ASP A 1 771 ? 20.648 5.014 7.315 1.00 90.19 771 ASP A N 1
ATOM 5769 C CA . ASP A 1 771 ? 20.087 3.864 8.034 1.00 90.19 771 ASP A CA 1
ATOM 5770 C C . ASP A 1 771 ? 19.284 2.907 7.138 1.00 90.19 771 ASP A C 1
ATOM 5772 O O . ASP A 1 771 ? 19.546 1.715 7.161 1.00 90.19 771 ASP A O 1
ATOM 5776 N N . GLY A 1 772 ? 18.414 3.408 6.255 1.00 88.62 772 GLY A N 1
ATOM 5777 C CA . GLY A 1 772 ? 17.651 2.542 5.344 1.00 88.62 772 GLY A CA 1
ATOM 5778 C C . GLY A 1 772 ? 18.403 2.072 4.090 1.00 88.62 772 GLY A C 1
ATOM 5779 O O . GLY A 1 772 ? 17.757 1.847 3.070 1.00 88.62 772 GLY A O 1
ATOM 5780 N N . HIS A 1 773 ? 19.735 2.114 4.063 1.00 93.75 773 HIS A N 1
ATOM 5781 C CA . HIS A 1 773 ? 20.533 1.605 2.943 1.00 93.75 773 HIS A CA 1
ATOM 5782 C C . HIS A 1 773 ? 20.731 0.089 3.088 1.00 93.75 773 HIS A C 1
ATOM 5784 O O . HIS A 1 773 ? 20.829 -0.395 4.208 1.00 93.75 773 HIS A O 1
ATOM 5790 N N . TYR A 1 774 ? 20.817 -0.651 1.982 1.00 95.06 774 TYR A N 1
ATOM 5791 C CA . TYR A 1 774 ? 21.048 -2.101 1.993 1.00 95.06 774 TYR A CA 1
ATOM 5792 C C . TYR A 1 774 ? 22.514 -2.407 1.707 1.00 95.06 774 TYR A C 1
ATOM 5794 O O . TYR A 1 774 ? 23.059 -1.923 0.718 1.00 95.06 774 TYR A O 1
ATOM 5802 N N . ALA A 1 775 ? 23.152 -3.196 2.566 1.00 95.06 775 ALA A N 1
ATOM 5803 C CA . ALA A 1 775 ? 24.600 -3.361 2.577 1.00 95.06 775 ALA A CA 1
ATOM 5804 C C . ALA A 1 775 ? 25.155 -4.074 1.335 1.00 95.06 775 ALA A C 1
ATOM 5806 O O . ALA A 1 775 ? 26.273 -3.765 0.921 1.00 95.06 775 ALA A O 1
ATOM 5807 N N . LYS A 1 776 ? 24.405 -5.008 0.726 1.00 94.69 776 LYS A N 1
ATOM 5808 C CA . LYS A 1 776 ? 24.786 -5.679 -0.533 1.00 94.69 776 LYS A CA 1
ATOM 5809 C C . LYS A 1 776 ? 24.059 -5.069 -1.743 1.00 94.69 776 LYS A C 1
ATOM 5811 O O . LYS A 1 776 ? 23.329 -5.755 -2.462 1.00 94.69 776 LYS A O 1
ATOM 5816 N N . PHE A 1 777 ? 24.261 -3.773 -1.991 1.00 94.75 777 PHE A N 1
ATOM 5817 C CA . PHE A 1 777 ? 23.610 -3.044 -3.095 1.00 94.75 777 PHE A CA 1
ATOM 5818 C C . PHE A 1 777 ? 24.349 -3.099 -4.445 1.00 94.75 777 PHE A C 1
ATOM 5820 O O . PHE A 1 777 ? 23.712 -2.911 -5.481 1.00 94.75 777 PHE A O 1
ATOM 5827 N N . GLY A 1 778 ? 25.661 -3.371 -4.471 1.00 93.69 778 GLY A N 1
ATOM 5828 C CA . GLY A 1 778 ? 26.424 -3.635 -5.703 1.00 93.69 778 GLY A CA 1
ATOM 5829 C C . GLY A 1 778 ? 26.643 -2.433 -6.632 1.00 93.69 778 GLY A C 1
ATOM 5830 O O . GLY A 1 778 ? 26.652 -2.589 -7.860 1.00 93.69 778 GLY A O 1
ATOM 5831 N N . GLY A 1 779 ? 26.756 -1.230 -6.065 1.00 93.88 779 GLY A N 1
ATOM 5832 C CA . GLY A 1 779 ? 27.001 0.018 -6.796 1.00 93.88 779 GLY A CA 1
ATOM 5833 C C . GLY A 1 779 ? 28.296 0.736 -6.406 1.00 93.88 779 GLY A C 1
ATOM 5834 O O . GLY A 1 779 ? 28.471 1.901 -6.753 1.00 93.88 779 GLY A O 1
ATOM 5835 N N . GLU A 1 780 ? 29.207 0.068 -5.704 1.00 94.12 780 GLU A N 1
ATOM 5836 C CA . GLU A 1 780 ? 30.479 0.620 -5.225 1.00 94.12 780 GLU A CA 1
ATOM 5837 C C . GLU A 1 780 ? 31.412 1.056 -6.374 1.00 94.12 780 GLU A C 1
ATOM 5839 O O . GLU A 1 780 ? 32.263 1.929 -6.200 1.00 94.12 780 GLU A O 1
ATOM 5844 N N . ASP A 1 781 ? 31.254 0.470 -7.564 1.00 94.50 781 ASP A N 1
ATOM 5845 C CA . ASP A 1 781 ? 31.990 0.798 -8.792 1.00 94.50 781 ASP A CA 1
ATOM 5846 C C . ASP A 1 781 ? 31.246 1.782 -9.716 1.00 94.50 781 ASP A C 1
ATOM 5848 O O . ASP A 1 781 ? 31.761 2.147 -10.778 1.00 94.50 781 ASP A O 1
ATOM 5852 N N . LEU A 1 782 ? 30.036 2.214 -9.346 1.00 96.94 782 LEU A N 1
ATOM 5853 C CA . LEU A 1 782 ? 29.192 3.057 -10.186 1.00 96.94 782 LEU A CA 1
ATOM 5854 C C . LEU A 1 782 ? 29.459 4.565 -9.974 1.00 96.94 782 LEU A C 1
ATOM 5856 O O . LEU A 1 782 ? 29.921 5.000 -8.913 1.00 96.94 782 LEU A O 1
ATOM 5860 N N . PRO A 1 783 ? 29.161 5.413 -10.980 1.00 96.31 783 PRO A N 1
ATOM 5861 C CA . PRO A 1 783 ? 29.391 6.850 -10.889 1.00 96.31 783 PRO A CA 1
ATOM 5862 C C . PRO A 1 783 ? 28.667 7.497 -9.705 1.00 96.31 783 PRO A C 1
ATOM 5864 O O . PRO A 1 783 ? 27.487 7.251 -9.469 1.00 96.31 783 PRO A O 1
ATOM 5867 N N . GLY A 1 784 ? 29.362 8.399 -9.009 1.00 93.75 784 GLY A N 1
ATOM 5868 C CA . GLY A 1 784 ? 28.796 9.161 -7.893 1.00 93.75 784 GLY A CA 1
ATOM 5869 C C . GLY A 1 784 ? 28.863 8.464 -6.533 1.00 93.75 784 GLY A C 1
ATOM 5870 O O . GLY A 1 784 ? 28.408 9.052 -5.554 1.00 93.75 784 GLY A O 1
ATOM 5871 N N . TYR A 1 785 ? 29.443 7.264 -6.445 1.00 95.00 785 TYR A N 1
ATOM 5872 C CA . TYR A 1 785 ? 29.718 6.615 -5.164 1.00 95.00 785 TYR A CA 1
ATOM 5873 C C . TYR A 1 785 ? 30.774 7.404 -4.352 1.00 95.00 785 TYR A C 1
ATOM 5875 O O . TYR A 1 785 ? 31.764 7.859 -4.939 1.00 95.00 785 TYR A O 1
ATOM 5883 N N . PRO A 1 786 ? 30.604 7.583 -3.023 1.00 94.88 786 PRO A N 1
ATOM 5884 C CA . PRO A 1 786 ? 29.448 7.172 -2.208 1.00 94.88 786 PRO A CA 1
ATOM 5885 C C . PRO A 1 786 ? 28.291 8.190 -2.194 1.00 94.88 786 PRO A C 1
ATOM 5887 O O . PRO A 1 786 ? 27.156 7.821 -1.901 1.00 94.88 786 PRO A O 1
ATOM 5890 N N . GLN A 1 787 ? 28.551 9.450 -2.565 1.00 95.88 787 GLN A N 1
ATOM 5891 C CA . GLN A 1 787 ? 27.665 10.598 -2.327 1.00 95.88 787 GLN A CA 1
ATOM 5892 C C . GLN A 1 787 ? 26.215 10.403 -2.796 1.00 95.88 787 GLN A C 1
ATOM 5894 O O . GLN A 1 787 ? 25.281 10.810 -2.118 1.00 95.88 787 GLN A O 1
ATOM 5899 N N . VAL A 1 788 ? 25.998 9.767 -3.948 1.00 95.38 788 VAL A N 1
ATOM 5900 C CA . VAL A 1 788 ? 24.642 9.575 -4.489 1.00 95.38 788 VAL A CA 1
ATOM 5901 C C . VAL A 1 788 ? 23.787 8.644 -3.615 1.00 95.38 788 VAL A C 1
ATOM 5903 O O . VAL A 1 788 ? 22.580 8.864 -3.488 1.00 95.38 788 VAL A O 1
ATOM 5906 N N . TRP A 1 789 ? 24.395 7.628 -2.996 1.00 94.62 789 TRP A N 1
ATOM 5907 C CA . TRP A 1 789 ? 23.710 6.727 -2.064 1.00 94.62 789 TRP A CA 1
ATOM 5908 C C . TRP A 1 789 ? 23.596 7.324 -0.663 1.00 94.62 789 TRP A C 1
ATOM 5910 O O . TRP A 1 789 ? 22.659 6.979 0.050 1.00 94.62 789 TRP A O 1
ATOM 5920 N N . GLU A 1 790 ? 24.490 8.241 -0.290 1.00 93.50 790 GLU A N 1
ATOM 5921 C CA . GLU A 1 790 ? 24.365 9.027 0.942 1.00 93.50 790 GLU A CA 1
ATOM 5922 C C . GLU A 1 790 ? 23.194 10.016 0.863 1.00 93.50 790 GLU A C 1
ATOM 5924 O O . GLU A 1 790 ? 22.387 10.106 1.788 1.00 93.50 790 GLU A O 1
ATOM 5929 N N . ASP A 1 791 ? 23.061 10.719 -0.266 1.00 91.19 791 ASP A N 1
ATOM 5930 C CA . ASP A 1 791 ? 22.056 11.769 -0.451 1.00 91.19 791 ASP A CA 1
ATOM 5931 C C . ASP A 1 791 ? 20.623 11.212 -0.598 1.00 91.19 791 ASP A C 1
ATOM 5933 O O . ASP A 1 791 ? 19.660 11.923 -0.307 1.00 91.19 791 ASP A O 1
ATOM 5937 N N . ARG A 1 792 ? 20.467 9.963 -1.077 1.00 88.50 792 ARG A N 1
ATOM 5938 C CA . ARG A 1 792 ? 19.180 9.267 -1.332 1.00 88.50 792 ARG A CA 1
ATOM 5939 C C . ARG A 1 792 ? 18.098 10.142 -1.974 1.00 88.50 792 ARG A C 1
ATOM 5941 O O . ARG A 1 792 ? 16.954 10.185 -1.524 1.00 88.50 792 ARG A O 1
ATOM 5948 N N . VAL A 1 793 ? 18.436 10.828 -3.063 1.00 82.50 793 VAL A N 1
ATOM 5949 C CA . VAL A 1 793 ? 17.447 11.618 -3.810 1.00 82.50 793 VAL A CA 1
ATOM 5950 C C . VAL A 1 793 ? 16.541 10.683 -4.617 1.00 82.50 793 VAL A C 1
ATOM 5952 O O . VAL A 1 793 ? 16.979 10.077 -5.595 1.00 82.50 793 VAL A O 1
ATOM 5955 N N . ILE A 1 794 ? 15.275 10.589 -4.208 1.00 82.69 794 ILE A N 1
ATOM 5956 C CA . ILE A 1 794 ? 14.215 9.796 -4.846 1.00 82.69 794 ILE A CA 1
ATOM 5957 C C . ILE A 1 794 ? 13.196 10.760 -5.502 1.00 82.69 794 ILE A C 1
ATOM 5959 O O . ILE A 1 794 ? 12.961 11.832 -4.934 1.00 82.69 794 ILE A O 1
ATOM 5963 N N . PRO A 1 795 ? 12.666 10.446 -6.704 1.00 69.81 795 PRO A N 1
ATOM 5964 C CA . PRO A 1 795 ? 11.741 11.309 -7.452 1.00 69.81 795 PRO A CA 1
ATOM 5965 C C . PRO A 1 795 ? 10.371 11.545 -6.802 1.00 69.81 795 PRO A C 1
ATOM 5967 O O . PRO A 1 795 ? 9.940 10.720 -5.965 1.00 69.81 795 PRO A O 1
#

pLDDT: mean 82.94, std 21.06, range [22.95, 98.81]

Sequence (795 aa):
MTAATELRPSAGQRLAGLARTLISPRGAVFLLLVLLLVAIAALNPSFAEPSQFIRFVQRVAPVAIVAIGQYFVIVGGEFDLSMGSVVTAQVVIAGNLIGQDESKALPVLALMLGFGAVIGLVNGLIVSFLKVPSFIVTLGMMLALLGAVLYWTGGAATGNPADGFREIGRGGIRGIPVIDILPWSVVILVVVLVLAVWFARRPFGRTIIALGDNPTTARFSGTRSWWVKTSTFMISSLSATVAGVLLVGYAGVHPSVGRGYEFTAITAVVLGGVVLGGGRGWVVAAAAGAFALEALFTLLNFAGVPSTYRDAVQGAIIILAVAYSATTFRARRRGRALEAPAGRPPGAPPPQAAPETSPASGAKTDELPGDARHPCTHSLDAEGRQRNQGRFVMRRRFTVASAMVGAVALMTLAGCTTDPSVTDSSEAPESSEEASVEWFDQALFDKQNAERTVVPEGPEGQPWLQTINAELVDTAQYASTGPKKACFANASISNPWRQTGWITMNQQLKVLQDAGVISEMETRDAQDSDDTQIADIDYFIDEGNCDIFLISPNSTAAMTPAVERACDTGKPVVVFDRGVQTDCPVTFIHPIGGFAWGIDTAEFLIDNLEKGDKVVALRILPGVDVLEQRWAAAEKLFDEAGIEAVDYFTGADPAEIKKIISDELAKGEVQGIWMDAGDGAVAAIEAFEDAGADYPVMTGEDEMSFLRKWKETGLTGLAPVYSNFQWRTPLLAAQKIFAGEQVPVEWVLPQSPITAEEVDQYLALNEGMPDGHYAKFGGEDLPGYPQVWEDRVIP

Radius of gyration: 34.16 Å; chains: 1; bounding box: 117×82×88 Å

Secondary structure (DSSP, 8-state):
-------PPPHHHHHHHHHHHHTSTTTHHHHHHHHHHHHHHHH-GGGGSHHHHHHHHHHHHHHHHHHHHHHHHHHTT----THHHHHHHHHHHHHHHHTT-GGGHHHHHHHHHHHHHHHHHHHHHHHHTS---HHHHHHHHHHHHHHHHHHHHTTS---PPPHHHHHHHH-EEEEETTTEEEEHHHHHHHHHHHHHHHHHHSHHHHHHHHHHH-HHHHHHTT--HHHHHHHHHHHHHHHHHHHHHHHHHHH-S-TTTTTTHHHHHHHHHHHTT--TTSS---HHHHHHHHHHHHHHHHHHHHTT--TTHHHHHHHHHHHHHHHHHHHHHHHHHHHHHHSSPPP--TTPPPPPPPP-------------------------------------------------S------------------------------------HHHHHHHHHHTTSPPBS-TT-GGG-BBSPPEE--GGG---S-EEEEEEES---SHHHHHHHHHHHHHHHHHHHTTSEEEEEEEE-TT-HHHHHHHHHHHHHH---SEEEEE-S-HHHHHHHHHHHHHTTS-EEEESS--S-S-SSEEEEES-HHHHHHHHHHHHHHHS-TT-EEEEEES-TT-HHHHHHHHHHHHHHHHHT-EEEEEE-TT-HHHHHHHHHHHHHHS---EEEESSSTTHHHHHHHHHHHTPPPPEEE-TTBHHHHHHHHHHT--EEB----GGGGGHHHHHHHHHHHT--EESEEEE---PBPTTTHHHHHHHTTT--TT-BTT---TTSTTTTHHHHHT---

Foldseek 3Di:
DDDDPDDDDDPVVVVVVVVVVCPPLQNVLVVLLVVLQVLLCVLPVCCVQLQNVLVLVLVLLLLLLLLLLQLLLQQLQAAALQLLLLLQLLLLLQCPQQPQPPVRLVVSLVVSLVVLLVLLLQLLCCCQVVVDGSVVSNVVNNVVSLVVSCVVQVQWGHFAGHVVLLCCQVNADADDPRNRGNGNSNVVSVVSLVVSQVCCPDPLVVLSLVNLVPVPVSVVVVDPSSVSSSVSSSSSSSSSSSSSSNCCNVVNRGSCSSPCSSLLSVLLQLSLVAARSHNDGDSVSSSSSSSSLSSVLSSCVSVVNDPVCSVVVSVVSVVVSNVVNVVVVVVVVVVVVVVDPDPDPPPDDDDDDDDDDDDDDDDDDDDDDDDDDDDDDDDDDDDDDDDDDDDDDDDDDDDDDDDDDDPDDDDDDDDDDDDDDDDDDDDDDDDDDDDDPPLDDPVLLVQLQVQLPFDWDDDPLQLLGTFTPFDWDFLLVLAADFAFEEEEQAQACPALLSLLLVLLLVLLVVVCCVVRHHVYYHYDYQHLDLVSSLVSLVVVVVVLRHQEYEYEHSAADSCQVSQVSSLVSVHAYEYEDDHHPDLSHLEYEFASALSNLLQVQLVLQLVVDAAAAEEEEEQQDPDHSRSSNSVVNNVVSCVVSNYHYDYDHDVLPLVSLLVVLLVVVVVHDHQEYEYSEQRNLVSNQVSCVVVVHDGHQYEHAQFQLNLVVCVVNVHNYKHWYGQSLNSSNVVVVSSCSNNSHIDGSYRHGNTDIQHPVCSVVLCVVQPLADRSHGSNNSCCVGPPPPPSRNVSDDD